Protein AF-A0A7R9H3L6-F1 (afdb_monomer_lite)

pLDDT: mean 71.83, std 23.32, range [20.62, 97.69]

Secondary structure (DSSP, 8-state):
----EE----TTS--EE-STT-SS-EEEEEEEEEE-SSTT---SS-BTTB--SEEEEEEEEETT--SHHHHHHSTT-EEEEEEEEEEEESS--TTS-TTSHHHHHHHTTGGGG-STT------GGGGHHHHHHSS-S-EEEEEE--TT-SS---EEEEEE--STTTSEEEEHHHHHHHHT-EETTEE----PPPPPP-TTPPPB----TT---PPPPP--------SSSHHHHHHHHHHHHHHHHTTSS--------------------------------------------S----EE--TT--EEEEEEEE-TTGGGS-GGGEEEEE-TTT--EEEEE-SSS----S--PPPEEEEE-TTS-EEEEEE--SS-EEEEEE-TTSPEEEEETTSEEEEE-TTS-EEEEEETT-----TT-------S--GGGTS-EEEEEEEEETTEEEEEEEETTS-EEEES-SSS--EEEPPBPTT--S--SEEEEEEETTEEEEEEEETTEEEEE-TT-SBPEEE---PPTT---EEEEEE-TTSSEEEEEETTSEEEEEETTSS-EEEEEE-S--SPPSEEEEETTTEEEEEETTEEEEEETTS-EEEEE-SS--EEEE-SSEEEEE-SSEEEEEEEPPHHHHHHHSTT---HHHHHHHHHHHHHHHHHHHTTSS----HHHHHHHHHHGGGHHHHHHHHHHHHHH--SHHHHHHHHHHHHHHHTTSTT---HHHHHHHHHHHHHHHHHSTTT-----TTHHHH------------------------------------SHHHHHHHHHHHHHHHHHHHHHHTT-HHHHHHHHHHTT--TTTTHHHHHHHHHHHHHHHSSPPSSS------TTHHHHHHHHHHHHHTT-TT--HHHHHHHHHHTT-HHHHHHHHTT---HHHHHHHHHHTT-HHHHHHHHHHTT-HHHHHHHHHHHHHHS-HHHHTTGGG--

Structure (mmCIF, N/CA/C/O backbone):
data_AF-A0A7R9H3L6-F1
#
_entry.id   AF-A0A7R9H3L6-F1
#
loop_
_atom_site.group_PDB
_atom_site.id
_atom_site.type_symbol
_atom_site.label_atom_id
_atom_site.label_alt_id
_atom_site.label_comp_id
_atom_site.label_asym_id
_atom_site.label_entity_id
_atom_site.label_seq_id
_atom_site.pdbx_PDB_ins_code
_atom_site.Cartn_x
_atom_site.Cartn_y
_atom_site.Cartn_z
_atom_site.occupancy
_atom_site.B_iso_or_equiv
_atom_site.auth_seq_id
_atom_site.auth_comp_id
_atom_site.auth_asym_id
_atom_site.auth_atom_id
_atom_site.pdbx_PDB_model_num
ATOM 1 N N . MET A 1 1 ? -0.757 47.170 -21.112 1.00 47.00 1 MET A N 1
ATOM 2 C CA . MET A 1 1 ? -1.365 46.403 -20.008 1.00 47.00 1 MET A CA 1
ATOM 3 C C . MET A 1 1 ? -0.927 47.080 -18.734 1.00 47.00 1 MET A C 1
ATOM 5 O O . MET A 1 1 ? 0.263 47.348 -18.611 1.00 47.00 1 MET A O 1
ATOM 9 N N . THR A 1 2 ? -1.862 47.419 -17.859 1.00 59.75 2 THR A N 1
ATOM 10 C CA . THR A 1 2 ? -1.550 48.130 -16.619 1.00 59.75 2 THR A CA 1
ATOM 11 C C . THR A 1 2 ? -1.169 47.093 -15.576 1.00 59.75 2 THR A C 1
ATOM 13 O O . THR A 1 2 ? -1.980 46.277 -15.143 1.00 59.75 2 THR A O 1
ATOM 16 N N . ALA A 1 3 ? 0.122 47.050 -15.279 1.00 71.69 3 ALA A N 1
ATOM 17 C CA . ALA A 1 3 ? 0.732 46.132 -14.336 1.00 71.69 3 ALA A CA 1
ATOM 18 C C . ALA A 1 3 ? 1.796 46.898 -13.552 1.00 71.69 3 ALA A C 1
ATOM 20 O O . ALA A 1 3 ? 2.368 47.866 -14.057 1.00 71.69 3 ALA A O 1
ATOM 21 N N . VAL A 1 4 ? 2.065 46.461 -12.325 1.00 86.06 4 VAL A N 1
ATOM 22 C CA . VAL A 1 4 ? 3.245 46.929 -11.599 1.00 86.06 4 VAL A CA 1
ATOM 23 C C . VAL A 1 4 ? 4.490 46.310 -12.231 1.00 86.06 4 VAL A C 1
ATOM 25 O O . VAL A 1 4 ? 4.504 45.114 -12.533 1.00 86.06 4 VAL A O 1
ATOM 28 N N . GLN A 1 5 ? 5.510 47.137 -12.456 1.00 87.31 5 GLN A N 1
ATOM 29 C CA . GLN A 1 5 ? 6.764 46.752 -13.093 1.00 87.31 5 GLN A CA 1
ATOM 30 C C . GLN A 1 5 ? 7.940 47.083 -12.172 1.00 87.31 5 GLN A C 1
ATOM 32 O O . GLN A 1 5 ? 7.984 48.160 -11.582 1.00 87.31 5 GLN A O 1
ATOM 37 N N . VAL A 1 6 ? 8.905 46.168 -12.093 1.00 87.94 6 VAL A N 1
ATOM 38 C CA . VAL A 1 6 ? 10.189 46.356 -11.406 1.00 87.94 6 VAL A CA 1
ATOM 39 C C . VAL A 1 6 ? 11.309 46.253 -12.442 1.00 87.94 6 VAL A C 1
ATOM 41 O O . VAL A 1 6 ? 11.294 45.338 -13.265 1.00 87.94 6 VAL A O 1
ATOM 44 N N . ALA A 1 7 ? 12.260 47.185 -12.419 1.00 85.81 7 ALA A N 1
ATOM 45 C CA . ALA A 1 7 ? 13.419 47.230 -13.315 1.00 85.81 7 ALA A CA 1
ATOM 46 C C . ALA A 1 7 ? 14.684 47.616 -12.527 1.00 85.81 7 ALA A C 1
ATOM 48 O O . ALA A 1 7 ? 14.579 48.200 -11.449 1.00 85.81 7 ALA A O 1
ATOM 49 N N . LEU A 1 8 ? 15.863 47.268 -13.049 1.00 80.31 8 LEU A N 1
ATOM 50 C CA . LEU A 1 8 ? 17.158 47.607 -12.445 1.00 80.31 8 LEU A CA 1
ATOM 51 C C . LEU A 1 8 ? 17.646 48.966 -12.969 1.00 80.31 8 LEU A C 1
ATOM 53 O O . LEU A 1 8 ? 17.535 49.230 -14.162 1.00 80.31 8 LEU A O 1
ATOM 57 N N . ASP A 1 9 ? 18.214 49.802 -12.096 1.00 70.19 9 ASP A N 1
ATOM 58 C CA . ASP A 1 9 ? 18.640 51.175 -12.431 1.00 70.19 9 ASP A CA 1
ATOM 59 C C . ASP A 1 9 ? 20.165 51.324 -12.630 1.00 70.19 9 ASP A C 1
ATOM 61 O O . ASP A 1 9 ? 20.745 52.350 -12.287 1.00 70.19 9 ASP A O 1
ATOM 65 N N . ASN A 1 10 ? 20.873 50.300 -13.131 1.00 61.28 10 ASN A N 1
ATOM 66 C CA . ASN A 1 10 ? 22.328 50.412 -13.310 1.00 61.28 10 ASN A CA 1
ATOM 67 C C . ASN A 1 10 ? 22.890 49.607 -14.505 1.00 61.28 10 ASN A C 1
ATOM 69 O O . ASN A 1 10 ? 22.778 48.379 -14.504 1.00 61.28 10 ASN A O 1
ATOM 73 N N . PRO A 1 11 ? 23.545 50.254 -15.494 1.00 53.78 11 PRO A N 1
ATOM 74 C CA . PRO A 1 11 ? 24.154 49.580 -16.646 1.00 53.78 11 PRO A CA 1
ATOM 75 C C . PRO A 1 11 ? 25.450 48.801 -16.339 1.00 53.78 11 PRO A C 1
ATOM 77 O O . PRO A 1 11 ? 25.894 48.033 -17.189 1.00 53.78 11 PRO A O 1
ATOM 80 N N . ASP A 1 12 ? 26.057 48.956 -15.155 1.00 54.56 12 ASP A N 1
ATOM 81 C CA . ASP A 1 12 ? 27.376 48.360 -14.865 1.00 54.56 12 ASP A CA 1
ATOM 82 C C . ASP A 1 12 ? 27.327 46.887 -14.410 1.00 54.56 12 ASP A C 1
ATOM 84 O O . ASP A 1 12 ? 28.340 46.186 -14.454 1.00 54.56 12 ASP A O 1
ATOM 88 N N . THR A 1 13 ? 26.162 46.381 -13.984 1.00 62.94 13 THR A N 1
ATOM 89 C CA . THR A 1 13 ? 25.980 44.971 -13.565 1.00 62.94 13 THR A CA 1
ATOM 90 C C . THR A 1 13 ? 24.663 44.366 -14.081 1.00 62.94 13 THR A C 1
ATOM 92 O O . THR A 1 13 ? 23.750 44.083 -13.303 1.00 62.94 13 THR A O 1
ATOM 95 N N . PRO A 1 14 ? 24.543 44.138 -15.401 1.00 70.94 14 PRO A N 1
ATOM 96 C CA . PRO A 1 14 ? 23.354 43.528 -15.988 1.00 70.94 14 PRO A CA 1
ATOM 97 C C . PRO A 1 14 ? 23.146 42.079 -15.521 1.00 70.94 14 PRO A C 1
ATOM 99 O O . PRO A 1 14 ? 24.090 41.291 -15.410 1.00 70.94 14 PRO A O 1
ATOM 102 N N . TRP A 1 15 ? 21.891 41.714 -15.247 1.00 83.94 15 TRP A N 1
ATOM 103 C CA . TRP A 1 15 ? 21.499 40.336 -14.931 1.00 83.94 15 TRP A CA 1
ATOM 104 C C . TRP A 1 15 ? 21.216 39.580 -16.230 1.00 83.94 15 TRP A C 1
ATOM 106 O O . TRP A 1 15 ? 20.565 40.116 -17.123 1.00 83.94 15 TRP A O 1
ATOM 116 N N . PHE A 1 16 ? 21.669 38.329 -16.341 1.00 84.38 16 PHE A N 1
ATOM 117 C CA . PHE A 1 16 ? 21.503 37.532 -17.561 1.00 84.38 16 PHE A CA 1
ATOM 118 C C . PHE A 1 16 ? 20.853 36.179 -17.295 1.00 84.38 16 PHE A C 1
ATOM 120 O O . PHE A 1 16 ? 21.151 35.523 -16.295 1.00 84.38 16 PHE A O 1
ATOM 127 N N . ILE A 1 17 ? 20.068 35.712 -18.267 1.00 84.69 17 ILE A N 1
ATOM 128 C CA . ILE A 1 17 ? 19.702 34.300 -18.412 1.00 84.69 17 ILE A CA 1
ATOM 129 C C . ILE A 1 17 ? 20.433 33.694 -19.611 1.00 84.69 17 ILE A C 1
ATOM 131 O O . ILE A 1 17 ? 20.645 34.356 -20.630 1.00 84.69 17 ILE A O 1
ATOM 135 N N . ARG A 1 18 ? 20.864 32.437 -19.462 1.00 81.62 18 ARG A N 1
ATOM 136 C CA . ARG A 1 18 ? 21.691 31.712 -20.438 1.00 81.62 18 ARG A CA 1
ATOM 137 C C . ARG A 1 18 ? 21.323 30.227 -20.447 1.00 81.62 18 ARG A C 1
ATOM 139 O O . ARG A 1 18 ? 20.914 29.687 -19.419 1.00 81.62 18 ARG A O 1
ATOM 146 N N . GLY A 1 19 ? 21.538 29.558 -21.579 1.00 77.56 19 GLY A N 1
ATOM 147 C CA . GLY A 1 19 ? 21.312 28.117 -21.734 1.00 77.56 19 GLY A CA 1
ATOM 148 C C . GLY A 1 19 ? 19.847 27.729 -21.974 1.00 77.56 19 GLY A C 1
ATOM 149 O O . GLY A 1 19 ? 19.002 28.563 -22.290 1.00 77.56 19 GLY A O 1
ATOM 150 N N . GLY A 1 20 ? 19.535 26.436 -21.856 1.00 74.94 20 GLY A N 1
ATOM 151 C CA . GLY A 1 20 ? 18.202 25.930 -22.188 1.00 74.94 20 GLY A CA 1
ATOM 152 C C . GLY A 1 20 ? 17.893 26.025 -23.691 1.00 74.94 20 GLY A C 1
ATOM 153 O O . GLY A 1 20 ? 18.755 25.660 -24.485 1.00 74.94 20 GLY A O 1
ATOM 154 N N . PRO A 1 21 ? 16.701 26.495 -24.110 1.00 73.62 21 PRO A N 1
ATOM 155 C CA . PRO A 1 21 ? 16.375 26.731 -25.520 1.00 73.62 21 PRO A CA 1
ATOM 156 C C . PRO A 1 21 ? 16.947 28.055 -26.060 1.00 73.62 21 PRO A C 1
ATOM 158 O O . PRO A 1 21 ? 16.698 28.395 -27.213 1.00 73.62 21 PRO A O 1
ATOM 161 N N . LEU A 1 22 ? 17.652 28.842 -25.238 1.00 79.38 22 LEU A N 1
ATOM 162 C CA . LEU A 1 22 ? 18.155 30.156 -25.628 1.00 79.38 22 LEU A CA 1
ATOM 163 C C . LEU A 1 22 ? 19.423 30.020 -26.478 1.00 79.38 22 LEU A C 1
ATOM 165 O O . LEU A 1 22 ? 20.371 29.336 -26.102 1.00 79.38 22 LEU A O 1
ATOM 169 N N . ASN A 1 23 ? 19.456 30.721 -27.609 1.00 78.25 23 ASN A N 1
ATOM 170 C CA . ASN A 1 23 ? 20.571 30.716 -28.565 1.00 78.25 23 ASN A CA 1
ATOM 171 C C . ASN A 1 23 ? 21.648 31.786 -28.299 1.00 78.25 23 ASN A C 1
ATOM 173 O O . ASN A 1 23 ? 22.572 31.945 -29.092 1.00 78.25 23 ASN A O 1
ATOM 177 N N . SER A 1 24 ? 21.493 32.560 -27.230 1.00 84.75 24 SER A N 1
ATOM 178 C CA . SER A 1 24 ? 22.356 33.672 -26.838 1.00 84.75 24 SER A CA 1
ATOM 179 C C . SER A 1 24 ? 22.155 33.940 -25.350 1.00 84.75 24 SER A C 1
ATOM 181 O O . SER A 1 24 ? 21.254 33.379 -24.723 1.00 84.75 24 SER A O 1
ATOM 183 N N . ASP A 1 25 ? 22.959 34.839 -24.803 1.00 86.62 25 ASP A N 1
ATOM 184 C CA . ASP A 1 25 ? 22.663 35.482 -23.532 1.00 86.62 25 ASP A CA 1
ATOM 185 C C . ASP A 1 25 ? 21.509 36.481 -23.722 1.00 86.62 25 ASP A C 1
ATOM 187 O O . ASP A 1 25 ? 21.399 37.126 -24.775 1.00 86.62 25 ASP A O 1
ATOM 191 N N . TYR A 1 26 ? 20.635 36.580 -22.716 1.00 86.00 26 TYR A N 1
ATOM 192 C CA . TYR A 1 26 ? 19.543 37.552 -22.671 1.00 86.00 26 TYR A CA 1
ATOM 193 C C . TYR A 1 26 ? 19.640 38.359 -21.378 1.00 86.00 26 TYR A C 1
ATOM 195 O O . TYR A 1 26 ? 19.694 37.797 -20.284 1.00 86.00 26 TYR A O 1
ATOM 203 N N . GLU A 1 27 ? 19.669 39.675 -21.524 1.00 88.69 27 GLU A N 1
ATOM 204 C CA . GLU A 1 27 ? 19.776 40.676 -20.468 1.00 88.69 27 GLU A CA 1
ATOM 205 C C . GLU A 1 27 ? 18.399 40.948 -19.853 1.00 88.69 27 GLU A C 1
ATOM 207 O O . GLU A 1 27 ? 17.433 41.162 -20.582 1.00 88.69 27 GLU A O 1
ATOM 212 N N . PHE A 1 28 ? 18.289 40.909 -18.526 1.00 87.69 28 PHE A N 1
ATOM 213 C CA . PHE A 1 28 ? 17.062 41.220 -17.794 1.00 87.69 28 PHE A CA 1
ATOM 214 C C . PHE A 1 28 ? 16.691 42.689 -17.974 1.00 87.69 28 PHE A C 1
ATOM 216 O O . PHE A 1 28 ? 17.493 43.571 -17.686 1.00 87.69 28 PHE A O 1
ATOM 223 N N . GLU A 1 29 ? 15.453 42.938 -18.389 1.00 87.62 29 GLU A N 1
ATOM 224 C CA . GLU A 1 29 ? 14.948 44.295 -18.596 1.00 87.62 29 GLU A CA 1
ATOM 225 C C . GLU A 1 29 ? 13.970 44.708 -17.508 1.00 87.62 29 GLU A C 1
ATOM 227 O O . GLU A 1 29 ? 14.045 45.802 -16.949 1.00 87.62 29 GLU A O 1
ATOM 232 N N . GLN A 1 30 ? 13.007 43.836 -17.218 1.00 88.56 30 GLN A N 1
ATOM 233 C CA . GLN A 1 30 ? 11.964 44.123 -16.246 1.00 88.56 30 GLN A CA 1
ATOM 234 C C . GLN A 1 30 ? 11.233 42.866 -15.808 1.00 88.56 30 GLN A C 1
ATOM 236 O O . GLN A 1 30 ? 11.231 41.853 -16.508 1.00 88.56 30 GLN A O 1
ATOM 241 N N . MET A 1 31 ? 10.535 42.971 -14.684 1.00 87.88 31 MET A N 1
ATOM 242 C CA . MET A 1 31 ? 9.545 41.996 -14.259 1.00 87.88 31 MET A CA 1
ATOM 243 C C . MET A 1 31 ? 8.194 42.656 -13.986 1.00 87.88 31 MET A C 1
ATOM 245 O O . MET A 1 31 ? 8.135 43.735 -13.397 1.00 87.88 31 MET A O 1
ATOM 249 N N . HIS A 1 32 ? 7.110 41.983 -14.368 1.00 90.25 32 HIS A N 1
ATOM 250 C CA . HIS A 1 32 ? 5.733 42.404 -14.102 1.00 90.25 32 HIS A CA 1
ATOM 251 C C . HIS A 1 32 ? 4.853 41.222 -13.685 1.00 90.25 32 HIS A C 1
ATOM 253 O O . HIS A 1 32 ? 5.251 40.065 -13.816 1.00 90.25 32 HIS A O 1
ATOM 259 N N . PHE A 1 33 ? 3.659 41.515 -13.166 1.00 91.06 33 PHE A N 1
ATOM 260 C CA . PHE A 1 33 ? 2.771 40.527 -12.546 1.00 91.06 33 PHE A CA 1
ATOM 261 C C . PHE A 1 33 ? 1.354 40.573 -13.126 1.00 91.06 33 PHE A C 1
ATOM 263 O O . PHE A 1 33 ? 0.834 41.648 -13.440 1.00 91.06 33 PHE A O 1
ATOM 270 N N . HIS A 1 34 ? 0.722 39.403 -13.188 1.00 90.38 34 HIS A N 1
ATOM 271 C CA . HIS A 1 34 ? -0.663 39.180 -13.590 1.00 90.38 34 HIS A CA 1
ATOM 272 C C . HIS A 1 34 ? -1.428 38.470 -12.474 1.00 90.38 34 HIS A C 1
ATOM 274 O O . HIS A 1 34 ? -0.985 37.430 -11.996 1.00 90.38 34 HIS A O 1
ATOM 280 N N . TRP A 1 35 ? -2.573 39.005 -12.064 1.00 92.06 35 TRP A N 1
ATOM 281 C CA . TRP A 1 35 ? -3.403 38.479 -10.979 1.00 92.06 35 TRP A CA 1
ATOM 282 C C . TRP A 1 35 ? -4.889 38.519 -11.339 1.00 92.06 35 TRP A C 1
ATOM 284 O O . TRP A 1 35 ? -5.314 39.217 -12.267 1.00 92.06 35 TRP A O 1
ATOM 294 N N . GLY A 1 36 ? -5.688 37.750 -10.598 1.00 87.94 36 GLY A N 1
ATOM 295 C CA . GLY A 1 36 ? -7.136 37.670 -10.762 1.00 87.94 36 GLY A CA 1
ATOM 296 C C . GLY A 1 36 ? -7.919 38.190 -9.562 1.00 87.94 36 GLY A C 1
ATOM 297 O O . GLY A 1 36 ? -7.358 38.610 -8.547 1.00 87.94 36 GLY A O 1
ATOM 298 N N . GLU A 1 37 ? -9.244 38.153 -9.713 1.00 85.56 37 GLU A N 1
ATOM 299 C CA . GLU A 1 37 ? -10.199 38.760 -8.775 1.00 85.56 37 GLU A CA 1
ATOM 300 C C . GLU A 1 37 ? -10.239 38.040 -7.420 1.00 85.56 37 GLU A C 1
ATOM 302 O O . GLU A 1 37 ? -10.610 38.644 -6.416 1.00 85.56 37 GLU A O 1
ATOM 307 N N . ASP A 1 38 ? -9.829 36.770 -7.385 1.00 84.44 38 ASP A N 1
ATOM 308 C CA . ASP A 1 38 ? -9.747 35.943 -6.186 1.00 84.44 38 ASP A CA 1
ATOM 309 C C . ASP A 1 38 ? -8.547 34.979 -6.244 1.00 84.44 38 ASP A C 1
ATOM 311 O O . ASP A 1 38 ? -7.738 35.006 -7.169 1.00 84.44 38 ASP A O 1
ATOM 315 N N . ASP A 1 39 ? -8.378 34.167 -5.202 1.00 84.88 39 ASP A N 1
ATOM 316 C CA . ASP A 1 39 ? -7.208 33.300 -5.019 1.00 84.88 39 ASP A CA 1
ATOM 317 C C . ASP A 1 39 ? -7.220 32.046 -5.923 1.00 84.88 39 ASP A C 1
ATOM 319 O O . ASP A 1 39 ? -6.237 31.302 -5.960 1.00 84.88 39 ASP A O 1
ATOM 323 N N . SER A 1 40 ? -8.312 31.786 -6.647 1.00 80.19 40 SER A N 1
ATOM 324 C CA . SER A 1 40 ? -8.475 30.620 -7.526 1.00 80.19 40 SER A CA 1
ATOM 325 C C . SER A 1 40 ? -8.117 30.893 -8.991 1.00 80.19 40 SER A C 1
ATOM 327 O O . SER A 1 40 ? -7.970 29.949 -9.769 1.00 80.19 40 SER A O 1
ATOM 329 N N . VAL A 1 41 ? -7.952 32.164 -9.375 1.00 84.38 41 VAL A N 1
ATOM 330 C CA . VAL A 1 41 ? -7.683 32.593 -10.755 1.00 84.38 41 VAL A CA 1
ATOM 331 C C . VAL A 1 41 ? -6.699 33.762 -10.795 1.00 84.38 41 VAL A C 1
ATOM 333 O O . VAL A 1 41 ? -6.670 34.580 -9.884 1.00 84.38 41 VAL A O 1
ATOM 336 N N . GLY A 1 42 ? -5.930 33.896 -11.880 1.00 85.69 42 GLY A N 1
ATOM 337 C CA . GLY A 1 42 ? -5.005 35.022 -12.040 1.00 85.69 42 GLY A CA 1
ATOM 338 C C . GLY A 1 42 ? -3.793 34.796 -12.931 1.00 85.69 42 GLY A C 1
ATOM 339 O O . GLY A 1 42 ? -3.306 35.752 -13.519 1.00 85.69 42 GLY A O 1
ATOM 340 N N . SER A 1 43 ? -3.339 33.555 -13.096 1.00 87.94 43 SER A N 1
ATOM 341 C CA . SER A 1 43 ? -2.282 33.233 -14.058 1.00 87.94 43 SER A CA 1
ATOM 342 C C . SER A 1 43 ? -2.773 33.353 -15.504 1.00 87.94 43 SER A C 1
ATOM 344 O O . SER A 1 43 ? -3.921 33.012 -15.805 1.00 87.94 43 SER A O 1
ATOM 346 N N . GLU A 1 44 ? -1.914 33.809 -16.416 1.00 84.19 44 GLU A N 1
ATOM 347 C CA . GLU A 1 44 ? -2.202 33.812 -17.855 1.00 84.19 44 GLU A CA 1
ATOM 348 C C . GLU A 1 44 ? -2.099 32.390 -18.417 1.00 84.19 44 GLU A C 1
ATOM 350 O O . GLU A 1 44 ? -2.989 31.915 -19.133 1.00 84.19 44 GLU A O 1
ATOM 355 N N . HIS A 1 45 ? -1.044 31.668 -18.034 1.00 81.62 45 HIS A N 1
ATOM 356 C CA . HIS A 1 45 ? -0.878 30.272 -18.404 1.00 81.62 45 HIS A CA 1
ATOM 357 C C . HIS A 1 45 ? -1.776 29.357 -17.565 1.00 81.62 45 HIS A C 1
ATOM 359 O O . HIS A 1 45 ? -2.062 29.599 -16.388 1.00 81.62 45 HIS A O 1
ATOM 365 N N . ARG A 1 46 ? -2.190 28.246 -18.187 1.00 78.69 46 ARG A N 1
ATOM 366 C CA . ARG A 1 46 ? -2.942 27.160 -17.547 1.00 78.69 46 ARG A CA 1
ATOM 367 C C . ARG A 1 46 ? -2.209 25.838 -17.691 1.00 78.69 46 ARG A C 1
ATOM 369 O O . ARG A 1 46 ? -1.611 25.566 -18.731 1.00 78.69 46 ARG A O 1
ATOM 376 N N . VAL A 1 47 ? -2.311 24.986 -16.676 1.00 66.81 47 VAL A N 1
ATOM 377 C CA . VAL A 1 47 ? -1.720 23.639 -16.683 1.00 66.81 47 VAL A CA 1
ATOM 378 C C . VAL A 1 47 ? -2.839 22.618 -16.554 1.00 66.81 47 VAL A C 1
ATOM 380 O O . VAL A 1 47 ? -3.545 22.603 -15.554 1.00 66.81 47 VAL A O 1
ATOM 383 N N . ASN A 1 48 ? -3.035 21.781 -17.579 1.00 64.12 48 ASN A N 1
ATOM 384 C CA . ASN A 1 48 ? -4.131 20.799 -17.639 1.00 64.12 48 ASN A CA 1
ATOM 385 C C . ASN A 1 48 ? -5.521 21.404 -17.340 1.00 64.12 48 ASN A C 1
ATOM 387 O O . ASN A 1 48 ? -6.375 20.762 -16.739 1.00 64.12 48 ASN A O 1
ATOM 391 N N . GLY A 1 49 ? -5.734 22.661 -17.740 1.00 69.06 49 GLY A N 1
ATOM 392 C CA . GLY A 1 49 ? -6.972 23.408 -17.497 1.00 69.06 49 GLY A CA 1
ATOM 393 C C . GLY A 1 49 ? -7.021 24.189 -16.177 1.00 69.06 49 GLY A C 1
ATOM 394 O O . GLY A 1 49 ? -7.855 25.089 -16.067 1.00 69.06 49 GLY A O 1
ATOM 395 N N . ALA A 1 50 ? -6.118 23.926 -15.226 1.00 72.00 50 ALA A N 1
ATOM 396 C CA . ALA A 1 50 ? -6.032 24.644 -13.953 1.00 72.00 50 ALA A CA 1
ATOM 397 C C . ALA A 1 50 ? -5.361 26.022 -14.101 1.00 72.00 50 ALA A C 1
ATOM 399 O O . ALA A 1 50 ? -4.447 26.187 -14.914 1.00 72.00 50 ALA A O 1
ATOM 400 N N . GLN A 1 51 ? -5.816 26.988 -13.301 1.00 81.44 51 GLN A N 1
ATOM 401 C CA . GLN A 1 51 ? -5.302 28.359 -13.209 1.00 81.44 51 GLN A CA 1
ATOM 402 C C . GLN A 1 51 ? -4.768 28.606 -11.787 1.00 81.44 51 GLN A C 1
ATOM 404 O O . GLN A 1 51 ? -5.211 27.945 -10.850 1.00 81.44 51 GLN A O 1
ATOM 409 N N . PHE A 1 52 ? -3.815 29.527 -11.637 1.00 84.12 52 PHE A N 1
ATOM 410 C CA . PHE A 1 52 ? -3.189 29.877 -10.356 1.00 84.12 52 PHE A CA 1
ATOM 411 C C . PHE A 1 52 ? -3.536 31.311 -9.945 1.00 84.12 52 PHE A C 1
ATOM 413 O O . PHE A 1 52 ? -4.009 32.086 -10.773 1.00 84.12 52 PHE A O 1
ATOM 420 N N . SER A 1 53 ? -3.297 31.673 -8.682 1.00 87.62 53 SER A N 1
ATOM 421 C CA . SER A 1 53 ? -3.692 32.971 -8.107 1.00 87.62 53 SER A CA 1
ATOM 422 C C . SER A 1 53 ? -3.012 34.181 -8.767 1.00 87.62 53 SER A C 1
ATOM 424 O O . SER A 1 53 ? -3.613 35.248 -8.871 1.00 87.62 53 SER A O 1
ATOM 426 N N . MET A 1 54 ? -1.749 34.040 -9.179 1.00 88.94 54 MET A N 1
ATOM 427 C CA . MET A 1 54 ? -0.961 35.102 -9.816 1.00 88.94 54 MET A CA 1
ATOM 428 C C . MET A 1 54 ? 0.180 34.489 -10.645 1.00 88.94 54 MET A C 1
ATOM 430 O O . MET A 1 54 ? 0.588 33.348 -10.417 1.00 88.94 54 MET A O 1
ATOM 434 N N . GLU A 1 55 ? 0.704 35.236 -11.610 1.00 89.06 55 GLU A N 1
ATOM 435 C CA . GLU A 1 55 ? 1.847 34.865 -12.444 1.00 89.06 55 GLU A CA 1
ATOM 436 C C . GLU A 1 55 ? 2.796 36.057 -12.625 1.00 89.06 55 GLU A C 1
ATOM 438 O O . GLU A 1 55 ? 2.344 37.166 -12.898 1.00 89.06 55 GLU A O 1
ATOM 443 N N . ALA A 1 56 ? 4.104 35.846 -12.463 1.00 88.38 56 ALA A N 1
ATOM 444 C CA . ALA A 1 56 ? 5.125 36.855 -12.753 1.00 88.38 56 ALA A CA 1
ATOM 445 C C . ALA A 1 56 ? 5.837 36.541 -14.065 1.00 88.38 56 ALA A C 1
ATOM 447 O O . ALA A 1 56 ? 6.163 35.385 -14.339 1.00 88.38 56 ALA A O 1
ATOM 448 N N . HIS A 1 57 ? 6.139 37.590 -14.820 1.00 89.62 57 HIS A N 1
ATOM 449 C CA . HIS A 1 57 ? 6.883 37.551 -16.068 1.00 89.62 57 HIS A CA 1
ATOM 450 C C . HIS A 1 57 ? 8.163 38.365 -15.930 1.00 89.62 57 HIS A C 1
ATOM 452 O O . HIS A 1 57 ? 8.109 39.593 -15.874 1.00 89.62 57 HIS A O 1
ATOM 458 N N . ALA A 1 58 ? 9.309 37.688 -15.919 1.00 88.88 58 ALA A N 1
ATOM 459 C CA . ALA A 1 58 ? 10.618 38.320 -16.038 1.00 88.88 58 ALA A CA 1
ATOM 460 C C . ALA A 1 58 ? 11.034 38.355 -17.514 1.00 88.88 58 ALA A C 1
ATOM 462 O O . ALA A 1 58 ? 11.217 37.311 -18.146 1.00 88.88 58 ALA A O 1
ATOM 463 N N . VAL A 1 59 ? 11.147 39.558 -18.068 1.00 89.25 59 VAL A N 1
ATOM 464 C CA . VAL A 1 59 ? 11.395 39.832 -19.485 1.00 89.25 59 VAL A CA 1
ATOM 465 C C . VAL A 1 59 ? 12.875 40.103 -19.708 1.00 89.25 59 VAL A C 1
ATOM 467 O O . VAL A 1 59 ? 13.467 40.937 -19.024 1.00 89.25 59 VAL A O 1
ATOM 470 N N . HIS A 1 60 ? 13.445 39.427 -20.702 1.00 89.25 60 HIS A N 1
ATOM 471 C CA . HIS A 1 60 ? 14.851 39.531 -21.057 1.00 89.25 60 HIS A CA 1
ATOM 472 C C . HIS A 1 60 ? 15.010 39.818 -22.553 1.00 89.25 60 HIS A C 1
ATOM 474 O O . HIS A 1 60 ? 14.297 39.252 -23.386 1.00 89.25 60 HIS A O 1
ATOM 480 N N . LYS A 1 61 ? 15.963 40.681 -22.894 1.00 89.56 61 LYS A N 1
ATOM 481 C CA . LYS A 1 61 ? 16.305 41.110 -24.252 1.00 89.56 61 LYS A CA 1
ATOM 482 C C . LYS A 1 61 ? 17.586 40.418 -24.706 1.00 89.56 61 LYS A C 1
ATOM 484 O O . LYS A 1 61 ? 18.566 40.390 -23.967 1.00 89.56 61 LYS A O 1
ATOM 489 N N . LYS A 1 62 ? 17.615 39.895 -25.930 1.00 86.94 62 LYS A N 1
ATOM 490 C CA . LYS A 1 62 ? 18.814 39.263 -26.498 1.00 86.94 62 LYS A CA 1
ATOM 491 C C . LYS A 1 62 ? 20.005 40.228 -26.495 1.00 86.94 62 LYS A C 1
ATOM 493 O O . LYS A 1 62 ? 19.895 41.363 -26.968 1.00 86.94 62 LYS A O 1
ATOM 498 N N . THR A 1 63 ? 21.148 39.777 -25.981 1.00 85.56 63 THR A N 1
ATOM 499 C CA . THR A 1 63 ? 22.379 40.576 -25.958 1.00 85.56 63 THR A CA 1
ATOM 500 C C . THR A 1 63 ? 22.819 40.923 -27.385 1.00 85.56 63 THR A C 1
ATOM 502 O O . THR A 1 63 ? 22.768 40.088 -28.285 1.00 85.56 63 THR A O 1
ATOM 505 N N . GLY A 1 64 ? 23.236 42.174 -27.599 1.00 81.56 64 GLY A N 1
ATOM 506 C CA . GLY A 1 64 ? 23.599 42.713 -28.917 1.00 81.56 64 GLY A CA 1
ATOM 507 C C . GLY A 1 64 ? 22.515 43.579 -29.566 1.00 81.56 64 GLY A C 1
ATOM 508 O O . GLY A 1 64 ? 22.839 44.372 -30.446 1.00 81.56 64 GLY A O 1
ATOM 509 N N . LEU A 1 65 ? 21.265 43.500 -29.095 1.00 83.19 65 LEU A N 1
ATOM 510 C CA . LEU A 1 65 ? 20.196 44.425 -29.483 1.00 83.19 65 LEU A CA 1
ATOM 511 C C . LEU A 1 65 ? 20.216 45.650 -28.565 1.00 83.19 65 LEU A C 1
ATOM 513 O O . LEU A 1 65 ? 20.318 45.518 -27.345 1.00 83.19 65 LEU A O 1
ATOM 517 N N . LYS A 1 66 ? 20.117 46.857 -29.128 1.00 79.81 66 LYS A N 1
ATOM 518 C CA . LYS A 1 66 ? 20.249 48.101 -28.349 1.00 79.81 66 LYS A CA 1
ATOM 519 C C . LYS A 1 66 ? 18.959 48.492 -27.647 1.00 79.81 66 LYS A C 1
ATOM 521 O O . LYS A 1 66 ? 19.003 49.150 -26.613 1.00 79.81 66 LYS A O 1
ATOM 526 N N . THR A 1 67 ? 17.807 48.129 -28.209 1.00 82.88 67 THR A N 1
ATOM 527 C CA . THR A 1 67 ? 16.504 48.567 -27.691 1.00 82.88 67 THR A CA 1
ATOM 528 C C . THR A 1 67 ? 15.484 47.435 -27.660 1.00 82.88 67 THR A C 1
ATOM 530 O O . THR A 1 67 ? 15.498 46.539 -28.501 1.00 82.88 67 THR A O 1
ATOM 533 N N . MET A 1 68 ? 14.513 47.523 -26.745 1.00 80.00 68 MET A N 1
ATOM 534 C CA . MET A 1 68 ? 13.353 46.619 -26.737 1.00 80.00 68 MET A CA 1
ATOM 535 C C . MET A 1 68 ? 12.485 46.732 -27.997 1.00 80.00 68 MET A C 1
ATOM 537 O O . MET A 1 68 ? 11.717 45.822 -28.291 1.00 80.00 68 MET A O 1
ATOM 541 N N . LYS A 1 69 ? 12.586 47.839 -28.744 1.00 80.19 69 LYS A N 1
ATOM 542 C CA . LYS A 1 69 ? 11.917 47.990 -30.040 1.00 80.19 69 LYS A CA 1
ATOM 543 C C . LYS A 1 69 ? 12.559 47.076 -31.085 1.00 80.19 69 LYS A C 1
ATOM 545 O O . LYS A 1 69 ? 11.861 46.295 -31.712 1.00 80.19 69 LYS A O 1
ATOM 550 N N . GLU A 1 70 ? 13.884 47.114 -31.176 1.00 80.88 70 GLU A N 1
ATOM 551 C CA . GLU A 1 70 ? 14.672 46.232 -32.043 1.00 80.88 70 GLU A CA 1
ATOM 552 C C . GLU A 1 70 ? 14.466 44.750 -31.680 1.00 80.88 70 GLU A C 1
ATOM 554 O O . GLU A 1 70 ? 14.292 43.906 -32.553 1.00 80.88 70 GLU A O 1
ATOM 559 N N . ALA A 1 71 ? 14.373 44.436 -30.384 1.00 82.44 71 ALA A N 1
ATOM 560 C CA . ALA A 1 71 ? 14.099 43.081 -29.904 1.00 82.44 71 ALA A CA 1
ATOM 561 C C . ALA A 1 71 ? 12.720 42.535 -30.290 1.00 82.44 71 ALA A C 1
ATOM 563 O O . ALA A 1 71 ? 12.583 41.332 -30.477 1.00 82.44 71 ALA A O 1
ATOM 564 N N . LYS A 1 72 ? 11.708 43.394 -30.451 1.00 76.75 72 LYS A N 1
ATOM 565 C CA . LYS A 1 72 ? 10.379 42.986 -30.940 1.00 76.75 72 LYS A CA 1
ATOM 566 C C . LYS A 1 72 ? 10.348 42.732 -32.446 1.00 76.75 72 LYS A C 1
ATOM 568 O O . LYS A 1 72 ? 9.447 42.053 -32.921 1.00 76.75 72 LYS A O 1
ATOM 573 N N . GLU A 1 73 ? 11.303 43.280 -33.188 1.00 76.62 73 GLU A N 1
ATOM 574 C CA . GLU A 1 73 ? 11.404 43.141 -34.646 1.00 76.62 73 GLU A CA 1
ATOM 575 C C . GLU A 1 73 ? 12.331 41.975 -35.053 1.00 76.62 73 GLU A C 1
ATOM 577 O O . GLU A 1 73 ? 12.370 41.587 -36.219 1.00 76.62 73 GLU A O 1
ATOM 582 N N . CYS A 1 74 ? 13.054 41.381 -34.097 1.00 72.38 74 CYS A N 1
ATOM 583 C CA . CYS A 1 74 ? 14.025 40.310 -34.314 1.00 72.38 74 CYS A CA 1
ATOM 584 C C . CYS A 1 74 ? 13.491 38.970 -33.803 1.00 72.38 74 CYS A C 1
ATOM 586 O O . CYS A 1 74 ? 13.228 38.861 -32.615 1.00 72.38 74 CYS A O 1
ATOM 588 N N . LEU A 1 75 ? 13.371 37.943 -34.654 1.00 71.75 75 LEU A N 1
ATOM 589 C CA . LEU A 1 75 ? 12.929 36.599 -34.246 1.00 71.75 75 LEU A CA 1
ATOM 590 C C . LEU A 1 75 ? 13.771 36.070 -33.068 1.00 71.75 75 LEU A C 1
ATOM 592 O O . LEU A 1 75 ? 15.000 36.126 -33.112 1.00 71.75 75 LEU A O 1
ATOM 596 N N . GLU A 1 76 ? 13.108 35.570 -32.019 1.00 72.06 76 GLU A N 1
ATOM 597 C CA . GLU A 1 76 ? 13.743 35.195 -30.742 1.00 72.06 76 GLU A CA 1
ATOM 598 C C . GLU A 1 76 ? 14.529 36.350 -30.086 1.00 72.06 76 GLU A C 1
ATOM 600 O O . GLU A 1 76 ? 15.505 36.137 -29.379 1.00 72.06 76 GLU A O 1
ATOM 605 N N . GLY A 1 77 ? 14.155 37.607 -30.319 1.00 81.06 77 GLY A N 1
ATOM 606 C CA . GLY A 1 77 ? 14.801 38.763 -29.694 1.00 81.06 77 GLY A CA 1
ATOM 607 C C . GLY A 1 77 ? 14.490 38.902 -28.200 1.00 81.06 77 GLY A C 1
ATOM 608 O O . GLY A 1 77 ? 15.175 39.656 -27.504 1.00 81.06 77 GLY A O 1
ATOM 609 N N . ILE A 1 78 ? 13.476 38.185 -27.697 1.00 84.25 78 ILE A N 1
ATOM 610 C CA . ILE A 1 78 ? 12.962 38.300 -26.327 1.00 84.25 78 ILE A CA 1
ATOM 611 C C . ILE A 1 78 ? 12.779 36.912 -25.697 1.00 84.25 78 ILE A C 1
ATOM 613 O O . ILE A 1 78 ? 12.242 35.991 -26.312 1.00 84.25 78 ILE A O 1
ATOM 617 N N . ALA A 1 79 ? 13.154 36.784 -24.426 1.00 85.88 79 ALA A N 1
ATOM 618 C CA . ALA A 1 79 ? 12.899 35.602 -23.609 1.00 85.88 79 ALA A CA 1
ATOM 619 C C . ALA A 1 79 ? 12.140 35.986 -22.333 1.00 85.88 79 ALA A C 1
ATOM 621 O O . ALA A 1 79 ? 12.497 36.952 -21.654 1.00 85.88 79 ALA A O 1
ATOM 622 N N . VAL A 1 80 ? 11.088 35.236 -21.993 1.00 87.25 80 VAL A N 1
ATOM 623 C CA . VAL A 1 80 ? 10.260 35.510 -20.808 1.00 87.25 80 VAL A CA 1
ATOM 624 C C . VAL A 1 80 ? 10.228 34.297 -19.889 1.00 87.25 80 VAL A C 1
ATOM 626 O O . VAL A 1 80 ? 9.823 33.208 -20.296 1.00 87.25 80 VAL A O 1
ATOM 629 N N . VAL A 1 81 ? 10.628 34.498 -18.631 1.00 85.94 81 VAL A N 1
ATOM 630 C CA . VAL A 1 81 ? 10.507 33.495 -17.566 1.00 85.94 81 VAL A CA 1
ATOM 631 C C . VAL A 1 81 ? 9.194 33.720 -16.821 1.00 85.94 81 VAL A C 1
ATOM 633 O O . VAL A 1 81 ? 8.976 34.797 -16.266 1.00 85.94 81 VAL A O 1
ATOM 636 N N . ALA A 1 82 ? 8.338 32.700 -16.811 1.00 85.38 82 ALA A N 1
ATOM 637 C CA . ALA A 1 82 ? 7.024 32.706 -16.179 1.00 85.38 82 ALA A CA 1
ATOM 638 C C . ALA A 1 82 ? 7.017 31.891 -14.875 1.00 85.38 82 ALA A C 1
ATOM 640 O O . ALA A 1 82 ? 7.396 30.711 -14.861 1.00 85.38 82 ALA A O 1
ATOM 641 N N . ILE A 1 83 ? 6.559 32.511 -13.782 1.00 82.75 83 ILE A N 1
ATOM 642 C CA . ILE A 1 83 ? 6.515 31.914 -12.437 1.00 82.75 83 ILE A CA 1
ATOM 643 C C . ILE A 1 83 ? 5.094 31.983 -11.879 1.00 82.75 83 ILE A C 1
ATOM 645 O O . ILE A 1 83 ? 4.523 33.065 -11.769 1.00 82.75 83 ILE A O 1
ATOM 649 N N . PHE A 1 84 ? 4.548 30.833 -11.475 1.00 82.19 84 PHE A N 1
ATOM 650 C CA . PHE A 1 84 ? 3.227 30.745 -10.853 1.00 82.19 84 PHE A CA 1
ATOM 651 C C . PHE A 1 84 ? 3.263 30.960 -9.344 1.00 82.19 84 PHE A C 1
ATOM 653 O O . PHE A 1 84 ? 4.131 30.436 -8.637 1.00 82.19 84 PHE A O 1
ATOM 660 N N . PHE A 1 85 ? 2.229 31.638 -8.856 1.00 81.69 85 PHE A N 1
ATOM 661 C CA . PHE A 1 85 ? 1.961 31.844 -7.445 1.00 81.69 85 PHE A CA 1
ATOM 662 C C . PHE A 1 85 ? 0.605 31.258 -7.076 1.00 81.69 85 PHE A C 1
ATOM 664 O O . PHE A 1 85 ? -0.395 31.509 -7.750 1.00 81.69 85 PHE A O 1
ATOM 671 N N . GLN A 1 86 ? 0.565 30.513 -5.974 1.00 82.81 86 GLN A N 1
ATOM 672 C CA . GLN A 1 86 ? -0.663 29.929 -5.449 1.00 82.81 86 GLN A CA 1
ATOM 673 C C . GLN A 1 86 ? -0.836 30.295 -3.981 1.00 82.81 86 GLN A C 1
ATOM 675 O O . GLN A 1 86 ? 0.001 29.953 -3.145 1.00 82.81 86 GLN A O 1
ATOM 680 N N . VAL A 1 87 ? -1.963 30.923 -3.655 1.00 78.06 87 VAL A N 1
ATOM 681 C CA . VAL A 1 87 ? -2.339 31.186 -2.266 1.00 78.06 87 VAL A CA 1
ATOM 682 C C . VAL A 1 87 ? -2.720 29.873 -1.574 1.00 78.06 87 VAL A C 1
ATOM 684 O O . VAL A 1 87 ? -3.508 29.089 -2.113 1.00 78.06 87 VAL A O 1
ATOM 687 N N . LYS A 1 88 ? -2.145 29.624 -0.389 1.00 66.62 88 LYS A N 1
ATOM 688 C CA . LYS A 1 88 ? -2.354 28.403 0.414 1.00 66.62 88 LYS A CA 1
ATOM 689 C C . LYS A 1 88 ? -3.077 28.653 1.736 1.00 66.62 88 LYS A C 1
ATOM 691 O O . LYS A 1 88 ? -3.762 27.759 2.223 1.00 66.62 88 LYS A O 1
ATOM 696 N N . CYS A 1 89 ? -2.989 29.861 2.292 1.00 62.16 89 CYS A N 1
ATOM 697 C CA . CYS A 1 89 ? -3.656 30.216 3.543 1.00 62.16 89 CYS A CA 1
ATOM 698 C C . CYS A 1 89 ? -4.087 31.692 3.575 1.00 62.16 89 CYS A C 1
ATOM 700 O O . CYS A 1 89 ? -3.516 32.548 2.897 1.00 62.16 89 CYS A O 1
ATOM 702 N N . LYS A 1 90 ? -5.100 31.989 4.401 1.00 57.56 90 LYS A N 1
ATOM 703 C CA . LYS A 1 90 ? -5.665 33.341 4.565 1.00 57.56 90 LYS A CA 1
ATOM 704 C C . LYS A 1 90 ? -5.071 34.135 5.735 1.00 57.56 90 LYS A C 1
ATOM 706 O O . LYS A 1 90 ? -5.394 35.308 5.889 1.00 57.56 90 LYS A O 1
ATOM 711 N N . GLN A 1 91 ? -4.241 33.511 6.574 1.00 55.47 91 GLN A N 1
ATOM 712 C CA . GLN A 1 91 ? -3.669 34.111 7.786 1.00 55.47 91 GLN A CA 1
ATOM 713 C C . GLN A 1 91 ? -2.147 33.959 7.799 1.00 55.47 91 GLN A C 1
ATOM 715 O O . GLN A 1 91 ? -1.624 32.947 7.333 1.00 55.47 91 GLN A O 1
ATOM 720 N N . LYS A 1 92 ? -1.445 34.948 8.369 1.00 50.78 92 LYS A N 1
ATOM 721 C CA . LYS A 1 92 ? 0.005 34.885 8.590 1.00 50.78 92 LYS A CA 1
ATOM 722 C C . LYS A 1 92 ? 0.276 33.752 9.590 1.00 50.78 92 LYS A C 1
ATOM 724 O O . LYS A 1 92 ? -0.078 33.865 10.759 1.00 50.78 92 LYS A O 1
ATOM 729 N N . CYS A 1 93 ? 0.812 32.631 9.119 1.00 47.16 93 CYS A N 1
ATOM 730 C CA . CYS A 1 93 ? 1.131 31.461 9.936 1.00 47.16 93 CYS A CA 1
ATOM 731 C C . CYS A 1 93 ? 2.631 31.173 9.840 1.00 47.16 93 CYS A C 1
ATOM 733 O O . CYS A 1 93 ? 3.215 31.259 8.765 1.00 47.16 93 CYS A O 1
ATOM 735 N N . ALA A 1 94 ? 3.254 30.827 10.969 1.00 45.28 94 ALA A N 1
ATOM 736 C CA . ALA A 1 94 ? 4.704 30.638 11.104 1.00 45.28 94 ALA A CA 1
ATOM 737 C C . ALA A 1 94 ? 5.263 29.387 10.379 1.00 45.28 94 ALA A C 1
ATOM 739 O O . ALA A 1 94 ? 6.372 28.954 10.671 1.00 45.28 94 ALA A O 1
ATOM 740 N N . GLN A 1 95 ? 4.486 28.769 9.482 1.00 49.16 95 GLN A N 1
ATOM 741 C CA . GLN A 1 95 ? 4.764 27.471 8.848 1.00 49.16 95 GLN A CA 1
ATOM 742 C C . GLN A 1 95 ? 4.743 27.511 7.308 1.00 49.16 95 GLN A C 1
ATOM 744 O O . GLN A 1 95 ? 4.800 26.465 6.669 1.00 49.16 95 GLN A O 1
ATOM 749 N N . ILE A 1 96 ? 4.680 28.693 6.694 1.00 47.12 96 ILE A N 1
ATOM 750 C CA . ILE A 1 96 ? 4.839 28.835 5.240 1.00 47.12 96 ILE A CA 1
ATOM 751 C C . ILE A 1 96 ? 6.333 28.893 4.948 1.00 47.12 96 ILE A C 1
ATOM 753 O O . ILE A 1 96 ? 7.050 29.626 5.622 1.00 47.12 96 ILE A O 1
ATOM 757 N N . ASP A 1 97 ? 6.782 28.095 3.976 1.00 44.75 97 ASP A N 1
ATOM 758 C CA . ASP A 1 97 ? 8.163 28.021 3.480 1.00 44.75 97 ASP A CA 1
ATOM 759 C C . ASP A 1 97 ? 8.880 29.381 3.581 1.00 44.75 97 ASP A C 1
ATOM 761 O O . ASP A 1 97 ? 8.440 30.367 2.982 1.00 44.75 97 ASP A O 1
ATOM 765 N N . CYS A 1 98 ? 10.003 29.421 4.307 1.00 39.97 98 CYS A N 1
ATOM 766 C CA . CYS A 1 98 ? 10.832 30.599 4.615 1.00 39.97 98 CYS A CA 1
ATOM 767 C C . CYS A 1 98 ? 11.434 31.306 3.379 1.00 39.97 98 CYS A C 1
ATOM 769 O O . CYS A 1 98 ? 12.303 32.169 3.484 1.00 39.97 98 CYS A O 1
ATOM 771 N N . LYS A 1 99 ? 10.963 30.955 2.180 1.00 45.81 99 LYS A N 1
ATOM 772 C CA . LYS A 1 99 ? 11.286 31.578 0.898 1.00 45.81 99 LYS A CA 1
ATOM 773 C C . LYS A 1 99 ? 10.190 32.518 0.382 1.00 45.81 99 LYS A C 1
ATOM 775 O O . LYS A 1 99 ? 10.484 33.305 -0.514 1.00 45.81 99 LYS A O 1
ATOM 780 N N . SER A 1 100 ? 8.956 32.471 0.908 1.00 51.03 100 SER A N 1
ATOM 781 C CA . SER A 1 100 ? 7.897 33.439 0.550 1.00 51.03 100 SER A CA 1
ATOM 782 C C . SER A 1 100 ? 8.037 34.779 1.289 1.00 51.03 100 SER A C 1
ATOM 784 O O . SER A 1 100 ? 7.531 35.790 0.801 1.00 51.03 100 SER A O 1
ATOM 786 N N . GLU A 1 101 ? 8.791 34.818 2.398 1.00 52.00 101 GLU A N 1
ATOM 787 C CA . GLU A 1 101 ? 9.081 36.034 3.184 1.00 52.00 101 GLU A CA 1
ATOM 788 C C . GLU A 1 101 ? 9.764 37.133 2.351 1.00 52.00 101 GLU A C 1
ATOM 790 O O . GLU A 1 101 ? 9.617 38.320 2.631 1.00 52.00 101 GLU A O 1
ATOM 795 N N . LYS A 1 102 ? 10.471 36.768 1.274 1.00 63.50 102 LYS A N 1
ATOM 796 C CA . LYS A 1 102 ? 11.179 37.732 0.419 1.00 63.50 102 LYS A CA 1
ATOM 797 C C . LYS A 1 102 ? 10.263 38.505 -0.539 1.00 63.50 102 LYS A C 1
ATOM 799 O O . LYS A 1 102 ? 10.597 39.634 -0.885 1.00 63.50 102 LYS A O 1
ATOM 804 N N . LEU A 1 103 ? 9.108 37.954 -0.943 1.00 74.12 103 LEU A N 1
ATOM 805 C CA . LEU A 1 103 ? 8.130 38.702 -1.752 1.00 74.12 103 LEU A CA 1
ATOM 806 C C . LEU A 1 103 ? 7.402 39.762 -0.909 1.00 74.12 103 LEU A C 1
ATOM 808 O O . LEU A 1 103 ? 7.002 40.784 -1.459 1.00 74.12 103 LEU A O 1
ATOM 812 N N . GLU A 1 104 ? 7.277 39.564 0.415 1.00 74.50 104 GLU A N 1
ATOM 813 C CA . GLU A 1 104 ? 6.689 40.571 1.321 1.00 74.50 104 GLU A CA 1
ATOM 814 C C . GLU A 1 104 ? 7.398 41.924 1.181 1.00 74.50 104 GLU A C 1
ATOM 816 O O . GLU A 1 104 ? 6.736 42.954 1.099 1.00 74.50 104 GLU A O 1
ATOM 821 N N . ARG A 1 105 ? 8.728 41.912 1.002 1.00 79.50 105 ARG A N 1
ATOM 822 C CA . ARG A 1 105 ? 9.515 43.133 0.788 1.00 79.50 105 ARG A CA 1
ATOM 823 C C . ARG A 1 105 ? 9.054 43.926 -0.426 1.00 79.50 105 ARG A C 1
ATOM 825 O O . ARG A 1 105 ? 9.018 45.140 -0.348 1.00 79.50 105 ARG A O 1
ATOM 832 N N . LEU A 1 106 ? 8.696 43.270 -1.533 1.00 84.75 106 LEU A N 1
ATOM 833 C CA . LEU A 1 106 ? 8.153 43.957 -2.711 1.00 84.75 106 LEU A CA 1
ATOM 834 C C . LEU A 1 106 ? 6.743 44.494 -2.433 1.00 84.75 106 LEU A C 1
ATOM 836 O O . LEU A 1 106 ? 6.407 45.611 -2.827 1.00 84.75 106 LEU A O 1
ATOM 840 N N . VAL A 1 107 ? 5.925 43.690 -1.751 1.00 86.75 107 VAL A N 1
ATOM 841 C CA . VAL A 1 107 ? 4.535 44.014 -1.414 1.00 86.75 107 VAL A CA 1
ATOM 842 C C . VAL A 1 107 ? 4.441 45.279 -0.551 1.00 86.75 107 VAL A C 1
ATOM 844 O O . VAL A 1 107 ? 3.547 46.095 -0.783 1.00 86.75 107 VAL A O 1
ATOM 847 N N . ASP A 1 108 ? 5.394 45.501 0.358 1.00 86.06 108 ASP A N 1
ATOM 848 C CA . ASP A 1 108 ? 5.455 46.684 1.231 1.00 86.06 108 ASP A CA 1
ATOM 849 C C . ASP A 1 108 ? 5.603 48.017 0.468 1.00 86.06 108 ASP A C 1
ATOM 851 O O . ASP A 1 108 ? 5.188 49.069 0.964 1.00 86.06 108 ASP A O 1
ATOM 855 N N . TYR A 1 109 ? 6.134 47.996 -0.761 1.00 89.69 109 TYR A N 1
ATOM 856 C CA . TYR A 1 109 ? 6.276 49.194 -1.599 1.00 89.69 109 TYR A CA 1
ATOM 857 C C . TYR A 1 109 ? 5.085 49.433 -2.537 1.00 89.69 109 TYR A C 1
ATOM 859 O O . TYR A 1 109 ? 4.921 50.553 -3.027 1.00 89.69 109 TYR A O 1
ATOM 867 N N . LEU A 1 110 ? 4.206 48.445 -2.755 1.00 90.31 110 LEU A N 1
ATOM 868 C CA . LEU A 1 110 ? 3.036 48.593 -3.636 1.00 90.31 110 LEU A CA 1
ATOM 869 C C . LEU A 1 110 ? 2.106 49.763 -3.261 1.00 90.31 110 LEU A C 1
ATOM 871 O O . LEU A 1 110 ? 1.640 50.448 -4.174 1.00 90.31 110 LEU A O 1
ATOM 875 N N . PRO A 1 111 ? 1.865 50.083 -1.971 1.00 89.69 111 PRO A N 1
ATOM 876 C CA . PRO A 1 111 ? 1.075 51.257 -1.598 1.00 89.69 111 PRO A CA 1
ATOM 877 C C . PRO A 1 111 ? 1.644 52.584 -2.123 1.00 89.69 111 PRO A C 1
ATOM 879 O O . PRO A 1 111 ? 0.878 53.515 -2.376 1.00 89.69 111 PRO A O 1
ATOM 882 N N . GLN A 1 112 ? 2.965 52.677 -2.316 1.00 89.69 112 GLN A N 1
ATOM 883 C CA . GLN A 1 112 ? 3.636 53.882 -2.821 1.00 89.69 112 GLN A CA 1
ATOM 884 C C . GLN A 1 112 ? 3.455 54.056 -4.334 1.00 89.69 112 GLN A C 1
ATOM 886 O O . GLN A 1 112 ? 3.550 55.174 -4.838 1.00 89.69 112 GLN A O 1
ATOM 891 N N . VAL A 1 113 ? 3.148 52.966 -5.046 1.00 90.25 113 VAL A N 1
ATOM 892 C CA . VAL A 1 113 ? 2.903 52.950 -6.495 1.00 90.25 113 VAL A CA 1
ATOM 893 C C . VAL A 1 113 ? 1.444 52.641 -6.854 1.00 90.25 113 VAL A C 1
ATOM 895 O O . VAL A 1 113 ? 1.136 52.119 -7.923 1.00 90.25 113 VAL A O 1
ATOM 898 N N . ARG A 1 114 ? 0.512 52.973 -5.950 1.00 88.25 114 ARG A N 1
ATOM 899 C CA . ARG A 1 114 ? -0.918 52.656 -6.097 1.00 88.25 114 ARG A CA 1
ATOM 900 C C . ARG A 1 114 ? -1.565 53.261 -7.346 1.00 88.25 114 ARG A C 1
ATOM 902 O O . ARG A 1 114 ? -2.478 52.656 -7.898 1.00 88.25 114 ARG A O 1
ATOM 909 N N . ARG A 1 115 ? -1.143 54.459 -7.767 1.00 85.62 115 ARG A N 1
ATOM 910 C CA . ARG A 1 115 ? -1.741 55.191 -8.900 1.00 85.62 115 ARG A CA 1
ATOM 911 C C . ARG A 1 115 ? -0.962 54.955 -10.200 1.00 85.62 115 ARG A C 1
ATOM 913 O O . ARG A 1 115 ? 0.259 54.799 -10.146 1.00 85.62 115 ARG A O 1
ATOM 920 N N . PRO A 1 116 ? -1.604 55.029 -11.379 1.00 84.00 116 PRO A N 1
ATOM 921 C CA . PRO A 1 116 ? -0.900 54.922 -12.655 1.00 84.00 116 PRO A CA 1
ATOM 922 C C . PRO A 1 116 ? 0.251 55.927 -12.767 1.00 84.00 116 PRO A C 1
ATOM 924 O O . PRO A 1 116 ? 0.131 57.061 -12.301 1.00 84.00 116 PRO A O 1
ATOM 927 N N . TYR A 1 117 ? 1.344 55.515 -13.412 1.00 82.94 117 TYR A N 1
ATOM 928 C CA . TYR A 1 117 ? 2.548 56.328 -13.660 1.00 82.94 117 TYR A CA 1
ATOM 929 C C . TYR A 1 117 ? 3.333 56.768 -12.413 1.00 82.94 117 TYR A C 1
ATOM 931 O O . TYR A 1 117 ? 4.314 57.501 -12.542 1.00 82.94 117 TYR A O 1
ATOM 939 N N . SER A 1 118 ? 2.942 56.324 -11.216 1.00 88.62 118 SER A N 1
ATOM 940 C CA . SER A 1 118 ? 3.754 56.517 -10.015 1.00 88.62 118 SER A CA 1
ATOM 941 C C . SER A 1 118 ? 4.939 55.546 -9.995 1.00 88.62 118 SER A C 1
ATOM 943 O O . SER A 1 118 ? 4.855 54.428 -10.502 1.00 88.62 118 SER A O 1
ATOM 945 N N . LYS A 1 119 ? 6.064 56.002 -9.440 1.00 88.88 119 LYS A N 1
ATOM 946 C CA . LYS A 1 119 ? 7.307 55.234 -9.319 1.00 88.88 119 LYS A CA 1
ATOM 947 C C . LYS A 1 119 ? 7.901 55.430 -7.929 1.00 88.88 119 LYS A C 1
ATOM 949 O O . LYS A 1 119 ? 7.780 56.517 -7.368 1.00 88.88 119 LYS A O 1
ATOM 954 N N . THR A 1 120 ? 8.547 54.395 -7.408 1.00 91.25 120 THR A N 1
ATOM 955 C CA . THR A 1 120 ? 9.324 54.448 -6.167 1.00 91.25 120 THR A CA 1
ATOM 956 C C . THR A 1 120 ? 10.628 53.684 -6.359 1.00 91.25 120 THR A C 1
ATOM 958 O O . THR A 1 120 ? 10.676 52.737 -7.147 1.00 91.25 120 THR A O 1
ATOM 961 N N . GLU A 1 121 ? 11.682 54.118 -5.679 1.00 88.62 121 GLU A N 1
ATOM 962 C CA . GLU A 1 121 ? 12.961 53.413 -5.663 1.00 88.62 121 GLU A CA 1
ATOM 963 C C . GLU A 1 121 ? 12.908 52.306 -4.609 1.00 88.62 121 GLU A C 1
ATOM 965 O O . GLU A 1 121 ? 12.444 52.516 -3.486 1.00 88.62 121 GLU A O 1
ATOM 970 N N . VAL A 1 122 ? 13.372 51.114 -4.981 1.00 85.50 122 VAL A N 1
ATOM 971 C CA . VAL A 1 122 ? 13.373 49.932 -4.117 1.00 85.50 122 VAL A CA 1
ATOM 972 C C . VAL A 1 122 ? 14.785 49.351 -4.026 1.00 85.50 122 VAL A C 1
ATOM 974 O O . VAL A 1 122 ? 15.514 49.376 -5.020 1.00 85.50 122 VAL A O 1
ATOM 977 N N . PRO A 1 123 ? 15.195 48.819 -2.863 1.00 83.56 123 PRO A N 1
ATOM 978 C CA . PRO A 1 123 ? 16.467 48.115 -2.731 1.00 83.56 123 PRO A CA 1
ATOM 979 C C . PRO A 1 123 ? 16.588 46.936 -3.711 1.00 83.56 123 PRO A C 1
ATOM 981 O O . PRO A 1 123 ? 15.602 46.272 -4.019 1.00 83.56 123 PRO A O 1
ATOM 984 N N . SER A 1 124 ? 17.795 46.633 -4.196 1.00 71.56 124 SER A N 1
ATOM 985 C CA . SER A 1 124 ? 18.012 45.583 -5.210 1.00 71.56 124 SER A CA 1
ATOM 986 C C . SER A 1 124 ? 17.675 44.163 -4.730 1.00 71.56 124 SER A C 1
ATOM 988 O O . SER A 1 124 ? 17.460 43.263 -5.542 1.00 71.56 124 SER A O 1
ATOM 990 N N . ASP A 1 125 ? 17.626 43.942 -3.417 1.00 74.25 125 ASP A N 1
ATOM 991 C CA . ASP A 1 125 ? 17.326 42.650 -2.799 1.00 74.25 125 ASP A CA 1
ATOM 992 C C . ASP A 1 125 ? 15.829 42.283 -2.832 1.00 74.25 125 ASP A C 1
ATOM 994 O O . ASP A 1 125 ? 15.479 41.124 -2.601 1.00 74.25 125 ASP A O 1
ATOM 998 N N . VAL A 1 126 ? 14.931 43.206 -3.217 1.00 78.56 126 VAL A N 1
ATOM 999 C CA . VAL A 1 126 ? 13.499 42.896 -3.434 1.00 78.56 126 VAL A CA 1
ATOM 1000 C C . VAL A 1 126 ? 13.269 41.877 -4.556 1.00 78.56 126 VAL A C 1
ATOM 1002 O O . VAL A 1 126 ? 12.183 41.309 -4.659 1.00 78.56 126 VAL A O 1
ATOM 1005 N N . LEU A 1 127 ? 14.283 41.630 -5.394 1.00 77.88 127 LEU A N 1
ATOM 1006 C CA . LEU A 1 127 ? 14.283 40.620 -6.453 1.00 77.88 127 LEU A CA 1
ATOM 1007 C C . LEU A 1 127 ? 15.037 39.333 -6.077 1.00 77.88 127 LEU A C 1
ATOM 1009 O O . LEU A 1 127 ? 15.106 38.413 -6.890 1.00 77.88 127 LEU A O 1
ATOM 1013 N N . GLU A 1 128 ? 15.559 39.199 -4.852 1.00 74.19 128 GLU A N 1
ATOM 1014 C CA . GLU A 1 128 ? 16.239 37.965 -4.423 1.00 74.19 128 GLU A CA 1
ATOM 1015 C C . GLU A 1 128 ? 15.345 36.727 -4.541 1.00 74.19 128 GLU A C 1
ATOM 1017 O O . GLU A 1 128 ? 15.820 35.648 -4.897 1.00 74.19 128 GLU A O 1
ATOM 1022 N N . TRP A 1 129 ? 14.041 36.876 -4.278 1.00 76.44 129 TRP A N 1
ATOM 1023 C CA . TRP A 1 129 ? 13.087 35.774 -4.405 1.00 76.44 129 TRP A CA 1
ATOM 1024 C C . TRP A 1 129 ? 13.062 35.208 -5.833 1.00 76.44 129 TRP A C 1
ATOM 1026 O O . TRP A 1 129 ? 12.880 34.004 -6.014 1.00 76.44 129 TRP A O 1
ATOM 1036 N N . PHE A 1 130 ? 13.267 36.058 -6.846 1.00 76.62 130 PHE A N 1
ATOM 1037 C CA . PHE A 1 130 ? 13.300 35.648 -8.244 1.00 76.62 130 PHE A CA 1
ATOM 1038 C C . PHE A 1 130 ? 14.560 34.833 -8.535 1.00 76.62 130 PHE A C 1
ATOM 1040 O O . PHE A 1 130 ? 14.467 33.792 -9.176 1.00 76.62 130 PHE A O 1
ATOM 1047 N N . MET A 1 131 ? 15.716 35.229 -7.995 1.00 71.38 131 MET A N 1
ATOM 1048 C CA . MET A 1 131 ? 16.988 34.520 -8.195 1.00 71.38 131 MET A CA 1
ATOM 1049 C C . MET A 1 131 ? 16.961 33.080 -7.662 1.00 71.38 131 MET A C 1
ATOM 1051 O O . MET A 1 131 ? 17.554 32.182 -8.267 1.00 71.38 131 MET A O 1
ATOM 1055 N N . ASP A 1 132 ? 16.228 32.846 -6.571 1.00 65.56 132 ASP A N 1
ATOM 1056 C CA . ASP A 1 132 ? 16.015 31.511 -6.004 1.00 65.56 132 ASP A CA 1
ATOM 1057 C C . ASP A 1 132 ? 15.054 30.657 -6.856 1.00 65.56 132 ASP A C 1
ATOM 1059 O O . ASP A 1 132 ? 15.188 29.433 -6.910 1.00 65.56 132 ASP A O 1
ATOM 1063 N N . ARG A 1 133 ? 14.087 31.286 -7.540 1.00 68.75 133 ARG A N 1
ATOM 1064 C CA . ARG A 1 133 ? 13.025 30.609 -8.314 1.00 68.75 133 ARG A CA 1
ATOM 1065 C C . ARG A 1 133 ? 13.340 30.466 -9.805 1.00 68.75 133 ARG A C 1
ATOM 1067 O O . ARG A 1 133 ? 12.838 29.546 -10.443 1.00 68.75 133 ARG A O 1
ATOM 1074 N N . ALA A 1 134 ? 14.213 31.311 -10.345 1.00 63.16 134 ALA A N 1
ATOM 1075 C CA . ALA A 1 134 ? 14.694 31.269 -11.725 1.00 63.16 134 ALA A CA 1
ATOM 1076 C C . ALA A 1 134 ? 15.651 30.088 -12.005 1.00 63.16 134 ALA A C 1
ATOM 1078 O O . ALA A 1 134 ? 16.109 29.922 -13.134 1.00 63.16 134 ALA A O 1
ATOM 1079 N N . LYS A 1 135 ? 15.913 29.229 -11.006 1.00 63.00 135 LYS A N 1
ATOM 1080 C CA . LYS A 1 135 ? 16.631 27.946 -11.129 1.00 63.00 135 LYS A CA 1
ATOM 1081 C C . LYS A 1 135 ? 15.680 26.749 -10.921 1.00 63.00 135 LYS A C 1
ATOM 1083 O O . LYS A 1 135 ? 15.864 25.997 -9.961 1.00 63.00 135 LYS A O 1
ATOM 1088 N N . PRO A 1 136 ? 14.630 26.577 -11.746 1.00 57.19 136 PRO A N 1
ATOM 1089 C CA . PRO A 1 136 ? 13.609 25.566 -11.492 1.00 57.19 136 PRO A CA 1
ATOM 1090 C C . PRO A 1 136 ? 14.139 24.142 -11.722 1.00 57.19 136 PRO A C 1
ATOM 1092 O O . PRO A 1 136 ? 15.030 23.924 -12.545 1.00 57.19 136 PRO A O 1
ATOM 1095 N N . SER A 1 137 ? 13.553 23.153 -11.033 1.00 51.97 137 SER A N 1
ATOM 1096 C CA . SER A 1 137 ? 13.912 21.728 -11.189 1.00 51.97 137 SER A CA 1
ATOM 1097 C C . SER A 1 137 ? 13.524 21.135 -12.560 1.00 51.97 137 SER A C 1
ATOM 1099 O O . SER A 1 137 ? 13.973 20.052 -12.933 1.00 51.97 137 SER A O 1
ATOM 1101 N N . GLY A 1 138 ? 12.730 21.883 -13.330 1.00 62.19 138 GLY A N 1
ATOM 1102 C CA . GLY A 1 138 ? 12.420 21.690 -14.744 1.00 62.19 138 GLY A CA 1
ATOM 1103 C C . GLY A 1 138 ? 11.581 22.864 -15.258 1.00 62.19 138 GLY A C 1
ATOM 1104 O O . GLY A 1 138 ? 11.018 23.617 -14.464 1.00 62.19 138 GLY A O 1
ATOM 1105 N N . TYR A 1 139 ? 11.463 23.038 -16.574 1.00 70.69 139 TYR A N 1
ATOM 1106 C CA . TYR A 1 139 ? 10.590 24.065 -17.151 1.00 70.69 139 TYR A CA 1
ATOM 1107 C C . TYR A 1 139 ? 9.940 23.602 -18.456 1.00 70.69 139 TYR A C 1
ATOM 1109 O O . TYR A 1 139 ? 10.330 22.591 -19.011 1.00 70.69 139 TYR A O 1
ATOM 1117 N N . TYR A 1 140 ? 8.928 24.305 -18.948 1.00 73.75 140 TYR A N 1
ATOM 1118 C CA . TYR A 1 140 ? 8.364 24.118 -20.282 1.00 73.75 140 TYR A CA 1
ATOM 1119 C C . TYR A 1 140 ? 8.771 25.303 -21.139 1.00 73.75 140 TYR A C 1
ATOM 1121 O O . TYR A 1 140 ? 8.829 26.427 -20.642 1.00 73.75 140 TYR A O 1
ATOM 1129 N N . THR A 1 141 ? 9.010 25.072 -22.420 1.00 78.44 141 THR A N 1
ATOM 1130 C CA . THR A 1 141 ? 9.319 26.136 -23.361 1.00 78.44 141 THR A CA 1
ATOM 1131 C C . THR A 1 141 ? 8.579 25.981 -24.670 1.00 78.44 141 THR A C 1
ATOM 1133 O O . THR A 1 141 ? 8.325 24.871 -25.127 1.00 78.44 141 THR A O 1
ATOM 1136 N N . TYR A 1 142 ? 8.161 27.104 -25.237 1.00 73.88 142 TYR A N 1
ATOM 1137 C CA . TYR A 1 142 ? 7.478 27.151 -26.519 1.00 73.88 142 TYR A CA 1
ATOM 1138 C C . TYR A 1 142 ? 7.651 28.544 -27.147 1.00 73.88 142 TYR A C 1
ATOM 1140 O O . TYR A 1 142 ? 7.768 29.530 -26.407 1.00 73.88 142 TYR A O 1
ATOM 1148 N N . PRO A 1 143 ? 7.657 28.646 -28.489 1.00 72.50 143 PRO A N 1
ATOM 1149 C CA . PRO A 1 143 ? 7.642 29.931 -29.176 1.00 72.50 143 PRO A CA 1
ATOM 1150 C C . PRO A 1 143 ? 6.264 30.593 -29.028 1.00 72.50 143 PRO A C 1
ATOM 1152 O O . PRO A 1 143 ? 5.217 29.977 -29.256 1.00 72.50 143 PRO A O 1
ATOM 1155 N N . GLY A 1 144 ? 6.243 31.860 -28.630 1.00 69.88 144 GLY A N 1
ATOM 1156 C CA . GLY A 1 144 ? 5.024 32.622 -28.385 1.00 69.88 144 GLY A CA 1
ATOM 1157 C C . GLY A 1 144 ? 5.148 34.096 -28.756 1.00 69.88 144 GLY A C 1
ATOM 1158 O O . GLY A 1 144 ? 6.143 34.539 -29.323 1.00 69.88 144 GLY A O 1
ATOM 1159 N N . SER A 1 145 ? 4.104 34.854 -28.432 1.00 64.00 145 SER A N 1
ATOM 1160 C CA . SER A 1 145 ? 4.009 36.298 -28.663 1.00 64.00 145 SER A CA 1
ATOM 1161 C C . SER A 1 145 ? 3.657 37.026 -27.363 1.00 64.00 145 SER A C 1
ATOM 1163 O O . SER A 1 145 ? 3.292 36.391 -26.368 1.00 64.00 145 SER A O 1
ATOM 1165 N N . PHE A 1 146 ? 3.754 38.359 -27.353 1.00 55.28 146 PHE A N 1
ATOM 1166 C CA . PHE A 1 146 ? 3.224 39.156 -26.242 1.00 55.28 146 PHE A CA 1
ATOM 1167 C C . PHE A 1 146 ? 1.688 39.026 -26.164 1.00 55.28 146 PHE A C 1
ATOM 1169 O O . PHE A 1 146 ? 1.038 38.969 -27.210 1.00 55.28 146 PHE A O 1
ATOM 1176 N N . PRO A 1 147 ? 1.069 39.094 -24.965 1.00 48.81 147 PRO A N 1
ATOM 1177 C CA . PRO A 1 147 ? -0.389 38.974 -24.790 1.00 48.81 147 PRO A CA 1
ATOM 1178 C C . PRO A 1 147 ? -1.245 39.990 -25.577 1.00 48.81 147 PRO A C 1
ATOM 1180 O O . PRO A 1 147 ? -2.460 39.813 -25.692 1.00 48.81 147 PRO A O 1
ATOM 1183 N N . LEU A 1 148 ? -0.627 41.041 -26.135 1.00 46.59 148 LEU A N 1
ATOM 1184 C CA . LEU A 1 148 ? -1.276 42.150 -26.846 1.00 46.59 148 LEU A CA 1
ATOM 1185 C C . LEU A 1 148 ? -0.881 42.292 -28.333 1.00 46.59 148 LEU A C 1
ATOM 1187 O O . LEU A 1 148 ? -1.431 43.166 -28.995 1.00 46.59 148 LEU A O 1
ATOM 1191 N N . ASP A 1 149 ? 0.012 41.453 -28.875 1.00 47.47 149 ASP A N 1
ATOM 1192 C CA . ASP A 1 149 ? 0.368 41.456 -30.307 1.00 47.47 149 ASP A CA 1
ATOM 1193 C C . ASP A 1 149 ? 0.293 40.028 -30.870 1.00 47.47 149 ASP A C 1
ATOM 1195 O O . ASP A 1 149 ? 0.935 39.099 -30.375 1.00 47.47 149 ASP A O 1
ATOM 1199 N N . THR A 1 150 ? -0.565 39.830 -31.872 1.00 45.44 150 THR A N 1
ATOM 1200 C CA . THR A 1 150 ? -0.886 38.517 -32.454 1.00 45.44 150 THR A CA 1
ATOM 1201 C C . THR A 1 150 ? -0.020 38.151 -33.657 1.00 45.44 150 THR A C 1
ATOM 1203 O O . THR A 1 150 ? -0.271 37.115 -34.267 1.00 45.44 150 THR A O 1
ATOM 1206 N N . SER A 1 151 ? 0.948 38.987 -34.041 1.00 43.47 151 SER A N 1
ATOM 1207 C CA . SER A 1 151 ? 1.657 38.840 -35.322 1.00 43.47 151 SER A CA 1
ATOM 1208 C C . SER A 1 151 ? 3.148 38.520 -35.215 1.00 43.47 151 SER A C 1
ATOM 1210 O O . SER A 1 151 ? 3.787 38.261 -36.232 1.00 43.47 151 SER A O 1
ATOM 1212 N N . SER A 1 152 ? 3.702 38.493 -34.004 1.00 45.59 152 SER A N 1
ATOM 1213 C CA . SER A 1 152 ? 5.142 38.421 -33.792 1.00 45.59 152 SER A CA 1
ATOM 1214 C C . SER A 1 152 ? 5.481 37.253 -32.840 1.00 45.59 152 SER A C 1
ATOM 1216 O O . SER A 1 152 ? 5.317 37.332 -31.622 1.00 45.59 152 SER A O 1
ATOM 1218 N N . GLU A 1 153 ? 5.906 36.109 -33.396 1.00 51.31 153 GLU A N 1
ATOM 1219 C CA . GLU A 1 153 ? 6.366 34.917 -32.647 1.00 51.31 153 GLU A CA 1
ATOM 1220 C C . GLU A 1 153 ? 7.801 35.121 -32.123 1.00 51.31 153 GLU A C 1
ATOM 1222 O O . GLU A 1 153 ? 8.734 34.401 -32.465 1.00 51.31 153 GLU A O 1
ATOM 1227 N N . VAL A 1 154 ? 7.996 36.186 -31.346 1.00 48.12 154 VAL A N 1
ATOM 1228 C CA . VAL A 1 154 ? 9.321 36.708 -30.969 1.00 48.12 154 VAL A CA 1
ATOM 1229 C C . VAL A 1 154 ? 9.786 36.249 -29.588 1.00 48.12 154 VAL A C 1
ATOM 1231 O O . VAL A 1 154 ? 10.915 36.537 -29.195 1.00 48.12 154 VAL A O 1
ATOM 1234 N N . VAL A 1 155 ? 8.904 35.590 -28.827 1.00 54.69 155 VAL A N 1
ATOM 1235 C CA . VAL A 1 155 ? 9.095 35.313 -27.401 1.00 54.69 155 VAL A CA 1
ATOM 1236 C C . VAL A 1 155 ? 9.353 33.831 -27.164 1.00 54.69 155 VAL A C 1
ATOM 1238 O O . VAL A 1 155 ? 8.484 32.998 -27.422 1.00 54.69 155 VAL A O 1
ATOM 1241 N N . THR A 1 156 ? 10.499 33.503 -26.573 1.00 56.59 156 THR A N 1
ATOM 1242 C CA . THR A 1 156 ? 10.741 32.168 -26.008 1.00 56.59 156 THR A CA 1
ATOM 1243 C C . THR A 1 156 ? 10.241 32.135 -24.567 1.00 56.59 156 THR A C 1
ATOM 1245 O O . THR A 1 156 ? 10.812 32.786 -23.689 1.00 56.59 156 THR A O 1
ATOM 1248 N N . TRP A 1 157 ? 9.168 31.384 -24.310 1.00 61.50 157 TRP A N 1
ATOM 1249 C CA . TRP A 1 157 ? 8.628 31.216 -22.958 1.00 61.50 157 TRP A CA 1
ATOM 1250 C C . TRP A 1 157 ? 9.420 30.168 -22.180 1.00 61.50 157 TRP A C 1
ATOM 1252 O O . TRP A 1 157 ? 9.721 29.107 -22.716 1.00 61.50 157 TRP A O 1
ATOM 1262 N N . LEU A 1 158 ? 9.735 30.438 -20.914 1.00 53.59 158 LEU A N 1
ATOM 1263 C CA . LEU A 1 158 ? 10.378 29.510 -19.980 1.00 53.59 158 LEU A CA 1
ATOM 1264 C C . LEU A 1 158 ? 9.510 29.408 -18.722 1.00 53.59 158 LEU A C 1
ATOM 1266 O O . LEU A 1 158 ? 9.459 30.329 -17.913 1.00 53.59 158 LEU A O 1
ATOM 1270 N N . ARG A 1 159 ? 8.795 28.297 -18.557 1.00 53.06 159 ARG A N 1
ATOM 1271 C CA . ARG A 1 159 ? 7.789 28.106 -17.499 1.00 53.06 159 ARG A CA 1
ATOM 1272 C C . ARG A 1 159 ? 8.244 27.089 -16.466 1.00 53.06 159 ARG A C 1
ATOM 1274 O O . ARG A 1 159 ? 8.382 25.933 -16.834 1.00 53.06 159 ARG A O 1
ATOM 1281 N N . SER A 1 160 ? 8.340 27.441 -15.187 1.00 53.69 160 SER A N 1
ATOM 1282 C CA . SER A 1 160 ? 8.674 26.478 -14.117 1.00 53.69 160 SER A CA 1
ATOM 1283 C C . SER A 1 160 ? 7.738 25.242 -14.072 1.00 53.69 160 SER A C 1
ATOM 1285 O O . SER A 1 160 ? 6.547 25.325 -14.409 1.00 53.69 160 SER A O 1
ATOM 1287 N N . SER A 1 161 ? 8.268 24.066 -13.707 1.00 50.91 161 SER A N 1
ATOM 1288 C CA . SER A 1 161 ? 7.523 22.796 -13.675 1.00 50.91 161 SER A CA 1
ATOM 1289 C C . SER A 1 161 ? 6.419 22.785 -12.600 1.00 50.91 161 SER A C 1
ATOM 1291 O O . SER A 1 161 ? 6.501 23.487 -11.602 1.00 50.91 161 SER A O 1
ATOM 1293 N N . ASN A 1 162 ? 5.351 21.994 -12.784 1.00 43.84 162 ASN A N 1
ATOM 1294 C CA . ASN A 1 162 ? 4.202 21.950 -11.855 1.00 43.84 162 ASN A CA 1
ATOM 1295 C C . ASN A 1 162 ? 4.403 20.968 -10.678 1.00 43.84 162 ASN A C 1
ATOM 1297 O O . ASN A 1 162 ? 3.469 20.268 -10.292 1.00 43.84 162 ASN A O 1
ATOM 1301 N N . ARG A 1 163 ? 5.622 20.840 -10.142 1.00 47.38 163 ARG A N 1
ATOM 1302 C CA . ARG A 1 163 ? 5.850 20.063 -8.911 1.00 47.38 163 ARG A CA 1
ATOM 1303 C C . ARG A 1 163 ? 5.515 20.945 -7.704 1.00 47.38 163 ARG A C 1
ATOM 1305 O O . ARG A 1 163 ? 5.803 22.137 -7.724 1.00 47.38 163 ARG A O 1
ATOM 1312 N N . SER A 1 164 ? 4.949 20.378 -6.636 1.00 40.50 164 SER A N 1
ATOM 1313 C CA . SER A 1 164 ? 4.520 21.107 -5.422 1.00 40.50 164 SER A CA 1
ATOM 1314 C C . SER A 1 164 ? 5.610 21.995 -4.787 1.00 40.50 164 SER A C 1
ATOM 1316 O O . SER A 1 164 ? 5.286 22.953 -4.087 1.00 40.50 164 SER A O 1
ATOM 1318 N N . PHE A 1 165 ? 6.886 21.700 -5.066 1.00 41.47 165 PHE A N 1
ATOM 1319 C CA . PHE A 1 165 ? 8.073 22.440 -4.619 1.00 41.47 165 PHE A CA 1
ATOM 1320 C C . PHE A 1 165 ? 8.462 23.639 -5.515 1.00 41.47 165 PHE A C 1
ATOM 1322 O O . PHE A 1 165 ? 9.155 24.545 -5.052 1.00 41.47 165 PHE A O 1
ATOM 1329 N N . ASP A 1 166 ? 8.003 23.675 -6.771 1.00 49.47 166 ASP A N 1
ATOM 1330 C CA . ASP A 1 166 ? 8.340 24.711 -7.763 1.00 49.47 166 ASP A CA 1
ATOM 1331 C C . ASP A 1 166 ? 7.309 25.862 -7.805 1.00 49.47 166 ASP A C 1
ATOM 1333 O O . ASP A 1 166 ? 7.598 26.929 -8.351 1.00 49.47 166 ASP A O 1
ATOM 1337 N N . LEU A 1 167 ? 6.122 25.679 -7.205 1.00 56.62 167 LEU A N 1
ATOM 1338 C CA . LEU A 1 167 ? 5.106 26.728 -7.045 1.00 56.62 167 LEU A CA 1
ATOM 1339 C C . LEU A 1 167 ? 5.513 27.723 -5.951 1.00 56.62 167 LEU A C 1
ATOM 1341 O O . LEU A 1 167 ? 5.903 27.322 -4.852 1.00 56.62 167 LEU A O 1
ATOM 1345 N N . CYS A 1 168 ? 5.362 29.025 -6.214 1.00 62.62 168 CYS A N 1
ATOM 1346 C CA . CYS A 1 168 ? 5.538 30.034 -5.176 1.00 62.62 168 CYS A CA 1
ATOM 1347 C C . CYS A 1 168 ? 4.282 30.065 -4.292 1.00 62.62 168 CYS A C 1
ATOM 1349 O O . CYS A 1 168 ? 3.209 30.499 -4.716 1.00 62.62 168 CYS A O 1
ATOM 1351 N N . GLN A 1 169 ? 4.393 29.521 -3.082 1.00 64.50 169 GLN A N 1
ATOM 1352 C CA . GLN A 1 169 ? 3.278 29.447 -2.143 1.00 64.50 169 GLN A CA 1
ATOM 1353 C C . GLN A 1 169 ? 3.127 30.785 -1.417 1.00 64.50 169 GLN A C 1
ATOM 1355 O O . GLN A 1 169 ? 4.083 31.274 -0.819 1.00 64.50 169 GLN A O 1
ATOM 1360 N N . LEU A 1 170 ? 1.931 31.371 -1.487 1.00 60.41 170 LEU A N 1
ATOM 1361 C CA . LEU A 1 170 ? 1.627 32.681 -0.909 1.00 60.41 170 LEU A CA 1
ATOM 1362 C C . LEU A 1 170 ? 0.589 32.604 0.216 1.00 60.41 170 LEU A C 1
ATOM 1364 O O . LEU A 1 170 ? -0.259 31.706 0.258 1.00 60.41 170 LEU A O 1
ATOM 1368 N N . VAL A 1 171 ? 0.612 33.616 1.082 1.00 61.41 171 VAL A N 1
ATOM 1369 C CA . VAL A 1 171 ? -0.527 34.012 1.927 1.00 61.41 171 VAL A CA 1
ATOM 1370 C C . VAL A 1 171 ? -1.429 34.952 1.130 1.00 61.41 171 VAL A C 1
ATOM 1372 O O . VAL A 1 171 ? -0.929 35.772 0.359 1.00 61.41 171 VAL A O 1
ATOM 1375 N N . THR A 1 172 ? -2.744 34.936 1.375 1.00 63.41 172 THR A N 1
ATOM 1376 C CA . THR A 1 172 ? -3.691 35.901 0.778 1.00 63.41 172 THR A CA 1
ATOM 1377 C C . THR A 1 172 ? -3.221 37.359 0.934 1.00 63.41 172 THR A C 1
ATOM 1379 O O . THR A 1 172 ? -3.344 38.141 -0.005 1.00 63.41 172 THR A O 1
ATOM 1382 N N . PHE A 1 173 ? -2.602 37.727 2.066 1.00 66.19 173 PHE A N 1
ATOM 1383 C CA . PHE A 1 173 ? -2.097 39.089 2.315 1.00 66.19 173 PHE A CA 1
ATOM 1384 C C . PHE A 1 173 ? -0.966 39.530 1.364 1.00 66.19 173 PHE A C 1
ATOM 1386 O O . PHE A 1 173 ? -0.715 40.720 1.238 1.00 66.19 173 PHE A O 1
ATOM 1393 N N . GLN A 1 174 ? -0.296 38.607 0.670 1.00 72.62 174 GLN A N 1
ATOM 1394 C CA . GLN A 1 174 ? 0.760 38.942 -0.293 1.00 72.62 174 GLN A CA 1
ATOM 1395 C C . GLN A 1 174 ? 0.209 39.234 -1.697 1.00 72.62 174 GLN A C 1
ATOM 1397 O O . GLN A 1 174 ? 0.850 39.942 -2.464 1.00 72.62 174 GLN A O 1
ATOM 1402 N N . VAL A 1 175 ? -0.976 38.714 -2.039 1.00 80.38 175 VAL A N 1
ATOM 1403 C CA . VAL A 1 175 ? -1.639 38.967 -3.335 1.00 80.38 175 VAL A CA 1
ATOM 1404 C C . VAL A 1 175 ? -2.609 40.141 -3.236 1.00 80.38 175 VAL A C 1
ATOM 1406 O O . VAL A 1 175 ? -2.766 40.902 -4.188 1.00 80.38 175 VAL A O 1
ATOM 1409 N N . GLU A 1 176 ? -3.236 40.329 -2.075 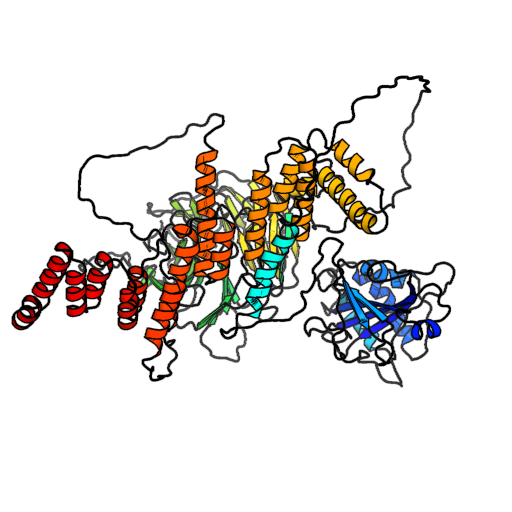1.00 83.12 176 GLU A N 1
ATOM 1410 C CA . GLU A 1 176 ? -4.255 41.360 -1.883 1.00 83.12 176 GLU A CA 1
ATOM 1411 C C . GLU A 1 176 ? -3.770 42.785 -2.217 1.00 83.12 176 GLU A C 1
ATOM 1413 O O . GLU A 1 176 ? -4.500 43.494 -2.907 1.00 83.12 176 GLU A O 1
ATOM 1418 N N . PRO A 1 177 ? -2.542 43.215 -1.862 1.00 87.00 177 PRO A N 1
ATOM 1419 C CA . PRO A 1 177 ? -2.049 44.548 -2.213 1.00 87.00 177 PRO A CA 1
ATOM 1420 C C . PRO A 1 177 ? -1.904 44.792 -3.722 1.00 87.00 177 PRO A C 1
ATOM 1422 O O . PRO A 1 177 ? -2.069 45.929 -4.160 1.00 87.00 177 PRO A O 1
ATOM 1425 N N . PHE A 1 178 ? -1.695 43.750 -4.537 1.00 89.00 178 PHE A N 1
ATOM 1426 C CA . PHE A 1 178 ? -1.739 43.879 -6.001 1.00 89.00 178 PHE A CA 1
ATOM 1427 C C . PHE A 1 178 ? -3.152 44.233 -6.490 1.00 89.00 178 PHE A C 1
ATOM 1429 O O . PHE A 1 178 ? -3.311 45.066 -7.382 1.00 89.00 178 PHE A O 1
ATOM 1436 N N . ARG A 1 179 ? -4.194 43.688 -5.844 1.00 89.94 179 ARG A N 1
ATOM 1437 C CA . ARG A 1 179 ? -5.607 44.007 -6.131 1.00 89.94 179 ARG A CA 1
ATOM 1438 C C . ARG A 1 179 ? -6.023 45.408 -5.659 1.00 89.94 179 ARG A C 1
ATOM 1440 O O . ARG A 1 179 ? -7.110 45.864 -6.012 1.00 89.94 179 ARG A O 1
ATOM 1447 N N . GLN A 1 180 ? -5.177 46.095 -4.883 1.00 88.62 180 GLN A N 1
ATOM 1448 C CA . GLN A 1 180 ? -5.403 47.467 -4.407 1.00 88.62 180 GLN A CA 1
ATOM 1449 C C . GLN A 1 180 ? -4.812 48.548 -5.335 1.00 88.62 180 GLN A C 1
ATOM 1451 O O . GLN A 1 180 ? -5.007 49.738 -5.078 1.00 88.62 180 GLN A O 1
ATOM 1456 N N . LEU A 1 181 ? -4.095 48.163 -6.397 1.00 89.00 181 LEU A N 1
ATOM 1457 C CA . LEU A 1 181 ? -3.580 49.092 -7.410 1.00 89.00 181 LEU A CA 1
ATOM 1458 C C . LEU A 1 181 ? -4.725 49.672 -8.252 1.00 89.00 181 LEU A C 1
ATOM 1460 O O . LEU A 1 181 ? -5.734 49.006 -8.472 1.00 89.00 181 LEU A O 1
ATOM 1464 N N . GLU A 1 182 ? -4.572 50.905 -8.736 1.00 86.44 182 GLU A N 1
ATOM 1465 C CA . GLU A 1 182 ? -5.618 51.637 -9.456 1.00 86.44 182 GLU A CA 1
ATOM 1466 C C . GLU A 1 182 ? -5.274 51.885 -10.929 1.00 86.44 182 GLU A C 1
ATOM 1468 O O . GLU A 1 182 ? -4.141 52.204 -11.280 1.00 86.44 182 GLU A O 1
ATOM 1473 N N . GLU A 1 183 ? -6.294 51.837 -11.785 1.00 82.44 183 GLU A N 1
ATOM 1474 C CA . GLU A 1 183 ? -6.278 52.325 -13.162 1.00 82.44 183 GLU A CA 1
ATOM 1475 C C . GLU A 1 183 ? -7.539 53.162 -13.413 1.00 82.44 183 GLU A C 1
ATOM 1477 O O . GLU A 1 183 ? -8.654 52.722 -13.139 1.00 82.44 183 GLU A O 1
ATOM 1482 N N . GLY A 1 184 ? -7.384 54.401 -13.893 1.00 75.81 184 GLY A N 1
ATOM 1483 C CA . GLY A 1 184 ? -8.528 55.268 -14.210 1.00 75.81 184 GLY A CA 1
ATOM 1484 C C . GLY A 1 184 ? -9.464 55.572 -13.027 1.00 75.81 184 GLY A C 1
ATOM 1485 O O . GLY A 1 184 ? -10.635 55.858 -13.247 1.00 75.81 184 GLY A O 1
ATOM 1486 N N . GLY A 1 185 ? -8.970 55.493 -11.782 1.00 76.19 185 GLY A N 1
ATOM 1487 C CA . GLY A 1 185 ? -9.768 55.683 -10.560 1.00 76.19 185 GLY A CA 1
ATOM 1488 C C . GLY A 1 185 ? -10.488 54.424 -10.054 1.00 76.19 185 GLY A C 1
ATOM 1489 O O . GLY A 1 185 ? -11.253 54.507 -9.094 1.00 76.19 185 GLY A O 1
ATOM 1490 N N . HIS A 1 186 ? -10.242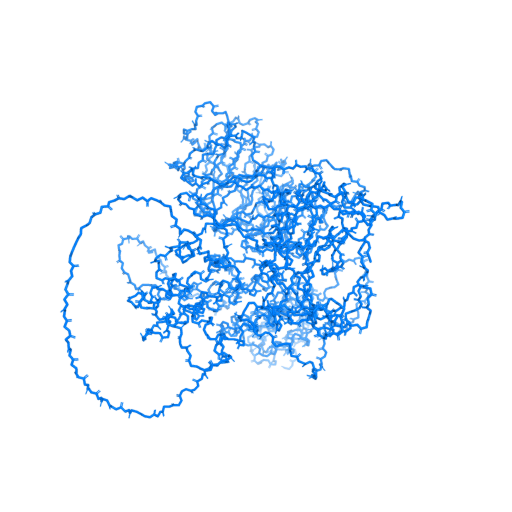 53.260 -10.664 1.00 84.00 186 HIS A N 1
ATOM 1491 C CA . HIS A 1 186 ? -10.810 51.973 -10.263 1.00 84.00 186 HIS A CA 1
ATOM 1492 C C . HIS A 1 186 ? -9.721 50.975 -9.865 1.00 84.00 186 HIS A C 1
ATOM 1494 O O . HIS A 1 186 ? -8.634 50.985 -10.433 1.00 84.00 186 HIS A O 1
ATOM 1500 N N . LEU A 1 187 ? -10.025 50.082 -8.917 1.00 87.00 187 LEU A N 1
ATOM 1501 C CA . LEU A 1 187 ? -9.113 49.008 -8.518 1.00 87.00 187 LEU A CA 1
ATOM 1502 C C . LEU A 1 187 ? -8.921 47.989 -9.650 1.00 87.00 187 LEU A C 1
ATOM 1504 O O . LEU A 1 187 ? -9.895 47.526 -10.254 1.00 87.00 187 LEU A O 1
ATOM 1508 N N . ILE A 1 188 ? -7.677 47.579 -9.882 1.00 87.00 188 ILE A N 1
ATOM 1509 C CA . ILE A 1 188 ? -7.307 46.538 -10.841 1.00 87.00 188 ILE A CA 1
ATOM 1510 C C . ILE A 1 188 ? -7.613 45.177 -10.211 1.00 87.00 188 ILE A C 1
ATOM 1512 O O . ILE A 1 188 ? -6.757 44.519 -9.620 1.00 87.00 188 ILE A O 1
ATOM 1516 N N . LYS A 1 189 ? -8.867 44.736 -10.342 1.00 82.12 189 LYS A N 1
ATOM 1517 C CA . LYS A 1 189 ? -9.298 43.425 -9.832 1.00 82.12 189 LYS A CA 1
ATOM 1518 C C . LYS A 1 189 ? -8.683 42.255 -10.603 1.00 82.12 189 LYS A C 1
ATOM 1520 O O . LYS A 1 189 ? -8.485 41.195 -10.026 1.00 82.12 189 LYS A O 1
ATOM 1525 N N . ARG A 1 190 ? -8.389 42.431 -11.895 1.00 87.44 190 ARG A N 1
ATOM 1526 C CA . ARG A 1 190 ? -7.721 41.429 -12.738 1.00 87.44 190 ARG A CA 1
ATOM 1527 C C . ARG A 1 190 ? -6.962 42.074 -13.891 1.00 87.44 190 ARG A C 1
ATOM 1529 O O . ARG A 1 190 ? -7.436 43.061 -14.450 1.00 87.44 190 ARG A O 1
ATOM 1536 N N . ASN A 1 191 ? -5.845 41.475 -14.298 1.00 87.50 191 ASN A N 1
ATOM 1537 C CA . ASN A 1 191 ? -5.031 41.950 -15.426 1.00 87.50 191 ASN A CA 1
ATOM 1538 C C . ASN A 1 191 ? -4.346 40.817 -16.227 1.00 87.50 191 ASN A C 1
ATOM 1540 O O . ASN A 1 191 ? -3.304 41.036 -16.844 1.00 87.50 191 ASN A O 1
ATOM 1544 N N . TYR A 1 192 ? -4.936 39.618 -16.248 1.00 84.06 192 TYR A N 1
ATOM 1545 C CA . TYR A 1 192 ? -4.471 38.471 -17.042 1.00 84.06 192 TYR A CA 1
ATOM 1546 C C . TYR A 1 192 ? -5.254 38.318 -18.361 1.00 84.06 192 TYR A C 1
ATOM 1548 O O . TYR A 1 192 ? -6.464 38.570 -18.422 1.00 84.06 192 TYR A O 1
ATOM 1556 N N . ALA A 1 193 ? -4.583 37.886 -19.431 1.00 77.06 193 ALA A N 1
ATOM 1557 C CA . ALA A 1 193 ? -5.187 37.607 -20.731 1.00 77.06 193 ALA A CA 1
ATOM 1558 C C . ALA A 1 193 ? -5.862 36.222 -20.802 1.00 77.06 193 ALA A C 1
ATOM 1560 O O . ALA A 1 193 ? -5.570 35.299 -20.044 1.00 77.06 193 ALA A O 1
ATOM 1561 N N . SER A 1 194 ? -6.786 36.055 -21.756 1.00 73.81 194 SER A N 1
ATOM 1562 C CA . SER A 1 194 ? -7.392 34.746 -22.048 1.00 73.81 194 SER A CA 1
ATOM 1563 C C . SER A 1 194 ? -6.443 33.847 -22.842 1.00 73.81 194 SER A C 1
ATOM 1565 O O . SER A 1 194 ? -5.752 34.322 -23.747 1.00 73.81 194 SER A O 1
ATOM 1567 N N . VAL A 1 195 ? -6.484 32.540 -22.559 1.00 76.88 195 VAL A N 1
ATOM 1568 C CA . VAL A 1 195 ? -5.688 31.522 -23.264 1.00 76.88 195 VAL A CA 1
ATOM 1569 C C . VAL A 1 195 ? -5.948 31.590 -24.769 1.00 76.88 195 VAL A C 1
ATOM 1571 O O . VAL A 1 195 ? -7.095 31.573 -25.219 1.00 76.88 195 VAL A O 1
ATOM 1574 N N . LYS A 1 196 ? -4.872 31.665 -25.553 1.00 73.50 196 LYS A N 1
ATOM 1575 C CA . LYS A 1 196 ? -4.925 31.696 -27.020 1.00 73.50 196 LYS A CA 1
ATOM 1576 C C . LYS A 1 196 ? -4.845 30.278 -27.610 1.00 73.50 196 LYS A C 1
ATOM 1578 O O . LYS A 1 196 ? -4.254 29.399 -26.981 1.00 73.50 196 LYS A O 1
ATOM 1583 N N . PRO A 1 197 ? -5.394 30.039 -28.818 1.00 68.25 197 PRO A N 1
ATOM 1584 C CA . PRO A 1 197 ? -5.282 28.752 -29.499 1.00 68.25 197 PRO A CA 1
ATOM 1585 C C . PRO A 1 197 ? -3.832 28.281 -29.670 1.00 68.25 197 PRO A C 1
ATOM 1587 O O . PRO A 1 197 ? -2.909 29.063 -29.909 1.00 68.25 197 PRO A O 1
ATOM 1590 N N . PHE A 1 198 ? -3.635 26.970 -29.556 1.00 61.12 198 PHE A N 1
ATOM 1591 C CA . PHE A 1 198 ? -2.310 26.356 -29.562 1.00 61.12 198 PHE A CA 1
ATOM 1592 C C . PHE A 1 198 ? -1.640 26.348 -30.950 1.00 61.12 198 PHE A C 1
ATOM 1594 O O . PHE A 1 198 ? -0.416 26.418 -31.034 1.00 61.12 198 PHE A O 1
ATOM 1601 N N . ASN A 1 199 ? -2.433 26.332 -32.031 1.00 63.06 199 ASN A N 1
ATOM 1602 C CA . ASN A 1 199 ? -1.996 26.436 -33.435 1.00 63.06 199 ASN A CA 1
ATOM 1603 C C . ASN A 1 199 ? -0.839 25.492 -33.832 1.00 63.06 199 ASN A C 1
ATOM 1605 O O . ASN A 1 199 ? -0.016 25.844 -34.667 1.00 63.06 199 ASN A O 1
ATOM 1609 N N . ASN A 1 200 ? -0.780 24.285 -33.251 1.00 54.53 200 ASN A N 1
ATOM 1610 C CA . ASN A 1 200 ? 0.265 23.273 -33.487 1.00 54.53 200 ASN A CA 1
ATOM 1611 C C . ASN A 1 200 ? 1.704 23.700 -33.128 1.00 54.53 200 ASN A C 1
ATOM 1613 O O . ASN A 1 200 ? 2.658 23.086 -33.607 1.00 54.53 200 ASN A O 1
ATOM 1617 N N . ARG A 1 201 ? 1.888 24.711 -32.271 1.00 62.28 201 ARG A N 1
ATOM 1618 C CA . ARG A 1 201 ? 3.220 25.094 -31.777 1.00 62.28 201 ARG A CA 1
ATOM 1619 C C . ARG A 1 201 ? 3.811 23.977 -30.906 1.00 62.28 201 ARG A C 1
ATOM 1621 O O . ARG A 1 201 ? 3.078 23.374 -30.132 1.00 62.28 201 ARG A O 1
ATOM 1628 N N . PRO A 1 202 ? 5.110 23.661 -30.986 1.00 54.78 202 PRO A N 1
ATOM 1629 C CA . PRO A 1 202 ? 5.699 22.648 -30.116 1.00 54.78 202 PRO A CA 1
ATOM 1630 C C . PRO A 1 202 ? 5.856 23.192 -28.686 1.00 54.78 202 PRO A C 1
ATOM 1632 O O . PRO A 1 202 ? 6.496 24.221 -28.484 1.00 54.78 202 PRO A O 1
ATOM 1635 N N . ILE A 1 203 ? 5.309 22.489 -27.685 1.00 63.16 203 ILE A N 1
ATOM 1636 C CA . ILE A 1 203 ? 5.737 22.655 -26.285 1.00 63.16 203 ILE A CA 1
ATOM 1637 C C . ILE A 1 203 ? 6.860 21.662 -26.043 1.00 63.16 203 ILE A C 1
ATOM 1639 O O . ILE A 1 203 ? 6.657 20.450 -26.104 1.00 63.16 203 ILE A O 1
ATOM 1643 N N . LEU A 1 204 ? 8.036 22.188 -25.749 1.00 56.50 204 LE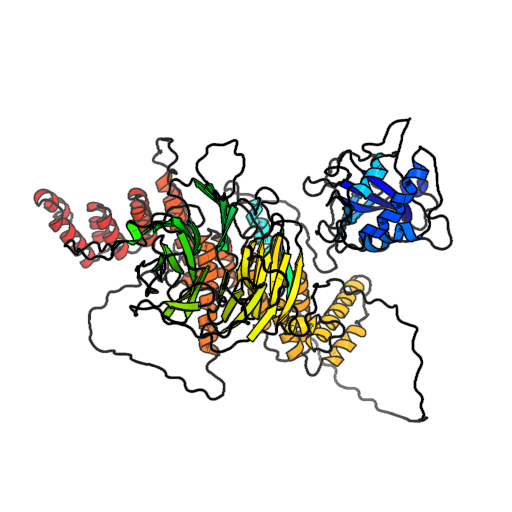U A N 1
ATOM 1644 C CA . LEU A 1 204 ? 9.207 21.419 -25.388 1.00 56.50 204 LEU A CA 1
ATOM 1645 C C . LEU A 1 204 ? 9.307 21.383 -23.864 1.00 56.50 204 LEU A C 1
ATOM 1647 O O . LEU A 1 204 ? 9.245 22.408 -23.189 1.00 56.50 204 LEU A O 1
ATOM 1651 N N . LEU A 1 205 ? 9.461 20.187 -23.313 1.00 55.09 205 LEU A N 1
ATOM 1652 C CA . LEU A 1 205 ? 9.972 20.001 -21.964 1.00 55.09 205 LEU A CA 1
ATOM 1653 C C . LEU A 1 205 ? 11.466 19.694 -22.150 1.00 55.09 205 LEU A C 1
ATOM 1655 O O . LEU A 1 205 ? 11.780 18.621 -22.665 1.00 55.09 205 LEU A O 1
ATOM 1659 N N . PRO A 1 206 ? 12.389 20.613 -21.824 1.00 48.31 206 PRO A N 1
ATOM 1660 C CA . PRO A 1 206 ? 13.803 20.302 -21.789 1.00 48.31 206 PRO A CA 1
ATOM 1661 C C . PRO A 1 206 ? 14.007 19.276 -20.680 1.00 48.31 206 PRO A C 1
ATOM 1663 O O . PRO A 1 206 ? 13.962 19.579 -19.486 1.00 48.31 206 PRO A O 1
ATOM 1666 N N . VAL A 1 207 ? 14.180 18.033 -21.103 1.00 40.78 207 VAL A N 1
ATOM 1667 C CA . VAL A 1 207 ? 14.739 16.986 -20.269 1.00 40.78 207 VAL A CA 1
ATOM 1668 C C . VAL A 1 207 ? 16.195 17.378 -20.040 1.00 40.78 207 VAL A C 1
ATOM 1670 O O . VAL A 1 207 ? 16.908 17.706 -20.990 1.00 40.78 207 VAL A O 1
ATOM 1673 N N . VAL A 1 208 ? 16.636 17.387 -18.783 1.00 35.62 208 VAL A N 1
ATOM 1674 C CA . VAL A 1 208 ? 18.072 17.393 -18.463 1.00 35.62 208 VAL A CA 1
ATOM 1675 C C . VAL A 1 208 ? 18.730 16.316 -19.344 1.00 35.62 208 VAL A C 1
ATOM 1677 O O . VAL A 1 208 ? 18.143 15.237 -19.436 1.00 35.62 208 VAL A O 1
ATOM 1680 N N . PRO A 1 209 ? 19.855 16.578 -20.043 1.00 27.00 209 PRO A N 1
ATOM 1681 C CA . PRO A 1 209 ? 20.392 15.661 -21.047 1.00 27.00 209 PRO A CA 1
ATOM 1682 C C . PRO A 1 209 ? 20.437 14.228 -20.515 1.00 27.00 209 PRO A C 1
ATOM 1684 O O . PRO A 1 209 ? 21.091 13.925 -19.517 1.00 27.00 209 PRO A O 1
ATOM 1687 N N . GLY A 1 210 ? 19.618 13.378 -21.130 1.00 28.72 210 GLY A N 1
ATOM 1688 C CA . GLY A 1 210 ? 19.277 12.073 -20.589 1.00 28.72 210 GLY A CA 1
ATOM 1689 C C . GLY A 1 210 ? 18.187 11.347 -21.365 1.00 28.72 210 GLY A C 1
ATOM 1690 O O . GLY A 1 210 ? 18.342 10.141 -21.521 1.00 28.72 210 GLY A O 1
ATOM 1691 N N . ASP A 1 211 ? 17.194 12.062 -21.914 1.00 26.56 211 ASP A N 1
ATOM 1692 C CA . ASP A 1 211 ? 16.109 11.459 -22.702 1.00 26.56 211 ASP A CA 1
ATOM 1693 C C . ASP A 1 211 ? 15.939 12.167 -24.057 1.00 26.56 211 ASP A C 1
ATOM 1695 O O . ASP A 1 211 ? 15.523 13.326 -24.139 1.00 26.56 211 ASP A O 1
ATOM 1699 N N . VAL A 1 212 ? 16.202 11.452 -25.153 1.00 22.30 212 VAL A N 1
ATOM 1700 C CA . VAL A 1 212 ? 15.723 11.838 -26.488 1.00 22.30 212 VAL A CA 1
ATOM 1701 C C . VAL A 1 212 ? 14.417 11.092 -26.742 1.00 22.30 212 VAL A C 1
ATOM 1703 O O . VAL A 1 212 ? 14.411 9.996 -27.298 1.00 22.30 212 VAL A O 1
ATOM 1706 N N . VAL A 1 213 ? 13.279 11.695 -26.392 1.00 24.06 213 VAL A N 1
ATOM 1707 C CA . VAL A 1 213 ? 11.980 11.226 -26.896 1.00 24.06 213 VAL A CA 1
ATOM 1708 C C . VAL A 1 213 ? 11.731 11.881 -28.253 1.00 24.06 213 VAL A C 1
ATOM 1710 O O . VAL A 1 213 ? 11.255 13.010 -28.348 1.00 24.06 213 VAL A O 1
ATOM 1713 N N . ARG A 1 214 ? 12.047 11.166 -29.338 1.00 23.61 214 ARG A N 1
ATOM 1714 C CA . ARG A 1 214 ? 11.493 11.494 -30.659 1.00 23.61 214 ARG A CA 1
ATOM 1715 C C . ARG A 1 214 ? 10.015 11.113 -30.663 1.00 23.61 214 ARG A C 1
ATOM 1717 O O . ARG A 1 214 ? 9.692 9.932 -30.577 1.00 23.61 214 ARG A O 1
ATOM 1724 N N . LEU A 1 215 ? 9.125 12.093 -30.814 1.00 22.84 215 LEU A N 1
ATOM 1725 C CA . LEU A 1 215 ? 7.737 11.834 -31.200 1.00 22.84 215 LEU A CA 1
ATOM 1726 C C . LEU A 1 215 ? 7.738 11.207 -32.609 1.00 22.84 215 LEU A C 1
ATOM 1728 O O . LEU A 1 215 ? 8.239 11.846 -33.540 1.00 22.84 215 LEU A O 1
ATOM 1732 N N . PRO A 1 216 ? 7.224 9.979 -32.816 1.00 25.08 216 PRO A N 1
ATOM 1733 C CA . PRO A 1 216 ? 7.135 9.418 -34.154 1.00 25.08 216 PRO A CA 1
ATOM 1734 C C . PRO A 1 216 ? 6.016 10.111 -34.931 1.00 25.08 216 PRO A C 1
ATOM 1736 O O . PRO A 1 216 ? 4.867 10.161 -34.489 1.00 25.08 216 PRO A O 1
ATOM 1739 N N . ASN A 1 217 ? 6.364 10.607 -36.117 1.00 24.17 217 ASN A N 1
ATOM 1740 C CA . ASN A 1 217 ? 5.419 11.048 -37.133 1.00 24.17 217 ASN A CA 1
ATOM 1741 C C . ASN A 1 217 ? 4.363 9.963 -37.393 1.00 24.17 217 ASN A C 1
ATOM 1743 O O . ASN A 1 217 ? 4.685 8.825 -37.737 1.00 24.17 217 ASN A O 1
ATOM 1747 N N . GLN A 1 218 ? 3.092 10.344 -37.272 1.00 31.81 218 GLN A N 1
ATOM 1748 C CA . GLN A 1 218 ? 1.966 9.541 -37.727 1.00 31.81 218 GLN A CA 1
ATOM 1749 C C . GLN A 1 218 ? 1.993 9.419 -39.253 1.00 31.81 218 GLN A C 1
ATOM 1751 O O . GLN A 1 218 ? 1.935 10.432 -39.949 1.00 31.81 218 GLN A O 1
ATOM 1756 N N . LYS A 1 219 ? 1.983 8.182 -39.759 1.00 24.66 219 LYS A N 1
ATOM 1757 C CA . LYS A 1 219 ? 1.192 7.764 -40.929 1.00 24.66 219 LYS A CA 1
ATOM 1758 C C . LYS A 1 219 ? 1.182 6.232 -41.050 1.00 24.66 219 LYS A C 1
ATOM 1760 O O . LYS A 1 219 ? 2.241 5.614 -41.036 1.00 24.66 219 LYS A O 1
ATOM 1765 N N . SER A 1 220 ? -0.022 5.685 -41.292 1.00 23.62 220 SER A N 1
ATOM 1766 C CA . SER A 1 220 ? -0.368 4.305 -41.733 1.00 23.62 220 SER A CA 1
ATOM 1767 C C . SER A 1 220 ? -0.166 3.176 -40.696 1.00 23.62 220 SER A C 1
ATOM 1769 O O . SER A 1 220 ? 0.901 3.075 -40.121 1.00 23.62 220 SER A O 1
ATOM 1771 N N . GLN A 1 221 ? -1.091 2.259 -40.376 1.00 22.81 221 GLN A N 1
ATOM 1772 C CA . GLN A 1 221 ? -2.415 1.853 -40.877 1.00 22.81 221 GLN A CA 1
ATOM 1773 C C . GLN A 1 221 ? -3.256 1.326 -39.689 1.00 22.81 221 GLN A C 1
ATOM 1775 O O . GLN A 1 221 ? -2.727 0.713 -38.765 1.00 22.81 221 GLN A O 1
ATOM 1780 N N . ALA A 1 222 ? -4.570 1.557 -39.719 1.00 23.33 222 ALA A N 1
ATOM 1781 C CA . ALA A 1 222 ? -5.536 1.131 -38.707 1.00 23.33 222 ALA A CA 1
ATOM 1782 C C . ALA A 1 222 ? -6.320 -0.108 -39.164 1.00 23.33 222 ALA A C 1
ATOM 1784 O O . ALA A 1 222 ? -6.765 -0.104 -40.304 1.00 23.33 222 ALA A O 1
ATOM 1785 N N . LEU A 1 223 ? -6.599 -1.067 -38.265 1.00 21.78 223 LEU A N 1
ATOM 1786 C CA . LEU A 1 223 ? -7.748 -1.993 -38.336 1.00 21.78 223 LEU A CA 1
ATOM 1787 C C . LEU A 1 223 ? -8.246 -2.343 -36.897 1.00 21.78 223 LEU A C 1
ATOM 1789 O O . LEU A 1 223 ? -7.531 -2.918 -36.085 1.00 21.78 223 LEU A O 1
ATOM 1793 N N . TRP A 1 224 ? -9.458 -1.847 -36.605 1.00 24.39 224 TRP A N 1
ATOM 1794 C CA . TRP A 1 224 ? -10.567 -2.180 -35.669 1.00 24.39 224 TRP A CA 1
ATOM 1795 C C . TRP A 1 224 ? -10.401 -2.831 -34.274 1.00 24.39 224 TRP A C 1
ATOM 1797 O O . TRP A 1 224 ? -9.721 -3.831 -34.106 1.00 24.39 224 TRP A O 1
ATOM 1807 N N . LEU A 1 225 ? -11.107 -2.228 -33.286 1.00 24.59 225 LEU A N 1
ATOM 1808 C CA . LEU A 1 225 ? -11.693 -2.737 -32.014 1.00 24.59 225 LEU A CA 1
ATOM 1809 C C . LEU A 1 225 ? -11.936 -1.567 -31.011 1.00 24.59 225 LEU A C 1
ATOM 1811 O O . LEU A 1 225 ? -10.990 -1.019 -30.449 1.00 24.59 225 LEU A O 1
ATOM 1815 N N . ASN A 1 226 ? -13.204 -1.180 -30.820 1.00 24.91 226 ASN A N 1
ATOM 1816 C CA . ASN A 1 226 ? -13.762 -0.096 -29.968 1.00 24.91 226 ASN A CA 1
ATOM 1817 C C . ASN A 1 226 ? -13.384 -0.198 -28.463 1.00 24.91 226 ASN A C 1
ATOM 1819 O O . ASN A 1 226 ? -12.958 -1.257 -28.019 1.00 24.91 226 ASN A O 1
ATOM 1823 N N . SER A 1 227 ? -13.645 0.746 -27.542 1.00 31.88 227 SER A N 1
ATOM 1824 C CA . SER A 1 227 ? -13.484 2.213 -27.449 1.00 31.88 227 SER A CA 1
ATOM 1825 C C . SER A 1 227 ? -13.655 2.593 -25.956 1.00 31.88 227 SER A C 1
ATOM 1827 O O . SER A 1 227 ? -14.774 2.819 -25.519 1.00 31.88 227 SER A O 1
ATOM 1829 N N . GLN A 1 228 ? -12.565 2.571 -25.169 1.00 28.88 228 GLN A N 1
ATOM 1830 C CA . GLN A 1 228 ? -12.370 3.309 -23.888 1.00 28.88 228 GLN A CA 1
ATOM 1831 C C . GLN A 1 228 ? -11.015 3.001 -23.211 1.00 28.88 228 GLN A C 1
ATOM 1833 O O . GLN A 1 228 ? -10.590 3.757 -22.350 1.00 28.88 228 GLN A O 1
ATOM 1838 N N . GLY A 1 229 ? -10.290 1.956 -23.644 1.00 30.31 229 GLY A N 1
ATOM 1839 C CA . GLY A 1 229 ? -8.949 1.600 -23.131 1.00 30.31 229 GLY A CA 1
ATOM 1840 C C . GLY A 1 229 ? -7.770 1.808 -24.100 1.00 30.31 229 GLY A C 1
ATOM 1841 O O . GLY A 1 229 ? -6.680 1.309 -23.836 1.00 30.31 229 GLY A O 1
ATOM 1842 N N . ARG A 1 230 ? -7.970 2.478 -25.249 1.00 33.62 230 ARG A N 1
ATOM 1843 C CA . ARG A 1 230 ? -6.979 2.537 -26.352 1.00 33.62 230 ARG A CA 1
ATOM 1844 C C . ARG A 1 230 ? -5.851 3.555 -26.165 1.00 33.62 230 ARG A C 1
ATOM 1846 O O . ARG A 1 230 ? -4.715 3.225 -26.477 1.00 33.62 230 ARG A O 1
ATOM 1853 N N . ALA A 1 231 ? -6.138 4.756 -25.664 1.00 31.33 231 ALA A N 1
ATOM 1854 C CA . ALA A 1 231 ? -5.084 5.734 -25.367 1.00 31.33 231 ALA A CA 1
ATOM 1855 C C . ALA A 1 231 ? -4.244 5.283 -24.158 1.00 31.33 231 ALA A C 1
ATOM 1857 O O . ALA A 1 231 ? -3.027 5.441 -24.134 1.00 31.33 231 ALA A O 1
ATOM 1858 N N . ASP A 1 232 ? -4.894 4.607 -23.205 1.00 35.31 232 ASP A N 1
ATOM 1859 C CA . ASP A 1 232 ? -4.288 4.234 -21.932 1.00 35.31 232 ASP A CA 1
ATOM 1860 C C . ASP A 1 232 ? -3.199 3.152 -22.045 1.00 35.31 232 ASP A C 1
ATOM 1862 O O . ASP A 1 232 ? -2.224 3.177 -21.292 1.00 35.31 232 ASP A O 1
ATOM 1866 N N . LEU A 1 233 ? -3.344 2.209 -22.985 1.00 34.94 233 LEU A N 1
ATOM 1867 C CA . LEU A 1 233 ? -2.383 1.120 -23.196 1.00 34.94 233 LEU A CA 1
ATOM 1868 C C . LEU A 1 233 ? -1.129 1.574 -23.952 1.00 34.94 233 LEU A C 1
ATOM 1870 O O . LEU A 1 233 ? -0.051 1.054 -23.682 1.00 34.94 233 LEU A O 1
ATOM 1874 N N . ILE A 1 234 ? -1.261 2.519 -24.889 1.00 36.41 234 ILE A N 1
ATOM 1875 C CA . ILE A 1 234 ? -0.155 2.955 -25.752 1.00 36.41 234 ILE A CA 1
ATOM 1876 C C . ILE A 1 234 ? 0.906 3.696 -24.935 1.00 36.41 234 ILE A C 1
ATOM 1878 O O . ILE A 1 234 ? 2.078 3.398 -25.112 1.00 36.41 234 ILE A O 1
ATOM 1882 N N . ASP A 1 235 ? 0.541 4.551 -23.972 1.00 37.22 235 ASP A N 1
ATOM 1883 C CA . ASP A 1 235 ? 1.560 5.203 -23.128 1.00 37.22 235 ASP A CA 1
ATOM 1884 C C . ASP A 1 235 ? 2.223 4.228 -22.143 1.00 37.22 235 ASP A C 1
ATOM 1886 O O . ASP A 1 235 ? 3.390 4.397 -21.810 1.00 37.22 235 ASP A O 1
ATOM 1890 N N . ILE A 1 236 ? 1.512 3.187 -21.686 1.00 38.72 236 ILE A N 1
ATOM 1891 C CA . ILE A 1 236 ? 2.084 2.140 -20.818 1.00 38.72 236 ILE A CA 1
ATOM 1892 C C . ILE A 1 236 ? 3.053 1.267 -21.624 1.00 38.72 236 ILE A C 1
ATOM 1894 O O . ILE A 1 236 ? 4.136 0.944 -21.142 1.00 38.72 236 ILE A O 1
ATOM 1898 N N . ILE A 1 237 ? 2.693 0.924 -22.865 1.00 39.62 237 ILE A N 1
ATOM 1899 C CA . ILE A 1 237 ? 3.557 0.211 -23.812 1.00 39.62 237 ILE A CA 1
ATOM 1900 C C . ILE A 1 237 ? 4.750 1.082 -24.193 1.00 39.62 237 ILE A C 1
ATOM 1902 O O . ILE A 1 237 ? 5.864 0.586 -24.158 1.00 39.62 237 ILE A O 1
ATOM 1906 N N . ASN A 1 238 ? 4.554 2.369 -24.475 1.00 37.59 238 ASN A N 1
ATOM 1907 C CA . ASN A 1 238 ? 5.634 3.309 -24.757 1.00 37.59 238 ASN A CA 1
ATOM 1908 C C . ASN A 1 238 ? 6.506 3.536 -23.524 1.00 37.59 238 ASN A C 1
ATOM 1910 O O . ASN A 1 238 ? 7.699 3.678 -23.683 1.00 37.59 238 ASN A O 1
ATOM 1914 N N . CYS A 1 239 ? 5.989 3.494 -22.296 1.00 36.66 239 CYS A N 1
ATOM 1915 C CA . CYS A 1 239 ? 6.816 3.504 -21.086 1.00 36.66 239 CYS A CA 1
ATOM 1916 C C . CYS A 1 239 ? 7.627 2.198 -20.960 1.00 36.66 239 CYS A C 1
ATOM 1918 O O . CYS A 1 239 ? 8.824 2.226 -20.688 1.00 36.66 239 CYS A O 1
ATOM 1920 N N . PHE A 1 240 ? 7.013 1.051 -21.263 1.00 35.94 240 PHE A N 1
ATOM 1921 C CA . PHE A 1 240 ? 7.681 -0.253 -21.286 1.00 35.94 240 PHE A CA 1
ATOM 1922 C C . PHE A 1 240 ? 8.711 -0.387 -22.435 1.00 35.94 240 PHE A C 1
ATOM 1924 O O . PHE A 1 240 ? 9.731 -1.054 -22.268 1.00 35.94 240 PHE A O 1
ATOM 1931 N N . GLN A 1 241 ? 8.477 0.266 -23.584 1.00 35.16 241 GLN A N 1
ATOM 1932 C CA . GLN A 1 241 ? 9.284 0.221 -24.817 1.00 35.16 241 GLN A CA 1
ATOM 1933 C C . GLN A 1 241 ? 10.285 1.383 -24.960 1.00 35.16 241 GLN A C 1
ATOM 1935 O O . GLN A 1 241 ? 11.357 1.187 -25.519 1.00 35.16 241 GLN A O 1
ATOM 1940 N N . SER A 1 242 ? 10.012 2.570 -24.420 1.00 36.41 242 SER A N 1
ATOM 1941 C CA . SER A 1 242 ? 10.958 3.699 -24.311 1.00 36.41 242 SER A CA 1
ATOM 1942 C C . SER A 1 242 ? 12.139 3.303 -23.432 1.00 36.41 242 SER A C 1
ATOM 1944 O O . SER A 1 242 ? 13.283 3.590 -23.759 1.00 36.41 242 SER A O 1
ATOM 1946 N N . VAL A 1 243 ? 11.875 2.524 -22.379 1.00 34.09 243 VAL A N 1
ATOM 1947 C CA . VAL A 1 243 ? 12.906 1.879 -21.553 1.00 34.09 243 VAL A CA 1
ATOM 1948 C C . VAL A 1 243 ? 13.521 0.650 -22.263 1.00 34.09 243 VAL A C 1
ATOM 1950 O O . VAL A 1 243 ? 14.496 0.074 -21.790 1.00 34.09 243 VAL A O 1
ATOM 1953 N N . ALA A 1 244 ? 13.000 0.221 -23.418 1.00 30.55 244 ALA A N 1
ATOM 1954 C CA . ALA A 1 244 ? 13.606 -0.820 -24.256 1.00 30.55 244 ALA A CA 1
ATOM 1955 C C . ALA A 1 244 ? 14.519 -0.245 -25.358 1.00 30.55 244 ALA A C 1
ATOM 1957 O O . ALA A 1 244 ? 15.534 -0.867 -25.672 1.00 30.55 244 ALA A O 1
ATOM 1958 N N . GLY A 1 245 ? 14.211 0.941 -25.900 1.00 27.89 245 GLY A N 1
ATOM 1959 C CA . GLY A 1 245 ? 14.999 1.594 -26.954 1.00 27.89 245 GLY A CA 1
ATOM 1960 C C . GLY A 1 245 ? 16.381 2.084 -26.508 1.00 27.89 245 GLY A C 1
ATOM 1961 O O . GLY A 1 245 ? 17.308 2.097 -27.311 1.00 27.89 245 GLY A O 1
ATOM 1962 N N . GLU A 1 246 ? 16.563 2.422 -25.230 1.00 32.59 246 GLU A N 1
ATOM 1963 C CA . GLU A 1 246 ? 17.868 2.883 -24.724 1.00 32.59 246 GLU A CA 1
ATOM 1964 C C . GLU A 1 246 ? 18.764 1.767 -24.171 1.00 32.59 246 GLU A C 1
ATOM 1966 O O . GLU A 1 246 ? 19.962 1.967 -24.002 1.00 32.59 246 GLU A O 1
ATOM 1971 N N . TYR A 1 247 ? 18.223 0.572 -23.919 1.00 35.88 247 TYR A N 1
ATOM 1972 C CA . TYR A 1 247 ? 18.957 -0.483 -23.209 1.00 35.88 247 TYR A CA 1
ATOM 1973 C C . TYR A 1 247 ? 19.404 -1.668 -24.074 1.00 35.88 247 TYR A C 1
ATOM 1975 O O . TYR A 1 247 ? 20.107 -2.536 -23.563 1.00 35.88 247 TYR A O 1
ATOM 1983 N N . VAL A 1 248 ? 18.974 -1.770 -25.339 1.00 27.89 248 VAL A N 1
ATOM 1984 C CA . VAL A 1 248 ? 19.298 -2.941 -26.187 1.00 27.89 248 VAL A CA 1
ATOM 1985 C C . VAL A 1 248 ? 19.764 -2.573 -27.601 1.00 27.89 248 VAL A C 1
ATOM 1987 O O . VAL A 1 248 ? 20.385 -3.398 -28.261 1.00 27.89 248 VAL A O 1
ATOM 1990 N N . THR A 1 249 ? 19.574 -1.344 -28.087 1.00 24.67 249 THR A N 1
ATOM 1991 C CA . THR A 1 249 ? 19.968 -0.991 -29.464 1.00 24.67 249 THR A CA 1
ATOM 1992 C C . THR A 1 249 ? 21.115 0.007 -29.500 1.00 24.67 249 THR A C 1
ATOM 1994 O O . THR A 1 249 ? 20.906 1.170 -29.832 1.00 24.67 249 THR A O 1
ATOM 1997 N N . ARG A 1 250 ? 22.320 -0.454 -29.145 1.00 26.86 250 ARG A N 1
ATOM 1998 C CA . ARG A 1 250 ? 23.625 0.017 -29.652 1.00 26.86 250 ARG A CA 1
ATOM 1999 C C . ARG A 1 250 ? 24.727 -0.818 -28.992 1.00 26.86 250 ARG A C 1
ATOM 2001 O O . ARG A 1 250 ? 25.377 -0.375 -28.056 1.00 26.86 250 ARG A O 1
ATOM 2008 N N . GLU A 1 251 ? 24.941 -2.030 -29.491 1.00 23.27 251 GLU A N 1
ATOM 2009 C CA . GLU A 1 251 ? 26.310 -2.545 -29.553 1.00 23.27 251 GLU A CA 1
ATOM 2010 C C . GLU A 1 251 ? 26.989 -1.811 -30.719 1.00 23.27 251 GLU A C 1
ATOM 2012 O O . GLU A 1 251 ? 26.553 -1.973 -31.864 1.00 23.27 251 GLU A O 1
ATOM 2017 N N . PRO A 1 252 ? 28.008 -0.961 -30.500 1.00 23.77 252 PRO A N 1
ATOM 2018 C CA . PRO A 1 252 ? 28.913 -0.612 -31.572 1.00 23.77 252 PRO A CA 1
ATOM 2019 C C . PRO A 1 252 ? 29.832 -1.816 -31.761 1.00 23.77 252 PRO A C 1
ATOM 2021 O O . PRO A 1 252 ? 30.667 -2.123 -30.913 1.00 23.77 252 PRO A O 1
ATOM 2024 N N . TRP A 1 253 ? 29.641 -2.496 -32.883 1.00 21.48 253 TRP A N 1
ATOM 2025 C CA . TRP A 1 253 ? 30.602 -3.410 -33.475 1.00 21.48 253 TRP A CA 1
ATOM 2026 C C . TRP A 1 253 ? 31.998 -2.773 -33.451 1.00 21.48 253 TRP A C 1
ATOM 2028 O O . TRP A 1 253 ? 32.256 -1.818 -34.183 1.00 21.48 253 TRP A O 1
ATOM 2038 N N . ILE A 1 254 ? 32.900 -3.287 -32.616 1.00 24.45 254 ILE A N 1
ATOM 2039 C CA . ILE A 1 254 ? 34.335 -3.056 -32.784 1.00 24.45 254 ILE A CA 1
ATOM 2040 C C . ILE A 1 254 ? 34.821 -4.195 -33.675 1.00 24.45 254 ILE A C 1
ATOM 2042 O O . ILE A 1 254 ? 35.010 -5.321 -33.217 1.00 24.45 254 ILE A O 1
ATOM 2046 N N . HIS A 1 255 ? 34.963 -3.909 -34.969 1.00 21.81 255 HIS A N 1
ATOM 2047 C CA . HIS A 1 255 ? 35.746 -4.766 -35.849 1.00 21.81 255 HIS A CA 1
ATOM 2048 C C . HIS A 1 255 ? 37.205 -4.797 -35.353 1.00 21.81 255 HIS A C 1
ATOM 2050 O O . HIS A 1 255 ? 37.740 -3.745 -34.991 1.00 21.81 255 HIS A O 1
ATOM 2056 N N . PRO A 1 256 ? 37.842 -5.978 -35.315 1.00 25.52 256 PRO A N 1
ATOM 2057 C CA . PRO A 1 256 ? 39.217 -6.140 -34.867 1.00 25.52 256 PRO A CA 1
ATOM 2058 C C . PRO A 1 256 ? 40.172 -5.900 -36.037 1.00 25.52 256 PRO A C 1
ATOM 2060 O O . PRO A 1 256 ? 39.991 -6.524 -37.072 1.00 25.52 256 PRO A O 1
ATOM 2063 N N . GLU A 1 257 ? 41.185 -5.049 -35.873 1.00 21.53 257 GLU A N 1
ATOM 2064 C CA . GLU A 1 257 ? 42.370 -4.954 -36.749 1.00 21.53 257 GLU A CA 1
ATOM 2065 C C . GLU A 1 257 ? 43.488 -4.167 -36.020 1.00 21.53 257 GLU A C 1
ATOM 2067 O O . GLU A 1 257 ? 43.197 -3.438 -35.069 1.00 21.53 257 GLU A O 1
ATOM 2072 N N . PRO A 1 258 ? 44.779 -4.401 -36.324 1.00 24.55 258 PRO A N 1
ATOM 2073 C CA . PRO A 1 258 ? 45.599 -5.361 -35.597 1.00 24.55 258 PRO A CA 1
ATOM 2074 C C . PRO A 1 258 ? 46.702 -4.715 -34.740 1.00 24.55 258 PRO A C 1
ATOM 2076 O O . PRO A 1 258 ? 47.097 -3.564 -34.898 1.00 24.55 258 PRO A O 1
ATOM 2079 N N . SER A 1 259 ? 47.209 -5.539 -33.827 1.00 26.20 259 SER A N 1
ATOM 2080 C CA . SER A 1 259 ? 48.453 -5.426 -33.060 1.00 26.20 259 SER A CA 1
ATOM 2081 C C . SER A 1 259 ? 49.548 -4.527 -33.654 1.00 26.20 259 SER A C 1
ATOM 2083 O O . SER A 1 259 ? 50.113 -4.848 -34.699 1.00 26.20 259 SER A O 1
ATOM 2085 N N . ILE A 1 260 ? 49.966 -3.511 -32.891 1.00 22.89 260 ILE A N 1
ATOM 2086 C CA . ILE A 1 260 ? 51.306 -2.920 -32.993 1.00 22.89 260 ILE A CA 1
ATOM 2087 C C . ILE A 1 260 ? 51.983 -3.043 -31.628 1.00 22.89 260 ILE A C 1
ATOM 2089 O O . ILE A 1 260 ? 51.471 -2.593 -30.604 1.00 22.89 260 ILE A O 1
ATOM 2093 N N . ALA A 1 261 ? 53.126 -3.720 -31.645 1.00 21.70 261 ALA A N 1
ATOM 2094 C CA . ALA A 1 261 ? 53.996 -3.982 -30.518 1.00 21.70 261 ALA A CA 1
ATOM 2095 C C . ALA A 1 261 ? 54.893 -2.775 -30.181 1.00 21.70 261 ALA A C 1
ATOM 2097 O O . ALA A 1 261 ? 55.389 -2.098 -31.073 1.00 21.70 261 ALA A O 1
ATOM 2098 N N . ILE A 1 262 ? 55.098 -2.588 -28.874 1.00 26.88 262 ILE A N 1
ATOM 2099 C CA . ILE A 1 262 ? 56.325 -2.206 -28.146 1.00 26.88 262 ILE A CA 1
ATOM 2100 C C . ILE A 1 262 ? 57.237 -1.123 -28.757 1.00 26.88 262 ILE A C 1
ATOM 2102 O O . ILE A 1 262 ? 57.895 -1.323 -29.772 1.00 26.88 262 ILE A O 1
ATOM 2106 N N . GLY A 1 263 ? 57.453 -0.062 -27.971 1.00 22.86 263 GLY A N 1
ATOM 2107 C CA . GLY A 1 263 ? 58.623 0.812 -28.064 1.00 22.86 263 GLY A CA 1
ATOM 2108 C C . GLY A 1 263 ? 58.933 1.468 -26.716 1.00 22.86 263 GLY A C 1
ATOM 2109 O O . GLY A 1 263 ? 58.345 2.486 -26.372 1.00 22.86 263 GLY A O 1
ATOM 2110 N N . ASN A 1 264 ? 59.837 0.852 -25.950 1.00 24.83 264 ASN A N 1
ATOM 2111 C CA . ASN A 1 264 ? 60.456 1.409 -24.745 1.00 24.83 264 ASN A CA 1
ATOM 2112 C C . ASN A 1 264 ? 61.260 2.674 -25.076 1.00 24.83 264 ASN A C 1
ATOM 2114 O O . ASN A 1 264 ? 62.075 2.625 -25.990 1.00 24.83 264 ASN A O 1
ATOM 2118 N N . HIS A 1 265 ? 61.170 3.716 -24.245 1.00 24.91 265 HIS A N 1
ATOM 2119 C CA . HIS A 1 265 ? 62.319 4.580 -23.959 1.00 24.91 265 HIS A CA 1
ATOM 2120 C C . HIS A 1 265 ? 62.278 5.104 -22.513 1.00 24.91 265 HIS A C 1
ATOM 2122 O O . HIS A 1 265 ? 61.374 5.830 -22.108 1.00 24.91 265 HIS A O 1
ATOM 2128 N N . LEU A 1 266 ? 63.290 4.666 -21.756 1.00 24.47 266 LEU A N 1
ATOM 2129 C CA . LEU A 1 266 ? 63.826 5.227 -20.506 1.00 24.47 266 LEU A CA 1
ATOM 2130 C C . LEU A 1 266 ? 64.277 6.687 -20.757 1.00 24.47 266 LEU A C 1
ATOM 2132 O O . LEU A 1 266 ? 64.657 6.998 -21.882 1.00 24.47 266 LEU A O 1
ATOM 2136 N N . ALA A 1 267 ? 64.274 7.625 -19.804 1.00 24.17 267 ALA A N 1
ATOM 2137 C CA . ALA A 1 267 ? 65.149 7.671 -18.623 1.00 24.17 267 ALA A CA 1
ATOM 2138 C C . ALA A 1 267 ? 64.786 8.874 -17.683 1.00 24.17 267 ALA A C 1
ATOM 2140 O O . ALA A 1 267 ? 63.954 9.694 -18.070 1.00 24.17 267 ALA A O 1
ATOM 2141 N N . PRO A 1 268 ? 65.370 8.959 -16.462 1.00 35.47 268 PRO A N 1
ATOM 2142 C CA . PRO A 1 268 ? 64.880 9.706 -15.287 1.00 35.47 268 PRO A CA 1
ATOM 2143 C C . PRO A 1 268 ? 65.729 10.959 -14.936 1.00 35.47 268 PRO A C 1
ATOM 2145 O O . PRO A 1 268 ? 66.512 11.381 -15.775 1.00 35.47 268 PRO A O 1
ATOM 2148 N N . GLU A 1 269 ? 65.570 11.483 -13.699 1.00 24.80 269 GLU A N 1
ATOM 2149 C CA . GLU A 1 269 ? 66.345 12.514 -12.934 1.00 24.80 269 GLU A CA 1
ATOM 2150 C C . GLU A 1 269 ? 65.463 13.726 -12.527 1.00 24.80 269 GLU A C 1
ATOM 2152 O O . GLU A 1 269 ? 64.625 14.154 -13.308 1.00 24.80 269 GLU A O 1
ATOM 2157 N N . HIS A 1 270 ? 65.513 14.367 -11.350 1.00 24.77 270 HIS A N 1
ATOM 2158 C CA . HIS A 1 270 ? 66.266 14.248 -10.095 1.00 24.77 270 HIS A CA 1
ATOM 2159 C C . HIS A 1 270 ? 65.510 15.063 -9.005 1.00 24.77 270 HIS A C 1
ATOM 2161 O O . HIS A 1 270 ? 64.800 16.019 -9.315 1.00 24.77 270 HIS A O 1
ATOM 2167 N N . CYS A 1 271 ? 65.677 14.686 -7.732 1.00 21.89 271 CYS A N 1
ATOM 2168 C CA . CYS A 1 271 ? 65.240 15.401 -6.521 1.00 21.89 271 CYS A CA 1
ATOM 2169 C C . CYS A 1 271 ? 65.803 16.829 -6.387 1.00 21.89 271 CYS A C 1
ATOM 2171 O O . CYS A 1 271 ? 66.950 17.034 -6.762 1.00 21.89 271 CYS A O 1
ATOM 2173 N N . THR A 1 272 ? 65.112 17.702 -5.639 1.00 24.02 272 THR A N 1
ATOM 2174 C CA . THR A 1 272 ? 65.625 18.278 -4.372 1.00 24.02 272 THR A CA 1
ATOM 2175 C C . THR A 1 272 ? 64.506 18.895 -3.527 1.00 24.02 272 THR A C 1
ATOM 2177 O O . THR A 1 272 ? 63.459 19.313 -4.013 1.00 24.02 272 THR A O 1
ATOM 2180 N N . CYS A 1 273 ? 64.747 18.849 -2.222 1.00 22.83 273 CYS A N 1
ATOM 2181 C CA . CYS A 1 273 ? 63.863 19.129 -1.104 1.00 22.83 273 CYS A CA 1
ATOM 2182 C C . CYS A 1 273 ? 63.985 20.590 -0.647 1.00 22.83 273 CYS A C 1
ATOM 2184 O O . CYS A 1 273 ? 65.073 21.138 -0.756 1.00 22.83 273 CYS A O 1
ATOM 2186 N N . ASP A 1 274 ? 62.951 21.127 0.011 1.00 22.64 274 ASP A N 1
ATOM 2187 C CA . ASP A 1 274 ? 63.140 21.999 1.178 1.00 22.64 274 ASP A CA 1
ATOM 2188 C C . ASP A 1 274 ? 62.009 21.801 2.210 1.00 22.64 274 ASP A C 1
ATOM 2190 O O . ASP A 1 274 ? 60.815 21.875 1.918 1.00 22.64 274 ASP A O 1
ATOM 2194 N N . HIS A 1 275 ? 62.447 21.450 3.420 1.00 23.80 275 HIS A N 1
ATOM 2195 C CA . HIS A 1 275 ? 61.759 21.410 4.721 1.00 23.80 275 HIS A CA 1
ATOM 2196 C C . HIS A 1 275 ? 61.673 22.857 5.280 1.00 23.80 275 HIS A C 1
ATOM 2198 O O . HIS A 1 275 ? 62.453 23.695 4.858 1.00 23.80 275 HIS A O 1
ATOM 2204 N N . ALA A 1 276 ? 60.888 23.292 6.271 1.00 23.09 276 ALA A N 1
ATOM 2205 C CA . ALA A 1 276 ? 59.873 22.750 7.169 1.00 23.09 276 ALA A CA 1
ATOM 2206 C C . ALA A 1 276 ? 59.288 23.923 8.014 1.00 23.09 276 ALA A C 1
ATOM 2208 O O . ALA A 1 276 ? 59.850 25.013 8.046 1.00 23.09 276 ALA A O 1
ATOM 2209 N N . MET A 1 277 ? 58.244 23.594 8.791 1.00 22.16 277 MET A N 1
ATOM 2210 C CA . MET A 1 277 ? 57.828 24.153 10.098 1.00 22.16 277 MET A CA 1
ATOM 2211 C C . MET A 1 277 ? 56.685 25.190 10.208 1.00 22.16 277 MET A C 1
ATOM 2213 O O . MET A 1 277 ? 56.863 26.387 10.045 1.00 22.16 277 MET A O 1
ATOM 2217 N N . LEU A 1 278 ? 55.539 24.649 10.665 1.00 24.30 278 LEU A N 1
ATOM 2218 C CA . LEU A 1 278 ? 54.735 25.035 11.845 1.00 24.30 278 LEU A CA 1
ATOM 2219 C C . LEU A 1 278 ? 54.242 26.491 11.979 1.00 24.30 278 LEU A C 1
ATOM 2221 O O . LEU A 1 278 ? 55.004 27.393 12.296 1.00 24.30 278 LEU A O 1
ATOM 2225 N N . THR A 1 279 ? 52.918 26.687 12.000 1.00 24.11 279 THR A N 1
ATOM 2226 C CA . THR A 1 279 ? 52.130 26.878 13.244 1.00 24.11 279 THR A CA 1
ATOM 2227 C C . THR A 1 279 ? 50.647 27.142 12.943 1.00 24.11 279 THR A C 1
ATOM 2229 O O . THR A 1 279 ? 50.246 27.547 11.859 1.00 24.11 279 THR A O 1
ATOM 2232 N N . THR A 1 280 ? 49.824 26.808 13.929 1.00 26.36 280 THR A N 1
ATOM 2233 C CA . THR A 1 280 ? 48.362 26.836 13.980 1.00 26.36 280 THR A CA 1
ATOM 2234 C C . THR A 1 280 ? 47.720 28.229 13.948 1.00 26.36 280 THR A C 1
ATOM 2236 O O . THR A 1 280 ? 48.224 29.174 14.545 1.00 26.36 280 THR A O 1
ATOM 2239 N N . SER A 1 281 ? 46.487 28.237 13.423 1.00 25.06 281 SER A N 1
ATOM 2240 C CA . SER A 1 281 ? 45.376 29.188 13.615 1.00 25.06 281 SER A CA 1
ATOM 2241 C C . SER A 1 281 ? 45.385 30.500 12.816 1.00 25.06 281 SER A C 1
ATOM 2243 O O . SER A 1 281 ? 46.073 31.447 13.162 1.00 25.06 281 SER A O 1
ATOM 2245 N N . LEU A 1 282 ? 44.497 30.595 11.819 1.00 23.44 282 LEU A N 1
ATOM 2246 C CA . LEU A 1 282 ? 43.319 31.465 11.912 1.00 23.44 282 LEU A CA 1
ATOM 2247 C C . LEU A 1 282 ? 42.258 31.064 10.870 1.00 23.44 282 LEU A C 1
ATOM 2249 O O . LEU A 1 282 ? 42.553 30.734 9.726 1.00 23.44 282 LEU A O 1
ATOM 2253 N N . LEU A 1 283 ? 41.017 31.055 11.341 1.00 24.91 283 LEU A N 1
ATOM 2254 C CA . LEU A 1 283 ? 39.775 30.811 10.620 1.00 24.91 283 LEU A CA 1
ATOM 2255 C C . LEU A 1 283 ? 39.456 31.927 9.608 1.00 24.91 283 LEU A C 1
ATOM 2257 O O . LEU A 1 283 ? 39.877 33.065 9.781 1.00 24.91 283 LEU A O 1
ATOM 2261 N N . ALA A 1 284 ? 38.565 31.584 8.671 1.00 25.44 284 ALA A N 1
ATOM 2262 C CA . ALA A 1 284 ? 37.700 32.476 7.892 1.00 25.44 284 ALA A CA 1
ATOM 2263 C C . ALA A 1 284 ? 38.310 33.192 6.671 1.00 25.44 284 ALA A C 1
ATOM 2265 O O . ALA A 1 284 ? 38.729 34.341 6.722 1.00 25.44 284 ALA A O 1
ATOM 2266 N N . SER A 1 285 ? 38.230 32.535 5.516 1.00 24.39 285 SER A N 1
ATOM 2267 C CA . SER A 1 285 ? 37.632 33.056 4.270 1.00 24.39 285 SER A CA 1
ATOM 2268 C C . SER A 1 285 ? 37.949 32.076 3.137 1.00 24.39 285 SER A C 1
ATOM 2270 O O . SER A 1 285 ? 38.925 31.343 3.220 1.00 24.39 285 SER A O 1
ATOM 2272 N N . LEU A 1 286 ? 37.110 32.041 2.100 1.00 23.34 286 LEU A N 1
ATOM 2273 C CA . LEU A 1 286 ? 37.053 31.038 1.019 1.00 23.34 286 LEU A CA 1
ATOM 2274 C C . LEU A 1 286 ? 36.157 29.815 1.306 1.00 23.34 286 LEU A C 1
ATOM 2276 O O . LEU A 1 286 ? 36.395 28.706 0.839 1.00 23.34 286 LEU A O 1
ATOM 2280 N N . SER A 1 287 ? 35.041 30.044 2.000 1.00 25.31 287 SER A N 1
ATOM 2281 C CA . SER A 1 287 ? 33.772 29.416 1.616 1.00 25.31 287 SER A CA 1
ATOM 2282 C C . SER A 1 287 ? 33.160 30.208 0.452 1.00 25.31 287 SER A C 1
ATOM 2284 O O . SER A 1 287 ? 33.319 31.427 0.424 1.00 25.31 287 SER A O 1
ATOM 2286 N N . HIS A 1 288 ? 32.411 29.522 -0.417 1.00 24.52 288 HIS A N 1
ATOM 2287 C CA . HIS A 1 288 ? 31.682 29.980 -1.621 1.00 24.52 288 HIS A CA 1
ATOM 2288 C C . HIS A 1 288 ? 32.300 29.538 -2.954 1.00 24.52 288 HIS A C 1
ATOM 2290 O O . HIS A 1 288 ? 32.627 30.342 -3.816 1.00 24.52 288 HIS A O 1
ATOM 2296 N N . ASN A 1 289 ? 32.359 28.222 -3.159 1.00 23.16 289 ASN A N 1
ATOM 2297 C CA . ASN A 1 289 ? 32.030 27.655 -4.464 1.00 23.16 289 ASN A CA 1
ATOM 2298 C C . ASN A 1 289 ? 31.035 26.515 -4.243 1.00 23.16 289 ASN A C 1
ATOM 2300 O O . ASN A 1 289 ? 31.380 25.397 -3.866 1.00 23.16 289 ASN A O 1
ATOM 2304 N N . THR A 1 290 ? 29.762 26.864 -4.385 1.00 23.44 290 THR A N 1
ATOM 2305 C CA . THR A 1 290 ? 28.601 26.011 -4.169 1.00 23.44 290 THR A CA 1
ATOM 2306 C C . THR A 1 290 ? 28.514 24.989 -5.304 1.00 23.44 290 THR A C 1
ATOM 2308 O O . THR A 1 290 ? 28.003 25.283 -6.382 1.00 23.44 290 THR A O 1
ATOM 2311 N N . PHE A 1 291 ? 29.003 23.770 -5.070 1.00 23.47 291 PHE A N 1
ATOM 2312 C CA . PHE A 1 291 ? 28.593 22.595 -5.841 1.00 23.47 291 PHE A CA 1
ATOM 2313 C C . PHE A 1 291 ? 27.124 22.303 -5.504 1.00 23.47 291 PHE A C 1
ATOM 2315 O O . PHE A 1 291 ? 26.806 21.650 -4.512 1.00 23.47 291 PHE A O 1
ATOM 2322 N N . ALA A 1 292 ? 26.209 22.851 -6.301 1.00 20.62 292 ALA A N 1
ATOM 2323 C CA . ALA A 1 292 ? 24.793 22.531 -6.222 1.00 20.62 292 ALA A CA 1
ATOM 2324 C C . ALA A 1 292 ? 24.559 21.138 -6.831 1.00 20.62 292 ALA A C 1
ATOM 2326 O O . ALA A 1 292 ? 24.436 20.992 -8.046 1.00 20.62 292 ALA A O 1
ATOM 2327 N N . MET A 1 293 ? 24.505 20.103 -5.987 1.00 23.58 293 MET A N 1
ATOM 2328 C CA . MET A 1 293 ? 23.897 18.829 -6.370 1.00 23.58 293 MET A CA 1
ATOM 2329 C C . MET A 1 293 ? 22.387 19.034 -6.533 1.00 23.58 293 MET A C 1
ATOM 2331 O O . MET A 1 293 ? 21.646 19.168 -5.561 1.00 23.58 293 MET A O 1
ATOM 2335 N N . VAL A 1 294 ? 21.944 19.075 -7.787 1.00 22.14 294 VAL A N 1
ATOM 2336 C CA . VAL A 1 294 ? 20.538 18.972 -8.182 1.00 22.14 294 VAL A CA 1
ATOM 2337 C C . VAL A 1 294 ? 20.094 17.522 -7.965 1.00 22.14 294 VAL A C 1
ATOM 2339 O O . VAL A 1 294 ? 20.763 16.595 -8.419 1.00 22.14 294 VAL A O 1
ATOM 2342 N N . GLY A 1 295 ? 18.991 17.340 -7.235 1.00 24.86 295 GLY A N 1
ATOM 2343 C CA . GLY A 1 295 ? 18.477 16.035 -6.799 1.00 24.86 295 GLY A CA 1
ATOM 2344 C C . GLY A 1 295 ? 18.616 15.808 -5.292 1.00 24.86 295 GLY A C 1
ATOM 2345 O O . GLY A 1 295 ? 19.112 14.771 -4.861 1.00 24.86 295 GLY A O 1
ATOM 2346 N N . CYS A 1 296 ? 18.224 16.782 -4.465 1.00 26.22 296 CYS A N 1
ATOM 2347 C CA . CYS A 1 296 ? 18.239 16.598 -3.018 1.00 26.22 296 CYS A CA 1
ATOM 2348 C C . CYS A 1 296 ? 17.062 15.700 -2.618 1.00 26.22 296 CYS A C 1
ATOM 2350 O O . CYS A 1 296 ? 15.933 16.157 -2.442 1.00 26.22 296 CYS A O 1
ATOM 2352 N N . VAL A 1 297 ? 17.333 14.403 -2.482 1.00 31.86 297 VAL A N 1
ATOM 2353 C CA . VAL A 1 297 ? 16.556 13.538 -1.601 1.00 31.86 297 VAL A CA 1
ATOM 2354 C C . VAL A 1 297 ? 16.605 14.190 -0.217 1.00 31.86 297 VAL A C 1
ATOM 2356 O O . VAL A 1 297 ? 17.671 14.265 0.392 1.00 31.86 297 VAL A O 1
ATOM 2359 N N . ALA A 1 298 ? 15.495 14.759 0.249 1.00 30.86 298 ALA A N 1
ATOM 2360 C CA . ALA A 1 298 ? 15.447 15.392 1.561 1.00 30.86 298 ALA A CA 1
ATOM 2361 C C . ALA A 1 298 ? 15.513 14.296 2.638 1.00 30.86 298 ALA A C 1
ATOM 2363 O O . ALA A 1 298 ? 14.510 13.674 2.985 1.00 30.86 298 ALA A O 1
ATOM 2364 N N . TRP A 1 299 ? 16.725 14.004 3.113 1.00 46.91 299 TRP A N 1
ATOM 2365 C CA . TRP A 1 299 ? 16.956 13.133 4.260 1.00 46.91 299 TRP A CA 1
ATOM 2366 C C . TRP A 1 299 ? 16.896 13.971 5.532 1.00 46.91 299 TRP A C 1
ATOM 2368 O O . TRP A 1 299 ? 17.681 14.906 5.692 1.00 46.91 299 TRP A O 1
ATOM 2378 N N . GLU A 1 300 ? 16.035 13.603 6.471 1.00 42.62 300 GLU A N 1
ATOM 2379 C CA . GLU A 1 300 ? 16.027 14.232 7.791 1.00 42.62 300 GLU A CA 1
ATOM 2380 C C . GLU A 1 300 ? 16.922 13.439 8.752 1.00 42.62 300 GLU A C 1
ATOM 2382 O O . GLU A 1 300 ? 16.945 12.201 8.761 1.00 42.62 300 GLU A O 1
ATOM 2387 N N . ILE A 1 301 ? 17.738 14.167 9.518 1.00 35.16 301 ILE A N 1
ATOM 2388 C CA . ILE A 1 301 ? 18.781 13.600 10.373 1.00 35.16 301 ILE A CA 1
ATOM 2389 C C . ILE A 1 301 ? 18.192 13.306 11.757 1.00 35.16 301 ILE A C 1
ATOM 2391 O O . ILE A 1 301 ? 17.998 14.215 12.556 1.00 35.16 301 ILE A O 1
ATOM 2395 N N . ALA A 1 302 ? 17.991 12.023 12.058 1.00 33.34 302 ALA A N 1
ATOM 2396 C CA . ALA A 1 302 ? 18.057 11.494 13.419 1.00 33.34 302 ALA A CA 1
ATOM 2397 C C . ALA A 1 302 ? 19.359 10.684 13.548 1.00 33.34 302 ALA A C 1
ATOM 2399 O O . ALA A 1 302 ? 19.729 9.958 12.616 1.00 33.34 302 ALA A O 1
ATOM 2400 N N . ASN A 1 303 ? 20.078 10.842 14.661 1.00 36.56 303 ASN A N 1
ATOM 2401 C CA . ASN A 1 303 ? 21.464 10.387 14.836 1.00 36.56 303 ASN A CA 1
ATOM 2402 C C . ASN A 1 303 ? 21.677 8.861 14.730 1.00 36.56 303 ASN A C 1
ATOM 2404 O O . ASN A 1 303 ? 22.826 8.439 14.603 1.00 36.56 303 ASN A O 1
ATOM 2408 N N . SER A 1 304 ? 20.626 8.033 14.668 1.00 38.12 304 SER A N 1
ATOM 2409 C CA . SER A 1 304 ? 20.755 6.580 14.465 1.00 38.12 304 SER A CA 1
ATOM 2410 C C . SER A 1 304 ? 19.866 5.975 13.363 1.00 38.12 304 SER A C 1
ATOM 2412 O O . SER A 1 304 ? 19.891 4.762 13.139 1.00 38.12 304 SER A O 1
ATOM 2414 N N . GLY A 1 305 ? 19.134 6.787 12.589 1.00 49.94 305 GLY A N 1
ATOM 2415 C CA . GLY A 1 305 ? 18.338 6.276 11.470 1.00 49.94 305 GLY A CA 1
ATOM 2416 C C . GLY A 1 305 ? 17.735 7.367 10.601 1.00 49.94 305 GLY A C 1
ATOM 2417 O O . GLY A 1 305 ? 16.661 7.878 10.911 1.00 49.94 305 GLY A O 1
ATOM 2418 N N . ARG A 1 306 ? 18.388 7.684 9.474 1.00 61.56 306 ARG A N 1
ATOM 2419 C CA . ARG A 1 306 ? 17.796 8.575 8.468 1.00 61.56 306 ARG A CA 1
ATOM 2420 C C . ARG A 1 306 ? 16.494 7.959 7.966 1.00 61.56 306 ARG A C 1
ATOM 2422 O O . ARG A 1 306 ? 16.439 6.764 7.651 1.00 61.56 306 ARG A O 1
ATOM 2429 N N . LYS A 1 307 ? 15.457 8.786 7.898 1.00 59.00 307 LYS A N 1
ATOM 2430 C CA . LYS A 1 307 ? 14.189 8.463 7.248 1.00 59.00 307 LYS A CA 1
ATOM 2431 C C . LYS A 1 307 ? 14.035 9.326 6.012 1.00 59.00 307 LYS A C 1
ATOM 2433 O O . LYS A 1 307 ? 14.552 10.440 5.956 1.00 59.00 307 LYS A O 1
ATOM 2438 N N . GLN A 1 308 ? 13.353 8.776 5.021 1.00 70.31 308 GLN A N 1
ATOM 2439 C CA . GLN A 1 308 ? 13.001 9.487 3.806 1.00 70.31 308 GLN A CA 1
ATOM 2440 C C . GLN A 1 308 ? 11.487 9.527 3.712 1.00 70.31 308 GLN A C 1
ATOM 2442 O O . GLN A 1 308 ? 10.820 8.493 3.827 1.00 70.31 308 GLN A O 1
ATOM 2447 N N . LYS A 1 309 ? 10.979 10.736 3.493 1.00 78.75 309 LYS A N 1
ATOM 2448 C CA . LYS A 1 309 ? 9.611 10.995 3.075 1.00 78.75 309 LYS A CA 1
ATOM 2449 C C . LYS A 1 309 ? 9.642 11.335 1.588 1.00 78.75 309 LYS A C 1
ATOM 2451 O O . LYS A 1 309 ? 10.405 12.206 1.175 1.00 78.75 309 LYS A O 1
ATOM 2456 N N . PHE A 1 310 ? 8.835 10.651 0.786 1.00 78.31 310 PHE A N 1
ATOM 2457 C CA . PHE A 1 310 ? 8.686 10.964 -0.634 1.00 78.31 310 PHE A CA 1
ATOM 2458 C C . PHE A 1 310 ? 7.254 10.723 -1.107 1.00 78.31 310 PHE A C 1
ATOM 2460 O O . PHE A 1 310 ? 6.546 9.859 -0.587 1.00 78.31 310 PHE A O 1
ATOM 2467 N N . GLU A 1 311 ? 6.832 11.499 -2.101 1.00 83.75 311 GLU A N 1
ATOM 2468 C CA . GLU A 1 311 ? 5.535 11.337 -2.750 1.00 83.75 311 GLU A CA 1
ATOM 2469 C C . GLU A 1 311 ? 5.581 10.148 -3.719 1.00 83.75 311 GLU A C 1
ATOM 2471 O O . GLU A 1 311 ? 6.461 10.052 -4.573 1.00 83.75 311 GLU A O 1
ATOM 2476 N N . ILE A 1 312 ? 4.627 9.232 -3.569 1.00 86.00 312 ILE A N 1
ATOM 2477 C CA . ILE A 1 312 ? 4.383 8.106 -4.472 1.00 86.00 312 ILE A CA 1
ATOM 2478 C C . ILE A 1 312 ? 3.455 8.556 -5.605 1.00 86.00 312 ILE A C 1
ATOM 2480 O O . ILE A 1 312 ? 3.741 8.319 -6.778 1.00 86.00 312 ILE A O 1
ATOM 2484 N N . TYR A 1 313 ? 2.332 9.185 -5.245 1.00 84.56 313 TYR A N 1
ATOM 2485 C CA . TYR A 1 313 ? 1.324 9.675 -6.181 1.00 84.56 313 TYR A CA 1
ATOM 2486 C C . TYR A 1 313 ? 0.746 11.007 -5.729 1.00 84.56 313 TYR A C 1
ATOM 2488 O O . TYR A 1 313 ? 0.446 11.193 -4.549 1.00 84.56 313 TYR A O 1
ATOM 2496 N N . SER A 1 314 ? 0.429 11.846 -6.709 1.00 84.00 314 SER A N 1
ATOM 2497 C CA . SER A 1 314 ? -0.582 12.883 -6.544 1.00 84.00 314 SER A CA 1
ATOM 2498 C C . SER A 1 314 ? -1.959 12.225 -6.671 1.00 84.00 314 SER A C 1
ATOM 2500 O O . SER A 1 314 ? -2.243 11.545 -7.662 1.00 84.00 314 SER A O 1
ATOM 2502 N N . MET A 1 315 ? -2.804 12.378 -5.655 1.00 84.19 315 MET A N 1
ATOM 2503 C CA . MET A 1 315 ? -4.066 11.648 -5.542 1.00 84.19 315 MET A CA 1
ATOM 2504 C C . MET A 1 315 ? -5.081 12.103 -6.583 1.00 84.19 315 MET A C 1
ATOM 2506 O O . MET A 1 315 ? -5.420 13.280 -6.669 1.00 84.19 315 MET A O 1
ATOM 2510 N N . ALA A 1 316 ? -5.618 11.155 -7.353 1.00 83.12 316 ALA A N 1
ATOM 2511 C CA . ALA A 1 316 ? -6.565 11.465 -8.422 1.00 83.12 316 ALA A CA 1
ATOM 2512 C C . ALA A 1 316 ? -7.906 12.016 -7.905 1.00 83.12 316 ALA A C 1
ATOM 2514 O O . ALA A 1 316 ? -8.527 12.811 -8.603 1.00 83.12 316 ALA A O 1
ATOM 2515 N N . TRP A 1 317 ? -8.328 11.640 -6.692 1.00 82.56 317 TRP A N 1
ATOM 2516 C CA . TRP A 1 317 ? -9.558 12.150 -6.078 1.00 82.56 317 TRP A CA 1
ATOM 2517 C C . TRP A 1 317 ? -9.432 13.579 -5.531 1.00 82.56 317 TRP A C 1
ATOM 2519 O O . TRP A 1 317 ? -10.449 14.206 -5.257 1.00 82.56 317 TRP A O 1
ATOM 2529 N N . GLN A 1 318 ? -8.214 14.112 -5.362 1.00 79.56 318 GLN A N 1
ATOM 2530 C CA . GLN A 1 318 ? -7.976 15.467 -4.843 1.00 79.56 318 GLN A CA 1
ATOM 2531 C C . GLN A 1 318 ? -8.875 15.792 -3.615 1.00 79.56 318 GLN A C 1
ATOM 2533 O O . GLN A 1 318 ? -8.904 15.062 -2.630 1.00 79.56 318 GLN A O 1
ATOM 2538 N N . ASN A 1 319 ? -9.692 16.846 -3.672 1.00 78.56 319 ASN A N 1
ATOM 2539 C CA . ASN A 1 319 ? -10.581 17.244 -2.571 1.00 78.56 319 ASN A CA 1
ATOM 2540 C C . ASN A 1 319 ? -11.962 16.566 -2.555 1.00 78.56 319 ASN A C 1
ATOM 2542 O O . ASN A 1 319 ? -12.818 16.957 -1.761 1.00 78.56 319 ASN A O 1
ATOM 2546 N N . GLU A 1 320 ? -12.219 15.571 -3.407 1.00 81.38 320 GLU A N 1
ATOM 2547 C CA . GLU A 1 320 ? -13.516 14.878 -3.433 1.00 81.38 320 GLU A CA 1
ATOM 2548 C C . GLU A 1 320 ? -13.762 14.061 -2.158 1.00 81.38 320 GLU A C 1
ATOM 2550 O O . GLU A 1 320 ? -14.908 13.888 -1.733 1.00 81.38 320 GLU A O 1
ATOM 2555 N N . ILE A 1 321 ? -12.690 13.583 -1.519 1.00 83.00 321 ILE A N 1
ATOM 2556 C CA . ILE A 1 321 ? -12.757 12.790 -0.293 1.00 83.00 321 ILE A CA 1
ATOM 2557 C C . ILE A 1 321 ? -12.206 13.602 0.873 1.00 83.00 321 ILE A C 1
ATOM 2559 O O . ILE A 1 321 ? -11.011 13.871 0.963 1.00 83.00 321 ILE A O 1
ATOM 2563 N N . ASN A 1 322 ? -13.078 13.920 1.829 1.00 85.38 322 ASN A N 1
ATOM 2564 C CA . ASN A 1 322 ? -12.649 14.454 3.113 1.00 85.38 322 ASN A CA 1
ATOM 2565 C C . ASN A 1 322 ? -12.328 13.302 4.077 1.00 85.38 322 ASN A C 1
ATOM 2567 O O . ASN A 1 322 ? -13.242 12.646 4.585 1.00 85.38 322 ASN A O 1
ATOM 2571 N N . LEU A 1 323 ? -11.035 13.094 4.341 1.00 86.56 323 LEU A N 1
ATOM 2572 C CA . LEU A 1 323 ? -10.523 12.016 5.190 1.00 86.56 323 LEU A CA 1
ATOM 2573 C C . LEU A 1 323 ? -10.990 12.089 6.651 1.00 86.56 323 LEU A C 1
ATOM 2575 O O . LEU A 1 323 ? -11.020 11.061 7.320 1.00 86.56 323 LEU A O 1
ATOM 2579 N N . ASP A 1 324 ? -11.432 13.251 7.138 1.00 84.44 324 ASP A N 1
ATOM 2580 C CA . ASP A 1 324 ? -12.047 13.333 8.463 1.00 84.44 324 ASP A CA 1
ATOM 2581 C C . ASP A 1 324 ? -13.399 12.620 8.513 1.00 84.44 324 ASP A C 1
ATOM 2583 O O . ASP A 1 324 ? -13.793 12.110 9.549 1.00 84.44 324 ASP A O 1
ATOM 2587 N N . ASN A 1 325 ? -14.149 12.559 7.420 1.00 86.88 325 ASN A N 1
ATOM 2588 C CA . ASN A 1 325 ? -15.554 12.147 7.464 1.00 86.88 325 ASN A CA 1
ATOM 2589 C C . ASN A 1 325 ? -15.787 10.720 6.966 1.00 86.88 325 ASN A C 1
ATOM 2591 O O . ASN A 1 325 ? -16.927 10.334 6.684 1.00 86.88 325 ASN A O 1
ATOM 2595 N N . VAL A 1 326 ? -14.717 9.944 6.817 1.00 89.75 326 VAL A N 1
ATOM 2596 C CA . VAL A 1 326 ? -14.749 8.622 6.200 1.00 89.75 326 VAL A CA 1
ATOM 2597 C C . VAL A 1 326 ? -13.995 7.599 7.036 1.00 89.75 326 VAL A C 1
ATOM 2599 O O . VAL A 1 326 ? -13.006 7.900 7.696 1.00 89.75 326 VAL A O 1
ATOM 2602 N N . VAL A 1 327 ? -14.459 6.359 6.961 1.00 91.19 327 VAL A N 1
ATOM 2603 C CA . VAL A 1 327 ? -13.691 5.180 7.341 1.00 91.19 327 VAL A CA 1
ATOM 2604 C C . VAL A 1 327 ? -12.959 4.708 6.090 1.00 91.19 327 VAL A C 1
ATOM 2606 O O . VAL A 1 327 ? -13.586 4.438 5.061 1.00 91.19 327 VAL A O 1
ATOM 2609 N N . LEU A 1 328 ? -11.635 4.630 6.185 1.00 94.12 328 LEU A N 1
ATOM 2610 C CA . LEU A 1 328 ? -10.749 4.203 5.108 1.00 94.12 328 LEU A CA 1
ATOM 2611 C C . LEU A 1 328 ? -10.066 2.894 5.499 1.00 94.12 328 LEU A C 1
ATOM 2613 O O . LEU A 1 328 ? -9.603 2.743 6.627 1.00 94.12 328 LEU A O 1
ATOM 2617 N N . ALA A 1 329 ? -9.985 1.964 4.553 1.00 95.38 329 ALA A N 1
ATOM 2618 C CA . ALA A 1 329 ? -9.192 0.752 4.684 1.00 95.38 329 ALA A CA 1
ATOM 2619 C C . ALA A 1 329 ? -8.472 0.463 3.369 1.00 95.38 329 ALA A C 1
ATOM 2621 O O . ALA A 1 329 ? -9.095 0.472 2.308 1.00 95.38 329 ALA A O 1
ATOM 2622 N N . ALA A 1 330 ? -7.178 0.158 3.416 1.00 94.19 330 ALA A N 1
ATOM 2623 C CA . ALA A 1 330 ? -6.411 -0.205 2.228 1.00 94.19 330 ALA A CA 1
ATOM 2624 C C . ALA A 1 330 ? -5.786 -1.588 2.378 1.00 94.19 330 ALA A C 1
ATOM 2626 O O . ALA A 1 330 ? -5.387 -1.969 3.479 1.00 94.19 330 ALA A O 1
ATOM 2627 N N . ALA A 1 331 ? -5.685 -2.329 1.276 1.00 90.62 331 ALA A N 1
ATOM 2628 C CA . ALA A 1 331 ? -4.941 -3.581 1.292 1.00 90.62 331 ALA A CA 1
ATOM 2629 C C . ALA A 1 331 ? -3.430 -3.303 1.323 1.00 90.62 331 ALA A C 1
ATOM 2631 O O . ALA A 1 331 ? -2.944 -2.304 0.772 1.00 90.62 331 ALA A O 1
ATOM 2632 N N . SER A 1 332 ? -2.693 -4.200 1.977 1.00 84.94 332 SER A N 1
ATOM 2633 C CA . SER A 1 332 ? -1.233 -4.146 2.084 1.00 84.94 332 SER A CA 1
ATOM 2634 C C . SER A 1 332 ? -0.552 -4.192 0.713 1.00 84.94 332 SER A C 1
ATOM 2636 O O . SER A 1 332 ? -1.166 -4.548 -0.301 1.00 84.94 332 SER A O 1
ATOM 2638 N N . TYR A 1 333 ? 0.737 -3.848 0.678 1.00 85.88 333 TYR A N 1
ATOM 2639 C CA . TYR A 1 333 ? 1.578 -3.925 -0.519 1.00 85.88 333 TYR A CA 1
ATOM 2640 C C . TYR A 1 333 ? 1.027 -3.099 -1.692 1.00 85.88 333 TYR A C 1
ATOM 2642 O O . TYR A 1 333 ? 0.973 -3.568 -2.835 1.00 85.88 333 TYR A O 1
ATOM 2650 N N . GLY A 1 334 ? 0.524 -1.893 -1.415 1.00 84.31 334 GLY A N 1
ATOM 2651 C CA . GLY A 1 334 ? -0.024 -1.018 -2.458 1.00 84.31 334 GLY A CA 1
ATOM 2652 C C . GLY A 1 334 ? -1.385 -1.465 -3.012 1.00 84.31 334 GLY A C 1
ATOM 2653 O O . GLY A 1 334 ? -1.674 -1.268 -4.192 1.00 84.31 334 GLY A O 1
ATOM 2654 N N . GLY A 1 335 ? -2.193 -2.124 -2.179 1.00 88.06 335 GLY A N 1
ATOM 2655 C CA . GLY A 1 335 ? -3.526 -2.623 -2.508 1.00 88.06 335 GLY A CA 1
ATOM 2656 C C . GLY A 1 335 ? -4.587 -1.563 -2.810 1.00 88.06 335 GLY A C 1
ATOM 2657 O O . GLY A 1 335 ? -4.312 -0.366 -2.694 1.00 88.06 335 GLY A O 1
ATOM 2658 N N . PRO A 1 336 ? -5.803 -1.986 -3.214 1.00 93.12 336 PRO A N 1
ATOM 2659 C CA . PRO A 1 336 ? -6.928 -1.071 -3.376 1.00 93.12 336 PRO A CA 1
ATOM 2660 C C . PRO A 1 336 ? -7.311 -0.418 -2.040 1.00 93.12 336 PRO A C 1
ATOM 2662 O O . PRO A 1 336 ? -7.028 -0.945 -0.962 1.00 93.12 336 PRO A O 1
ATOM 2665 N N . ILE A 1 337 ? -7.972 0.733 -2.131 1.00 96.62 337 ILE A N 1
ATOM 2666 C CA . ILE A 1 337 ? -8.435 1.539 -1.002 1.00 96.62 337 ILE A CA 1
ATOM 2667 C C . ILE A 1 337 ? -9.964 1.548 -1.011 1.00 96.62 337 ILE A C 1
ATOM 2669 O O . ILE A 1 337 ? -10.572 1.982 -1.984 1.00 96.62 337 ILE A O 1
ATOM 2673 N N . ALA A 1 338 ? -10.590 1.091 0.068 1.00 97.25 338 ALA A N 1
ATOM 2674 C CA . ALA A 1 338 ? -12.021 1.208 0.308 1.00 97.25 338 ALA A CA 1
ATOM 2675 C C . ALA A 1 338 ? -12.294 2.413 1.208 1.00 97.25 338 ALA A C 1
ATOM 2677 O O . ALA A 1 338 ? -11.644 2.591 2.240 1.00 97.25 338 ALA A O 1
ATOM 2678 N N . VAL A 1 339 ? -13.279 3.218 0.823 1.00 95.62 339 VAL A N 1
ATOM 2679 C CA . VAL A 1 339 ? -13.714 4.408 1.551 1.00 95.62 339 VAL A CA 1
ATOM 2680 C C . VAL A 1 339 ? -15.224 4.342 1.730 1.00 95.62 339 VAL A C 1
ATOM 2682 O O . VAL A 1 339 ? -15.966 4.160 0.765 1.00 95.62 339 VAL A O 1
ATOM 2685 N N . VAL A 1 340 ? -15.691 4.517 2.961 1.00 93.50 340 VAL A N 1
ATOM 2686 C CA . VAL A 1 340 ? -17.115 4.664 3.280 1.00 93.50 340 VAL A CA 1
ATOM 2687 C C . VAL A 1 340 ? -17.300 5.849 4.208 1.00 93.50 340 VAL A C 1
ATOM 2689 O O . VAL A 1 340 ? -16.445 6.149 5.034 1.00 93.50 340 VAL A O 1
ATOM 2692 N N . ARG A 1 341 ? -18.432 6.536 4.102 1.00 87.94 341 ARG A N 1
ATOM 2693 C CA . ARG A 1 341 ? -18.767 7.624 5.018 1.00 87.94 341 ARG A CA 1
ATOM 2694 C C . ARG A 1 341 ? -18.832 7.135 6.468 1.00 87.94 341 ARG A C 1
ATOM 2696 O O . ARG A 1 341 ? -19.554 6.181 6.762 1.00 87.94 341 ARG A O 1
ATOM 2703 N N . ASP A 1 342 ? -18.175 7.857 7.371 1.00 83.00 342 ASP A N 1
ATOM 2704 C CA . ASP A 1 342 ? -18.305 7.632 8.805 1.00 83.00 342 ASP A CA 1
ATOM 2705 C C . ASP A 1 342 ? -19.648 8.187 9.301 1.00 83.00 342 ASP A C 1
ATOM 2707 O O . ASP A 1 342 ? -19.938 9.381 9.200 1.00 83.00 342 ASP A O 1
ATOM 2711 N N . ARG A 1 343 ? -20.498 7.298 9.820 1.00 75.44 343 ARG A N 1
ATOM 2712 C CA . ARG A 1 343 ? -21.808 7.654 10.384 1.00 75.44 343 ARG A CA 1
ATOM 2713 C C . ARG A 1 343 ? -21.736 8.073 11.850 1.00 75.44 343 ARG A C 1
ATOM 2715 O O . ARG A 1 343 ? -22.712 8.626 12.346 1.00 75.44 343 ARG A O 1
ATOM 2722 N N . LYS A 1 344 ? -20.616 7.825 12.539 1.00 73.75 344 LYS A N 1
ATOM 2723 C CA . LYS A 1 344 ? -20.408 8.277 13.923 1.00 73.75 344 LYS A CA 1
ATOM 2724 C C . LYS A 1 344 ? -20.174 9.790 13.987 1.00 73.75 344 LYS A C 1
ATOM 2726 O O . LYS A 1 344 ? -20.413 10.398 15.025 1.00 73.75 344 LYS A O 1
ATOM 2731 N N . ARG A 1 345 ? -19.744 10.409 12.881 1.00 72.75 345 ARG A N 1
ATOM 2732 C CA . ARG A 1 345 ? -19.546 11.859 12.777 1.00 72.75 345 ARG A CA 1
ATOM 2733 C C . ARG A 1 345 ? -20.826 12.557 12.307 1.00 72.75 345 ARG A C 1
ATOM 2735 O O . ARG A 1 345 ? -21.334 12.303 11.214 1.00 72.75 345 ARG A O 1
ATOM 2742 N N . PHE A 1 346 ? -21.341 13.464 13.138 1.00 57.16 346 PHE A N 1
ATOM 2743 C CA . PHE A 1 346 ? -22.505 14.287 12.813 1.00 57.16 346 PHE A CA 1
ATOM 2744 C C . PHE A 1 346 ? -22.153 15.308 11.731 1.00 57.16 346 PHE A C 1
ATOM 2746 O O . PHE A 1 346 ? -21.357 16.217 11.943 1.00 57.16 346 PHE A O 1
ATOM 2753 N N . ILE A 1 347 ? -22.783 15.182 10.568 1.00 60.34 347 ILE A N 1
ATOM 2754 C CA . ILE A 1 347 ? -22.650 16.127 9.458 1.00 60.34 347 ILE A CA 1
ATOM 2755 C C . ILE A 1 347 ? -24.066 16.400 8.951 1.00 60.34 347 ILE A C 1
ATOM 2757 O O . ILE A 1 347 ? -24.827 15.455 8.739 1.00 60.34 347 ILE A O 1
ATOM 2761 N N . LYS A 1 348 ? -24.434 17.667 8.727 1.00 49.16 348 LYS A N 1
ATOM 2762 C CA . LYS A 1 348 ? -25.710 18.017 8.078 1.00 49.16 348 LYS A CA 1
ATOM 2763 C C . LYS A 1 348 ? -25.716 17.444 6.655 1.00 49.16 348 LYS A C 1
ATOM 2765 O O . LYS A 1 348 ? -24.918 17.867 5.825 1.00 49.16 348 LYS A O 1
ATOM 2770 N N . VAL A 1 349 ? -26.581 16.470 6.369 1.00 53.66 349 VAL A N 1
ATOM 2771 C CA . VAL A 1 349 ? -26.698 15.849 5.035 1.00 53.66 349 VAL A CA 1
ATOM 2772 C C . VAL A 1 349 ? -28.005 16.277 4.388 1.00 53.66 349 VAL A C 1
ATOM 2774 O O . VAL A 1 349 ? -29.051 16.182 5.019 1.00 53.66 349 VAL A O 1
ATOM 2777 N N . GLN A 1 350 ? -27.948 16.707 3.126 1.00 45.44 350 GLN A N 1
ATOM 2778 C CA . GLN A 1 350 ? -29.130 16.979 2.293 1.00 45.44 350 GLN A CA 1
ATOM 2779 C C . GLN A 1 350 ? -29.696 15.716 1.609 1.00 45.44 350 GLN A C 1
ATOM 2781 O O . GLN A 1 350 ? -30.763 15.770 1.011 1.00 45.44 350 GLN A O 1
ATOM 2786 N N . THR A 1 351 ? -29.015 14.569 1.692 1.00 48.72 351 THR A N 1
ATOM 2787 C CA . THR A 1 351 ? -29.370 13.326 0.989 1.00 48.72 351 THR A CA 1
ATOM 2788 C C . THR A 1 351 ? -29.554 12.143 1.949 1.00 48.72 351 THR A C 1
ATOM 2790 O O . THR A 1 351 ? -28.641 11.725 2.656 1.00 48.72 351 THR A O 1
ATOM 2793 N N . THR A 1 352 ? -30.756 11.564 1.939 1.00 55.31 352 THR A N 1
ATOM 2794 C CA . THR A 1 352 ? -31.220 10.410 2.739 1.00 55.31 352 THR A CA 1
ATOM 2795 C C . THR A 1 352 ? -30.818 9.045 2.143 1.00 55.31 352 THR A C 1
ATOM 2797 O O . THR A 1 352 ? -31.496 8.038 2.338 1.00 55.31 352 THR A O 1
ATOM 2800 N N . GLY A 1 353 ? -29.723 8.993 1.376 1.00 67.19 353 GLY A N 1
ATOM 2801 C CA . GLY A 1 353 ? -29.329 7.816 0.592 1.00 67.19 353 GLY A CA 1
ATOM 2802 C C . GLY A 1 353 ? -28.741 6.653 1.407 1.00 67.19 353 GLY A C 1
ATOM 2803 O O . GLY A 1 353 ? -28.169 6.838 2.485 1.00 67.19 353 GLY A O 1
ATOM 2804 N N . LYS A 1 354 ? -28.835 5.433 0.853 1.00 80.38 354 LYS A N 1
ATOM 2805 C CA . LYS A 1 354 ? -28.109 4.249 1.355 1.00 80.38 354 LYS A CA 1
ATOM 2806 C C . LYS A 1 354 ? -26.590 4.516 1.347 1.00 80.38 354 LYS A C 1
ATOM 2808 O O . LYS A 1 354 ? -26.119 5.236 0.466 1.00 80.38 354 LYS A O 1
ATOM 2813 N N . PRO A 1 355 ? -25.818 3.979 2.312 1.00 86.25 355 PRO A N 1
ATOM 2814 C CA . PRO A 1 355 ? -24.377 4.202 2.349 1.00 86.25 355 PRO A CA 1
ATOM 2815 C C . PRO A 1 355 ? -23.708 3.581 1.119 1.00 86.25 355 PRO A C 1
ATOM 2817 O O . PRO A 1 355 ? -24.161 2.560 0.610 1.00 86.25 355 PRO A O 1
ATOM 2820 N N . VAL A 1 356 ? -22.633 4.204 0.642 1.00 91.88 356 VAL A N 1
ATOM 2821 C CA . VAL A 1 356 ? -21.870 3.730 -0.516 1.00 91.88 356 VAL A CA 1
ATOM 2822 C C . VAL A 1 356 ? -20.431 3.504 -0.081 1.00 91.88 356 VAL A C 1
ATOM 2824 O O . VAL A 1 356 ? -19.820 4.399 0.503 1.00 91.88 356 VAL A O 1
ATOM 2827 N N . ILE A 1 357 ? -19.915 2.307 -0.348 1.00 95.62 357 ILE A N 1
ATOM 2828 C CA . ILE A 1 357 ? -18.493 1.990 -0.218 1.00 95.62 357 ILE A CA 1
ATOM 2829 C C . ILE A 1 357 ? -17.872 2.219 -1.594 1.00 95.62 357 ILE A C 1
ATOM 2831 O O . ILE A 1 357 ? -18.230 1.533 -2.549 1.00 95.62 357 ILE A O 1
ATOM 2835 N N . SER A 1 358 ? -16.959 3.174 -1.708 1.00 95.44 358 SER A N 1
ATOM 2836 C CA . SER A 1 358 ? -16.214 3.433 -2.941 1.00 95.44 358 SER A CA 1
ATOM 2837 C C . SER A 1 358 ? -14.842 2.775 -2.862 1.00 95.44 358 SER A C 1
ATOM 2839 O O . SER A 1 358 ? -14.155 2.899 -1.849 1.00 95.44 358 SER A O 1
ATOM 2841 N N . ILE A 1 359 ? -14.441 2.081 -3.926 1.00 95.88 359 ILE A N 1
ATOM 2842 C CA . ILE A 1 359 ? -13.150 1.392 -4.015 1.00 95.88 359 ILE A CA 1
ATOM 2843 C C . ILE A 1 359 ? -12.282 2.106 -5.050 1.00 95.88 359 ILE A C 1
ATOM 2845 O O . ILE A 1 359 ? -12.728 2.370 -6.168 1.00 95.88 359 ILE A O 1
ATOM 2849 N N . TYR A 1 360 ? -11.034 2.384 -4.689 1.00 94.81 360 TYR A N 1
ATOM 2850 C CA . TYR A 1 360 ? -10.057 3.129 -5.474 1.00 94.81 360 TYR A CA 1
ATOM 2851 C C . TYR A 1 360 ? -8.744 2.353 -5.619 1.00 94.81 360 TYR A C 1
ATOM 2853 O O . TYR A 1 360 ? -8.410 1.497 -4.799 1.00 94.81 360 TYR A O 1
ATOM 2861 N N . THR A 1 361 ? -7.961 2.685 -6.643 1.00 92.69 361 THR A N 1
ATOM 2862 C CA . THR A 1 361 ? -6.547 2.298 -6.734 1.00 92.69 361 THR A CA 1
ATOM 2863 C C . THR A 1 361 ? -5.719 3.032 -5.674 1.00 92.69 361 THR A C 1
ATOM 2865 O O . THR A 1 361 ? -6.171 4.017 -5.089 1.00 92.69 361 THR A O 1
ATOM 2868 N N . ALA A 1 362 ? -4.460 2.628 -5.476 1.00 92.69 362 ALA A N 1
ATOM 2869 C CA . ALA A 1 362 ? -3.555 3.359 -4.589 1.00 92.69 362 ALA A CA 1
ATOM 2870 C C . ALA A 1 362 ? -3.280 4.799 -5.070 1.00 92.69 362 ALA A C 1
ATOM 2872 O O . ALA A 1 362 ? -2.988 5.662 -4.254 1.00 92.69 362 ALA A O 1
ATOM 2873 N N . SER A 1 363 ? -3.400 5.079 -6.371 1.00 91.25 363 SER A N 1
ATOM 2874 C CA . SER A 1 363 ? -3.284 6.429 -6.948 1.00 91.25 363 SER A CA 1
ATOM 2875 C C . SER 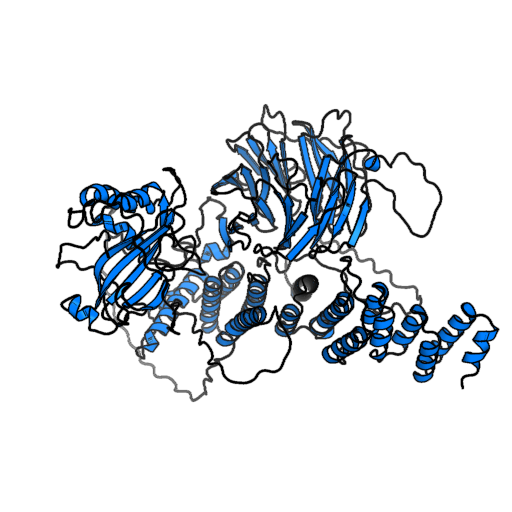A 1 363 ? -4.552 7.286 -6.795 1.00 91.25 363 SER A C 1
ATOM 2877 O O . SER A 1 363 ? -4.589 8.422 -7.261 1.00 91.25 363 SER A O 1
ATOM 2879 N N . GLY A 1 364 ? -5.608 6.756 -6.169 1.00 91.12 364 GLY A N 1
ATOM 2880 C CA . GLY A 1 364 ? -6.866 7.465 -5.936 1.00 91.12 364 GLY A CA 1
ATOM 2881 C C . GLY A 1 364 ? -7.856 7.429 -7.104 1.00 91.12 364 GLY A C 1
ATOM 2882 O O . GLY A 1 364 ? -8.842 8.159 -7.081 1.00 91.12 364 GLY A O 1
ATOM 2883 N N . ARG A 1 365 ? -7.635 6.598 -8.134 1.00 89.94 365 ARG A N 1
ATOM 2884 C CA . ARG A 1 365 ? -8.585 6.429 -9.249 1.00 89.94 365 ARG A CA 1
ATOM 2885 C C . ARG A 1 365 ? -9.698 5.475 -8.832 1.00 89.94 365 ARG A C 1
ATOM 2887 O O . ARG A 1 365 ? -9.418 4.356 -8.410 1.00 89.94 365 ARG A O 1
ATOM 2894 N N . GLN A 1 366 ? -10.954 5.882 -8.984 1.00 90.12 366 GLN A N 1
ATOM 2895 C CA . GLN A 1 366 ? -12.082 5.030 -8.610 1.00 90.12 366 GLN A CA 1
ATOM 2896 C C . GLN A 1 366 ? -12.168 3.790 -9.513 1.00 90.12 366 GLN A C 1
ATOM 2898 O O . GLN A 1 366 ? -12.137 3.894 -10.740 1.00 90.12 366 GLN A O 1
ATOM 2903 N N . MET A 1 367 ? -12.274 2.614 -8.892 1.00 88.62 367 MET A N 1
ATOM 2904 C CA . MET A 1 367 ? -12.406 1.312 -9.551 1.00 88.62 367 MET A CA 1
ATOM 2905 C C . MET A 1 367 ? -13.859 0.835 -9.578 1.00 88.62 367 MET A C 1
ATOM 2907 O O . MET A 1 367 ? -14.335 0.346 -10.602 1.00 88.62 367 MET A O 1
ATOM 2911 N N . SER A 1 368 ? -14.554 0.940 -8.445 1.00 92.62 368 SER A N 1
ATOM 2912 C CA . SER A 1 368 ? -15.921 0.442 -8.280 1.00 92.62 368 SER A CA 1
ATOM 2913 C C . SER A 1 368 ? -16.625 1.116 -7.098 1.00 92.62 368 SER A C 1
ATOM 2915 O O . SER A 1 368 ? -16.037 1.922 -6.369 1.00 92.62 368 SER A O 1
ATOM 2917 N N . SER A 1 369 ? -17.911 0.818 -6.924 1.00 93.00 369 SER A N 1
ATOM 2918 C CA . SER A 1 369 ? -18.681 1.218 -5.751 1.00 93.00 369 SER A CA 1
ATOM 2919 C C . SER A 1 369 ? -19.720 0.158 -5.391 1.00 93.00 369 SER A C 1
ATOM 2921 O O . SER A 1 369 ? -20.257 -0.532 -6.258 1.00 93.00 369 SER A O 1
ATOM 2923 N N . ILE A 1 370 ? -20.005 0.036 -4.097 1.00 93.88 370 ILE A N 1
ATOM 2924 C CA . ILE A 1 370 ? -20.989 -0.884 -3.528 1.00 93.88 370 ILE A CA 1
ATOM 2925 C C . ILE A 1 370 ? -22.050 -0.041 -2.830 1.00 93.88 370 ILE A C 1
ATOM 2927 O O . ILE A 1 370 ? -21.757 0.659 -1.858 1.00 93.88 370 ILE A O 1
ATOM 2931 N N . VAL A 1 371 ? -23.295 -0.117 -3.301 1.00 92.12 371 VAL A N 1
ATOM 2932 C CA . VAL A 1 371 ? -24.439 0.436 -2.565 1.00 92.12 371 VAL A CA 1
ATOM 2933 C C . VAL A 1 371 ? -24.748 -0.514 -1.417 1.00 92.12 371 VAL A C 1
ATOM 2935 O O . VAL A 1 371 ? -25.241 -1.621 -1.621 1.00 92.12 371 VAL A O 1
ATOM 2938 N N . TRP A 1 372 ? -24.437 -0.090 -0.202 1.00 90.88 372 TRP A N 1
ATOM 2939 C CA . TRP A 1 372 ? -24.513 -0.942 0.967 1.00 90.88 372 TRP A CA 1
ATOM 2940 C C . TRP A 1 372 ? -25.954 -1.090 1.457 1.00 90.88 372 TRP A C 1
ATOM 2942 O O . TRP A 1 372 ? -26.620 -0.121 1.827 1.00 90.88 372 TRP A O 1
ATOM 2952 N N . THR A 1 373 ? -26.430 -2.332 1.473 1.00 85.88 373 THR A N 1
ATOM 2953 C CA . THR A 1 373 ? -27.765 -2.712 1.962 1.00 85.88 373 THR A CA 1
ATOM 2954 C C . THR A 1 373 ? -27.722 -3.514 3.260 1.00 85.88 373 THR A C 1
ATOM 2956 O O . THR A 1 373 ? -28.775 -3.913 3.745 1.00 85.88 373 THR A O 1
ATOM 2959 N N . GLY A 1 374 ? -26.527 -3.782 3.790 1.00 82.25 374 GLY A N 1
ATOM 2960 C CA . GLY A 1 374 ? -26.332 -4.562 5.008 1.00 82.25 374 GLY A CA 1
ATOM 2961 C C . GLY A 1 374 ? -26.550 -3.770 6.303 1.00 82.25 374 GLY A C 1
ATOM 2962 O O . GLY A 1 374 ? -26.927 -2.595 6.274 1.00 82.25 374 GLY A O 1
ATOM 2963 N N . GLY A 1 375 ? -26.260 -4.417 7.436 1.00 84.38 375 GLY A N 1
ATOM 2964 C CA . GLY A 1 375 ? -26.280 -3.823 8.777 1.00 84.38 375 GLY A CA 1
ATOM 2965 C C . GLY A 1 375 ? -25.239 -2.715 8.980 1.00 84.38 375 GLY A C 1
ATOM 2966 O O . GLY A 1 375 ? -24.556 -2.283 8.045 1.00 84.38 375 GLY A O 1
ATOM 2967 N N . GLN A 1 376 ? -25.103 -2.222 10.211 1.00 87.88 376 GLN A N 1
ATOM 2968 C CA . GLN A 1 376 ? -24.126 -1.178 10.517 1.00 87.88 376 GLN A CA 1
ATOM 2969 C C . GLN A 1 376 ? -22.705 -1.734 10.373 1.00 87.88 376 GLN A C 1
ATOM 2971 O O . GLN A 1 376 ? -22.362 -2.735 10.992 1.00 87.88 376 GLN A O 1
ATOM 2976 N N . ILE A 1 377 ? -21.871 -1.067 9.573 1.00 91.44 377 ILE A N 1
ATOM 2977 C CA . ILE A 1 377 ? -20.463 -1.442 9.404 1.00 91.44 377 ILE A CA 1
ATOM 2978 C C . ILE A 1 377 ? -19.693 -1.031 10.663 1.00 91.44 377 ILE A C 1
ATOM 2980 O O . ILE A 1 377 ? -19.655 0.152 11.006 1.00 91.44 377 ILE A O 1
ATOM 2984 N N . ILE A 1 378 ? -19.071 -2.006 11.324 1.00 91.75 378 ILE A N 1
ATOM 2985 C CA . ILE A 1 378 ? -18.174 -1.795 12.466 1.00 91.75 378 ILE A CA 1
ATOM 2986 C C . ILE A 1 378 ? -16.736 -1.608 11.996 1.00 91.75 378 ILE A C 1
ATOM 2988 O O . ILE A 1 378 ? -16.043 -0.721 12.490 1.00 91.75 378 ILE A O 1
ATOM 2992 N N . HIS A 1 379 ? -16.291 -2.418 11.033 1.00 94.56 379 HIS A N 1
ATOM 2993 C CA . HIS A 1 379 ? -14.923 -2.373 10.528 1.00 94.56 379 HIS A CA 1
ATOM 2994 C C . HIS A 1 379 ? -14.860 -2.772 9.049 1.00 94.56 379 HIS A C 1
ATOM 2996 O O . HIS A 1 379 ? -15.568 -3.679 8.604 1.00 94.56 379 HIS A O 1
ATOM 3002 N N . LEU A 1 380 ? -13.975 -2.109 8.303 1.00 95.62 380 LEU A N 1
ATOM 3003 C CA . LEU A 1 380 ? -13.589 -2.470 6.941 1.00 95.62 380 LEU A CA 1
ATOM 3004 C C . LEU A 1 380 ? -12.124 -2.892 6.928 1.00 95.62 380 LEU A C 1
ATOM 3006 O O . LEU A 1 380 ? -11.287 -2.262 7.565 1.00 95.62 380 LEU A O 1
ATOM 3010 N N . GLY A 1 381 ? -11.792 -3.918 6.162 1.00 95.81 381 GLY A N 1
ATOM 3011 C CA . GLY A 1 381 ? -10.402 -4.236 5.866 1.00 95.81 381 GLY A CA 1
ATOM 3012 C C . GLY A 1 381 ? -10.296 -5.180 4.692 1.00 95.81 381 GLY A C 1
ATOM 3013 O O . GLY A 1 381 ? -11.301 -5.607 4.134 1.00 95.81 381 GLY A O 1
ATOM 3014 N N . TRP A 1 382 ? -9.071 -5.480 4.300 1.00 94.38 382 TRP A N 1
ATOM 3015 C CA . TRP A 1 382 ? -8.803 -6.295 3.127 1.00 94.38 382 TRP A CA 1
ATOM 3016 C C . TRP A 1 382 ? -8.121 -7.593 3.529 1.00 94.38 382 TRP A C 1
ATOM 3018 O O . TRP A 1 382 ? -7.319 -7.621 4.465 1.00 94.38 382 TRP A O 1
ATOM 3028 N N . SER A 1 383 ? -8.429 -8.665 2.808 1.00 90.50 383 SER A N 1
ATOM 3029 C CA . SER A 1 383 ? -7.684 -9.911 2.896 1.00 90.50 383 SER A CA 1
ATOM 3030 C C . SER A 1 383 ? -6.322 -9.797 2.203 1.00 90.50 383 SER A C 1
ATOM 3032 O O . SER A 1 383 ? -6.069 -8.885 1.410 1.00 90.50 383 SER A O 1
ATOM 3034 N N . SER A 1 384 ? -5.439 -10.764 2.457 1.00 80.75 384 SER A N 1
ATOM 3035 C CA . SER A 1 384 ? -4.164 -10.908 1.746 1.00 80.75 384 SER A CA 1
ATOM 3036 C C . SER A 1 384 ? -4.347 -11.200 0.253 1.00 80.75 384 SER A C 1
ATOM 3038 O O . SER A 1 384 ? -3.415 -10.994 -0.520 1.00 80.75 384 SER A O 1
ATOM 3040 N N . THR A 1 385 ? -5.543 -11.636 -0.156 1.00 79.38 385 THR A N 1
ATOM 3041 C CA . THR A 1 385 ? -5.951 -11.848 -1.551 1.00 79.38 385 THR A CA 1
ATOM 3042 C C . THR A 1 385 ? -6.696 -10.657 -2.161 1.00 79.38 385 THR A C 1
ATOM 3044 O O . THR A 1 385 ? -7.205 -10.773 -3.269 1.00 79.38 385 THR A O 1
ATOM 3047 N N . GLU A 1 386 ? -6.710 -9.502 -1.486 1.00 87.81 386 GLU A N 1
ATOM 3048 C CA . GLU A 1 386 ? -7.402 -8.278 -1.921 1.00 87.81 386 GLU A CA 1
ATOM 3049 C C . GLU A 1 386 ? -8.930 -8.419 -2.025 1.00 87.81 386 GLU A C 1
ATOM 3051 O O . GLU A 1 386 ? -9.570 -7.746 -2.835 1.00 87.81 386 GLU A O 1
ATOM 3056 N N . ASP A 1 387 ? -9.520 -9.243 -1.157 1.00 91.69 387 ASP A N 1
ATOM 3057 C CA . ASP A 1 387 ? -10.967 -9.295 -0.945 1.00 91.69 387 ASP A CA 1
ATOM 3058 C C . ASP A 1 387 ? -11.357 -8.324 0.174 1.00 91.69 387 ASP A C 1
ATOM 3060 O O . ASP A 1 387 ? -10.739 -8.297 1.242 1.00 91.69 387 ASP A O 1
ATOM 3064 N N . LEU A 1 388 ? -12.385 -7.514 -0.058 1.00 96.56 388 LEU A N 1
ATOM 3065 C CA . LEU A 1 388 ? -12.906 -6.559 0.908 1.00 96.56 388 LEU A CA 1
ATOM 3066 C C . LEU A 1 388 ? -13.781 -7.279 1.939 1.00 96.56 388 LEU A C 1
ATOM 3068 O O . LEU A 1 388 ? -14.804 -7.873 1.602 1.00 96.56 388 LEU A O 1
ATOM 3072 N N . LEU A 1 389 ? -13.394 -7.174 3.207 1.00 97.19 389 LEU A N 1
ATOM 3073 C CA . LEU A 1 389 ? -14.099 -7.698 4.370 1.00 97.19 389 LEU A CA 1
ATOM 3074 C C . LEU A 1 389 ? -14.876 -6.565 5.047 1.00 97.19 389 LEU A C 1
ATOM 3076 O O . LEU A 1 389 ? -14.297 -5.568 5.490 1.00 97.19 389 LEU A O 1
ATOM 3080 N N . CYS A 1 390 ? -16.190 -6.736 5.163 1.00 96.19 390 CYS A N 1
ATOM 3081 C CA . CYS A 1 390 ? -17.081 -5.801 5.839 1.00 96.19 390 CYS A CA 1
ATOM 3082 C C . CYS A 1 390 ? -17.690 -6.467 7.078 1.00 96.19 390 CYS A C 1
ATOM 3084 O O . CYS A 1 390 ? -18.581 -7.307 6.947 1.00 96.19 390 CYS A O 1
ATOM 3086 N N . VAL A 1 391 ? -17.216 -6.086 8.268 1.00 94.44 391 VAL A N 1
ATOM 3087 C CA . VAL A 1 391 ? -17.700 -6.615 9.555 1.00 94.44 391 VAL A CA 1
ATOM 3088 C C . VAL A 1 391 ? -18.884 -5.781 10.037 1.00 94.44 391 VAL A C 1
ATOM 3090 O O . VAL A 1 391 ? -18.768 -4.558 10.169 1.00 94.44 391 VAL A O 1
ATOM 3093 N N . GLN A 1 392 ? -20.013 -6.434 10.300 1.00 91.50 392 GLN A N 1
ATOM 3094 C CA . GLN A 1 392 ? -21.250 -5.817 10.773 1.00 91.50 392 GLN A CA 1
ATOM 3095 C C . GLN A 1 392 ? -21.410 -5.902 12.296 1.00 91.50 392 GLN A C 1
ATOM 3097 O O . GLN A 1 392 ? -20.727 -6.666 12.979 1.00 91.50 392 GLN A O 1
ATOM 3102 N N . ASN A 1 393 ? -22.329 -5.094 12.829 1.00 88.44 393 ASN A N 1
ATOM 3103 C CA . ASN A 1 393 ? -22.649 -5.041 14.255 1.00 88.44 393 ASN A CA 1
ATOM 3104 C C . ASN A 1 393 ? -23.329 -6.313 14.781 1.00 88.44 393 ASN A C 1
ATOM 3106 O O . ASN A 1 393 ? -23.250 -6.575 15.972 1.00 88.44 393 ASN A O 1
ATOM 3110 N N . ASP A 1 394 ? -23.958 -7.105 13.916 1.00 84.19 394 ASP A N 1
ATOM 3111 C CA . ASP A 1 394 ? -24.596 -8.390 14.239 1.00 84.19 394 ASP A CA 1
ATOM 3112 C C . ASP A 1 394 ? -23.631 -9.593 14.140 1.00 84.19 394 ASP A C 1
ATOM 3114 O O . ASP A 1 394 ? -24.047 -10.747 14.228 1.00 84.19 394 ASP A O 1
ATOM 3118 N N . GLY A 1 395 ? -22.338 -9.338 13.903 1.00 85.19 395 GLY A N 1
ATOM 3119 C CA . GLY A 1 395 ? -21.317 -10.376 13.770 1.00 85.19 395 GLY A CA 1
ATOM 3120 C C . GLY A 1 395 ? -21.221 -11.009 12.380 1.00 85.19 395 GLY A C 1
ATOM 3121 O O . GLY A 1 395 ? -20.385 -11.896 12.186 1.00 85.19 395 GLY A O 1
ATOM 3122 N N . CYS A 1 396 ? -22.016 -10.572 11.398 1.00 89.56 396 CYS A N 1
ATOM 3123 C CA . CYS A 1 396 ? -21.856 -11.003 10.012 1.00 89.56 396 CYS A CA 1
ATOM 3124 C C . CYS A 1 396 ? -20.627 -10.347 9.364 1.00 89.56 396 CYS A C 1
ATOM 3126 O O . CYS A 1 396 ? -20.397 -9.141 9.475 1.00 89.56 396 CYS A O 1
ATOM 3128 N N . VAL A 1 397 ? -19.845 -11.139 8.630 1.00 93.38 397 VAL A N 1
ATOM 3129 C CA . VAL A 1 397 ? -18.737 -10.664 7.795 1.00 93.38 397 VAL A CA 1
ATOM 3130 C C . VAL A 1 397 ? -19.101 -10.926 6.343 1.00 93.38 397 VAL A C 1
ATOM 3132 O O . VAL A 1 397 ? -19.272 -12.075 5.929 1.00 93.38 397 VAL A O 1
ATOM 3135 N N . LEU A 1 398 ? -19.267 -9.859 5.564 1.00 94.06 398 LEU A N 1
ATOM 3136 C CA . LEU A 1 398 ? -19.541 -9.948 4.131 1.00 94.06 398 LEU A CA 1
ATOM 3137 C C . LEU A 1 398 ? -18.238 -9.741 3.366 1.00 94.06 398 LEU A C 1
ATOM 3139 O O . LEU A 1 398 ? -17.489 -8.810 3.666 1.00 94.06 398 LEU A O 1
ATOM 3143 N N . VAL A 1 399 ? -17.992 -10.597 2.378 1.00 93.25 399 VAL A N 1
ATOM 3144 C CA . VAL A 1 399 ? -16.765 -10.594 1.581 1.00 93.25 399 VAL A CA 1
ATOM 3145 C C . VAL A 1 399 ? -17.096 -10.215 0.141 1.00 93.25 399 VAL A C 1
ATOM 3147 O O . VAL A 1 399 ? -17.965 -10.831 -0.481 1.00 93.25 399 VAL A O 1
ATOM 3150 N N . TYR A 1 400 ? -16.399 -9.213 -0.389 1.00 92.38 400 TYR A N 1
ATOM 3151 C CA . TYR A 1 400 ? -16.538 -8.721 -1.761 1.00 92.38 400 TYR A CA 1
ATOM 3152 C C . TYR A 1 400 ? -15.189 -8.747 -2.479 1.00 92.38 400 TYR A C 1
ATOM 3154 O O . TYR A 1 400 ? -14.149 -8.606 -1.845 1.00 92.38 400 TYR A O 1
ATOM 3162 N N . ASP A 1 401 ? -15.190 -8.864 -3.805 1.00 88.50 401 ASP A N 1
ATOM 3163 C CA . ASP A 1 401 ? -13.987 -8.587 -4.593 1.00 88.50 401 ASP A CA 1
ATOM 3164 C C . ASP A 1 401 ? -13.720 -7.067 -4.694 1.00 88.50 401 ASP A C 1
ATOM 3166 O O . ASP A 1 401 ? -14.563 -6.225 -4.365 1.00 88.50 401 ASP A O 1
ATOM 3170 N N . MET A 1 402 ? -12.547 -6.684 -5.207 1.00 86.44 402 MET A N 1
ATOM 3171 C CA . MET A 1 402 ? -12.171 -5.274 -5.426 1.00 86.44 402 MET A CA 1
ATOM 3172 C C . MET A 1 402 ? -13.057 -4.511 -6.436 1.00 86.44 402 MET A C 1
ATOM 3174 O O . MET A 1 402 ? -12.944 -3.291 -6.583 1.00 86.44 402 MET A O 1
ATOM 3178 N N . PHE A 1 403 ? -13.930 -5.205 -7.167 1.00 88.56 403 PHE A N 1
ATOM 3179 C CA . PHE A 1 403 ? -14.870 -4.615 -8.121 1.00 88.56 403 PHE A CA 1
ATOM 3180 C C . PHE A 1 403 ? -16.291 -4.504 -7.559 1.00 88.56 403 PHE A C 1
ATOM 3182 O O . PHE A 1 403 ? -17.192 -4.086 -8.288 1.00 88.56 403 PHE A O 1
ATOM 3189 N N . GLY A 1 404 ? -16.483 -4.843 -6.282 1.00 86.81 404 GLY A N 1
ATOM 3190 C CA . GLY A 1 404 ? -17.766 -4.771 -5.597 1.00 86.81 404 GLY A CA 1
ATOM 3191 C C . GLY A 1 404 ? -18.684 -5.967 -5.844 1.00 86.81 404 GLY A C 1
ATOM 3192 O O . GLY A 1 404 ? -19.869 -5.897 -5.522 1.00 86.81 404 GLY A O 1
ATOM 3193 N N . THR A 1 405 ? -18.168 -7.065 -6.400 1.00 85.25 405 THR A N 1
ATOM 3194 C CA . THR A 1 405 ? -18.917 -8.317 -6.553 1.00 85.25 405 THR A CA 1
ATOM 3195 C C . THR A 1 405 ? -18.961 -9.045 -5.217 1.00 85.25 405 THR A C 1
ATOM 3197 O O . THR A 1 405 ? -17.921 -9.298 -4.614 1.00 85.25 405 THR A O 1
ATOM 3200 N N . TYR A 1 406 ? -20.155 -9.408 -4.756 1.00 87.38 406 TYR A N 1
ATOM 3201 C CA . TYR A 1 406 ? -20.318 -10.239 -3.565 1.00 87.38 406 TYR A CA 1
ATOM 3202 C C . TYR A 1 406 ? -19.723 -11.637 -3.790 1.00 87.38 406 TYR A C 1
ATOM 3204 O O . TYR A 1 406 ? -20.007 -12.267 -4.810 1.00 87.38 406 TYR A O 1
ATOM 3212 N N . LEU A 1 407 ? -18.920 -12.119 -2.837 1.00 84.31 407 LEU A N 1
ATOM 3213 C CA . LEU A 1 407 ? -18.304 -13.446 -2.882 1.00 84.31 407 LEU A CA 1
ATOM 3214 C C . LEU A 1 407 ? -19.031 -14.429 -1.961 1.00 84.31 407 LEU A C 1
ATOM 3216 O O . LEU A 1 407 ? -19.559 -15.434 -2.427 1.00 84.31 407 LEU A O 1
ATOM 3220 N N . HIS A 1 408 ? -19.040 -14.156 -0.657 1.00 86.44 408 HIS A N 1
ATOM 3221 C CA . HIS A 1 408 ? -19.700 -14.984 0.354 1.00 86.44 408 HIS A CA 1
ATOM 3222 C C . HIS A 1 408 ? -19.851 -14.210 1.672 1.00 86.44 408 HIS A C 1
ATOM 3224 O O . HIS A 1 408 ? -19.401 -13.070 1.810 1.00 86.44 408 HIS A O 1
ATOM 3230 N N . THR A 1 409 ? -20.490 -14.832 2.661 1.00 89.88 409 THR A N 1
ATOM 3231 C CA . THR A 1 409 ? -20.589 -14.309 4.025 1.00 89.88 409 THR A CA 1
ATOM 3232 C C . THR A 1 409 ? -20.394 -15.427 5.039 1.00 89.88 409 THR A C 1
ATOM 3234 O O . THR A 1 409 ? -20.725 -16.580 4.767 1.00 89.88 409 THR A O 1
ATOM 3237 N N . PHE A 1 410 ? -19.856 -15.087 6.205 1.00 89.12 410 PHE A N 1
ATOM 3238 C CA . PHE A 1 410 ? -19.797 -15.972 7.362 1.00 89.12 410 PHE A CA 1
ATOM 3239 C C . PHE A 1 410 ? -20.120 -15.181 8.630 1.00 89.12 410 PHE A C 1
ATOM 3241 O O . PHE A 1 410 ? -19.995 -13.957 8.659 1.00 89.12 410 PHE A O 1
ATOM 3248 N N . SER A 1 411 ? -20.555 -15.876 9.678 1.00 86.50 411 SER A N 1
ATOM 3249 C CA . SER A 1 411 ? -20.889 -15.261 10.963 1.00 86.50 411 SER A CA 1
ATOM 3250 C C . SER A 1 411 ? -19.803 -15.552 11.992 1.00 86.50 411 SER A C 1
ATOM 3252 O O . SER A 1 411 ? -19.301 -16.673 12.068 1.00 86.50 411 SER A O 1
ATOM 3254 N N . MET A 1 412 ? -19.492 -14.560 12.825 1.00 83.81 412 MET A N 1
ATOM 3255 C CA . MET A 1 412 ? -18.649 -14.722 14.010 1.00 83.81 412 MET A CA 1
ATOM 3256 C C . MET A 1 412 ? -19.374 -15.449 15.164 1.00 83.81 412 MET A C 1
ATOM 3258 O O . MET A 1 412 ? -18.771 -15.617 16.219 1.00 83.81 412 MET A O 1
ATOM 3262 N N . GLY A 1 413 ? -20.631 -15.894 14.980 1.00 64.75 413 GLY A N 1
ATOM 3263 C CA . GLY A 1 413 ? -21.471 -16.508 16.020 1.00 64.75 413 GLY A CA 1
ATOM 3264 C C . GLY A 1 413 ? -22.258 -17.767 15.635 1.00 64.75 413 GLY A C 1
ATOM 3265 O O . GLY A 1 413 ? -23.267 -18.057 16.272 1.00 64.75 413 GLY A O 1
ATOM 3266 N N . GLN A 1 414 ? -21.827 -18.544 14.631 1.00 54.62 414 GLN A N 1
ATOM 3267 C CA . GLN A 1 414 ? -22.425 -19.860 14.343 1.00 54.62 414 GLN A CA 1
ATOM 3268 C C . GLN A 1 414 ? -21.396 -20.983 14.134 1.00 54.62 414 GLN A C 1
ATOM 3270 O O . GLN A 1 414 ? -20.372 -20.812 13.473 1.00 54.62 414 GLN A O 1
ATOM 3275 N N . VAL A 1 415 ? -21.730 -22.152 14.696 1.00 39.34 415 VAL A N 1
ATOM 3276 C CA . VAL A 1 415 ? -21.070 -23.455 14.519 1.00 39.34 415 VAL A CA 1
ATOM 3277 C C . VAL A 1 415 ? -21.234 -23.915 13.064 1.00 39.34 415 VAL A C 1
ATOM 3279 O O . VAL A 1 415 ? -22.291 -23.733 12.464 1.00 39.34 415 VAL A O 1
ATOM 3282 N N . GLY A 1 416 ? -20.164 -24.472 12.494 1.00 34.88 416 GLY A N 1
ATOM 3283 C CA . GLY A 1 416 ? -19.991 -24.712 11.062 1.00 34.88 416 GLY A CA 1
ATOM 3284 C C . GLY A 1 416 ? -21.159 -25.392 10.341 1.00 34.88 416 GLY A C 1
ATOM 3285 O O . GLY A 1 416 ? -21.661 -26.436 10.752 1.00 34.88 416 GLY A O 1
ATOM 3286 N N . TYR A 1 417 ? -21.519 -24.831 9.189 1.00 32.28 417 TYR A N 1
ATOM 3287 C CA . TYR A 1 417 ? -22.368 -25.486 8.204 1.00 32.28 417 TYR A CA 1
ATOM 3288 C C . TYR A 1 417 ? -21.515 -26.512 7.437 1.00 32.28 417 TYR A C 1
ATOM 3290 O O . TYR A 1 417 ? -20.752 -26.159 6.540 1.00 32.28 417 TYR A O 1
ATOM 3298 N N . SER A 1 418 ? -21.599 -27.789 7.815 1.00 29.89 418 SER A N 1
ATOM 3299 C CA . SER A 1 418 ? -21.168 -28.901 6.959 1.00 29.89 418 SER A CA 1
ATOM 3300 C C . SER A 1 418 ? -22.383 -29.371 6.151 1.00 29.89 418 SER A C 1
ATOM 3302 O O . SER A 1 418 ? -23.404 -29.677 6.768 1.00 29.89 418 SER A O 1
ATOM 3304 N N . PRO A 1 419 ? -22.329 -29.491 4.810 1.00 32.78 419 PRO A N 1
ATOM 3305 C CA . PRO A 1 419 ? -23.500 -29.843 3.997 1.00 32.78 419 PRO A CA 1
ATOM 3306 C C . PRO A 1 419 ? -24.018 -31.282 4.182 1.00 32.78 419 PRO A C 1
ATOM 3308 O O . PRO A 1 419 ? -24.825 -31.731 3.372 1.00 32.78 419 PRO A O 1
ATOM 3311 N N . ARG A 1 420 ? -23.518 -32.058 5.158 1.00 34.81 420 ARG A N 1
ATOM 3312 C CA . ARG A 1 420 ? -23.733 -33.515 5.198 1.00 34.81 420 ARG A CA 1
ATOM 3313 C C . ARG A 1 420 ? -24.184 -34.150 6.508 1.00 34.81 420 ARG A C 1
ATOM 3315 O O . ARG A 1 420 ? -24.408 -35.353 6.490 1.00 34.81 420 ARG A O 1
ATOM 3322 N N . VAL A 1 421 ? -24.389 -33.424 7.606 1.00 30.86 421 VAL A N 1
ATOM 3323 C CA . VAL A 1 421 ? -24.996 -34.037 8.804 1.00 30.86 421 VAL A CA 1
ATOM 3324 C C . VAL A 1 421 ? -25.869 -33.023 9.532 1.00 30.86 421 VAL A C 1
ATOM 3326 O O . VAL A 1 421 ? -25.377 -32.092 10.161 1.00 30.86 421 VAL A O 1
ATOM 3329 N N . SER A 1 422 ? -27.180 -33.220 9.445 1.00 30.06 422 SER A N 1
ATOM 3330 C CA . SER A 1 422 ? -28.170 -32.566 10.293 1.00 30.06 422 SER A CA 1
ATOM 3331 C C . SER A 1 422 ? -28.436 -33.486 11.476 1.00 30.06 422 SER A C 1
ATOM 3333 O O . SER A 1 422 ? -29.096 -34.489 11.271 1.00 30.06 422 SER A O 1
ATOM 3335 N N . TYR A 1 423 ? -27.922 -33.194 12.672 1.00 29.86 423 TYR A N 1
ATOM 3336 C CA . TYR A 1 423 ? -28.602 -33.509 13.937 1.00 29.86 423 TYR A CA 1
ATOM 3337 C C . TYR A 1 423 ? -27.895 -32.810 15.115 1.00 29.86 423 TYR A C 1
ATOM 3339 O O . TYR A 1 423 ? -26.710 -33.007 15.350 1.00 29.86 423 TYR A O 1
ATOM 3347 N N . LEU A 1 424 ? -28.673 -31.962 15.795 1.00 35.22 424 LEU A N 1
ATOM 3348 C CA . LEU A 1 424 ? -28.615 -31.536 17.201 1.00 35.22 424 LEU A CA 1
ATOM 3349 C C . LEU A 1 424 ? -27.243 -31.464 17.900 1.00 35.22 424 LEU A C 1
ATOM 3351 O O . LEU A 1 424 ? -26.740 -32.462 18.405 1.00 35.22 424 LEU A O 1
ATOM 3355 N N . ILE A 1 425 ? -26.754 -30.236 18.105 1.00 32.47 425 ILE A N 1
ATOM 3356 C CA . ILE A 1 425 ? -26.016 -29.867 19.322 1.00 32.47 425 ILE A CA 1
ATOM 3357 C C . ILE A 1 425 ? -26.603 -28.542 19.828 1.00 32.47 425 ILE A C 1
ATOM 3359 O O . ILE A 1 425 ? -26.386 -27.487 19.237 1.00 32.47 425 ILE A O 1
ATOM 3363 N N . THR A 1 426 ? -27.389 -28.617 20.901 1.00 35.44 426 THR A N 1
ATOM 3364 C CA . THR A 1 426 ? -27.678 -27.498 21.805 1.00 35.44 426 THR A CA 1
ATOM 3365 C C . THR A 1 426 ? -26.497 -27.391 22.766 1.00 35.44 426 THR A C 1
ATOM 3367 O O . THR A 1 426 ? -26.338 -28.254 23.625 1.00 35.44 426 THR A O 1
ATOM 3370 N N . ASP A 1 427 ? -25.639 -26.395 22.585 1.00 36.16 427 ASP A N 1
ATOM 3371 C CA . ASP A 1 427 ? -24.525 -26.101 23.491 1.00 36.16 427 ASP A CA 1
ATOM 3372 C C . ASP A 1 427 ? -24.426 -24.575 23.592 1.00 36.16 427 ASP A C 1
ATOM 3374 O O . ASP A 1 427 ? -24.625 -23.887 22.584 1.00 36.16 427 ASP A O 1
ATOM 3378 N N . ASP A 1 428 ? -24.158 -24.058 24.791 1.00 38.84 428 ASP A N 1
ATOM 3379 C CA . ASP A 1 428 ? -24.212 -22.645 25.223 1.00 38.84 428 ASP A CA 1
ATOM 3380 C C . ASP A 1 428 ? -23.147 -21.734 24.552 1.00 38.84 428 ASP A C 1
ATOM 3382 O O . ASP A 1 428 ? -22.576 -20.829 25.152 1.00 38.84 428 ASP A O 1
ATOM 3386 N N . ARG A 1 429 ? -22.833 -21.974 23.273 1.00 45.03 429 ARG A N 1
ATOM 3387 C CA . ARG A 1 429 ? -21.731 -21.380 22.493 1.00 45.03 429 ARG A CA 1
ATOM 3388 C C . ARG A 1 429 ? -22.198 -20.434 21.374 1.00 45.03 429 ARG A C 1
ATOM 3390 O O . ARG A 1 429 ? -21.430 -20.136 20.461 1.00 45.03 429 ARG A O 1
ATOM 3397 N N . LEU A 1 430 ? -23.454 -19.979 21.417 1.00 47.09 430 LEU A N 1
ATOM 3398 C CA . LEU A 1 430 ? -24.118 -19.177 20.369 1.00 47.09 430 LEU A CA 1
ATOM 3399 C C . LEU A 1 430 ? -24.155 -17.654 20.629 1.00 47.09 430 LEU A C 1
ATOM 3401 O O . LEU A 1 430 ? -24.676 -16.906 19.804 1.00 47.09 430 LEU A O 1
ATOM 3405 N N . GLU A 1 431 ? -23.563 -17.166 21.722 1.00 50.09 431 GLU A N 1
ATOM 3406 C CA . GLU A 1 431 ? -23.751 -15.780 22.192 1.00 50.09 431 GLU A CA 1
ATOM 3407 C C . GLU A 1 431 ? -23.272 -14.664 21.247 1.00 50.09 431 GLU A C 1
ATOM 3409 O O . GLU A 1 431 ? -23.771 -13.540 21.324 1.00 50.09 431 GLU A O 1
ATOM 3414 N N . ALA A 1 432 ? -22.319 -14.923 20.345 1.00 51.69 432 ALA A N 1
ATOM 3415 C CA . ALA A 1 432 ? -21.860 -13.896 19.401 1.00 51.69 432 ALA A CA 1
ATOM 3416 C C . ALA A 1 432 ? -22.948 -13.468 18.399 1.00 51.69 432 ALA A C 1
ATOM 3418 O O . ALA A 1 432 ? -22.790 -12.448 17.737 1.00 51.69 432 ALA A O 1
ATOM 3419 N N . LYS A 1 433 ? -24.049 -14.225 18.288 1.00 52.47 433 LYS A N 1
ATOM 3420 C CA . LYS A 1 433 ? -25.224 -13.834 17.502 1.00 52.47 433 LYS A CA 1
ATOM 3421 C C . LYS A 1 433 ? -26.208 -12.960 18.294 1.00 52.47 433 LYS A C 1
ATOM 3423 O O . LYS A 1 433 ? -26.917 -12.158 17.694 1.00 52.47 433 LYS A O 1
ATOM 3428 N N . ASP A 1 434 ? -26.218 -13.090 19.620 1.00 60.06 434 ASP A N 1
ATOM 3429 C CA . ASP A 1 434 ? -27.145 -12.390 20.522 1.00 60.06 434 ASP A CA 1
ATOM 3430 C C . ASP A 1 434 ? -26.529 -11.121 21.146 1.00 60.06 434 ASP A C 1
ATOM 3432 O O . ASP A 1 434 ? -27.217 -10.337 21.801 1.00 60.06 434 ASP A O 1
ATOM 3436 N N . THR A 1 435 ? -25.231 -10.885 20.923 1.00 73.69 435 THR A N 1
ATOM 3437 C CA . THR A 1 435 ? -24.493 -9.708 21.401 1.00 73.69 435 THR A CA 1
ATOM 3438 C C . THR A 1 435 ? -23.952 -8.885 20.234 1.00 73.69 435 THR A C 1
ATOM 3440 O O . THR A 1 435 ? -23.439 -9.421 19.256 1.00 73.69 435 THR A O 1
ATOM 3443 N N . ASN A 1 436 ? -24.056 -7.556 20.327 1.00 87.88 436 ASN A N 1
ATOM 3444 C CA . ASN A 1 436 ? -23.563 -6.676 19.267 1.00 87.88 436 ASN A CA 1
ATOM 3445 C C . ASN A 1 436 ? -22.028 -6.632 19.271 1.00 87.88 436 ASN A C 1
ATOM 3447 O O . ASN A 1 436 ? -21.400 -6.591 20.329 1.00 87.88 436 ASN A O 1
ATOM 3451 N N . ILE A 1 437 ? -21.418 -6.550 18.092 1.00 90.94 437 ILE A N 1
ATOM 3452 C CA . ILE A 1 437 ? -19.987 -6.283 17.939 1.00 90.94 437 ILE A CA 1
ATOM 3453 C C . ILE A 1 437 ? -19.717 -4.797 18.182 1.00 90.94 437 ILE A C 1
ATOM 3455 O O . ILE A 1 437 ? -20.311 -3.935 17.532 1.00 90.94 437 ILE A O 1
ATOM 3459 N N . ILE A 1 438 ? -18.790 -4.499 19.095 1.00 92.25 438 ILE A N 1
ATOM 3460 C CA . ILE A 1 438 ? -18.385 -3.125 19.428 1.00 92.25 438 ILE A CA 1
ATOM 3461 C C . ILE A 1 438 ? -17.088 -2.709 18.727 1.00 92.25 438 ILE A C 1
ATOM 3463 O O . ILE A 1 438 ? -16.937 -1.544 18.356 1.00 92.25 438 ILE A O 1
ATOM 3467 N N . GLU A 1 439 ? -16.173 -3.653 18.495 1.00 94.25 439 GLU A N 1
ATOM 3468 C CA . GLU A 1 439 ? -14.902 -3.418 17.807 1.00 94.25 439 GLU A CA 1
ATOM 3469 C C . GLU A 1 439 ? -14.459 -4.679 17.057 1.00 94.25 439 GLU A C 1
ATOM 3471 O O . GLU A 1 439 ? -14.758 -5.800 17.467 1.00 94.25 439 GLU A O 1
ATOM 3476 N N . ALA A 1 440 ? -13.728 -4.509 15.957 1.00 95.75 440 ALA A N 1
ATOM 3477 C CA . ALA A 1 440 ? -13.132 -5.606 15.210 1.00 95.75 440 ALA A CA 1
ATOM 3478 C C . ALA A 1 440 ? -11.746 -5.214 14.693 1.00 95.75 440 ALA A C 1
ATOM 3480 O O . ALA A 1 440 ? -11.508 -4.046 14.392 1.00 95.75 440 ALA A O 1
ATOM 3481 N N . LYS A 1 441 ? -10.847 -6.195 14.561 1.00 95.88 441 LYS A N 1
ATOM 3482 C CA . LYS A 1 441 ? -9.522 -6.036 13.949 1.00 95.88 441 LYS A CA 1
ATOM 3483 C C . LYS A 1 441 ? -9.277 -7.151 12.941 1.00 95.88 441 LYS A C 1
ATOM 3485 O O . LYS A 1 441 ? -9.513 -8.326 13.221 1.00 95.88 441 LYS A O 1
ATOM 3490 N N . ILE A 1 442 ? -8.788 -6.766 11.768 1.00 94.88 442 ILE A N 1
ATOM 3491 C CA . ILE A 1 442 ? -8.388 -7.678 10.693 1.00 94.88 442 ILE A CA 1
ATOM 3492 C C . ILE A 1 442 ? -6.865 -7.725 10.675 1.00 94.88 442 ILE A C 1
ATOM 3494 O O . ILE A 1 442 ? -6.217 -6.682 10.748 1.00 94.88 442 ILE A O 1
ATOM 3498 N N . PHE A 1 443 ? -6.294 -8.924 10.621 1.00 91.38 443 PHE A N 1
ATOM 3499 C CA . PHE A 1 443 ? -4.854 -9.122 10.771 1.00 91.38 443 PHE A CA 1
ATOM 3500 C C . PHE A 1 443 ? -4.335 -10.222 9.838 1.00 91.38 443 PHE A C 1
ATOM 3502 O O . PHE A 1 443 ? -5.081 -11.094 9.384 1.00 91.38 443 PHE A O 1
ATOM 3509 N N . ALA A 1 444 ? -3.036 -10.182 9.547 1.00 85.31 444 ALA A N 1
ATOM 3510 C CA . ALA A 1 444 ? -2.362 -11.232 8.795 1.00 85.31 444 ALA A CA 1
ATOM 3511 C C . ALA A 1 444 ? -2.010 -12.409 9.717 1.00 85.31 444 ALA A C 1
ATOM 3513 O O . ALA A 1 444 ? -1.421 -12.225 10.782 1.00 85.31 444 ALA A O 1
ATOM 3514 N N . SER A 1 445 ? -2.347 -13.621 9.287 1.00 79.62 445 SER A N 1
ATOM 3515 C CA . SER A 1 445 ? -2.001 -14.886 9.935 1.00 79.62 445 SER A CA 1
ATOM 3516 C C . SER A 1 445 ? -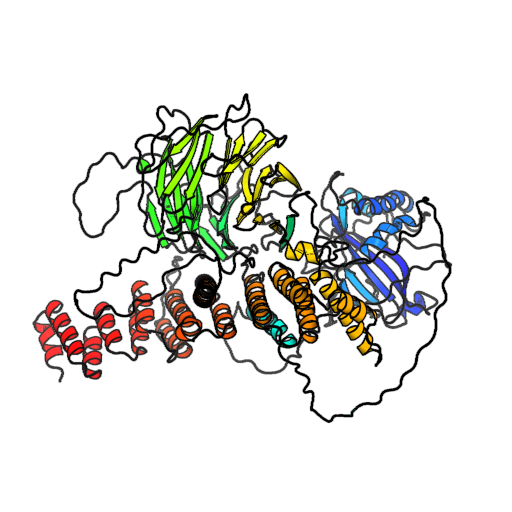1.132 -15.724 8.995 1.00 79.62 445 SER A C 1
ATOM 3518 O O . SER A 1 445 ? -1.171 -15.558 7.777 1.00 79.62 445 SER A O 1
ATOM 3520 N N . VAL A 1 446 ? -0.395 -16.695 9.535 1.00 73.62 446 VAL A N 1
ATOM 3521 C CA . VAL A 1 446 ? 0.374 -17.656 8.721 1.00 73.62 446 VAL A CA 1
ATOM 3522 C C . VAL A 1 446 ? -0.529 -18.453 7.768 1.00 73.62 446 VAL A C 1
ATOM 3524 O O . VAL A 1 446 ? -0.086 -18.860 6.698 1.00 73.62 446 VAL A O 1
ATOM 3527 N N . ASN A 1 447 ? -1.809 -18.621 8.115 1.00 72.62 447 ASN A N 1
ATOM 3528 C CA . ASN A 1 447 ? -2.786 -19.345 7.298 1.00 72.62 447 ASN A CA 1
ATOM 3529 C C . ASN A 1 447 ? -3.623 -18.438 6.371 1.00 72.62 447 ASN A C 1
ATOM 3531 O O . ASN A 1 447 ? -4.548 -18.935 5.732 1.00 72.62 447 ASN A O 1
ATOM 3535 N N . GLY A 1 448 ? -3.349 -17.128 6.307 1.00 80.75 448 GLY A N 1
ATOM 3536 C CA . GLY A 1 448 ? -4.097 -16.177 5.477 1.00 80.75 448 GLY A CA 1
ATOM 3537 C C . GLY A 1 448 ? -4.497 -14.913 6.235 1.00 80.75 448 GLY A C 1
ATOM 3538 O O . GLY A 1 448 ? -3.677 -14.285 6.898 1.00 80.75 448 GLY A O 1
ATOM 3539 N N . THR A 1 449 ? -5.761 -14.513 6.133 1.00 90.19 449 THR A N 1
ATOM 3540 C CA . THR A 1 449 ? -6.294 -13.344 6.850 1.00 90.19 449 THR A CA 1
ATOM 3541 C C . THR A 1 449 ? -7.195 -13.791 7.980 1.00 90.19 449 THR A C 1
ATOM 3543 O O . THR A 1 449 ? -8.097 -14.596 7.757 1.00 90.19 449 THR A O 1
ATOM 3546 N N . GLY A 1 450 ? -6.976 -13.242 9.171 1.00 92.81 450 GLY A N 1
ATOM 3547 C CA . GLY A 1 450 ? -7.825 -13.461 10.328 1.00 92.81 450 GLY A CA 1
ATOM 3548 C C . GLY A 1 450 ? -8.649 -12.232 10.708 1.00 92.81 450 GLY A C 1
ATOM 3549 O O . GLY A 1 450 ? -8.342 -11.102 10.326 1.00 92.81 450 GLY A O 1
ATOM 3550 N N . VAL A 1 451 ? -9.701 -12.472 11.486 1.00 95.62 451 VAL A N 1
ATOM 3551 C CA . VAL A 1 451 ? -10.600 -11.459 12.045 1.00 95.62 451 VAL A CA 1
ATOM 3552 C C . VAL A 1 451 ? -10.789 -11.756 13.528 1.00 95.62 451 VAL A C 1
ATOM 3554 O O . VAL A 1 451 ? -11.130 -12.880 13.896 1.00 95.62 451 VAL A O 1
ATOM 3557 N N . VAL A 1 452 ? -10.578 -10.752 14.377 1.00 95.75 452 VAL A N 1
ATOM 3558 C CA . VAL A 1 452 ? -10.966 -10.776 15.793 1.00 95.75 452 VAL A CA 1
ATOM 3559 C C . VAL A 1 452 ? -12.067 -9.752 16.014 1.00 95.75 452 VAL A C 1
ATOM 3561 O O . VAL A 1 452 ? -11.948 -8.620 15.548 1.00 95.75 452 VAL A O 1
ATOM 3564 N N . VAL A 1 453 ? -13.113 -10.132 16.742 1.00 95.25 453 VAL A N 1
ATOM 3565 C CA . VAL A 1 453 ? -14.195 -9.232 17.157 1.00 95.25 453 VAL A CA 1
ATOM 3566 C C . VAL A 1 453 ? -14.323 -9.198 18.675 1.00 95.25 453 VAL A C 1
ATOM 3568 O O . VAL A 1 453 ? -14.114 -10.213 19.340 1.00 95.25 453 VAL A O 1
ATOM 3571 N N . LEU A 1 454 ? -14.682 -8.029 19.199 1.00 94.12 454 LEU A N 1
ATOM 3572 C CA . LEU A 1 454 ? -15.050 -7.783 20.588 1.00 94.12 454 LEU A CA 1
ATOM 3573 C C . LEU A 1 454 ? -16.557 -7.512 20.656 1.00 94.12 454 LEU A C 1
ATOM 3575 O O . LEU A 1 454 ? -17.076 -6.646 19.948 1.00 94.12 454 LEU A O 1
ATOM 3579 N N . THR A 1 455 ? -17.252 -8.253 21.511 1.00 92.25 455 THR A N 1
ATOM 3580 C CA . THR A 1 455 ? -18.708 -8.154 21.710 1.00 92.25 455 THR A CA 1
ATOM 3581 C C . THR A 1 455 ? -19.071 -7.145 22.803 1.00 92.25 455 THR A C 1
ATOM 3583 O O . THR A 1 455 ? -18.229 -6.740 23.607 1.00 92.25 455 THR A O 1
ATOM 3586 N N . SER A 1 456 ? -20.346 -6.761 22.881 1.00 90.19 456 SER A N 1
ATOM 3587 C CA . SER A 1 456 ? -20.890 -5.902 23.940 1.00 90.19 456 SER A CA 1
ATOM 3588 C C . SER A 1 456 ? -20.881 -6.553 25.329 1.00 90.19 456 SER A C 1
ATOM 3590 O O . SER A 1 456 ? -21.028 -5.846 26.319 1.00 90.19 456 SER A O 1
ATOM 3592 N N . SER A 1 457 ? -20.687 -7.874 25.413 1.00 87.62 457 SER A N 1
ATOM 3593 C CA . SER A 1 457 ? -20.408 -8.613 26.655 1.00 87.62 457 SER A CA 1
ATOM 3594 C C . SER A 1 457 ? -18.906 -8.722 26.965 1.00 87.62 457 SER A C 1
ATOM 3596 O O . SER A 1 457 ? -18.505 -9.468 27.853 1.00 87.62 457 SER A O 1
ATOM 3598 N N . TYR A 1 458 ? -18.064 -7.980 26.237 1.00 91.19 458 TYR A N 1
ATOM 3599 C CA . TYR A 1 458 ? -16.606 -7.919 26.389 1.00 91.19 458 TYR A CA 1
ATOM 3600 C C . TYR A 1 458 ? -15.878 -9.251 26.156 1.00 91.19 458 TYR A C 1
ATOM 3602 O O . TYR A 1 458 ? -14.775 -9.467 26.661 1.00 91.19 458 TYR A O 1
ATOM 3610 N N . ARG A 1 459 ? -16.471 -10.132 25.342 1.00 89.06 459 ARG A N 1
ATOM 3611 C CA . ARG A 1 459 ? -15.880 -11.406 24.908 1.00 89.06 459 ARG A CA 1
ATOM 3612 C C . ARG A 1 459 ? -15.249 -11.280 23.528 1.00 89.06 459 ARG A C 1
ATOM 3614 O O . ARG A 1 459 ? -15.797 -10.592 22.661 1.00 89.06 459 ARG A O 1
ATOM 3621 N N . PHE A 1 460 ? -14.136 -11.983 23.319 1.00 92.56 460 PHE A N 1
ATOM 3622 C CA . PHE A 1 460 ? -13.424 -12.019 22.043 1.00 92.56 460 PHE A CA 1
ATOM 3623 C C . PHE A 1 460 ? -13.694 -13.300 21.254 1.00 92.56 460 PHE A C 1
ATOM 3625 O O . PHE A 1 460 ? -13.546 -14.407 21.778 1.00 92.56 460 PHE A O 1
ATOM 3632 N N . PHE A 1 461 ? -13.972 -13.136 19.961 1.00 91.88 461 PHE A N 1
ATOM 3633 C CA . PHE A 1 461 ? -14.080 -14.230 18.997 1.00 91.88 461 PHE A CA 1
ATOM 3634 C C . PHE A 1 461 ? -13.071 -14.042 17.868 1.00 91.88 461 PHE A C 1
ATOM 3636 O O . PHE A 1 461 ? -12.877 -12.938 17.365 1.00 91.88 461 PHE A O 1
ATOM 3643 N N . LEU A 1 462 ? -12.433 -15.136 17.469 1.00 92.31 462 LEU A N 1
ATOM 3644 C CA . LEU A 1 462 ? -11.317 -15.180 16.537 1.00 92.31 462 LEU A CA 1
ATOM 3645 C C . LEU A 1 462 ? -11.614 -16.139 15.380 1.00 92.31 462 LEU A C 1
ATOM 3647 O O . LEU A 1 462 ? -11.983 -17.292 15.586 1.00 92.31 462 LEU A O 1
ATOM 3651 N N . VAL A 1 463 ? -11.335 -15.683 14.165 1.00 91.69 463 VAL A N 1
ATOM 3652 C CA . VAL A 1 463 ? -11.175 -16.498 12.959 1.00 91.69 463 VAL A CA 1
ATOM 3653 C C . VAL A 1 463 ? -9.748 -16.296 12.457 1.00 91.69 463 VAL A C 1
ATOM 3655 O O . VAL A 1 463 ? -9.343 -15.168 12.210 1.00 91.69 463 VAL A O 1
ATOM 3658 N N . ASN A 1 464 ? -8.974 -17.371 12.288 1.00 89.38 464 ASN A N 1
ATOM 3659 C CA . ASN A 1 464 ? -7.584 -17.280 11.799 1.00 89.38 464 ASN A CA 1
ATOM 3660 C C . ASN A 1 464 ? -7.462 -17.251 10.269 1.00 89.38 464 ASN A C 1
ATOM 3662 O O . ASN A 1 464 ? -6.426 -16.849 9.747 1.00 89.38 464 ASN A O 1
ATOM 3666 N N . ASN A 1 465 ? -8.488 -17.722 9.558 1.00 88.31 465 ASN A N 1
ATOM 3667 C CA . ASN A 1 465 ? -8.532 -17.738 8.102 1.00 88.31 465 ASN A CA 1
ATOM 3668 C C . ASN A 1 465 ? -9.966 -17.480 7.629 1.00 88.31 465 ASN A C 1
ATOM 3670 O O . ASN A 1 465 ? -10.848 -18.298 7.872 1.00 88.31 465 ASN A O 1
ATOM 3674 N N . VAL A 1 466 ? -10.194 -16.360 6.946 1.00 88.50 466 VAL A N 1
ATOM 3675 C CA . VAL A 1 466 ? -11.509 -15.986 6.401 1.00 88.50 466 VAL A CA 1
ATOM 3676 C C . VAL A 1 466 ? -11.985 -16.883 5.258 1.00 88.50 466 VAL A C 1
ATOM 3678 O O . VAL A 1 466 ? -13.186 -16.964 5.040 1.00 88.50 466 VAL A O 1
ATOM 3681 N N . LYS A 1 467 ? -11.083 -17.574 4.542 1.00 85.12 467 LYS A N 1
ATOM 3682 C CA . LYS A 1 467 ? -11.471 -18.523 3.479 1.00 85.12 467 LYS A CA 1
ATOM 3683 C C . LYS A 1 467 ? -12.088 -19.803 4.046 1.00 85.12 467 LYS A C 1
ATOM 3685 O O . LYS A 1 467 ? -12.998 -20.368 3.453 1.00 85.12 467 LYS A O 1
ATOM 3690 N N . GLU A 1 468 ? -11.593 -20.239 5.202 1.00 85.50 468 GLU A N 1
ATOM 3691 C CA . GLU A 1 468 ? -12.107 -21.385 5.956 1.00 85.50 468 GLU A CA 1
ATOM 3692 C C . GLU A 1 468 ? -12.465 -20.937 7.378 1.00 85.50 468 GLU A C 1
ATOM 3694 O O . GLU A 1 468 ? -11.730 -21.227 8.335 1.00 85.50 468 GLU A O 1
ATOM 3699 N N . PRO A 1 469 ? -13.564 -20.181 7.535 1.00 86.19 469 PRO A N 1
ATOM 3700 C CA . PRO A 1 469 ? -13.874 -19.517 8.787 1.00 86.19 469 PRO A CA 1
ATOM 3701 C C . PRO A 1 469 ? -14.170 -20.546 9.881 1.00 86.19 469 PRO A C 1
ATOM 3703 O O . PRO A 1 469 ? -15.183 -21.242 9.869 1.00 86.19 469 PRO A O 1
ATOM 3706 N N . LYS A 1 470 ? -13.258 -20.631 10.853 1.00 87.38 470 LYS A N 1
ATOM 3707 C CA . LYS A 1 470 ? -13.408 -21.419 12.082 1.00 87.38 470 LYS A CA 1
ATOM 3708 C C . LYS A 1 470 ? -13.389 -20.470 13.267 1.00 87.38 470 LYS A C 1
ATOM 3710 O O . LYS A 1 470 ? -12.318 -20.025 13.681 1.00 87.38 470 LYS A O 1
ATOM 3715 N N . VAL A 1 471 ? -14.580 -20.159 13.769 1.00 86.94 471 VAL A N 1
ATOM 3716 C CA . VAL A 1 471 ? -14.777 -19.259 14.906 1.00 86.94 471 VAL A CA 1
ATOM 3717 C C . VAL A 1 471 ? -14.298 -19.928 16.190 1.00 86.94 471 VAL A C 1
ATOM 3719 O O . VAL A 1 471 ? -14.582 -21.098 16.449 1.00 86.94 471 VAL A O 1
ATOM 3722 N N . ARG A 1 472 ? -13.550 -19.174 16.989 1.00 87.69 472 ARG A N 1
ATOM 3723 C CA . ARG A 1 472 ? -12.951 -19.599 18.251 1.00 87.69 472 ARG A CA 1
ATOM 3724 C C . ARG A 1 472 ? -13.140 -18.510 19.295 1.00 87.69 472 ARG A C 1
ATOM 3726 O O . ARG A 1 472 ? -12.726 -17.381 19.063 1.00 87.69 472 ARG A O 1
ATOM 3733 N N . GLN A 1 473 ? -13.710 -18.845 20.444 1.00 88.12 473 GLN A N 1
ATOM 3734 C CA . GLN A 1 473 ? -13.717 -17.944 21.595 1.00 88.12 473 GLN A CA 1
ATOM 3735 C C . GLN A 1 473 ? -12.331 -17.941 22.259 1.00 88.12 473 GLN A C 1
ATOM 3737 O O . GLN A 1 473 ? -11.654 -18.976 22.295 1.00 88.12 473 GLN A O 1
ATOM 3742 N N . LEU A 1 474 ? -11.888 -16.774 22.729 1.00 90.69 474 LEU A N 1
ATOM 3743 C CA . LEU A 1 474 ? -10.656 -16.622 23.510 1.00 90.69 474 LEU A CA 1
ATOM 3744 C C . LEU A 1 474 ? -10.954 -16.598 25.014 1.00 90.69 474 LEU A C 1
ATOM 3746 O O . LEU A 1 474 ? -12.083 -16.326 25.416 1.00 90.69 474 LEU A O 1
ATOM 3750 N N . ALA A 1 475 ? -9.923 -16.856 25.822 1.00 90.00 475 ALA A N 1
ATOM 3751 C CA . ALA A 1 475 ? -9.990 -16.829 27.279 1.00 90.00 475 ALA A CA 1
ATOM 3752 C C . ALA A 1 475 ? -10.621 -15.539 27.836 1.00 90.00 475 ALA A C 1
ATOM 3754 O O . ALA A 1 475 ? -10.364 -14.443 27.331 1.00 90.00 475 ALA A O 1
ATOM 3755 N N . GLU A 1 476 ? -11.397 -15.666 28.913 1.00 86.81 476 GLU A N 1
ATOM 3756 C CA . GLU A 1 476 ? -12.072 -14.535 29.557 1.00 86.81 476 GLU A CA 1
ATOM 3757 C C . GLU A 1 476 ? -11.233 -13.948 30.700 1.00 86.81 476 GLU A C 1
ATOM 3759 O O . GLU A 1 476 ? -10.521 -14.660 31.417 1.00 86.81 476 GLU A O 1
ATOM 3764 N N . VAL A 1 477 ? -11.340 -12.630 30.889 1.00 87.38 477 VAL A N 1
ATOM 3765 C CA . VAL A 1 477 ? -10.824 -11.937 32.076 1.00 87.38 477 VAL A CA 1
ATOM 3766 C C . VAL A 1 477 ? -11.977 -11.794 33.069 1.00 87.38 477 VAL A C 1
ATOM 3768 O O . VAL A 1 477 ? -13.007 -11.198 32.755 1.00 87.38 477 VAL A O 1
ATOM 3771 N N . ALA A 1 478 ? -11.812 -12.328 34.278 1.00 84.38 478 ALA A N 1
ATOM 3772 C CA . ALA A 1 478 ? -12.861 -12.302 35.292 1.00 84.38 478 ALA A CA 1
ATOM 3773 C C . ALA A 1 478 ? -13.212 -10.867 35.743 1.00 84.38 478 ALA A C 1
ATOM 3775 O O . ALA A 1 478 ? -12.339 -10.025 35.978 1.00 84.38 478 ALA A O 1
ATOM 3776 N N . GLY A 1 479 ? -14.512 -10.595 35.908 1.00 81.81 479 GLY A N 1
ATOM 3777 C CA . GLY A 1 479 ? -15.009 -9.347 36.497 1.00 81.81 479 GLY A CA 1
ATOM 3778 C C . GLY A 1 479 ? -14.857 -8.098 35.618 1.00 81.81 479 GLY A C 1
ATOM 3779 O O . GLY A 1 479 ? -14.669 -7.004 36.155 1.00 81.81 479 GLY A O 1
ATOM 3780 N N . LEU A 1 480 ? -14.898 -8.243 34.288 1.00 85.69 480 LEU A N 1
ATOM 3781 C CA . LEU A 1 480 ? -15.014 -7.120 33.349 1.00 85.69 480 LEU A CA 1
ATOM 3782 C C . LEU A 1 480 ? -16.442 -6.551 33.364 1.00 85.69 480 LEU A C 1
ATOM 3784 O O . LEU A 1 480 ? -17.384 -7.213 32.943 1.00 85.69 480 LEU A O 1
ATOM 3788 N N . THR A 1 481 ? -16.598 -5.310 33.827 1.00 86.00 481 THR A N 1
ATOM 3789 C CA . THR A 1 481 ? -17.878 -4.568 33.814 1.00 86.00 481 THR A CA 1
ATOM 3790 C C . THR A 1 481 ? -17.896 -3.414 32.811 1.00 86.00 481 THR A C 1
ATOM 3792 O O . THR A 1 481 ? -18.958 -2.900 32.462 1.00 86.00 481 THR A O 1
ATOM 3795 N N . VAL A 1 482 ? -16.723 -3.026 32.316 1.00 90.06 482 VAL A N 1
ATOM 3796 C CA . VAL A 1 482 ? -16.493 -1.959 31.336 1.00 90.06 482 VAL A CA 1
ATOM 3797 C C . VAL A 1 482 ? -15.671 -2.518 30.175 1.00 90.06 482 VAL A C 1
ATOM 3799 O O . VAL A 1 482 ? -14.945 -3.499 30.382 1.00 90.06 482 VAL A O 1
ATOM 3802 N N . PRO A 1 483 ? -15.756 -1.924 28.968 1.00 91.44 483 PRO A N 1
ATOM 3803 C CA . PRO A 1 483 ? -14.957 -2.394 27.854 1.00 91.44 483 PRO A CA 1
ATOM 3804 C C . PRO A 1 483 ? -13.460 -2.245 28.150 1.00 91.44 483 PRO A C 1
ATOM 3806 O O . PRO A 1 483 ? -13.059 -1.402 28.960 1.00 91.44 483 PRO A O 1
ATOM 3809 N N . PRO A 1 484 ? -12.621 -3.039 27.475 1.00 94.81 484 PRO A N 1
ATOM 3810 C CA . PRO A 1 484 ? -11.175 -2.977 27.632 1.00 94.81 484 PRO A CA 1
ATOM 3811 C C . PRO A 1 484 ? -10.681 -1.608 27.163 1.00 94.81 484 PRO A C 1
ATOM 3813 O O . PRO A 1 484 ? -11.199 -1.067 26.184 1.00 94.81 484 PRO A O 1
ATOM 3816 N N . SER A 1 485 ? -9.680 -1.040 27.835 1.00 94.44 485 SER A N 1
ATOM 3817 C CA . SER A 1 485 ? -9.198 0.307 27.503 1.00 94.44 485 SER A CA 1
ATOM 3818 C C . SER A 1 485 ? -8.465 0.345 26.160 1.00 94.44 485 SER A C 1
ATOM 3820 O O . SER A 1 485 ? -8.558 1.329 25.427 1.00 94.44 485 SER A O 1
ATOM 3822 N N . SER A 1 486 ? -7.765 -0.739 25.820 1.00 96.06 486 SER A N 1
ATOM 3823 C CA . SER A 1 486 ? -7.164 -0.974 24.508 1.00 96.06 486 SER A CA 1
ATOM 3824 C C . SER A 1 486 ? -6.838 -2.458 24.330 1.00 96.06 486 SER A C 1
ATOM 3826 O O . SER A 1 486 ? -6.723 -3.196 25.309 1.00 96.06 486 SER A O 1
ATOM 3828 N N . TRP A 1 487 ? -6.683 -2.914 23.090 1.00 97.31 487 TRP A N 1
ATOM 3829 C CA . TRP A 1 487 ? -6.236 -4.271 22.785 1.00 97.31 487 TRP A CA 1
ATOM 3830 C C . TRP A 1 487 ? -5.607 -4.358 21.392 1.00 97.31 487 TRP A C 1
ATOM 3832 O O . TRP A 1 487 ? -5.863 -3.535 20.509 1.00 97.31 487 TRP A O 1
ATOM 3842 N N . CYS A 1 488 ? -4.789 -5.381 21.163 1.00 96.75 488 CYS A N 1
ATOM 3843 C CA . CYS A 1 488 ? -4.210 -5.688 19.860 1.00 96.75 488 CYS A CA 1
ATOM 3844 C C . CYS A 1 488 ? -4.080 -7.200 19.635 1.00 96.75 488 CYS A C 1
ATOM 3846 O O . CYS A 1 488 ? -4.101 -7.998 20.575 1.00 96.75 488 CYS A O 1
ATOM 3848 N N . VAL A 1 489 ? -3.970 -7.598 18.366 1.00 96.06 489 VAL A N 1
ATOM 3849 C CA . VAL A 1 489 ? -3.800 -9.000 17.967 1.00 96.06 489 VAL A CA 1
ATOM 3850 C C . VAL A 1 489 ? -2.325 -9.259 17.700 1.00 96.06 489 VAL A C 1
ATOM 3852 O O . VAL A 1 489 ? -1.708 -8.541 16.919 1.00 96.06 489 VAL A O 1
ATOM 3855 N N . ILE A 1 490 ? -1.781 -10.300 18.322 1.00 94.06 490 ILE A N 1
ATOM 3856 C CA . ILE A 1 490 ? -0.419 -10.779 18.090 1.00 94.06 490 ILE A CA 1
ATOM 3857 C C . ILE A 1 490 ? -0.538 -12.164 17.458 1.00 94.06 490 ILE A C 1
ATOM 3859 O O . ILE A 1 490 ? -1.056 -13.095 18.078 1.00 94.06 490 ILE A O 1
ATOM 3863 N N . SER A 1 491 ? -0.085 -12.305 16.213 1.00 89.06 491 SER A N 1
ATOM 3864 C CA . SER A 1 491 ? -0.091 -13.583 15.500 1.00 89.06 491 SER A CA 1
ATOM 3865 C C . SER A 1 491 ? 1.340 -14.037 15.222 1.00 89.06 491 SER A C 1
ATOM 3867 O O . SER A 1 491 ? 1.917 -13.694 14.194 1.00 89.06 491 SER A O 1
ATOM 3869 N N . GLU A 1 492 ? 1.906 -14.822 16.138 1.00 79.81 492 GLU A N 1
ATOM 3870 C CA . GLU A 1 492 ? 3.241 -15.413 16.001 1.00 79.81 492 GLU A CA 1
ATOM 3871 C C . GLU A 1 492 ? 3.108 -16.897 15.624 1.00 79.81 492 GLU A C 1
ATOM 3873 O O . GLU A 1 492 ? 2.415 -17.672 16.288 1.00 79.81 492 GLU A O 1
ATOM 3878 N N . ASP A 1 493 ? 3.763 -17.302 14.536 1.00 70.88 493 ASP A N 1
ATOM 3879 C CA . ASP A 1 493 ? 3.724 -18.667 14.004 1.00 70.88 493 ASP A CA 1
ATOM 3880 C C . ASP A 1 493 ? 2.283 -19.189 13.802 1.00 70.88 493 ASP A C 1
ATOM 3882 O O . ASP A 1 493 ? 1.509 -18.649 13.013 1.00 70.88 493 ASP A O 1
ATOM 3886 N N . ARG A 1 494 ? 1.892 -20.256 14.510 1.00 71.12 494 ARG A N 1
ATOM 3887 C CA . ARG A 1 494 ? 0.544 -20.855 14.453 1.00 71.12 494 ARG A CA 1
ATOM 3888 C C . ARG A 1 494 ? -0.366 -20.408 15.600 1.00 71.12 494 ARG A C 1
ATOM 3890 O O . ARG A 1 494 ? -1.483 -20.917 15.724 1.00 71.12 494 ARG A O 1
ATOM 3897 N N . HIS A 1 495 ? 0.100 -19.486 16.441 1.00 83.00 495 HIS A N 1
ATOM 3898 C CA . HIS A 1 495 ? -0.602 -19.046 17.636 1.00 83.00 495 HIS A CA 1
ATOM 3899 C C . HIS A 1 495 ? -1.015 -17.584 17.507 1.00 83.00 495 HIS A C 1
ATOM 3901 O O . HIS A 1 495 ? -0.199 -16.665 17.520 1.00 83.00 495 HIS A O 1
ATOM 3907 N N . THR A 1 496 ? -2.322 -17.372 17.439 1.00 90.94 496 THR A N 1
ATOM 3908 C CA . THR A 1 496 ? -2.913 -16.040 17.508 1.00 90.94 496 THR A CA 1
ATOM 3909 C C . THR A 1 496 ? -3.442 -15.809 18.914 1.00 90.94 496 THR A C 1
ATOM 3911 O O . THR A 1 496 ? -4.192 -16.630 19.450 1.00 90.94 496 THR A O 1
ATOM 3914 N N . ARG A 1 497 ? -3.020 -14.696 19.509 1.00 92.94 497 ARG A N 1
ATOM 3915 C CA . ARG A 1 497 ? -3.374 -14.262 20.861 1.00 92.94 497 ARG A CA 1
ATOM 3916 C C . ARG A 1 497 ? -3.802 -12.800 20.843 1.00 92.94 497 ARG A C 1
ATOM 3918 O O . ARG A 1 497 ? -3.383 -12.038 19.971 1.00 92.94 497 ARG A O 1
ATOM 3925 N N . VAL A 1 498 ? -4.624 -12.412 21.807 1.00 96.12 498 VAL A N 1
ATOM 3926 C CA . VAL A 1 498 ? -5.024 -11.015 22.003 1.00 96.12 498 VAL A CA 1
ATOM 3927 C C . VAL A 1 498 ? -4.336 -10.490 23.250 1.00 96.12 498 VAL A C 1
ATOM 3929 O O . VAL A 1 498 ? -4.442 -11.092 24.314 1.00 96.12 498 VAL A O 1
ATOM 3932 N N . LEU A 1 499 ? -3.616 -9.382 23.107 1.00 96.12 499 LEU A N 1
ATOM 3933 C CA . LEU A 1 499 ? -3.141 -8.597 24.236 1.00 96.12 499 LEU A CA 1
ATOM 3934 C C . LEU A 1 499 ? -4.183 -7.523 24.529 1.00 96.12 499 LEU A C 1
ATOM 3936 O O . LEU A 1 499 ? -4.570 -6.776 23.632 1.00 96.12 499 LEU A O 1
ATOM 3940 N N . MET A 1 500 ? -4.615 -7.440 25.776 1.00 95.75 500 MET A N 1
ATOM 3941 C CA . MET A 1 500 ? -5.711 -6.592 26.222 1.00 95.75 500 MET A CA 1
ATOM 3942 C C . MET A 1 500 ? -5.284 -5.807 27.458 1.00 95.75 500 MET A C 1
ATOM 3944 O O . MET A 1 500 ? -4.649 -6.367 28.347 1.00 95.75 500 MET A O 1
ATOM 3948 N N . ALA A 1 501 ? -5.665 -4.535 27.532 1.00 95.44 501 ALA A N 1
ATOM 3949 C CA . ALA A 1 501 ? -5.531 -3.717 28.727 1.00 95.44 501 ALA A CA 1
ATOM 3950 C C . ALA A 1 501 ? -6.876 -3.530 29.434 1.00 95.44 501 ALA A C 1
ATOM 3952 O O . ALA A 1 501 ? -7.899 -3.225 28.811 1.00 95.44 501 ALA A O 1
ATOM 3953 N N . ARG A 1 502 ? -6.836 -3.646 30.760 1.00 92.50 502 ARG A N 1
ATOM 3954 C CA . ARG A 1 502 ? -7.874 -3.195 31.686 1.00 92.50 502 ARG A CA 1
ATOM 3955 C C . ARG A 1 502 ? -7.255 -2.100 32.555 1.00 92.50 502 ARG A C 1
ATOM 3957 O O . ARG A 1 502 ? -6.702 -2.380 33.612 1.00 92.50 502 ARG A O 1
ATOM 3964 N N . GLY A 1 503 ? -7.312 -0.853 32.089 1.00 90.62 503 GLY A N 1
ATOM 3965 C CA . GLY A 1 503 ? -6.558 0.222 32.734 1.00 90.62 503 GLY A CA 1
ATOM 3966 C C . GLY A 1 503 ? -5.058 -0.000 32.529 1.00 90.62 503 GLY A C 1
ATOM 3967 O O . GLY A 1 503 ? -4.608 -0.084 31.383 1.00 90.62 503 GLY A O 1
ATOM 3968 N N . SER A 1 504 ? -4.281 -0.051 33.610 1.00 90.62 504 SER A N 1
ATOM 3969 C CA . SER A 1 504 ? -2.836 -0.323 33.576 1.00 90.62 504 SER A CA 1
ATOM 3970 C C . SER A 1 504 ? -2.497 -1.811 33.464 1.00 90.62 504 SER A C 1
ATOM 3972 O O . SER A 1 504 ? -1.388 -2.146 33.055 1.00 90.62 504 SER A O 1
ATOM 3974 N N . ASP A 1 505 ? -3.436 -2.697 33.805 1.00 91.81 505 ASP A N 1
ATOM 3975 C CA . ASP A 1 505 ? -3.195 -4.137 33.850 1.00 91.81 505 ASP A CA 1
ATOM 3976 C C . ASP A 1 505 ? -3.316 -4.757 32.459 1.00 91.81 505 ASP A C 1
ATOM 3978 O O . ASP A 1 505 ? -4.288 -4.522 31.732 1.00 91.81 505 ASP A O 1
ATOM 3982 N N . LEU A 1 506 ? -2.337 -5.585 32.097 1.00 94.50 506 LEU A N 1
ATOM 3983 C CA . LEU A 1 506 ? -2.281 -6.272 30.813 1.00 94.50 506 LEU A CA 1
ATOM 3984 C C . LEU A 1 506 ? -2.633 -7.751 30.962 1.00 94.50 506 LEU A C 1
ATOM 3986 O O . LEU A 1 506 ? -2.166 -8.429 31.876 1.00 94.50 506 LEU A O 1
ATOM 3990 N N . TYR A 1 507 ? -3.407 -8.265 30.010 1.00 94.62 507 TYR A N 1
ATOM 3991 C CA . TYR A 1 507 ? -3.817 -9.660 29.935 1.00 94.62 507 TYR A CA 1
ATOM 3992 C C . TYR A 1 507 ? -3.559 -10.230 28.543 1.00 94.62 507 TYR A C 1
ATOM 3994 O O . TYR A 1 507 ? -3.792 -9.574 27.526 1.00 94.62 507 TYR A O 1
ATOM 4002 N N . LEU A 1 508 ? -3.107 -11.480 28.499 1.00 94.00 508 LEU A N 1
ATOM 4003 C CA . LEU A 1 508 ? -2.897 -12.246 27.281 1.00 94.00 508 LEU A CA 1
ATOM 4004 C C . LEU A 1 508 ? -3.969 -13.329 27.160 1.00 94.00 508 LEU A C 1
ATOM 4006 O O . LEU A 1 508 ? -4.053 -14.236 27.988 1.00 94.00 508 LEU A O 1
ATOM 4010 N N . LEU A 1 509 ? -4.776 -13.234 26.109 1.00 94.44 509 LEU A N 1
ATOM 4011 C CA . LEU A 1 509 ? -5.910 -14.110 25.853 1.00 94.44 509 LEU A CA 1
ATOM 4012 C C . LEU A 1 509 ? -5.541 -15.107 24.754 1.00 94.44 509 LEU A C 1
ATOM 4014 O O . LEU A 1 509 ? -5.138 -14.716 23.651 1.00 94.44 509 LEU A O 1
ATOM 4018 N N . LYS A 1 510 ? -5.714 -16.401 25.033 1.00 90.56 510 LYS A N 1
ATOM 4019 C CA . LYS A 1 510 ? -5.480 -17.492 24.076 1.00 90.56 510 LYS A CA 1
ATOM 4020 C C . LYS A 1 510 ? -6.715 -18.379 23.948 1.00 90.56 510 LYS A C 1
ATOM 4022 O O . LYS A 1 510 ? -7.566 -18.404 24.825 1.00 90.56 510 LYS A O 1
ATOM 4027 N N . HIS A 1 511 ? -6.812 -19.110 22.840 1.00 82.81 511 HIS A N 1
ATOM 4028 C CA . HIS A 1 511 ? -7.959 -19.982 22.559 1.00 82.81 511 HIS A CA 1
ATOM 4029 C C . HIS A 1 511 ? -7.988 -21.269 23.404 1.00 82.81 511 HIS A C 1
ATOM 4031 O O . HIS A 1 511 ? -9.058 -21.770 23.722 1.00 82.81 511 HIS A O 1
ATOM 4037 N N . SER A 1 512 ? -6.829 -21.832 23.751 1.00 76.62 512 SER A N 1
ATOM 4038 C CA . SER A 1 512 ? -6.732 -23.117 24.463 1.00 76.62 512 SER A CA 1
ATOM 4039 C C . SER A 1 512 ? -6.914 -23.007 25.980 1.00 76.62 512 SER A C 1
ATOM 4041 O O . SER A 1 512 ? -6.743 -23.997 26.684 1.00 76.62 512 SER A O 1
ATOM 4043 N N . GLU A 1 513 ? -7.192 -21.813 26.494 1.00 82.19 513 GLU A N 1
ATOM 4044 C CA . GLU A 1 513 ? -7.163 -21.496 27.920 1.00 82.19 513 GLU A CA 1
ATOM 4045 C C . GLU A 1 513 ? -8.515 -20.925 28.348 1.00 82.19 513 GLU A C 1
ATOM 4047 O O . GLU A 1 513 ? -9.139 -20.171 27.605 1.00 82.19 513 GLU A O 1
ATOM 4052 N N . GLN A 1 514 ? -8.980 -21.295 29.544 1.00 75.56 514 GLN A N 1
ATOM 4053 C CA . GLN A 1 514 ? -10.246 -20.786 30.086 1.00 75.56 514 GLN A CA 1
ATOM 4054 C C . GLN A 1 514 ? -10.100 -19.372 30.666 1.00 75.56 514 GLN A C 1
ATOM 4056 O O . GLN A 1 514 ? -11.024 -18.567 30.571 1.00 75.56 514 GLN A O 1
ATOM 4061 N N . HIS A 1 515 ? -8.931 -19.054 31.230 1.00 84.19 515 HIS A N 1
ATOM 4062 C CA . HIS A 1 515 ? -8.653 -17.776 31.883 1.00 84.19 515 HIS A CA 1
ATOM 4063 C C . HIS A 1 515 ? -7.488 -17.054 31.214 1.00 84.19 515 HIS A C 1
ATOM 4065 O O . HIS A 1 515 ? -6.501 -17.678 30.827 1.00 84.19 515 HIS A O 1
ATOM 4071 N N . ALA A 1 516 ? -7.617 -15.735 31.075 1.00 88.38 516 ALA A N 1
ATOM 4072 C CA . ALA A 1 516 ? -6.559 -14.896 30.532 1.00 88.38 516 ALA A CA 1
ATOM 4073 C C . ALA A 1 516 ? -5.355 -14.822 31.485 1.00 88.38 516 ALA A C 1
ATOM 4075 O O . ALA A 1 516 ? -5.519 -14.772 32.707 1.00 88.38 516 ALA A O 1
ATOM 4076 N N . PHE A 1 517 ? -4.142 -14.755 30.933 1.00 89.12 517 PHE A N 1
ATOM 4077 C CA . PHE A 1 517 ? -2.929 -14.634 31.741 1.00 89.12 517 PHE A CA 1
ATOM 4078 C C . PHE A 1 517 ? -2.567 -13.176 32.007 1.00 89.12 517 PHE A C 1
ATOM 4080 O O . PHE A 1 517 ? -2.434 -12.423 31.041 1.00 89.12 517 PHE A O 1
ATOM 4087 N N . PRO A 1 518 ? -2.341 -12.770 33.268 1.00 90.62 518 PRO A N 1
ATOM 4088 C CA . PRO A 1 518 ? -1.805 -11.450 33.556 1.00 90.62 518 PRO A CA 1
ATOM 4089 C C . PRO A 1 518 ? -0.371 -11.338 33.027 1.00 90.62 518 PRO A C 1
ATOM 4091 O O . PRO A 1 518 ? 0.427 -12.274 33.122 1.00 90.62 518 PRO A O 1
ATOM 4094 N N . VAL A 1 519 ? -0.044 -10.179 32.470 1.00 90.88 519 VAL A N 1
ATOM 4095 C CA . VAL A 1 519 ? 1.280 -9.856 31.944 1.00 90.88 519 VAL A CA 1
ATOM 4096 C C . VAL A 1 519 ? 1.912 -8.823 32.866 1.00 90.88 519 VAL A C 1
ATOM 4098 O O . VAL A 1 519 ? 1.457 -7.685 32.932 1.00 90.88 519 VAL A O 1
ATOM 4101 N N . GLY A 1 520 ? 2.962 -9.229 33.584 1.00 83.94 520 GLY A N 1
ATOM 4102 C CA . GLY A 1 520 ? 3.743 -8.319 34.417 1.00 83.94 520 GLY A CA 1
ATOM 4103 C C . GLY A 1 520 ? 4.573 -7.387 33.541 1.00 83.94 520 GLY A C 1
ATOM 4104 O O . GLY A 1 520 ? 5.525 -7.835 32.903 1.00 83.94 520 GLY A O 1
ATOM 4105 N N . LEU A 1 521 ? 4.195 -6.111 33.493 1.00 85.75 521 LEU A N 1
ATOM 4106 C CA . LEU A 1 521 ? 4.933 -5.071 32.790 1.00 85.75 521 LEU A CA 1
ATOM 4107 C C . LEU A 1 521 ? 5.036 -3.825 33.670 1.00 85.75 521 LEU A C 1
ATOM 4109 O O . LEU A 1 521 ? 4.021 -3.225 34.017 1.00 85.75 521 LEU A O 1
ATOM 4113 N N . ASP A 1 522 ? 6.265 -3.409 33.964 1.00 82.50 522 ASP A N 1
ATOM 4114 C CA . ASP A 1 522 ? 6.526 -2.189 34.725 1.00 82.50 522 ASP A CA 1
ATOM 4115 C C . ASP A 1 522 ? 6.344 -0.961 33.819 1.00 82.50 522 ASP A C 1
ATOM 4117 O O . ASP A 1 522 ? 7.242 -0.560 33.066 1.00 82.50 522 ASP A O 1
ATOM 4121 N N . LEU A 1 523 ? 5.141 -0.387 33.861 1.00 85.56 523 LEU A N 1
ATOM 4122 C CA . LEU A 1 523 ? 4.837 0.926 33.291 1.00 85.56 523 LEU A CA 1
ATOM 4123 C C . LEU A 1 523 ? 5.271 2.036 34.259 1.00 85.56 523 LEU A C 1
ATOM 4125 O O . LEU A 1 523 ? 5.429 1.811 35.458 1.00 85.56 523 LEU A O 1
ATOM 4129 N N . ARG A 1 524 ? 5.455 3.259 33.745 1.00 83.12 524 ARG A N 1
ATOM 4130 C CA . ARG A 1 524 ? 5.838 4.417 34.563 1.00 83.12 524 ARG A CA 1
ATOM 4131 C C . ARG A 1 524 ? 4.864 4.644 35.726 1.00 83.12 524 ARG A C 1
ATOM 4133 O O . ARG A 1 524 ? 3.648 4.517 35.556 1.00 83.12 524 ARG A O 1
ATOM 4140 N N . GLU A 1 525 ? 5.400 5.044 36.880 1.00 80.12 525 GLU A N 1
ATOM 4141 C CA . GLU A 1 525 ? 4.613 5.388 38.070 1.00 80.12 525 GLU A CA 1
ATOM 4142 C C . GLU A 1 525 ? 3.486 6.380 37.731 1.00 80.12 525 GLU A C 1
ATOM 4144 O O . GLU A 1 525 ? 3.687 7.336 36.978 1.00 80.12 525 GLU A O 1
ATOM 4149 N N . ASN A 1 526 ? 2.303 6.157 38.312 1.00 85.94 526 ASN A N 1
ATOM 4150 C CA . ASN A 1 526 ? 1.052 6.898 38.079 1.00 85.94 526 ASN A CA 1
ATOM 4151 C C . ASN A 1 526 ? 0.333 6.641 36.744 1.00 85.94 526 ASN A C 1
ATOM 4153 O O . ASN A 1 526 ? -0.675 7.301 36.482 1.00 85.94 526 ASN A O 1
ATOM 4157 N N . THR A 1 527 ? 0.794 5.702 35.913 1.00 90.06 527 THR A N 1
ATOM 4158 C CA . THR A 1 527 ? 0.033 5.282 34.724 1.00 90.06 527 THR A CA 1
ATOM 4159 C C . THR A 1 527 ? -1.300 4.674 35.154 1.00 90.06 527 THR A C 1
ATOM 4161 O O . THR A 1 527 ? -1.314 3.690 35.891 1.00 90.06 527 THR A O 1
ATOM 4164 N N . LYS A 1 528 ? -2.422 5.239 34.691 1.00 91.44 528 LYS A N 1
ATOM 4165 C CA . LYS A 1 528 ? -3.761 4.730 35.035 1.00 91.44 528 LYS A CA 1
ATOM 4166 C C . LYS A 1 528 ? -4.310 3.815 33.956 1.00 91.44 528 LYS A C 1
ATOM 4168 O O . LYS A 1 528 ? -5.089 2.913 34.259 1.00 91.44 528 LYS A O 1
ATOM 4173 N N . SER A 1 529 ? -3.954 4.066 32.695 1.00 93.88 529 SER A N 1
ATOM 4174 C CA . SER A 1 529 ? -4.487 3.299 31.578 1.00 93.88 529 SER A CA 1
ATOM 4175 C C . SER A 1 529 ? -3.551 3.236 30.381 1.00 93.88 529 SER A C 1
ATOM 4177 O O . SER A 1 529 ? -3.005 4.245 29.943 1.00 93.88 529 SER A O 1
ATOM 4179 N N . VAL A 1 530 ? -3.473 2.062 29.755 1.00 96.38 530 VAL A N 1
ATOM 4180 C CA . VAL A 1 530 ? -3.037 1.948 28.358 1.00 96.38 530 VAL A CA 1
ATOM 4181 C C . VAL A 1 530 ? -4.234 2.266 27.466 1.00 96.38 530 VAL A C 1
ATOM 4183 O O . VAL A 1 530 ? -5.289 1.639 27.603 1.00 96.38 530 VAL A O 1
ATOM 4186 N N . VAL A 1 531 ? -4.096 3.270 26.598 1.00 95.75 531 VAL A N 1
ATOM 4187 C CA . VAL A 1 531 ? -5.200 3.821 25.791 1.00 95.75 531 VAL A CA 1
ATOM 4188 C C . VAL A 1 531 ? -5.113 3.442 24.314 1.00 95.75 531 VAL A C 1
ATOM 4190 O O . VAL A 1 531 ? -6.138 3.427 23.639 1.00 95.75 531 VAL A O 1
ATOM 4193 N N . GLU A 1 532 ? -3.924 3.110 23.804 1.00 96.88 532 GLU A N 1
ATOM 4194 C CA . GLU A 1 532 ? -3.752 2.623 22.432 1.00 96.88 532 GLU A CA 1
ATOM 4195 C C . GLU A 1 532 ? -2.616 1.599 22.331 1.00 96.88 532 GLU A C 1
ATOM 4197 O O . GLU A 1 532 ? -1.626 1.687 23.061 1.00 96.88 532 GLU A O 1
ATOM 4202 N N . MET A 1 533 ? -2.752 0.631 21.420 1.00 97.19 533 MET A N 1
ATOM 4203 C CA . MET A 1 533 ? -1.754 -0.414 21.192 1.00 97.19 533 MET A CA 1
ATOM 4204 C C . MET A 1 533 ? -1.560 -0.689 19.703 1.00 97.19 533 MET A C 1
ATOM 4206 O O . MET A 1 533 ? -2.527 -0.794 18.948 1.00 97.19 533 MET A O 1
ATOM 4210 N N . ALA A 1 534 ? -0.313 -0.908 19.293 1.00 97.00 534 ALA A N 1
ATOM 4211 C CA . ALA A 1 534 ? 0.030 -1.255 17.918 1.00 97.00 534 ALA A CA 1
ATOM 4212 C C . ALA A 1 534 ? 1.045 -2.399 17.863 1.00 97.00 534 ALA A C 1
ATOM 4214 O O . ALA A 1 534 ? 2.010 -2.420 18.625 1.00 97.00 534 ALA A O 1
ATOM 4215 N N . VAL A 1 535 ? 0.872 -3.318 16.913 1.00 94.88 535 VAL A N 1
ATOM 4216 C CA . VAL A 1 535 ? 1.767 -4.467 16.690 1.00 94.88 535 VAL A CA 1
ATOM 4217 C C . VAL A 1 535 ? 2.515 -4.283 15.372 1.00 94.88 535 VAL A C 1
ATOM 4219 O O . VAL A 1 535 ? 1.949 -3.779 14.399 1.00 94.88 535 VAL A O 1
ATOM 4222 N N . SER A 1 536 ? 3.798 -4.645 15.347 1.00 91.62 536 SER A N 1
ATOM 4223 C CA . SER A 1 536 ? 4.634 -4.538 14.150 1.00 91.62 536 SER A CA 1
ATOM 4224 C C . SER A 1 536 ? 4.187 -5.502 13.057 1.00 91.62 536 SER A C 1
ATOM 4226 O O . SER A 1 536 ? 3.623 -6.558 13.332 1.00 91.62 536 SER A O 1
ATOM 4228 N N . HIS A 1 537 ? 4.507 -5.188 11.798 1.00 84.75 537 HIS A N 1
ATOM 4229 C CA . HIS A 1 537 ? 4.090 -6.005 10.650 1.00 84.75 537 HIS A CA 1
ATOM 4230 C C . HIS A 1 537 ? 4.557 -7.474 10.741 1.00 84.75 537 HIS A C 1
ATOM 4232 O O . HIS A 1 537 ? 3.872 -8.382 10.282 1.00 84.75 537 HIS A O 1
ATOM 4238 N N . ASN A 1 538 ? 5.711 -7.726 11.370 1.00 85.25 538 ASN A N 1
ATOM 4239 C CA . ASN A 1 538 ? 6.246 -9.072 11.603 1.00 85.25 538 ASN A CA 1
ATOM 4240 C C . ASN A 1 538 ? 5.712 -9.755 12.881 1.00 85.25 538 ASN A C 1
ATOM 4242 O O . ASN A 1 538 ? 6.207 -10.823 13.227 1.00 85.25 538 ASN A O 1
ATOM 4246 N N . ASN A 1 539 ? 4.759 -9.144 13.594 1.00 89.69 539 ASN A N 1
ATOM 4247 C CA . ASN A 1 539 ? 4.167 -9.602 14.858 1.00 89.69 539 ASN A CA 1
ATOM 4248 C C . ASN A 1 539 ? 5.129 -9.753 16.055 1.00 89.69 539 ASN A C 1
ATOM 4250 O O . ASN A 1 539 ? 4.710 -10.252 17.092 1.00 89.69 539 ASN A O 1
ATOM 4254 N N . ARG A 1 540 ? 6.389 -9.305 15.954 1.00 90.81 540 ARG A N 1
ATOM 4255 C CA . ARG A 1 540 ? 7.422 -9.509 16.996 1.00 90.81 540 ARG A CA 1
ATOM 4256 C C . ARG A 1 540 ? 7.598 -8.344 17.966 1.00 90.81 540 ARG A C 1
ATOM 4258 O O . ARG A 1 540 ? 8.320 -8.473 18.959 1.00 90.81 540 ARG A O 1
ATOM 4265 N N . HIS A 1 541 ? 6.993 -7.198 17.681 1.00 94.06 541 HIS A N 1
ATOM 4266 C CA . HIS A 1 541 ? 7.140 -5.983 18.473 1.00 94.06 541 HIS A CA 1
ATOM 4267 C C . HIS A 1 541 ? 5.779 -5.347 18.737 1.00 94.06 541 HIS A C 1
ATOM 4269 O O . HIS A 1 541 ? 4.859 -5.450 17.924 1.00 94.06 541 HIS A O 1
ATOM 4275 N N . VAL A 1 542 ? 5.663 -4.675 19.876 1.00 96.56 542 VAL A N 1
ATOM 4276 C CA . VAL A 1 542 ? 4.434 -4.020 20.316 1.00 96.56 542 VAL A CA 1
ATOM 4277 C C . VAL A 1 542 ? 4.748 -2.648 20.896 1.00 96.56 542 VAL A C 1
ATOM 4279 O O . VAL A 1 542 ? 5.806 -2.424 21.489 1.00 96.56 542 VAL A O 1
ATOM 4282 N N . ALA A 1 543 ? 3.839 -1.715 20.653 1.00 97.62 543 ALA A N 1
ATOM 4283 C CA . ALA A 1 543 ? 3.891 -0.355 21.143 1.00 97.62 543 ALA A CA 1
ATOM 4284 C C . ALA A 1 543 ? 2.628 -0.083 21.954 1.00 97.62 543 ALA A C 1
ATOM 4286 O O . ALA A 1 543 ? 1.530 -0.402 21.496 1.00 97.62 543 ALA A O 1
ATOM 4287 N N . LEU A 1 544 ? 2.794 0.488 23.142 1.00 97.38 544 LEU A N 1
ATOM 4288 C CA . LEU A 1 544 ? 1.720 0.814 24.071 1.00 97.38 544 LEU A CA 1
ATOM 4289 C C . LEU A 1 544 ? 1.764 2.315 24.334 1.00 97.38 544 LEU A C 1
ATOM 4291 O O . LEU A 1 544 ? 2.816 2.852 24.674 1.00 97.38 544 LEU A O 1
ATOM 4295 N N . PHE A 1 545 ? 0.632 2.988 24.184 1.00 97.69 545 PHE A N 1
ATOM 4296 C CA . PHE A 1 545 ? 0.499 4.403 24.494 1.00 97.69 545 PHE A CA 1
ATOM 4297 C C . PHE A 1 545 ? -0.384 4.582 25.729 1.00 97.69 545 PHE A C 1
ATOM 4299 O O . PHE A 1 545 ? -1.467 3.994 25.814 1.00 97.69 545 PHE A O 1
ATOM 4306 N N . THR A 1 546 ? 0.090 5.361 26.699 1.00 96.69 546 THR A N 1
ATOM 4307 C CA . THR A 1 546 ? -0.556 5.525 28.009 1.00 96.69 546 THR A CA 1
ATOM 4308 C C . THR A 1 546 ? -1.327 6.837 28.125 1.00 96.69 546 THR A C 1
ATOM 4310 O O . THR A 1 546 ? -1.107 7.779 27.366 1.00 96.69 546 THR A O 1
ATOM 4313 N N . ASP A 1 547 ? -2.215 6.917 29.115 1.00 94.31 547 ASP A N 1
ATOM 4314 C CA . ASP A 1 547 ? -2.987 8.118 29.457 1.00 94.31 547 ASP A CA 1
ATOM 4315 C C . ASP A 1 547 ? -2.120 9.319 29.876 1.00 94.31 547 ASP A C 1
ATOM 4317 O O . ASP A 1 547 ? -2.552 10.466 29.790 1.00 94.31 547 ASP A O 1
ATOM 4321 N N . LEU A 1 548 ? -0.875 9.063 30.285 1.00 94.06 548 LEU A N 1
ATOM 4322 C CA . LEU A 1 548 ? 0.112 10.092 30.606 1.00 94.06 548 LEU A CA 1
ATOM 4323 C C . LEU A 1 548 ? 0.853 10.642 29.374 1.00 94.06 548 LEU A C 1
ATOM 4325 O O . LEU A 1 548 ? 1.687 11.530 29.526 1.00 94.06 548 LEU A O 1
ATOM 4329 N N . GLY A 1 549 ? 0.599 10.117 28.171 1.00 94.00 549 GLY A N 1
ATOM 4330 C CA . GLY A 1 549 ? 1.303 10.520 26.950 1.00 94.00 549 GLY A CA 1
ATOM 4331 C C . GLY A 1 549 ? 2.632 9.804 26.710 1.00 94.00 549 GLY A C 1
ATOM 4332 O O . GLY A 1 549 ? 3.439 10.272 25.901 1.00 94.00 549 GLY A O 1
ATOM 4333 N N . HIS A 1 550 ? 2.883 8.680 27.388 1.00 95.00 550 HIS A N 1
ATOM 4334 C CA . HIS A 1 550 ? 4.094 7.886 27.178 1.00 95.00 550 HIS A CA 1
ATOM 4335 C C . HIS A 1 550 ? 3.870 6.799 26.136 1.00 95.00 550 HIS A C 1
ATOM 4337 O O . HIS A 1 550 ? 2.880 6.071 26.179 1.00 95.00 550 HIS A O 1
ATOM 4343 N N . LEU A 1 551 ? 4.834 6.667 25.232 1.00 96.69 551 LEU A N 1
ATOM 4344 C CA . LEU A 1 551 ? 4.930 5.596 24.259 1.00 96.69 551 LEU A CA 1
ATOM 4345 C C . LEU A 1 551 ? 5.971 4.579 24.729 1.00 96.69 551 LEU A C 1
ATOM 4347 O O . LEU A 1 551 ? 7.174 4.821 24.646 1.00 96.69 551 LEU A O 1
ATOM 4351 N N . TRP A 1 552 ? 5.509 3.430 25.201 1.00 96.56 552 TRP A N 1
ATOM 4352 C CA . TRP A 1 552 ? 6.345 2.276 25.506 1.00 96.56 552 TRP A CA 1
ATOM 4353 C C . TRP A 1 552 ? 6.508 1.415 24.250 1.00 96.56 552 TRP A C 1
ATOM 4355 O O . TRP A 1 552 ? 5.524 1.111 23.576 1.00 96.56 552 TRP A O 1
ATOM 4365 N N . ILE A 1 553 ? 7.737 1.007 23.926 1.00 96.88 553 ILE A N 1
ATOM 4366 C CA . ILE A 1 553 ? 8.041 0.147 22.774 1.00 96.88 553 ILE A CA 1
ATOM 4367 C C . ILE A 1 553 ? 8.860 -1.053 23.252 1.00 96.88 553 ILE A C 1
ATOM 4369 O O . ILE A 1 553 ? 9.891 -0.884 23.907 1.00 96.88 553 ILE A O 1
ATOM 4373 N N . GLY A 1 554 ? 8.455 -2.266 22.873 1.00 95.81 554 GLY A N 1
ATOM 4374 C CA . GLY A 1 554 ? 9.157 -3.490 23.258 1.00 95.81 554 GLY A CA 1
ATOM 4375 C C . GLY A 1 554 ? 8.808 -4.711 22.410 1.00 95.81 554 GLY A C 1
ATOM 4376 O O . GLY A 1 554 ? 8.167 -4.613 21.360 1.00 95.81 554 GLY A O 1
ATOM 4377 N N . SER A 1 555 ? 9.290 -5.879 22.834 1.00 94.69 555 SER A N 1
ATOM 4378 C CA . SER A 1 555 ? 8.999 -7.160 22.188 1.00 94.69 555 SER A CA 1
ATOM 4379 C C . SER A 1 555 ? 7.561 -7.605 22.455 1.00 94.69 555 SER A C 1
ATOM 4381 O O . SER A 1 555 ? 6.993 -7.317 23.505 1.00 94.69 555 SER A O 1
ATOM 4383 N N . ALA A 1 556 ? 6.967 -8.339 21.513 1.00 92.00 556 ALA A N 1
ATOM 4384 C CA . ALA A 1 556 ? 5.578 -8.799 21.602 1.00 92.00 556 ALA A CA 1
ATOM 4385 C C . ALA A 1 556 ? 5.333 -9.845 22.708 1.00 92.00 556 ALA A C 1
ATOM 4387 O O . ALA A 1 556 ? 4.185 -10.128 23.053 1.00 92.00 556 ALA A O 1
ATOM 4388 N N . ASP A 1 557 ? 6.399 -10.425 23.261 1.00 89.19 557 ASP A N 1
ATOM 4389 C CA . ASP A 1 557 ? 6.373 -11.288 24.445 1.00 89.19 557 ASP A CA 1
ATOM 4390 C C . ASP A 1 557 ? 6.550 -10.510 25.766 1.00 89.19 557 ASP A C 1
ATOM 4392 O O . ASP A 1 557 ? 6.591 -11.123 26.831 1.00 89.19 557 ASP A O 1
ATOM 4396 N N . MET A 1 558 ? 6.666 -9.177 25.695 1.00 89.62 558 MET A N 1
ATOM 4397 C CA . MET A 1 558 ? 6.865 -8.241 26.809 1.00 89.62 558 MET A CA 1
ATOM 4398 C C . MET A 1 558 ? 8.147 -8.443 27.620 1.00 89.62 558 MET A C 1
ATOM 4400 O O . MET A 1 558 ? 8.332 -7.804 28.651 1.00 89.62 558 MET A O 1
ATOM 4404 N N . ARG A 1 559 ? 9.079 -9.280 27.151 1.00 90.00 559 ARG A N 1
ATOM 4405 C CA . ARG A 1 559 ? 10.326 -9.564 27.880 1.00 90.00 559 ARG A CA 1
ATOM 4406 C C . ARG A 1 559 ? 11.382 -8.481 27.717 1.00 90.00 559 ARG 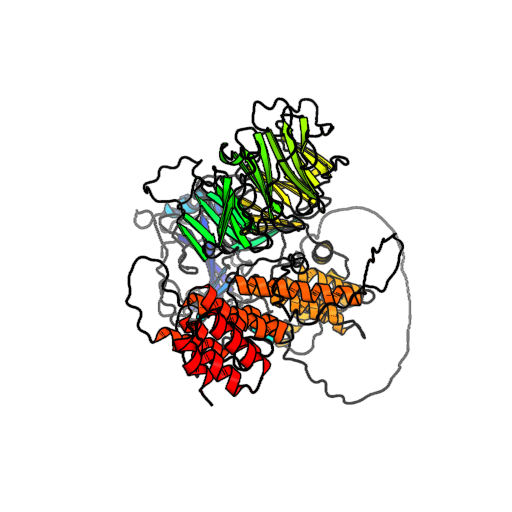A C 1
ATOM 4408 O O . ARG A 1 559 ? 12.269 -8.359 28.557 1.00 90.00 559 ARG A O 1
ATOM 4415 N N . LYS A 1 560 ? 11.339 -7.728 26.617 1.00 92.88 560 LYS A N 1
ATOM 4416 C CA . LYS A 1 560 ? 12.360 -6.740 26.275 1.00 92.88 560 LYS A CA 1
ATOM 4417 C C . LYS A 1 560 ? 11.721 -5.395 25.968 1.00 92.88 560 LYS A C 1
ATOM 4419 O O . LYS A 1 560 ? 11.109 -5.216 24.920 1.00 92.88 560 LYS A O 1
ATOM 4424 N N . LYS A 1 561 ? 11.949 -4.429 26.854 1.00 94.56 561 LYS A N 1
ATOM 4425 C CA . LYS A 1 561 ? 11.696 -3.006 26.608 1.00 94.56 561 LYS A CA 1
ATOM 4426 C C . LYS A 1 561 ? 12.805 -2.442 25.715 1.00 94.56 561 LYS A C 1
ATOM 4428 O O . LYS A 1 561 ? 13.983 -2.671 25.983 1.00 94.56 561 LYS A O 1
ATOM 4433 N N . TYR A 1 562 ? 12.437 -1.738 24.649 1.00 94.56 562 TYR A N 1
ATOM 4434 C CA . TYR A 1 562 ? 13.383 -1.032 23.778 1.00 94.56 562 TYR A CA 1
ATOM 4435 C C . TYR A 1 562 ? 13.533 0.422 24.209 1.00 94.56 562 TYR A C 1
ATOM 4437 O O . TYR A 1 562 ? 14.646 0.873 24.459 1.00 94.56 562 TYR A O 1
ATOM 4445 N N . CYS A 1 563 ? 12.411 1.128 24.355 1.00 93.19 563 CYS A N 1
ATOM 4446 C CA . CYS A 1 563 ? 12.385 2.498 24.844 1.00 93.19 563 CYS A CA 1
ATOM 4447 C C . CYS A 1 563 ? 11.035 2.827 25.495 1.00 93.19 563 CYS A C 1
ATOM 4449 O O . CYS A 1 563 ? 10.038 2.124 25.316 1.00 93.19 563 CYS A O 1
ATOM 4451 N N . GLU A 1 564 ? 11.020 3.907 26.266 1.00 94.38 564 GLU A N 1
ATOM 4452 C CA . GLU A 1 564 ? 9.803 4.576 26.716 1.00 94.38 564 GLU A CA 1
ATOM 4453 C C . GLU A 1 564 ? 9.987 6.069 26.474 1.00 94.38 564 GLU A C 1
ATOM 4455 O O . GLU A 1 564 ? 10.943 6.670 26.965 1.00 94.38 564 GLU A O 1
ATOM 4460 N N . PHE A 1 565 ? 9.117 6.637 25.648 1.00 94.00 565 PHE A N 1
ATOM 4461 C CA . PHE A 1 565 ? 9.259 7.978 25.102 1.00 94.00 565 PHE A CA 1
ATOM 4462 C C . PHE A 1 565 ? 8.095 8.860 25.549 1.00 94.00 565 PHE A C 1
ATOM 4464 O O . PHE A 1 565 ? 6.935 8.487 25.399 1.00 94.00 565 PHE A O 1
ATOM 4471 N N . ASP A 1 566 ? 8.389 10.040 26.087 1.00 93.94 566 ASP A N 1
ATOM 4472 C CA . ASP A 1 566 ? 7.374 11.028 26.459 1.00 93.94 566 ASP A CA 1
ATOM 4473 C C . ASP A 1 566 ? 7.014 11.887 25.241 1.00 93.94 566 ASP A C 1
ATOM 4475 O O . ASP A 1 566 ? 7.815 12.703 24.782 1.00 93.94 566 ASP A O 1
ATOM 4479 N N . THR A 1 567 ? 5.797 11.707 24.724 1.00 91.38 567 THR A N 1
ATOM 4480 C CA . THR A 1 567 ? 5.320 12.422 23.530 1.00 91.38 567 THR A CA 1
ATOM 4481 C C . THR A 1 567 ? 4.968 13.884 23.789 1.00 91.38 567 THR A C 1
ATOM 4483 O O . THR A 1 567 ? 4.709 14.616 22.835 1.00 91.38 567 THR A O 1
ATOM 4486 N N . LYS A 1 568 ? 4.922 14.321 25.058 1.00 88.44 568 LYS A N 1
ATOM 4487 C CA . LYS A 1 568 ? 4.410 15.636 25.489 1.00 88.44 568 LYS A CA 1
ATOM 4488 C C . LYS A 1 568 ? 2.943 15.895 25.132 1.00 88.44 568 LYS A C 1
ATOM 4490 O O . LYS A 1 568 ? 2.449 16.998 25.353 1.00 88.44 568 LYS A O 1
ATOM 4495 N N . CYS A 1 569 ? 2.233 14.888 24.626 1.00 88.62 569 CYS A N 1
ATOM 4496 C CA . CYS A 1 569 ? 0.836 14.974 24.236 1.00 88.62 569 CYS A CA 1
ATOM 4497 C C . CYS A 1 569 ? 0.057 13.824 24.892 1.00 88.62 569 CYS A C 1
ATOM 4499 O O . CYS A 1 569 ? 0.058 12.721 24.360 1.00 88.62 569 CYS A O 1
ATOM 4501 N N . PRO A 1 570 ? -0.628 14.037 26.030 1.00 89.44 570 PRO A N 1
ATOM 4502 C CA . PRO A 1 570 ? -1.377 12.974 26.710 1.00 89.44 570 PRO A CA 1
ATOM 4503 C C . PRO A 1 570 ? -2.678 12.578 25.992 1.00 89.44 570 PRO A C 1
ATOM 4505 O O . PRO A 1 570 ? -3.348 11.628 26.390 1.00 89.44 570 PRO A O 1
ATOM 4508 N N . SER A 1 571 ? -3.070 13.301 24.938 1.00 92.25 571 SER A N 1
ATOM 4509 C CA . SER A 1 571 ? -4.275 12.972 24.174 1.00 92.25 571 SER A CA 1
ATOM 4510 C C . SER A 1 571 ? -4.110 11.656 23.404 1.00 92.25 571 SER A C 1
ATOM 4512 O O . SER A 1 571 ? -3.027 11.341 22.909 1.00 92.25 571 SER A O 1
ATOM 4514 N N . ARG A 1 572 ? -5.192 10.876 23.283 1.00 94.12 572 ARG A N 1
ATOM 4515 C CA . ARG A 1 572 ? -5.171 9.605 22.543 1.00 94.12 572 ARG A CA 1
ATOM 4516 C C . ARG A 1 572 ? -4.844 9.862 21.059 1.00 94.12 572 ARG A C 1
ATOM 4518 O O . ARG A 1 572 ? -5.542 10.669 20.442 1.00 94.12 572 ARG A O 1
ATOM 4525 N N . PRO A 1 573 ? -3.846 9.177 20.468 1.00 95.00 573 PRO A N 1
ATOM 4526 C CA . PRO A 1 573 ? -3.574 9.280 19.038 1.00 95.00 573 PRO A CA 1
ATOM 4527 C C . PRO A 1 573 ? -4.774 8.793 18.223 1.00 95.00 573 PRO A C 1
ATOM 4529 O O . PRO A 1 573 ? -5.422 7.810 18.582 1.00 95.00 573 PRO A O 1
ATOM 4532 N N . ARG A 1 574 ? -5.044 9.446 17.088 1.00 92.44 574 ARG A N 1
ATOM 4533 C CA . ARG A 1 574 ? -6.053 8.996 16.116 1.00 92.44 574 ARG A CA 1
ATOM 4534 C C . ARG A 1 574 ? -5.660 7.666 15.477 1.00 92.44 574 ARG A C 1
ATOM 4536 O O . ARG A 1 574 ? -6.519 6.821 15.244 1.00 92.44 574 ARG A O 1
ATOM 4543 N N . GLN A 1 575 ? -4.369 7.491 15.195 1.00 95.19 575 GLN A N 1
ATOM 4544 C CA . GLN A 1 575 ? -3.780 6.228 14.760 1.00 95.19 575 GLN A CA 1
ATOM 4545 C C . GLN A 1 575 ? -2.413 6.045 15.420 1.00 95.19 575 GLN A C 1
ATOM 4547 O O . GLN A 1 575 ? -1.620 6.983 15.503 1.00 95.19 575 GLN A O 1
ATOM 4552 N N . LEU A 1 576 ? -2.130 4.817 15.846 1.00 97.19 576 LEU A N 1
ATOM 4553 C CA . LEU A 1 576 ? -0.808 4.373 16.270 1.00 97.19 576 LEU A CA 1
ATOM 4554 C C . LEU A 1 576 ? -0.437 3.171 15.404 1.00 97.19 576 LEU A C 1
ATOM 4556 O O . LEU A 1 576 ? -1.118 2.148 15.438 1.00 97.19 576 LEU A O 1
ATOM 4560 N N . VAL A 1 577 ? 0.604 3.299 14.586 1.00 96.88 577 VAL A N 1
ATOM 4561 C CA . VAL A 1 577 ? 0.994 2.256 13.627 1.00 96.88 577 VAL A CA 1
ATOM 4562 C C . VAL A 1 577 ? 2.500 2.067 13.599 1.00 96.88 577 VAL A C 1
ATOM 4564 O O . VAL A 1 577 ? 3.263 2.962 13.949 1.00 96.88 577 VAL A O 1
ATOM 4567 N N . TRP A 1 578 ? 2.951 0.905 13.148 1.00 94.62 578 TRP A N 1
ATOM 4568 C CA . TRP A 1 578 ? 4.372 0.662 12.926 1.00 94.62 578 TRP A CA 1
ATOM 4569 C C . TRP A 1 578 ? 4.809 1.128 11.533 1.00 94.62 578 TRP A C 1
ATOM 4571 O O . TRP A 1 578 ? 4.103 0.935 10.546 1.00 94.62 578 TRP A O 1
ATOM 4581 N N . CYS A 1 579 ? 5.997 1.727 11.462 1.00 91.12 579 CYS A N 1
ATOM 4582 C CA . CYS A 1 579 ? 6.726 2.026 10.232 1.00 91.12 579 CYS A CA 1
ATOM 4583 C C . CYS A 1 579 ? 7.805 0.943 10.075 1.00 91.12 579 CYS A C 1
ATOM 4585 O O . CYS A 1 579 ? 8.882 1.017 10.681 1.00 91.12 579 CYS A O 1
ATOM 4587 N N . GLY A 1 580 ? 7.464 -0.114 9.332 1.00 86.25 580 GLY A N 1
ATOM 4588 C CA . GLY A 1 580 ? 8.236 -1.354 9.288 1.00 86.25 580 GLY A CA 1
ATOM 4589 C C . GLY A 1 580 ? 8.371 -2.018 10.666 1.00 86.25 580 GLY A C 1
ATOM 4590 O O . GLY A 1 580 ? 7.384 -2.229 11.370 1.00 86.25 580 GLY A O 1
ATOM 4591 N N . THR A 1 581 ? 9.598 -2.362 11.065 1.00 86.81 581 THR A N 1
ATOM 4592 C CA . THR A 1 581 ? 9.906 -3.017 12.359 1.00 86.81 581 THR A CA 1
ATOM 4593 C C . THR A 1 581 ? 10.739 -2.154 13.306 1.00 86.81 581 THR A C 1
ATOM 4595 O O . THR A 1 581 ? 11.073 -2.576 14.413 1.00 86.81 581 THR A O 1
ATOM 4598 N N . GLU A 1 582 ? 11.114 -0.955 12.864 1.00 86.06 582 GLU A N 1
ATOM 4599 C CA . GLU A 1 582 ? 12.151 -0.141 13.507 1.00 86.06 582 GLU A CA 1
ATOM 4600 C C . GLU A 1 582 ? 11.591 1.074 14.246 1.00 86.06 582 GLU A C 1
ATOM 4602 O O . GLU A 1 582 ? 12.299 1.687 15.046 1.00 86.06 582 GLU A O 1
ATOM 4607 N N . ALA A 1 583 ? 10.344 1.451 13.963 1.00 91.88 583 ALA A N 1
ATOM 4608 C CA . ALA A 1 583 ? 9.742 2.652 14.509 1.00 91.88 583 ALA A CA 1
ATOM 4609 C C . ALA A 1 583 ? 8.220 2.580 14.562 1.00 91.88 583 ALA A C 1
ATOM 4611 O O . ALA A 1 583 ? 7.581 1.841 13.813 1.00 91.88 583 ALA A O 1
ATOM 4612 N N . VAL A 1 584 ? 7.664 3.435 15.407 1.00 95.62 584 VAL A N 1
ATOM 4613 C CA . VAL A 1 584 ? 6.237 3.624 15.629 1.00 95.62 584 VAL A CA 1
ATOM 4614 C C . VAL A 1 584 ? 5.875 5.046 15.220 1.00 95.62 584 VAL A C 1
ATOM 4616 O O . VAL A 1 584 ? 6.651 5.977 15.422 1.00 95.62 584 VAL A O 1
ATOM 4619 N N . VAL A 1 585 ? 4.709 5.206 14.610 1.00 95.94 585 VAL A N 1
ATOM 4620 C CA . VAL A 1 585 ? 4.156 6.486 14.181 1.00 95.94 585 VAL A CA 1
ATOM 4621 C C . VAL A 1 585 ? 2.846 6.706 14.911 1.00 95.94 585 VAL A C 1
ATOM 4623 O O . VAL A 1 585 ? 1.912 5.916 14.767 1.00 95.94 585 VAL A O 1
ATOM 4626 N N . GLY A 1 586 ? 2.797 7.771 15.701 1.00 95.38 586 GLY A N 1
ATOM 4627 C CA . GLY A 1 586 ? 1.564 8.289 16.272 1.00 95.38 586 GLY A CA 1
ATOM 4628 C C . GLY A 1 586 ? 1.054 9.463 15.442 1.00 95.38 586 GLY A C 1
ATOM 4629 O O . GLY A 1 586 ? 1.836 10.301 14.990 1.00 95.38 586 GLY A O 1
ATOM 4630 N N . HIS A 1 587 ? -0.257 9.513 15.238 1.00 93.44 587 HIS A N 1
ATOM 4631 C CA . HIS A 1 587 ? -0.945 10.569 14.502 1.00 93.44 587 HIS A CA 1
ATOM 4632 C C . HIS A 1 587 ? -1.932 11.304 15.402 1.00 93.44 587 HIS A C 1
ATOM 4634 O O . HIS A 1 587 ? -2.822 10.684 15.985 1.00 93.44 587 HIS A O 1
ATOM 4640 N N . TRP A 1 588 ? -1.810 12.629 15.456 1.00 90.62 588 TRP A N 1
ATOM 4641 C CA . TRP A 1 588 ? -2.735 13.536 16.130 1.00 90.62 588 TRP A CA 1
ATOM 4642 C C . TRP A 1 588 ? -3.123 14.648 15.162 1.00 90.62 588 TRP A C 1
ATOM 4644 O O . TRP A 1 588 ? -2.287 15.474 14.817 1.00 90.62 588 TRP A O 1
ATOM 4654 N N . ASP A 1 589 ? -4.380 14.663 14.720 1.00 83.25 589 ASP A N 1
ATOM 4655 C CA . ASP A 1 589 ? -4.939 15.661 13.796 1.00 83.25 589 ASP A CA 1
ATOM 4656 C C . ASP A 1 589 ? -4.106 15.880 12.516 1.00 83.25 589 ASP A C 1
ATOM 4658 O O . ASP A 1 589 ? -4.297 15.169 11.529 1.00 83.25 589 ASP A O 1
ATOM 4662 N N . THR A 1 590 ? -3.191 16.846 12.521 1.00 78.62 590 THR A N 1
ATOM 4663 C CA . THR A 1 590 ? -2.301 17.208 11.406 1.00 78.62 590 THR A CA 1
ATOM 4664 C C . THR A 1 590 ? -0.826 16.899 11.671 1.00 78.62 590 THR A C 1
ATOM 4666 O O . THR A 1 590 ? 0.026 17.160 10.825 1.00 78.62 590 THR A O 1
ATOM 4669 N N . VAL A 1 591 ? -0.499 16.333 12.833 1.00 86.69 591 VAL A N 1
ATOM 4670 C CA . VAL A 1 591 ? 0.869 16.046 13.270 1.00 86.69 591 VAL A CA 1
ATOM 4671 C C . VAL A 1 591 ? 1.108 14.540 13.302 1.00 86.69 591 VAL A C 1
ATOM 4673 O O . VAL A 1 591 ? 0.337 13.778 13.890 1.00 86.69 591 VAL A O 1
ATOM 4676 N N . LEU A 1 592 ? 2.210 14.108 12.692 1.00 91.00 592 LEU A N 1
ATOM 4677 C CA . LEU A 1 592 ? 2.756 12.762 12.828 1.00 91.00 592 LEU A CA 1
ATOM 4678 C C . LEU A 1 592 ? 4.048 12.821 13.633 1.00 91.00 592 LEU A C 1
ATOM 4680 O O . LEU A 1 592 ? 4.983 13.511 13.239 1.00 91.00 592 LEU A O 1
ATOM 4684 N N . LEU A 1 593 ? 4.123 12.044 14.706 1.00 89.81 593 LEU A N 1
ATOM 4685 C CA . LEU A 1 593 ? 5.342 11.829 15.478 1.00 89.81 593 LEU A CA 1
ATOM 4686 C C . LEU A 1 593 ? 5.839 10.416 15.195 1.00 89.81 593 LEU A C 1
ATOM 4688 O O . LEU A 1 593 ? 5.135 9.430 15.413 1.00 89.81 593 LEU A O 1
ATOM 4692 N N . VAL A 1 594 ? 7.072 10.324 14.723 1.00 92.44 594 VAL A N 1
ATOM 4693 C CA . VAL A 1 594 ? 7.735 9.074 14.379 1.00 92.44 594 VAL A CA 1
ATOM 4694 C C . VAL A 1 594 ? 8.826 8.811 15.405 1.00 92.44 594 VAL A C 1
ATOM 4696 O O . VAL A 1 594 ? 9.801 9.547 15.428 1.00 92.44 594 VAL A O 1
ATOM 4699 N N . VAL A 1 595 ? 8.701 7.751 16.204 1.00 91.06 595 VAL A N 1
ATOM 4700 C CA . VAL A 1 595 ? 9.657 7.379 17.263 1.00 91.06 595 VAL A CA 1
ATOM 4701 C C . VAL A 1 595 ? 10.299 6.036 16.929 1.00 91.06 595 VAL A C 1
ATOM 4703 O O . VAL A 1 595 ? 9.599 5.066 16.634 1.00 91.06 595 VAL A O 1
ATOM 4706 N N . ASN A 1 596 ? 11.629 5.950 16.938 1.00 90.31 596 ASN A N 1
ATOM 4707 C CA . ASN A 1 596 ? 12.336 4.685 16.725 1.00 90.31 596 ASN A CA 1
ATOM 4708 C C . ASN A 1 596 ? 12.489 3.878 18.029 1.00 90.31 596 ASN A C 1
ATOM 4710 O O . ASN A 1 596 ? 12.216 4.354 19.130 1.00 90.31 596 ASN A O 1
ATOM 4714 N N . ARG A 1 597 ? 12.965 2.633 17.911 1.00 88.06 597 ARG A N 1
ATOM 4715 C CA . ARG A 1 597 ? 13.211 1.752 19.070 1.00 88.06 597 ARG A CA 1
ATOM 4716 C C . ARG A 1 597 ? 14.276 2.277 20.045 1.00 88.06 597 ARG A C 1
ATOM 4718 O O . ARG A 1 597 ? 14.344 1.780 21.161 1.00 88.06 597 ARG A O 1
ATOM 4725 N N . GLN A 1 598 ? 15.101 3.240 19.635 1.00 86.75 598 GLN A N 1
ATOM 4726 C CA . GLN A 1 598 ? 16.117 3.895 20.463 1.00 86.75 598 GLN A CA 1
ATOM 4727 C C . GLN A 1 598 ? 15.577 5.137 21.197 1.00 86.75 598 GLN A C 1
ATOM 4729 O O . GLN A 1 598 ? 16.282 5.698 22.029 1.00 86.75 598 GLN A O 1
ATOM 4734 N N . GLY A 1 599 ? 14.337 5.559 20.921 1.00 83.38 599 GLY A N 1
ATOM 4735 C CA . GLY A 1 599 ? 13.732 6.761 21.502 1.00 83.38 599 GLY A CA 1
ATOM 4736 C C . GLY A 1 599 ? 14.077 8.065 20.773 1.00 83.38 599 GLY A C 1
ATOM 4737 O O . GLY A 1 599 ? 13.720 9.137 21.252 1.00 83.38 599 GLY A O 1
ATOM 4738 N N . GLU A 1 600 ? 14.739 8.005 19.616 1.00 84.38 600 GLU A N 1
ATOM 4739 C CA . GLU A 1 600 ? 14.878 9.168 18.737 1.00 84.38 600 GLU A CA 1
ATOM 4740 C C . GLU A 1 600 ? 13.579 9.400 17.968 1.00 84.38 600 GLU A C 1
ATOM 4742 O O . GLU A 1 600 ? 12.865 8.446 17.634 1.00 84.38 600 GLU A O 1
ATOM 4747 N N . PHE A 1 601 ? 13.292 10.660 17.640 1.00 82.94 601 PHE A N 1
ATOM 4748 C CA . PHE A 1 601 ? 12.031 11.022 17.014 1.00 82.94 601 PHE A CA 1
ATOM 4749 C C . PHE A 1 601 ? 12.159 12.085 15.924 1.00 82.94 601 PHE A C 1
ATOM 4751 O O . PHE A 1 601 ? 13.113 12.860 15.895 1.00 82.94 601 PHE A O 1
ATOM 4758 N N . ILE A 1 602 ? 11.167 12.109 15.032 1.00 82.06 602 ILE A N 1
ATOM 4759 C CA . ILE A 1 602 ? 10.983 13.110 13.976 1.00 82.06 602 ILE A CA 1
ATOM 4760 C C . ILE A 1 602 ? 9.492 13.462 13.907 1.00 82.06 602 ILE A C 1
ATOM 4762 O O . ILE A 1 602 ? 8.645 12.577 14.049 1.00 82.06 602 ILE A O 1
ATOM 4766 N N . ASN A 1 603 ? 9.179 14.737 13.673 1.00 81.62 603 ASN A N 1
ATOM 4767 C CA . ASN A 1 603 ? 7.812 15.228 13.519 1.00 81.62 603 ASN A CA 1
ATOM 4768 C C . ASN A 1 603 ? 7.540 15.655 12.077 1.00 81.62 603 ASN A C 1
ATOM 4770 O O . ASN A 1 603 ? 8.341 16.372 11.486 1.00 81.62 603 ASN A O 1
ATOM 4774 N N . TYR A 1 604 ? 6.372 15.287 11.560 1.00 81.81 604 TYR A N 1
ATOM 4775 C CA . TYR A 1 604 ? 5.831 15.797 10.305 1.00 81.81 604 TYR A CA 1
ATOM 4776 C C . TYR A 1 604 ? 4.532 16.547 10.574 1.00 81.81 604 TYR A C 1
ATOM 4778 O O . TYR A 1 604 ? 3.685 16.077 11.332 1.00 81.81 604 TYR A O 1
ATOM 4786 N N . SER A 1 605 ? 4.353 17.681 9.909 1.00 80.69 605 SER A N 1
ATOM 4787 C CA . SER A 1 605 ? 3.101 18.437 9.915 1.00 80.69 605 SER A CA 1
ATOM 4788 C C . SER A 1 605 ? 2.459 18.382 8.532 1.00 80.69 605 SER A C 1
ATOM 4790 O O . SER A 1 605 ? 3.159 18.371 7.519 1.00 80.69 605 SER A O 1
ATOM 4792 N N . TYR A 1 606 ? 1.132 18.312 8.501 1.00 78.38 606 TYR A N 1
ATOM 4793 C CA . TYR A 1 606 ? 0.321 18.251 7.289 1.00 78.38 606 TYR A CA 1
ATOM 4794 C C . TYR A 1 606 ? -0.752 19.335 7.313 1.00 78.38 606 TYR A C 1
ATOM 4796 O O . TYR A 1 606 ? -1.359 19.593 8.343 1.00 78.38 606 TYR A O 1
ATOM 4804 N N . ASP A 1 607 ? -1.067 19.910 6.158 1.00 74.25 607 ASP A N 1
ATOM 4805 C CA . ASP A 1 607 ? -2.111 20.943 6.061 1.00 74.25 607 ASP A CA 1
ATOM 4806 C C . ASP A 1 607 ? -3.535 20.361 6.032 1.00 74.25 607 ASP A C 1
ATOM 4808 O O . ASP A 1 607 ? -4.525 21.091 6.059 1.00 74.25 607 ASP A O 1
ATOM 4812 N N . SER A 1 608 ? -3.658 19.036 5.938 1.00 77.38 608 SER A N 1
ATOM 4813 C CA . SER A 1 608 ? -4.934 18.326 5.861 1.00 77.38 608 SER A CA 1
ATOM 4814 C C . SER A 1 608 ? -4.892 17.033 6.679 1.00 77.38 608 SER A C 1
ATOM 4816 O O . SER A 1 608 ? -3.800 16.522 6.950 1.00 77.38 608 SER A O 1
ATOM 4818 N N . PRO A 1 609 ? -6.057 16.489 7.081 1.00 84.75 609 PRO A N 1
ATOM 4819 C CA . PRO A 1 609 ? -6.122 15.202 7.759 1.00 84.75 609 PRO A CA 1
ATOM 4820 C C . PRO A 1 609 ? -5.454 14.117 6.919 1.00 84.75 609 PRO A C 1
ATOM 4822 O O . PRO A 1 609 ? -5.665 14.042 5.707 1.00 84.75 609 PRO A O 1
ATOM 4825 N N . VAL A 1 610 ? -4.685 13.260 7.582 1.00 91.56 610 VAL A N 1
ATOM 4826 C CA . VAL A 1 610 ? -4.016 12.125 6.948 1.00 91.56 610 VAL A CA 1
ATOM 4827 C C . VAL A 1 610 ? -4.510 10.801 7.505 1.00 91.56 610 VAL A C 1
ATOM 4829 O O . VAL A 1 610 ? -5.036 10.736 8.615 1.00 91.56 610 VAL A O 1
ATOM 4832 N N . HIS A 1 611 ? -4.324 9.740 6.728 1.00 94.44 611 HIS A N 1
ATOM 4833 C CA . HIS A 1 611 ? -4.564 8.368 7.145 1.00 94.44 611 HIS A CA 1
ATOM 4834 C C . HIS A 1 611 ? -3.302 7.529 6.944 1.00 94.44 611 HIS A C 1
ATOM 4836 O O . HIS A 1 611 ? -2.700 7.539 5.867 1.00 94.44 611 HIS A O 1
ATOM 4842 N N . LEU A 1 612 ? -2.907 6.796 7.982 1.00 95.69 612 LEU A N 1
ATOM 4843 C CA . LEU A 1 612 ? -1.707 5.968 7.989 1.00 95.69 612 LEU A CA 1
ATOM 4844 C C . LEU A 1 612 ? -2.017 4.522 7.606 1.00 95.69 612 LEU A C 1
ATOM 4846 O O . LEU A 1 612 ? -2.937 3.906 8.142 1.00 95.69 612 LEU A O 1
ATOM 4850 N N . LEU A 1 613 ? -1.190 3.965 6.725 1.00 94.56 613 LEU A N 1
ATOM 4851 C CA . LEU A 1 613 ? -1.262 2.582 6.269 1.00 94.56 613 LEU A CA 1
ATOM 4852 C C . LEU A 1 613 ? 0.087 1.890 6.526 1.00 94.56 613 LEU A C 1
ATOM 4854 O O . LEU A 1 613 ? 1.053 2.157 5.802 1.00 94.56 613 LEU A O 1
ATOM 4858 N N . PRO A 1 614 ? 0.197 1.035 7.557 1.00 92.56 614 PRO A N 1
ATOM 4859 C CA . PRO A 1 614 ? 1.452 0.363 7.877 1.00 92.56 614 PRO A CA 1
ATOM 4860 C C . PRO A 1 614 ? 1.832 -0.655 6.798 1.00 92.56 614 PRO A C 1
ATOM 4862 O O . PRO A 1 614 ? 1.009 -1.461 6.365 1.00 92.56 614 PRO A O 1
ATOM 4865 N N . GLU A 1 615 ? 3.106 -0.654 6.413 1.00 87.94 615 GLU A N 1
ATOM 4866 C CA . GLU A 1 615 ? 3.707 -1.620 5.492 1.00 87.94 615 GLU A CA 1
ATOM 4867 C C . GLU A 1 615 ? 4.935 -2.275 6.148 1.00 87.94 615 GLU A C 1
ATOM 4869 O O . GLU A 1 615 ? 5.422 -1.847 7.198 1.00 87.94 615 GLU A O 1
ATOM 4874 N N . MET A 1 616 ? 5.453 -3.341 5.538 1.00 84.50 616 MET A N 1
ATOM 4875 C CA . MET A 1 616 ? 6.571 -4.112 6.101 1.00 84.50 616 MET A CA 1
ATOM 4876 C C . MET A 1 616 ? 7.889 -3.330 6.221 1.00 84.50 616 MET A C 1
ATOM 4878 O O . MET A 1 616 ? 8.722 -3.646 7.069 1.00 84.50 616 MET A O 1
ATOM 4882 N N . ASP A 1 617 ? 8.079 -2.317 5.383 1.00 84.06 617 ASP A N 1
ATOM 4883 C CA . ASP A 1 617 ? 9.306 -1.532 5.242 1.00 84.06 617 ASP A CA 1
ATOM 4884 C C . ASP A 1 617 ? 9.092 -0.021 5.430 1.00 84.06 617 ASP A C 1
ATOM 4886 O O . ASP A 1 617 ? 10.038 0.761 5.349 1.00 84.06 617 ASP A O 1
ATOM 4890 N N . GLY A 1 618 ? 7.870 0.397 5.760 1.00 90.00 618 GLY A N 1
ATOM 4891 C CA . GLY A 1 618 ? 7.537 1.801 5.946 1.00 90.00 618 GLY A CA 1
ATOM 4892 C C . GLY A 1 618 ? 6.098 2.015 6.394 1.00 90.00 618 GLY A C 1
ATOM 4893 O O . GLY A 1 618 ? 5.436 1.112 6.902 1.00 90.00 618 GLY A O 1
ATOM 4894 N N . VAL A 1 619 ? 5.617 3.239 6.221 1.00 93.50 619 VAL A N 1
ATOM 4895 C CA . VAL A 1 619 ? 4.208 3.598 6.378 1.00 93.50 619 VAL A CA 1
ATOM 4896 C C . VAL A 1 619 ? 3.804 4.477 5.204 1.00 93.50 619 VAL A C 1
ATOM 4898 O O . VAL A 1 619 ? 4.502 5.438 4.872 1.00 93.50 619 VAL A O 1
ATOM 4901 N N . ARG A 1 620 ? 2.680 4.147 4.567 1.00 94.50 620 ARG A N 1
ATOM 4902 C CA . ARG A 1 620 ? 2.075 5.014 3.557 1.00 94.50 620 ARG A CA 1
ATOM 4903 C C . ARG A 1 620 ? 1.188 6.037 4.253 1.00 94.50 620 ARG A C 1
ATOM 4905 O O . ARG A 1 620 ? 0.429 5.688 5.157 1.00 94.50 620 ARG A O 1
ATOM 4912 N N . VAL A 1 621 ? 1.294 7.291 3.839 1.00 94.31 621 VAL A N 1
ATOM 4913 C CA . VAL A 1 621 ? 0.509 8.407 4.366 1.00 94.31 621 VAL A CA 1
ATOM 4914 C C . VAL A 1 621 ? -0.395 8.902 3.250 1.00 94.31 621 VAL A C 1
ATOM 4916 O O . VAL A 1 621 ? 0.082 9.353 2.211 1.00 94.31 621 VAL A O 1
ATOM 4919 N N . LEU A 1 622 ? -1.704 8.776 3.449 1.00 93.94 622 LEU A N 1
ATOM 4920 C CA . LEU A 1 622 ? -2.711 9.271 2.518 1.00 93.94 622 LEU A CA 1
ATOM 4921 C C . LEU A 1 622 ? -3.249 10.606 3.008 1.00 93.94 622 LEU A C 1
ATOM 4923 O O . LEU A 1 622 ? -3.713 10.691 4.141 1.00 93.94 622 LEU A O 1
ATOM 4927 N N . SER A 1 623 ? -3.240 11.612 2.143 1.00 89.75 623 SER A N 1
ATOM 4928 C CA . SER A 1 623 ? -3.953 12.873 2.330 1.00 89.75 623 SER A CA 1
ATOM 4929 C C . SER A 1 623 ? -5.029 13.039 1.248 1.00 89.75 623 SER A C 1
ATOM 4931 O O . SER A 1 623 ? -5.236 12.159 0.405 1.00 89.75 623 SER A O 1
ATOM 4933 N N . ALA A 1 624 ? -5.729 14.176 1.248 1.00 85.62 624 ALA A N 1
ATOM 4934 C CA . ALA A 1 624 ? -6.606 14.532 0.132 1.00 85.62 624 ALA A CA 1
ATOM 4935 C C . ALA A 1 624 ? -5.817 14.651 -1.192 1.00 85.62 624 ALA A C 1
ATOM 4937 O O . ALA A 1 624 ? -6.302 14.270 -2.253 1.00 85.62 624 ALA A O 1
ATOM 4938 N N . PHE A 1 625 ? -4.563 15.104 -1.135 1.00 82.44 625 PHE A N 1
ATOM 4939 C CA . PHE A 1 625 ? -3.797 15.492 -2.325 1.00 82.44 625 PHE A CA 1
ATOM 4940 C C . PHE A 1 625 ? -2.659 14.541 -2.680 1.00 82.44 625 PHE A C 1
ATOM 4942 O O . PHE A 1 625 ? -2.284 14.445 -3.846 1.00 82.44 625 PHE A O 1
ATOM 4949 N N . THR A 1 626 ? -2.091 13.853 -1.696 1.00 86.62 626 THR A N 1
ATOM 4950 C CA . THR A 1 626 ? -0.841 13.104 -1.838 1.00 86.62 626 THR A CA 1
ATOM 4951 C C . THR A 1 626 ? -0.943 11.718 -1.219 1.00 86.62 626 THR A C 1
ATOM 4953 O O . THR A 1 626 ? -1.629 11.488 -0.222 1.00 86.62 626 THR A O 1
ATOM 4956 N N . HIS A 1 627 ? -0.237 10.783 -1.840 1.00 89.81 627 HIS A N 1
ATOM 4957 C CA . HIS A 1 627 ? 0.093 9.482 -1.290 1.00 89.81 627 HIS A CA 1
ATOM 4958 C C . HIS A 1 627 ? 1.593 9.445 -1.108 1.00 89.81 627 HIS A C 1
ATOM 4960 O O . HIS A 1 627 ? 2.337 9.441 -2.085 1.00 89.81 627 HIS A O 1
ATOM 4966 N N . GLU A 1 628 ? 2.043 9.416 0.132 1.00 90.25 628 GLU A N 1
ATOM 4967 C CA . GLU A 1 628 ? 3.455 9.494 0.477 1.00 90.25 628 GLU A CA 1
ATOM 4968 C C . GLU A 1 628 ? 3.915 8.197 1.139 1.00 90.25 628 GLU A C 1
ATOM 4970 O O . GLU A 1 628 ? 3.107 7.440 1.680 1.00 90.25 628 GLU A O 1
ATOM 4975 N N . MET A 1 629 ? 5.219 7.938 1.107 1.00 89.00 629 MET A N 1
ATOM 4976 C CA . MET A 1 629 ? 5.864 6.879 1.876 1.00 89.00 629 MET A CA 1
ATOM 4977 C C . MET A 1 629 ? 6.828 7.507 2.874 1.00 89.00 629 MET A C 1
ATOM 4979 O O . MET A 1 629 ? 7.662 8.330 2.496 1.00 89.00 629 MET A O 1
ATOM 4983 N N . ILE A 1 630 ? 6.756 7.065 4.128 1.00 89.81 630 ILE A N 1
ATOM 4984 C CA . ILE A 1 630 ? 7.798 7.287 5.129 1.00 89.81 630 ILE A CA 1
ATOM 4985 C C . ILE A 1 630 ? 8.469 5.940 5.385 1.00 89.81 630 ILE A C 1
ATOM 4987 O O . ILE A 1 630 ? 7.849 5.017 5.921 1.00 89.81 630 ILE A O 1
ATOM 4991 N N . GLN A 1 631 ? 9.746 5.829 5.026 1.00 85.31 631 GLN A N 1
ATOM 4992 C CA . GLN A 1 631 ? 10.525 4.600 5.192 1.00 85.31 631 GLN A CA 1
ATOM 4993 C C . GLN A 1 631 ? 11.912 4.876 5.774 1.00 85.31 631 GLN A C 1
ATOM 4995 O O . GLN A 1 631 ? 12.433 5.995 5.715 1.00 85.31 631 GLN A O 1
ATOM 5000 N N . LYS A 1 632 ? 12.526 3.834 6.346 1.00 82.12 632 LYS A N 1
ATOM 5001 C CA . LYS A 1 632 ? 13.940 3.883 6.727 1.00 82.12 632 LYS A CA 1
ATOM 5002 C C . LYS A 1 632 ? 14.785 3.939 5.460 1.00 82.12 632 LYS A C 1
ATOM 5004 O O . LYS A 1 632 ? 14.553 3.178 4.527 1.00 82.12 632 LYS A O 1
ATOM 5009 N N . VAL A 1 633 ? 15.786 4.808 5.461 1.00 80.81 633 VAL A N 1
ATOM 5010 C CA . VAL A 1 633 ? 16.728 4.910 4.349 1.00 80.81 633 VAL A CA 1
ATOM 5011 C C . VAL A 1 633 ? 17.616 3.669 4.328 1.00 80.81 633 VAL A C 1
ATOM 5013 O O . VAL A 1 633 ? 18.271 3.385 5.337 1.00 80.81 633 VAL A O 1
ATOM 5016 N N . PRO A 1 634 ? 17.676 2.929 3.211 1.00 83.00 634 PRO A N 1
ATOM 5017 C CA . PRO A 1 634 ? 18.609 1.821 3.068 1.00 83.00 634 PRO A CA 1
ATOM 5018 C C . PRO A 1 634 ? 20.055 2.311 3.177 1.00 83.00 634 PRO A C 1
ATOM 5020 O O . PRO A 1 634 ? 20.415 3.345 2.609 1.00 83.00 634 PRO A O 1
ATOM 5023 N N . LEU A 1 635 ? 20.897 1.554 3.887 1.00 84.38 635 LEU A N 1
ATOM 5024 C CA . LEU A 1 635 ? 22.277 1.956 4.177 1.00 84.38 635 LEU A CA 1
ATOM 5025 C C . LEU A 1 635 ? 23.078 2.241 2.899 1.00 84.38 635 LEU A C 1
ATOM 5027 O O . LEU A 1 635 ? 23.796 3.231 2.844 1.00 84.38 635 LEU A O 1
ATOM 5031 N N . VAL A 1 636 ? 22.897 1.430 1.854 1.00 85.94 636 VAL A N 1
ATOM 5032 C CA . VAL A 1 636 ? 23.594 1.601 0.571 1.00 85.94 636 VAL A CA 1
ATOM 5033 C C . VAL A 1 636 ? 23.250 2.927 -0.117 1.00 85.94 636 VAL A C 1
ATOM 5035 O O . VAL A 1 636 ? 24.125 3.611 -0.641 1.00 85.94 636 VAL A O 1
ATOM 5038 N N . VAL A 1 637 ? 21.986 3.353 -0.052 1.00 86.00 637 VAL A N 1
ATOM 5039 C CA . VAL A 1 637 ? 21.540 4.630 -0.625 1.00 86.00 637 VAL A CA 1
ATOM 5040 C C . VAL A 1 637 ? 22.099 5.791 0.198 1.00 86.00 637 VAL A C 1
ATOM 5042 O O . VAL A 1 637 ? 22.620 6.762 -0.352 1.00 86.00 637 VAL A O 1
ATOM 5045 N N . GLN A 1 638 ? 22.074 5.656 1.529 1.00 82.31 638 GLN A N 1
ATOM 5046 C CA . GLN A 1 638 ? 22.692 6.618 2.438 1.00 82.31 638 GLN A CA 1
ATOM 5047 C C . GLN A 1 638 ? 24.191 6.771 2.164 1.00 82.31 638 GLN A C 1
ATOM 5049 O O . GLN A 1 638 ? 24.697 7.889 2.180 1.00 82.31 638 GLN A O 1
ATOM 5054 N N . GLN A 1 639 ? 24.895 5.665 1.935 1.00 83.19 639 GLN A N 1
ATOM 5055 C CA . GLN A 1 639 ? 26.317 5.643 1.621 1.00 83.19 639 GLN A CA 1
ATOM 5056 C C . GLN A 1 639 ? 26.611 6.374 0.311 1.00 83.19 639 GLN A C 1
ATOM 5058 O O . GLN A 1 639 ? 27.528 7.183 0.282 1.00 83.19 639 GLN A O 1
ATOM 5063 N N . ILE A 1 640 ? 25.820 6.183 -0.745 1.00 85.50 640 ILE A N 1
ATOM 5064 C CA . ILE A 1 640 ? 26.080 6.826 -2.044 1.00 85.50 640 ILE A CA 1
ATOM 5065 C C . ILE A 1 640 ? 25.737 8.323 -2.038 1.00 85.50 640 ILE A C 1
ATOM 5067 O O . ILE A 1 640 ? 26.540 9.133 -2.488 1.00 85.50 640 ILE A O 1
ATOM 5071 N N . PHE A 1 641 ? 24.569 8.715 -1.521 1.00 79.19 641 PHE A N 1
ATOM 5072 C CA . PHE A 1 641 ? 24.075 10.097 -1.645 1.00 79.19 641 PHE A CA 1
ATOM 5073 C C . PHE A 1 641 ? 24.437 11.013 -0.470 1.00 79.19 641 PHE A C 1
ATOM 5075 O O . PHE A 1 641 ? 24.044 12.182 -0.442 1.00 79.19 641 PHE A O 1
ATOM 5082 N N . ARG A 1 642 ? 25.165 10.516 0.536 1.00 77.62 642 ARG A N 1
ATOM 5083 C CA . ARG A 1 642 ? 25.616 11.354 1.652 1.00 77.62 642 ARG A CA 1
ATOM 5084 C C . ARG A 1 642 ? 26.597 12.423 1.156 1.00 77.62 642 ARG A C 1
ATOM 5086 O O . ARG A 1 642 ? 27.539 12.134 0.428 1.00 77.62 642 ARG A O 1
ATOM 5093 N N . ILE A 1 643 ? 26.410 13.655 1.633 1.00 72.94 643 ILE A N 1
ATOM 5094 C CA . ILE A 1 643 ? 27.341 14.767 1.396 1.00 72.94 643 ILE A CA 1
ATOM 5095 C C . ILE A 1 643 ? 28.739 14.374 1.881 1.00 72.94 643 ILE A C 1
ATOM 5097 O O . ILE A 1 643 ? 28.885 13.883 3.004 1.00 72.94 643 ILE A O 1
ATOM 5101 N N . ASN A 1 644 ? 29.746 14.610 1.038 1.00 76.88 644 ASN A N 1
ATOM 5102 C CA . ASN A 1 644 ? 31.142 14.228 1.271 1.00 76.88 644 ASN A CA 1
ATOM 5103 C C . ASN A 1 644 ? 31.316 12.727 1.545 1.00 76.88 644 ASN A C 1
ATOM 5105 O O . ASN A 1 644 ? 32.172 12.331 2.334 1.00 76.88 644 ASN A O 1
ATOM 5109 N N . SER A 1 645 ? 30.476 11.885 0.936 1.00 81.00 645 SER A N 1
ATOM 5110 C CA . SER A 1 645 ? 30.646 10.444 1.035 1.00 81.00 645 SER A CA 1
ATOM 5111 C C . SER A 1 645 ? 31.944 9.999 0.373 1.00 81.00 645 SER A C 1
ATOM 5113 O O . SER A 1 645 ? 32.208 10.323 -0.785 1.00 81.00 645 SER A O 1
ATOM 5115 N N . THR A 1 646 ? 32.710 9.206 1.115 1.00 88.25 646 THR A N 1
ATOM 5116 C CA . THR A 1 646 ? 33.934 8.542 0.660 1.00 88.25 646 THR A CA 1
ATOM 5117 C C . THR A 1 646 ? 33.688 7.075 0.294 1.00 88.25 646 THR A C 1
ATOM 5119 O O . THR A 1 646 ? 34.615 6.270 0.282 1.00 88.25 646 THR A O 1
ATOM 5122 N N . GLU A 1 647 ? 32.430 6.696 0.071 1.00 91.38 647 GLU A N 1
ATOM 5123 C CA . GLU A 1 647 ? 32.048 5.325 -0.266 1.00 91.38 647 GLU A CA 1
ATOM 5124 C C . GLU A 1 647 ? 32.338 5.011 -1.744 1.00 91.38 647 GLU A C 1
ATOM 5126 O O . GLU A 1 647 ? 32.121 5.876 -2.601 1.00 91.38 647 GLU A O 1
ATOM 5131 N N . PRO A 1 648 ? 32.751 3.774 -2.087 1.00 92.81 648 PRO A N 1
ATOM 5132 C CA . PRO A 1 648 ? 33.080 3.387 -3.462 1.00 92.81 648 PRO A CA 1
ATOM 5133 C C . PRO A 1 648 ? 31.979 3.729 -4.479 1.00 92.81 648 PRO A C 1
ATOM 5135 O O . PRO A 1 648 ? 32.252 4.296 -5.538 1.00 92.81 648 PRO A O 1
ATOM 5138 N N . GLY A 1 649 ? 30.716 3.443 -4.151 1.00 90.75 649 GLY A N 1
ATOM 5139 C CA . GLY A 1 649 ? 29.568 3.742 -5.010 1.00 90.75 649 GLY A CA 1
ATOM 5140 C C . GLY A 1 649 ? 29.339 5.239 -5.246 1.00 90.75 649 GLY A C 1
ATOM 5141 O O . GLY A 1 649 ? 28.903 5.613 -6.331 1.00 90.75 649 GLY A O 1
ATOM 5142 N N . SER A 1 650 ? 29.683 6.102 -4.281 1.00 90.88 650 SER A N 1
ATOM 5143 C CA . SER A 1 650 ? 29.611 7.565 -4.433 1.00 90.88 650 SER A CA 1
ATOM 5144 C C . SER A 1 650 ? 30.611 8.054 -5.484 1.00 90.88 650 SER A C 1
ATOM 5146 O O . SER A 1 650 ? 30.239 8.761 -6.423 1.00 90.88 650 SER A O 1
ATOM 5148 N N . TYR A 1 651 ? 31.868 7.604 -5.392 1.00 92.69 651 TYR A N 1
ATOM 5149 C CA . TYR A 1 651 ? 32.901 7.957 -6.368 1.00 92.69 651 TYR A CA 1
ATOM 5150 C C . TYR A 1 651 ? 32.582 7.442 -7.770 1.00 92.69 651 TYR A C 1
ATOM 5152 O O . TYR A 1 651 ? 32.774 8.169 -8.742 1.00 92.69 651 TYR A O 1
ATOM 5160 N N . LEU A 1 652 ? 32.053 6.220 -7.889 1.00 93.44 652 LEU A N 1
ATOM 5161 C CA . LEU A 1 652 ? 31.638 5.677 -9.182 1.00 93.44 652 LEU A CA 1
ATOM 5162 C C . LEU A 1 652 ? 30.469 6.464 -9.791 1.00 93.44 652 LEU A C 1
ATOM 5164 O O . LEU A 1 652 ? 30.463 6.727 -10.996 1.00 93.44 652 LEU A O 1
ATOM 5168 N N . LEU A 1 653 ? 29.493 6.858 -8.968 1.00 89.25 653 LEU A N 1
ATOM 5169 C CA . LEU A 1 653 ? 28.378 7.691 -9.405 1.00 89.25 653 LEU A CA 1
ATOM 5170 C C . LEU A 1 653 ? 28.871 9.042 -9.934 1.00 89.25 653 LEU A C 1
ATOM 5172 O O . LEU A 1 653 ? 28.452 9.466 -11.011 1.00 89.25 653 LEU A O 1
ATOM 5176 N N . GLU A 1 654 ? 29.782 9.698 -9.214 1.00 87.75 654 GLU A N 1
ATOM 5177 C CA . GLU A 1 654 ? 30.342 10.981 -9.641 1.00 87.75 654 GLU A CA 1
ATOM 5178 C C . GLU A 1 654 ? 31.208 10.837 -10.897 1.00 87.75 654 GLU A C 1
ATOM 5180 O O . GLU A 1 654 ? 31.062 11.622 -11.835 1.00 87.75 654 GLU A O 1
ATOM 5185 N N . ALA A 1 655 ? 32.018 9.778 -10.989 1.00 88.62 655 ALA A N 1
ATOM 5186 C CA . ALA A 1 655 ? 32.768 9.460 -12.200 1.00 88.62 655 ALA A CA 1
ATOM 5187 C C . ALA A 1 655 ? 31.841 9.336 -13.418 1.00 88.62 655 ALA A C 1
ATOM 5189 O O . ALA A 1 655 ? 32.063 9.977 -14.445 1.00 88.62 655 ALA A O 1
ATOM 5190 N N . SER A 1 656 ? 30.749 8.577 -13.278 1.00 88.75 656 SER A N 1
ATOM 5191 C CA . SER A 1 656 ? 29.760 8.398 -14.341 1.00 88.75 656 SER A CA 1
ATOM 5192 C C . SER A 1 656 ? 29.069 9.705 -14.734 1.00 88.75 656 SER A C 1
ATOM 5194 O O . SER A 1 656 ? 28.805 9.909 -15.918 1.00 88.75 656 SER A O 1
ATOM 5196 N N . LYS A 1 657 ? 28.771 10.595 -13.778 1.00 83.69 657 LYS A N 1
ATOM 5197 C CA . LYS A 1 657 ? 28.188 11.916 -14.066 1.00 83.69 657 LYS A CA 1
ATOM 5198 C C . LYS A 1 657 ? 29.156 12.791 -14.856 1.00 83.69 657 LYS A C 1
ATOM 5200 O O . LYS A 1 657 ? 28.769 13.353 -15.876 1.00 83.69 657 LYS A O 1
ATOM 5205 N N . GLN A 1 658 ? 30.415 12.876 -14.425 1.00 81.88 658 GLN A N 1
ATOM 5206 C CA . GLN A 1 658 ? 31.443 13.665 -15.115 1.00 81.88 658 GLN A CA 1
ATOM 5207 C C . GLN A 1 658 ? 31.731 13.119 -16.520 1.00 81.88 658 GLN A C 1
ATOM 5209 O O . GLN A 1 658 ? 31.951 13.893 -17.458 1.00 81.88 658 GLN A O 1
ATOM 5214 N N . PHE A 1 659 ? 31.681 11.794 -16.682 1.00 81.19 659 PHE A N 1
ATOM 5215 C CA . PHE A 1 659 ? 31.749 11.146 -17.986 1.00 81.19 659 PHE A CA 1
ATOM 5216 C C . PHE A 1 659 ? 30.574 11.561 -18.878 1.00 81.19 659 PHE A C 1
ATOM 5218 O O . PHE A 1 659 ? 30.807 12.037 -19.988 1.00 81.19 659 PHE A O 1
ATOM 5225 N N . GLN A 1 660 ? 29.335 11.468 -18.382 1.00 72.12 660 GLN A N 1
ATOM 5226 C CA . GLN A 1 660 ? 28.135 11.828 -19.143 1.00 72.12 660 GLN A CA 1
ATOM 5227 C C . GLN A 1 660 ? 28.139 13.300 -19.569 1.00 72.12 660 GLN A C 1
ATOM 5229 O O . GLN A 1 660 ? 27.961 13.586 -20.747 1.00 72.12 660 GLN A O 1
ATOM 5234 N N . VAL A 1 661 ? 28.454 14.218 -18.648 1.00 69.06 661 VAL A N 1
ATOM 5235 C CA . VAL A 1 661 ? 28.600 15.654 -18.953 1.00 69.06 661 VAL A CA 1
ATOM 5236 C C . VAL A 1 661 ? 29.596 15.874 -20.090 1.00 69.06 661 VAL A C 1
ATOM 5238 O O . VAL A 1 661 ? 29.388 16.714 -20.961 1.00 69.06 661 VAL A O 1
ATOM 5241 N N . SER A 1 662 ? 30.678 15.099 -20.118 1.00 63.34 662 SER A N 1
ATOM 5242 C CA . SER A 1 662 ? 31.700 15.231 -21.157 1.00 63.34 662 SER A CA 1
ATOM 5243 C C . SER A 1 662 ? 31.251 14.639 -22.490 1.00 63.34 662 SER A C 1
ATOM 5245 O O . SER A 1 662 ? 31.562 15.211 -23.528 1.00 63.34 662 SER A O 1
ATOM 5247 N N . VAL A 1 663 ? 30.480 13.547 -22.482 1.00 62.06 663 VAL A N 1
ATOM 5248 C CA . VAL A 1 663 ? 29.831 12.995 -23.683 1.00 62.06 663 VAL A CA 1
ATOM 5249 C C . VAL A 1 663 ? 28.822 13.988 -24.269 1.00 62.06 663 VAL A C 1
ATOM 5251 O O . VAL A 1 663 ? 28.828 14.207 -25.479 1.00 62.06 663 VAL A O 1
ATOM 5254 N N . ASP A 1 664 ? 28.019 14.640 -23.429 1.00 58.03 664 ASP A N 1
ATOM 5255 C CA . ASP A 1 664 ? 27.014 15.614 -23.871 1.00 58.03 664 ASP A CA 1
ATOM 5256 C C . ASP A 1 664 ? 27.670 16.874 -24.466 1.00 58.03 664 ASP A C 1
ATOM 5258 O O . ASP A 1 664 ? 27.196 17.415 -25.465 1.00 58.03 664 ASP A O 1
ATOM 5262 N N . LEU A 1 665 ? 28.817 17.298 -23.920 1.00 58.94 665 LEU A N 1
ATOM 5263 C CA . LEU A 1 665 ? 29.629 18.389 -24.473 1.00 58.94 665 LEU A CA 1
ATOM 5264 C C . LEU A 1 665 ? 30.363 17.990 -25.773 1.00 58.94 665 LEU A C 1
ATOM 5266 O O . LEU A 1 665 ? 30.526 18.826 -26.666 1.00 58.94 665 LEU A O 1
ATOM 5270 N N . LEU A 1 666 ? 30.772 16.724 -25.926 1.00 50.59 666 LEU A N 1
ATOM 5271 C CA . LEU A 1 666 ? 31.492 16.194 -27.101 1.00 50.59 666 LEU A CA 1
ATOM 5272 C C . LEU A 1 666 ? 30.652 16.159 -28.389 1.00 50.59 666 LEU A C 1
ATOM 5274 O O . LEU A 1 666 ? 31.223 16.121 -29.478 1.00 50.59 666 LEU A O 1
ATOM 5278 N N . ILE A 1 667 ? 29.320 16.253 -28.304 1.00 52.44 667 ILE A N 1
ATOM 5279 C CA . ILE A 1 667 ? 28.446 16.420 -29.483 1.00 52.44 667 ILE A CA 1
ATOM 5280 C C . ILE A 1 667 ? 28.705 17.777 -30.189 1.00 52.44 667 ILE A C 1
ATOM 5282 O O . ILE A 1 667 ? 28.299 17.962 -31.334 1.00 52.44 667 ILE A O 1
ATOM 5286 N N . SER A 1 668 ? 29.459 18.698 -29.567 1.00 48.19 668 SER A N 1
ATOM 5287 C CA . SER A 1 668 ? 29.839 20.001 -30.143 1.00 48.19 668 SER A CA 1
ATOM 5288 C C . SER A 1 668 ? 31.297 20.133 -30.620 1.00 48.19 668 SER A C 1
ATOM 5290 O O . SER A 1 668 ? 31.606 21.073 -31.348 1.00 48.19 668 SER A O 1
ATOM 5292 N N . SER A 1 669 ? 32.207 19.218 -30.265 1.00 43.53 669 SER A N 1
ATOM 5293 C CA . SER A 1 669 ? 33.570 19.162 -30.827 1.00 43.53 669 SER A CA 1
ATOM 5294 C C . SER A 1 669 ? 34.276 17.871 -30.407 1.00 43.53 669 SER A C 1
ATOM 5296 O O . SER A 1 669 ? 34.253 17.489 -29.240 1.00 43.53 669 SER A O 1
ATOM 5298 N N . ALA A 1 670 ? 34.905 17.179 -31.357 1.00 44.62 670 ALA A N 1
ATOM 5299 C CA . ALA A 1 670 ? 35.636 15.949 -31.082 1.00 44.62 670 ALA A CA 1
ATOM 5300 C C . ALA A 1 670 ? 36.888 16.216 -30.218 1.00 44.62 670 ALA A C 1
ATOM 5302 O O . ALA A 1 670 ? 37.591 17.204 -30.419 1.00 44.62 670 ALA A O 1
ATOM 5303 N N . GLN A 1 671 ? 37.209 15.263 -29.332 1.00 44.91 671 GLN A N 1
ATOM 5304 C CA . GLN A 1 671 ? 38.532 15.062 -28.713 1.00 44.91 671 GLN A CA 1
ATOM 5305 C C . GLN A 1 671 ? 38.869 15.750 -27.364 1.00 44.91 671 GLN A C 1
ATOM 5307 O O . GLN A 1 671 ? 39.992 16.208 -27.172 1.00 44.91 671 GLN A O 1
ATOM 5312 N N . LYS A 1 672 ? 37.992 15.720 -26.348 1.00 47.25 672 LYS A N 1
ATOM 5313 C CA . LYS A 1 672 ? 38.433 15.818 -24.932 1.00 47.25 672 LYS A CA 1
ATOM 5314 C C . LYS A 1 672 ? 37.759 14.766 -24.046 1.00 47.25 672 LYS A C 1
ATOM 5316 O O . LYS A 1 672 ? 36.564 14.838 -23.785 1.00 47.25 672 LYS A O 1
ATOM 5321 N N . ARG A 1 673 ? 38.534 13.783 -23.568 1.00 54.09 673 ARG A N 1
ATOM 5322 C CA . ARG A 1 673 ? 38.126 12.902 -22.457 1.00 54.09 673 ARG A CA 1
ATOM 5323 C C . ARG A 1 673 ? 38.072 13.725 -21.166 1.00 54.09 673 ARG A C 1
ATOM 5325 O O . ARG A 1 673 ? 38.907 14.604 -20.962 1.00 54.09 673 ARG A O 1
ATOM 5332 N N . SER A 1 674 ? 37.106 13.442 -20.296 1.00 61.56 674 SER A N 1
ATOM 5333 C CA . SER A 1 674 ? 37.004 14.107 -18.995 1.00 61.56 674 SER A CA 1
ATOM 5334 C C . SER A 1 674 ? 38.145 13.678 -18.079 1.00 61.56 674 SER A C 1
ATOM 5336 O O . SER A 1 674 ? 38.087 12.597 -17.497 1.00 61.56 674 SER A O 1
ATOM 5338 N N . HIS A 1 675 ? 39.162 14.521 -17.895 1.00 71.00 675 HIS A N 1
ATOM 5339 C CA . HIS A 1 675 ? 40.223 14.247 -16.915 1.00 71.00 675 HIS A CA 1
ATOM 5340 C C . HIS A 1 675 ? 39.657 14.012 -15.501 1.00 71.00 675 HIS A C 1
ATOM 5342 O O . HIS A 1 675 ? 40.169 13.175 -14.765 1.00 71.00 675 HIS A O 1
ATOM 5348 N N . ARG A 1 676 ? 38.535 14.666 -15.163 1.00 74.81 676 ARG A N 1
ATOM 5349 C CA . ARG A 1 676 ? 37.844 14.508 -13.873 1.00 74.81 676 ARG A CA 1
ATOM 5350 C C . ARG A 1 676 ? 37.215 13.127 -13.682 1.00 74.81 676 ARG A C 1
ATOM 5352 O O . ARG A 1 676 ? 37.284 12.576 -12.592 1.00 74.81 676 ARG A O 1
ATOM 5359 N N . SER A 1 677 ? 36.614 12.546 -14.723 1.00 82.31 677 SER A N 1
ATOM 5360 C CA . SER A 1 677 ? 36.064 11.182 -14.633 1.00 82.31 677 SER A CA 1
ATOM 5361 C C . SER A 1 677 ? 37.161 10.159 -14.328 1.00 82.31 677 SER A C 1
ATOM 5363 O O . SER A 1 677 ? 36.951 9.249 -13.525 1.00 82.31 677 SER A O 1
ATOM 5365 N N . ASP A 1 678 ? 38.328 10.312 -14.957 1.00 82.06 678 ASP A N 1
ATOM 5366 C CA . ASP A 1 678 ? 39.466 9.413 -14.753 1.00 82.06 678 ASP A CA 1
ATOM 5367 C C . ASP A 1 678 ? 40.044 9.540 -13.334 1.00 82.06 678 ASP A C 1
ATOM 5369 O O . ASP A 1 678 ? 40.456 8.537 -12.752 1.00 82.06 678 ASP A O 1
ATOM 5373 N N . GLU A 1 679 ? 40.041 10.742 -12.745 1.00 85.56 679 GLU A N 1
ATOM 5374 C CA . GLU A 1 679 ? 40.430 10.960 -11.344 1.00 85.56 679 GLU A CA 1
ATOM 5375 C C . GLU A 1 679 ? 39.536 10.169 -10.382 1.00 85.56 679 GLU A C 1
ATOM 5377 O O . GLU A 1 679 ? 40.047 9.408 -9.560 1.00 85.56 679 GLU A O 1
ATOM 5382 N N . TYR A 1 680 ? 38.211 10.268 -10.523 1.00 87.56 680 TYR A N 1
ATOM 5383 C CA . TYR A 1 680 ? 37.282 9.527 -9.666 1.00 87.56 680 TYR A CA 1
ATOM 5384 C C . TYR A 1 680 ? 37.379 8.010 -9.853 1.00 87.56 680 TYR A C 1
ATOM 5386 O O . TYR A 1 680 ? 37.340 7.276 -8.867 1.00 87.56 680 TYR A O 1
ATOM 5394 N N . ILE A 1 681 ? 37.568 7.523 -11.086 1.00 89.75 681 ILE A N 1
ATOM 5395 C CA . ILE A 1 681 ? 37.784 6.088 -11.329 1.00 89.75 681 ILE A CA 1
ATOM 5396 C C . ILE A 1 681 ? 39.067 5.589 -10.662 1.00 89.75 681 ILE A C 1
ATOM 5398 O O . ILE A 1 681 ? 39.069 4.497 -10.093 1.00 89.75 681 ILE A O 1
ATOM 5402 N N . ARG A 1 682 ? 40.150 6.377 -10.665 1.00 87.88 682 ARG A N 1
ATOM 5403 C CA . ARG A 1 682 ? 41.394 6.004 -9.970 1.00 87.88 682 ARG A CA 1
ATOM 5404 C C . ARG A 1 682 ? 41.193 5.855 -8.464 1.00 87.88 682 ARG A C 1
ATOM 5406 O O . ARG A 1 682 ? 41.770 4.937 -7.893 1.00 87.88 682 ARG A O 1
ATOM 5413 N N . LEU A 1 683 ? 40.355 6.692 -7.846 1.00 88.44 683 LEU A N 1
ATOM 5414 C CA . LEU A 1 683 ? 40.048 6.610 -6.410 1.00 88.44 683 LEU A CA 1
ATOM 5415 C C . LEU A 1 683 ? 39.317 5.316 -6.020 1.00 88.44 683 LEU A C 1
ATOM 5417 O O . LEU A 1 683 ? 39.427 4.877 -4.880 1.00 88.44 683 LEU A O 1
ATOM 5421 N N . VAL A 1 684 ? 38.581 4.700 -6.952 1.00 90.75 684 VAL A N 1
ATOM 5422 C CA . VAL A 1 684 ? 37.755 3.508 -6.692 1.00 90.75 684 VAL A CA 1
ATOM 5423 C C . VAL A 1 684 ? 38.269 2.238 -7.381 1.00 90.75 684 VAL A C 1
ATOM 5425 O O . VAL A 1 684 ? 37.662 1.179 -7.246 1.00 90.75 684 VAL A O 1
ATOM 5428 N N . LYS A 1 685 ? 39.394 2.307 -8.103 1.00 86.06 685 LYS A N 1
ATOM 5429 C CA . LYS A 1 685 ? 39.898 1.230 -8.974 1.00 86.06 685 LYS A CA 1
ATOM 5430 C C . LYS A 1 685 ? 39.965 -0.137 -8.280 1.00 86.06 685 LYS A C 1
ATOM 5432 O O . LYS A 1 685 ? 39.494 -1.122 -8.843 1.00 86.06 685 LYS A O 1
ATOM 5437 N N . ASP A 1 686 ? 40.471 -0.179 -7.050 1.00 87.50 686 ASP A N 1
ATOM 5438 C CA . ASP A 1 686 ? 40.663 -1.427 -6.294 1.00 87.50 686 ASP A CA 1
ATOM 5439 C C . ASP A 1 686 ? 39.363 -1.979 -5.680 1.00 87.50 686 ASP A C 1
ATOM 5441 O O . ASP A 1 686 ? 39.309 -3.129 -5.250 1.00 87.50 686 ASP A O 1
ATOM 5445 N N . GLN A 1 687 ? 38.295 -1.175 -5.645 1.00 92.12 687 GLN A N 1
ATOM 5446 C CA . GLN A 1 687 ? 36.993 -1.520 -5.055 1.00 92.12 687 GLN A CA 1
ATOM 5447 C C . GLN A 1 687 ? 35.842 -1.367 -6.056 1.00 92.12 687 GLN A C 1
ATOM 5449 O O . GLN A 1 687 ? 34.672 -1.240 -5.680 1.00 92.12 687 GLN A O 1
ATOM 5454 N N . LEU A 1 688 ? 36.150 -1.381 -7.353 1.00 91.25 688 LEU A N 1
ATOM 5455 C CA . LEU A 1 688 ? 35.176 -1.082 -8.394 1.00 91.25 688 LEU A CA 1
ATOM 5456 C C . LEU A 1 688 ? 34.044 -2.121 -8.450 1.00 91.25 688 LEU A C 1
ATOM 5458 O O . LEU A 1 688 ? 32.886 -1.779 -8.677 1.00 91.25 688 LEU A O 1
ATOM 5462 N N . ASN A 1 689 ? 34.346 -3.380 -8.132 1.00 90.75 689 ASN A N 1
ATOM 5463 C CA . ASN A 1 689 ? 33.357 -4.447 -7.961 1.00 90.75 689 ASN A CA 1
ATOM 5464 C C . ASN A 1 689 ? 32.362 -4.180 -6.808 1.00 90.75 689 ASN A C 1
ATOM 5466 O O . ASN A 1 689 ? 31.195 -4.572 -6.890 1.00 90.75 689 ASN A O 1
ATOM 5470 N N . VAL A 1 690 ? 32.800 -3.544 -5.718 1.00 92.44 690 VAL A N 1
ATOM 5471 C CA . VAL A 1 690 ? 31.937 -3.128 -4.601 1.00 92.44 690 VAL A CA 1
ATOM 5472 C C . VAL A 1 690 ? 31.100 -1.928 -5.026 1.00 92.44 690 VAL A C 1
ATOM 5474 O O . VAL A 1 690 ? 29.884 -1.955 -4.855 1.00 92.44 690 VAL A O 1
ATOM 5477 N N . ALA A 1 691 ? 31.718 -0.933 -5.664 1.00 93.88 691 ALA A N 1
ATOM 5478 C CA . ALA A 1 691 ? 31.037 0.266 -6.146 1.00 93.88 691 ALA A CA 1
ATOM 5479 C C . ALA A 1 691 ? 29.906 -0.049 -7.139 1.00 93.88 691 ALA A C 1
ATOM 5481 O O . ALA A 1 691 ? 28.798 0.475 -7.007 1.00 93.88 691 ALA A O 1
ATOM 5482 N N . VAL A 1 692 ? 30.156 -0.952 -8.097 1.00 92.75 692 VAL A N 1
ATOM 5483 C CA . VAL A 1 692 ? 29.145 -1.416 -9.060 1.00 92.75 692 VAL A CA 1
ATOM 5484 C C . VAL A 1 692 ? 27.977 -2.083 -8.335 1.00 92.75 692 VAL A C 1
ATOM 5486 O O . VAL A 1 692 ? 26.824 -1.750 -8.606 1.00 92.75 692 VAL A O 1
ATOM 5489 N N . ARG A 1 693 ? 28.247 -2.986 -7.381 1.00 92.31 693 ARG A N 1
ATOM 5490 C CA . ARG A 1 693 ? 27.194 -3.652 -6.596 1.00 92.31 693 ARG A CA 1
ATOM 5491 C C . ARG A 1 693 ? 26.386 -2.664 -5.755 1.00 92.31 693 ARG A C 1
ATOM 5493 O O . ARG A 1 693 ? 25.162 -2.748 -5.775 1.00 92.31 693 ARG A O 1
ATOM 5500 N N . GLN A 1 694 ? 27.043 -1.706 -5.095 1.00 92.75 694 GLN A N 1
ATOM 5501 C CA . GLN A 1 694 ? 26.374 -0.649 -4.332 1.00 92.75 694 GLN A CA 1
ATOM 5502 C C . GLN A 1 694 ? 25.430 0.174 -5.225 1.00 92.75 694 GLN A C 1
ATOM 5504 O O . GLN A 1 694 ? 24.285 0.403 -4.847 1.00 92.75 694 GLN A O 1
ATOM 5509 N N . CYS A 1 695 ? 25.865 0.565 -6.430 1.00 92.94 695 CYS A N 1
ATOM 5510 C CA . CYS A 1 695 ? 25.018 1.307 -7.372 1.00 92.94 695 CYS A CA 1
ATOM 5511 C C . CYS A 1 695 ? 23.811 0.481 -7.850 1.00 92.94 695 CYS A C 1
ATOM 5513 O O . CYS A 1 695 ? 22.695 0.996 -7.888 1.00 92.94 695 CYS A O 1
ATOM 5515 N N . ILE A 1 696 ? 24.010 -0.805 -8.176 1.00 90.12 696 ILE A N 1
ATOM 5516 C CA . ILE A 1 696 ? 22.920 -1.716 -8.574 1.00 90.12 696 ILE A CA 1
ATOM 5517 C C . ILE A 1 696 ? 21.894 -1.850 -7.445 1.00 90.12 696 ILE A C 1
ATOM 5519 O O . ILE A 1 696 ? 20.694 -1.752 -7.690 1.00 90.12 696 ILE A O 1
ATOM 5523 N N . GLU A 1 697 ? 22.355 -2.078 -6.216 1.00 92.31 697 GLU A N 1
ATOM 5524 C CA . GLU A 1 697 ? 21.478 -2.257 -5.062 1.00 92.31 697 GLU A CA 1
ATOM 5525 C C . GLU A 1 697 ? 20.720 -0.966 -4.720 1.00 92.31 697 GLU A C 1
ATOM 5527 O O . GLU A 1 697 ? 19.499 -0.996 -4.565 1.00 92.31 697 GLU A O 1
ATOM 5532 N N . ALA A 1 698 ? 21.413 0.178 -4.682 1.00 87.88 698 ALA A N 1
ATOM 5533 C CA . ALA A 1 698 ? 20.799 1.479 -4.434 1.00 87.88 698 ALA A CA 1
ATOM 5534 C C . ALA A 1 698 ? 19.716 1.814 -5.466 1.00 87.88 698 ALA A C 1
ATOM 5536 O O . ALA A 1 698 ? 18.657 2.311 -5.086 1.00 87.88 698 ALA A O 1
ATOM 5537 N N . ALA A 1 699 ? 19.928 1.472 -6.744 1.00 87.69 699 ALA A N 1
ATOM 5538 C CA . ALA A 1 699 ? 18.933 1.696 -7.790 1.00 87.69 699 ALA A CA 1
ATOM 5539 C C . ALA A 1 699 ? 17.601 0.994 -7.486 1.00 87.69 699 ALA A C 1
ATOM 5541 O O . ALA A 1 699 ? 16.545 1.538 -7.786 1.00 87.69 699 ALA A O 1
ATOM 5542 N N . GLY A 1 700 ? 17.629 -0.187 -6.858 1.00 86.38 700 GLY A N 1
ATOM 5543 C CA . GLY A 1 700 ? 16.421 -0.927 -6.485 1.00 86.38 700 GLY A CA 1
ATOM 5544 C C . GLY A 1 700 ? 15.526 -0.188 -5.486 1.00 86.38 700 GLY A C 1
ATOM 5545 O O . GLY A 1 700 ? 14.301 -0.293 -5.554 1.00 86.38 700 GLY A O 1
ATOM 5546 N N . TYR A 1 701 ? 16.127 0.562 -4.564 1.00 86.94 701 TYR A N 1
ATOM 5547 C CA . TYR A 1 701 ? 15.410 1.248 -3.490 1.00 86.94 701 TYR A CA 1
ATOM 5548 C C . TYR A 1 701 ? 14.813 2.598 -3.901 1.00 86.94 701 TYR A C 1
ATOM 5550 O O . TYR A 1 701 ? 13.898 3.087 -3.236 1.00 86.94 701 TYR A O 1
ATOM 5558 N N . GLU A 1 702 ? 15.286 3.179 -5.002 1.00 82.62 702 GLU A N 1
ATOM 5559 C CA . GLU A 1 702 ? 14.770 4.438 -5.526 1.00 82.62 702 GLU A CA 1
ATOM 5560 C C . GLU A 1 702 ? 13.387 4.253 -6.175 1.00 82.62 702 GLU A C 1
ATOM 5562 O O . GLU A 1 702 ? 13.106 3.266 -6.866 1.00 82.62 702 GLU A O 1
ATOM 5567 N N . PHE A 1 703 ? 12.499 5.227 -5.968 1.00 81.81 703 PHE A N 1
ATOM 5568 C CA . PHE A 1 703 ? 11.196 5.294 -6.642 1.00 81.81 703 PHE A CA 1
ATOM 5569 C C . PHE A 1 703 ? 11.218 6.196 -7.878 1.00 81.81 703 PHE A C 1
ATOM 5571 O O . PHE A 1 703 ? 10.439 5.965 -8.801 1.00 81.81 703 PHE A O 1
ATOM 5578 N N . ASP A 1 704 ? 12.111 7.187 -7.906 1.00 76.56 704 ASP A N 1
ATOM 5579 C CA . ASP A 1 704 ? 12.261 8.107 -9.027 1.00 76.56 704 ASP A CA 1
ATOM 5580 C C . ASP A 1 704 ? 13.038 7.444 -10.184 1.00 76.56 704 ASP A C 1
ATOM 5582 O O . ASP A 1 704 ? 14.183 7.018 -9.989 1.00 76.56 704 ASP A O 1
ATOM 5586 N N . PRO A 1 705 ? 12.458 7.349 -11.397 1.00 75.69 705 PRO A N 1
ATOM 5587 C CA . PRO A 1 705 ? 13.119 6.706 -12.531 1.00 75.69 705 PRO A CA 1
ATOM 5588 C C . PRO A 1 705 ? 14.442 7.362 -12.944 1.00 75.69 705 PRO A C 1
ATOM 5590 O O . PRO A 1 705 ? 15.328 6.664 -13.437 1.00 75.69 705 PRO A O 1
ATOM 5593 N N . SER A 1 706 ? 14.609 8.672 -12.729 1.00 72.88 706 SER A N 1
ATOM 5594 C CA . SER A 1 706 ? 15.854 9.375 -13.059 1.00 72.88 706 SER A CA 1
ATOM 5595 C C . SER A 1 706 ? 16.985 8.956 -12.112 1.00 72.88 706 SER A C 1
ATOM 5597 O O . SER A 1 706 ? 18.069 8.596 -12.575 1.00 72.88 706 SER A O 1
ATOM 5599 N N . ASN A 1 707 ? 16.728 8.886 -10.802 1.00 76.31 707 ASN A N 1
ATOM 5600 C CA . ASN A 1 707 ? 17.699 8.361 -9.833 1.00 76.31 707 ASN A CA 1
ATOM 5601 C C . ASN A 1 707 ? 18.064 6.894 -10.113 1.00 76.31 707 ASN A C 1
ATOM 5603 O O . ASN A 1 707 ? 19.244 6.533 -10.100 1.00 76.31 707 ASN A O 1
ATOM 5607 N N . GLN A 1 708 ? 17.069 6.052 -10.418 1.00 83.50 708 GLN A N 1
ATOM 5608 C CA . GLN A 1 708 ? 17.297 4.658 -10.812 1.00 83.50 708 GLN A CA 1
ATOM 5609 C C . GLN A 1 708 ? 18.209 4.566 -12.043 1.00 83.50 708 GLN A C 1
ATOM 5611 O O . GLN A 1 708 ? 19.191 3.824 -12.038 1.00 83.50 708 GLN A O 1
ATOM 5616 N N . MET A 1 709 ? 17.905 5.340 -13.091 1.00 79.44 709 MET A N 1
ATOM 5617 C CA . MET A 1 709 ? 18.683 5.389 -14.329 1.00 79.44 709 MET A CA 1
ATOM 5618 C C . MET A 1 709 ? 20.121 5.834 -14.064 1.00 79.44 709 MET A C 1
ATOM 5620 O O . MET A 1 709 ? 21.057 5.199 -14.543 1.00 79.44 709 MET A O 1
ATOM 5624 N N . MET A 1 710 ? 20.309 6.889 -13.271 1.00 81.75 710 MET A N 1
ATOM 5625 C CA . MET A 1 710 ? 21.625 7.425 -12.926 1.00 81.75 710 MET A CA 1
ATOM 5626 C C . MET A 1 710 ? 22.516 6.369 -12.255 1.00 81.75 710 MET A C 1
ATOM 5628 O O . MET A 1 710 ? 23.664 6.177 -12.656 1.00 81.75 710 MET A O 1
ATOM 5632 N N . LEU A 1 711 ? 21.974 5.634 -11.281 1.00 85.62 711 LEU A N 1
ATOM 5633 C CA . LEU A 1 711 ? 22.688 4.572 -10.566 1.00 85.62 711 LEU A CA 1
ATOM 5634 C C . LEU A 1 711 ? 22.983 3.361 -11.466 1.00 85.62 711 LEU A C 1
ATOM 5636 O O . LEU A 1 711 ? 24.078 2.798 -11.418 1.00 85.62 711 LEU A O 1
ATOM 5640 N N . ILE A 1 712 ? 22.042 2.977 -12.333 1.00 87.75 712 ILE A N 1
ATOM 5641 C CA . ILE A 1 712 ? 22.243 1.884 -13.296 1.00 87.75 712 ILE A CA 1
ATOM 5642 C C . ILE A 1 712 ? 23.279 2.259 -14.367 1.00 87.75 712 ILE A C 1
ATOM 5644 O O . ILE A 1 712 ? 24.110 1.420 -14.719 1.00 87.75 712 ILE A O 1
ATOM 5648 N N . ARG A 1 713 ? 23.291 3.508 -14.851 1.00 85.94 713 ARG A N 1
ATOM 5649 C CA . ARG A 1 713 ? 24.325 4.016 -15.771 1.00 85.94 713 ARG A CA 1
ATOM 5650 C C . ARG A 1 713 ? 25.702 4.010 -15.100 1.00 85.94 713 ARG A C 1
ATOM 5652 O O . ARG A 1 713 ? 26.652 3.521 -15.704 1.00 85.94 713 ARG A O 1
ATOM 5659 N N . ALA A 1 714 ? 25.796 4.420 -13.833 1.00 87.69 714 ALA A N 1
ATOM 5660 C CA . ALA A 1 714 ? 27.043 4.346 -13.070 1.00 87.69 714 ALA A CA 1
ATOM 5661 C C . ALA A 1 714 ? 27.552 2.906 -12.898 1.00 87.69 714 ALA A C 1
ATOM 5663 O O . ALA A 1 714 ? 28.735 2.630 -13.105 1.00 87.69 714 ALA A O 1
ATOM 5664 N N . ALA A 1 715 ? 26.655 1.961 -12.604 1.00 90.50 715 ALA A N 1
ATOM 5665 C CA . ALA A 1 715 ? 27.001 0.545 -12.551 1.00 90.50 715 ALA A CA 1
ATOM 5666 C C . ALA A 1 715 ? 27.500 0.023 -13.909 1.00 90.50 715 ALA A C 1
ATOM 5668 O O . ALA A 1 715 ? 28.512 -0.672 -13.963 1.00 90.50 715 ALA A O 1
ATOM 5669 N N . GLN A 1 716 ? 26.830 0.375 -15.012 1.00 88.62 716 GLN A N 1
ATOM 5670 C CA . GLN A 1 716 ? 27.254 -0.001 -16.364 1.00 88.62 716 GLN A CA 1
ATOM 5671 C C . GLN A 1 716 ? 28.627 0.580 -16.712 1.00 88.62 716 GLN A C 1
ATOM 5673 O O . GLN A 1 716 ? 29.474 -0.134 -17.248 1.00 88.62 716 GLN A O 1
ATOM 5678 N N . PHE A 1 717 ? 28.855 1.849 -16.368 1.00 88.62 717 PHE A N 1
ATOM 5679 C CA . PHE A 1 717 ? 30.134 2.521 -16.550 1.00 88.62 717 PHE A CA 1
ATOM 5680 C C . PHE A 1 717 ? 31.249 1.783 -15.799 1.00 88.62 717 PHE A C 1
ATOM 5682 O O . PHE A 1 717 ? 32.241 1.399 -16.414 1.00 88.62 717 PHE A O 1
ATOM 5689 N N . GLY A 1 718 ? 31.049 1.466 -14.514 1.00 88.94 718 GLY A N 1
ATOM 5690 C CA . GLY A 1 718 ? 32.022 0.726 -13.701 1.00 88.94 718 GLY A CA 1
ATOM 5691 C C . GLY A 1 718 ? 32.324 -0.680 -14.220 1.00 88.94 718 GLY A C 1
ATOM 5692 O O . GLY A 1 718 ? 33.480 -1.098 -14.222 1.00 88.94 718 GLY A O 1
ATOM 5693 N N . LYS A 1 719 ? 31.313 -1.390 -14.740 1.00 87.81 719 LYS A N 1
ATOM 5694 C CA . LYS A 1 719 ? 31.503 -2.714 -15.354 1.00 87.81 719 LYS A CA 1
ATOM 5695 C C . LYS A 1 719 ? 32.480 -2.686 -16.531 1.00 87.81 719 LYS A C 1
ATOM 5697 O O . LYS A 1 719 ? 33.157 -3.680 -16.749 1.00 87.81 719 LYS A O 1
ATOM 5702 N N . SER A 1 720 ? 32.578 -1.573 -17.267 1.00 85.88 720 SER A N 1
ATOM 5703 C CA . SER A 1 720 ? 33.466 -1.481 -18.437 1.00 85.88 720 SER A CA 1
ATOM 5704 C C . SER A 1 720 ? 34.963 -1.538 -18.093 1.00 85.88 720 SER A C 1
ATOM 5706 O O . SER A 1 720 ? 35.774 -1.849 -18.961 1.00 85.88 720 SER A O 1
ATOM 5708 N N . PHE A 1 721 ? 35.332 -1.298 -16.830 1.00 86.44 721 PHE A N 1
ATOM 5709 C CA . PHE A 1 721 ? 36.724 -1.284 -16.372 1.00 86.44 721 PHE A CA 1
ATOM 5710 C C . PHE A 1 721 ? 37.125 -2.532 -15.570 1.00 86.44 721 PHE A C 1
ATOM 5712 O O . PHE A 1 721 ? 38.289 -2.652 -15.187 1.00 86.44 721 PHE A O 1
ATOM 5719 N N . VAL A 1 722 ? 36.187 -3.447 -15.295 1.00 82.31 722 VAL A N 1
ATOM 5720 C CA . VAL A 1 722 ? 36.451 -4.690 -14.558 1.00 82.31 722 VAL A CA 1
ATOM 5721 C C . VAL A 1 722 ? 36.327 -5.874 -15.519 1.00 82.31 722 VAL A C 1
ATOM 5723 O O . VAL A 1 722 ? 35.203 -6.216 -15.897 1.00 82.31 722 VAL A O 1
ATOM 5726 N N . PRO A 1 723 ? 37.440 -6.517 -15.917 1.00 73.19 723 PRO A N 1
ATOM 5727 C CA . PRO A 1 723 ? 37.361 -7.793 -16.617 1.00 73.19 723 PRO A CA 1
ATOM 5728 C C . PRO A 1 723 ? 36.704 -8.833 -15.692 1.00 73.19 723 PRO A C 1
ATOM 5730 O O . PRO A 1 723 ? 36.961 -8.847 -14.490 1.00 73.19 723 PRO A O 1
ATOM 5733 N N . ASP A 1 724 ? 35.819 -9.663 -16.244 1.00 79.56 724 ASP A N 1
ATOM 5734 C CA . ASP A 1 724 ? 35.163 -10.792 -15.559 1.00 79.56 724 ASP A CA 1
ATOM 5735 C C . ASP A 1 724 ? 34.145 -10.454 -14.447 1.00 79.56 724 ASP A C 1
ATOM 5737 O O . ASP A 1 724 ? 33.861 -11.277 -13.574 1.00 79.56 724 ASP A O 1
ATOM 5741 N N . ILE A 1 725 ? 33.523 -9.267 -14.471 1.00 82.12 725 ILE A N 1
ATOM 5742 C CA . ILE A 1 725 ? 32.429 -8.959 -13.536 1.00 82.12 725 ILE A CA 1
ATOM 5743 C C . ILE A 1 725 ? 31.137 -9.718 -13.878 1.00 82.12 725 ILE A C 1
ATOM 5745 O O . ILE A 1 725 ? 30.616 -9.639 -14.997 1.00 82.12 725 ILE A O 1
ATOM 5749 N N . ASP A 1 726 ? 30.563 -10.392 -12.878 1.00 80.94 726 ASP A N 1
ATOM 5750 C CA . ASP A 1 726 ? 29.255 -11.031 -13.007 1.00 80.94 726 ASP A CA 1
ATOM 5751 C C . ASP A 1 726 ? 28.178 -9.996 -13.387 1.00 80.94 726 ASP A C 1
ATOM 5753 O O . ASP A 1 726 ? 27.914 -9.010 -12.689 1.00 80.94 726 ASP A O 1
ATOM 5757 N N . SER A 1 727 ? 27.562 -10.217 -14.546 1.00 86.06 727 SER A N 1
ATOM 5758 C CA . SER A 1 727 ? 26.538 -9.344 -15.110 1.00 86.06 727 SER A CA 1
ATOM 5759 C C . SER A 1 727 ? 25.124 -9.711 -14.667 1.00 86.06 727 SER A C 1
ATOM 5761 O O . SER A 1 727 ? 24.205 -8.921 -14.904 1.00 86.06 727 SER A O 1
ATOM 5763 N N . GLU A 1 728 ? 24.931 -10.862 -14.022 1.00 86.88 728 GLU A N 1
ATOM 5764 C CA . GLU A 1 728 ? 23.615 -11.345 -13.615 1.00 86.88 728 GLU A CA 1
ATOM 5765 C C . GLU A 1 728 ? 22.894 -10.377 -12.654 1.00 86.88 728 GLU A C 1
ATOM 5767 O O . GLU A 1 728 ? 21.754 -10.008 -12.964 1.00 86.88 728 GLU A O 1
ATOM 5772 N N . PRO A 1 729 ? 23.512 -9.848 -11.573 1.00 83.56 729 PRO A N 1
ATOM 5773 C CA . PRO A 1 729 ? 22.847 -8.911 -10.664 1.00 83.56 729 PRO A CA 1
ATOM 5774 C C . PRO A 1 729 ? 22.388 -7.626 -11.362 1.00 83.56 729 PRO A C 1
ATOM 5776 O O . PRO A 1 729 ? 21.293 -7.126 -11.101 1.00 83.56 729 PRO A O 1
ATOM 5779 N N . TYR A 1 730 ? 23.195 -7.122 -12.299 1.00 84.75 730 TYR A N 1
ATOM 5780 C CA . TYR A 1 730 ? 22.875 -5.941 -13.100 1.00 84.75 730 TYR A CA 1
ATOM 5781 C C . TYR A 1 730 ? 21.657 -6.189 -13.999 1.00 84.75 730 TYR A C 1
ATOM 5783 O O . TYR A 1 730 ? 20.693 -5.419 -13.983 1.00 84.75 730 TYR A O 1
ATOM 5791 N N . VAL A 1 731 ? 21.671 -7.290 -14.761 1.00 82.31 731 VAL A N 1
ATOM 5792 C CA . VAL A 1 731 ? 20.574 -7.651 -15.674 1.00 82.31 731 VAL A CA 1
ATOM 5793 C C . VAL A 1 731 ? 19.293 -7.931 -14.889 1.00 82.31 731 VAL A C 1
ATOM 5795 O O . VAL A 1 731 ? 18.216 -7.473 -15.280 1.00 82.31 731 VAL A O 1
ATOM 5798 N N . LYS A 1 732 ? 19.401 -8.640 -13.760 1.00 81.88 732 LYS A N 1
ATOM 5799 C CA . LYS A 1 732 ? 18.279 -8.925 -12.862 1.00 81.88 732 LYS A CA 1
ATOM 5800 C C . LYS A 1 732 ? 17.669 -7.639 -12.312 1.00 81.88 732 LYS A C 1
ATOM 5802 O O . LYS A 1 732 ? 16.453 -7.489 -12.382 1.00 81.88 732 LYS A O 1
ATOM 5807 N N . MET A 1 733 ? 18.479 -6.691 -11.837 1.00 84.00 733 MET A N 1
ATOM 5808 C CA . MET A 1 733 ? 17.970 -5.412 -11.337 1.00 84.00 733 MET A CA 1
ATOM 5809 C C . MET A 1 733 ? 17.278 -4.600 -12.436 1.00 84.00 733 MET A C 1
ATOM 5811 O O . MET A 1 733 ? 16.163 -4.130 -12.228 1.00 84.00 733 MET A O 1
ATOM 5815 N N . CYS A 1 734 ? 17.861 -4.516 -13.638 1.00 81.31 734 CYS A N 1
ATOM 5816 C CA . CYS A 1 734 ? 17.220 -3.845 -14.774 1.00 81.31 734 CYS A CA 1
ATOM 5817 C C . CYS A 1 734 ? 15.848 -4.459 -15.102 1.00 81.31 734 CYS A C 1
ATOM 5819 O O . CYS A 1 734 ? 14.882 -3.739 -15.355 1.00 81.31 734 CYS A O 1
ATOM 5821 N N . ARG A 1 735 ? 15.730 -5.796 -15.073 1.00 81.19 735 ARG A N 1
ATOM 5822 C CA . ARG A 1 735 ? 14.443 -6.489 -15.259 1.00 81.19 735 ARG A CA 1
ATOM 5823 C C . ARG A 1 735 ? 13.449 -6.150 -14.152 1.00 81.19 735 ARG A C 1
ATOM 5825 O O . ARG A 1 735 ? 12.312 -5.808 -14.467 1.00 81.19 735 ARG A O 1
ATOM 5832 N N . THR A 1 736 ? 13.880 -6.200 -12.895 1.00 82.44 736 THR A N 1
ATOM 5833 C CA . THR A 1 736 ? 13.035 -5.894 -11.735 1.00 82.44 736 THR A CA 1
ATOM 5834 C C . THR A 1 736 ? 12.533 -4.452 -11.758 1.00 82.44 736 THR A C 1
ATOM 5836 O O . THR A 1 736 ? 11.336 -4.233 -11.607 1.00 82.44 736 THR A O 1
ATOM 5839 N N . LEU A 1 737 ? 13.404 -3.474 -12.025 1.00 82.06 737 LEU A N 1
ATOM 5840 C CA . LEU A 1 737 ? 13.032 -2.059 -12.101 1.00 82.06 737 LEU A CA 1
ATOM 5841 C C . LEU A 1 737 ? 12.010 -1.784 -13.206 1.00 82.06 737 LEU A C 1
ATOM 5843 O O . LEU A 1 737 ? 11.057 -1.044 -12.981 1.00 82.06 737 LEU A O 1
ATOM 5847 N N . ARG A 1 738 ? 12.136 -2.431 -14.373 1.00 82.44 738 ARG A N 1
ATOM 5848 C CA . ARG A 1 738 ? 11.131 -2.303 -15.443 1.00 82.44 738 ARG A CA 1
ATOM 5849 C C . ARG A 1 738 ? 9.761 -2.810 -15.014 1.00 82.44 738 ARG A C 1
ATOM 5851 O O . ARG A 1 738 ? 8.762 -2.140 -15.264 1.00 82.44 738 ARG A O 1
ATOM 5858 N N . VAL A 1 739 ? 9.710 -3.970 -14.361 1.00 84.75 739 VAL A N 1
ATOM 5859 C CA . VAL A 1 739 ? 8.453 -4.528 -13.845 1.00 84.75 739 VAL A CA 1
ATOM 5860 C C . VAL A 1 739 ? 7.874 -3.623 -12.757 1.00 84.75 739 VAL A C 1
ATOM 5862 O O . VAL A 1 739 ? 6.698 -3.270 -12.829 1.00 84.75 739 VAL A O 1
ATOM 5865 N N . LEU A 1 740 ? 8.697 -3.191 -11.795 1.00 85.38 740 LEU A N 1
ATOM 5866 C CA . LEU A 1 740 ? 8.287 -2.295 -10.714 1.00 85.38 740 LEU A CA 1
ATOM 5867 C C . LEU A 1 740 ? 7.741 -0.972 -11.249 1.00 85.38 740 LEU A C 1
ATOM 5869 O O . LEU A 1 740 ? 6.645 -0.577 -10.871 1.00 85.38 740 LEU A O 1
ATOM 5873 N N . ASN A 1 741 ? 8.439 -0.310 -12.169 1.00 85.75 741 ASN A N 1
ATOM 5874 C CA . ASN A 1 741 ? 7.979 0.957 -12.739 1.00 85.75 741 ASN A CA 1
ATOM 5875 C C . ASN A 1 741 ? 6.686 0.791 -13.551 1.00 85.75 741 ASN A C 1
ATOM 5877 O O . ASN A 1 741 ? 5.813 1.658 -13.496 1.00 85.75 741 ASN A O 1
ATOM 5881 N N . ALA A 1 742 ? 6.512 -0.341 -14.244 1.00 83.38 742 ALA A N 1
ATOM 5882 C CA . ALA A 1 742 ? 5.279 -0.630 -14.970 1.00 83.38 742 ALA A CA 1
ATOM 5883 C C . ALA A 1 742 ? 4.066 -0.767 -14.032 1.00 83.38 742 ALA A C 1
ATOM 5885 O O . ALA A 1 742 ? 3.005 -0.215 -14.322 1.00 83.38 742 ALA A O 1
ATOM 5886 N N . VAL A 1 743 ? 4.211 -1.457 -12.893 1.00 86.69 743 VAL A N 1
ATOM 5887 C CA . VAL A 1 743 ? 3.110 -1.627 -11.922 1.00 86.69 743 VAL A CA 1
ATOM 5888 C C . VAL A 1 743 ? 2.909 -0.402 -11.023 1.00 86.69 743 VAL A C 1
ATOM 5890 O O . VAL A 1 743 ? 1.779 -0.106 -10.632 1.00 86.69 743 VAL A O 1
ATOM 5893 N N . ARG A 1 744 ? 3.979 0.362 -10.763 1.00 86.12 744 ARG A N 1
ATOM 5894 C CA . ARG A 1 744 ? 3.935 1.656 -10.067 1.00 86.12 744 ARG A CA 1
ATOM 5895 C C . ARG A 1 744 ? 3.278 2.745 -10.903 1.00 86.12 744 ARG A C 1
ATOM 5897 O O . ARG A 1 744 ? 2.881 3.749 -10.328 1.00 86.12 744 ARG A O 1
ATOM 5904 N N . ASN A 1 745 ? 3.140 2.587 -12.218 1.00 82.94 745 ASN A N 1
ATOM 5905 C CA . ASN A 1 745 ? 2.490 3.586 -13.063 1.00 82.94 745 ASN A CA 1
ATOM 5906 C C . ASN A 1 745 ? 1.111 3.979 -12.501 1.00 82.94 745 ASN A C 1
ATOM 5908 O O . ASN A 1 745 ? 0.328 3.109 -12.125 1.00 82.94 745 ASN A O 1
ATOM 5912 N N . LEU A 1 746 ? 0.790 5.278 -12.490 1.00 80.69 746 LEU A N 1
ATOM 5913 C CA . LEU A 1 746 ? -0.442 5.820 -11.896 1.00 80.69 746 LEU A CA 1
ATOM 5914 C C . LEU A 1 746 ? -1.736 5.161 -12.404 1.00 80.69 746 LEU A C 1
ATOM 5916 O O . LEU A 1 746 ? -2.727 5.125 -11.674 1.00 80.69 746 LEU A O 1
ATOM 5920 N N . ARG A 1 747 ? -1.740 4.638 -13.640 1.00 77.62 747 ARG A N 1
ATOM 5921 C CA . ARG A 1 747 ? -2.906 3.966 -14.236 1.00 77.62 747 ARG A CA 1
ATOM 5922 C C . ARG A 1 747 ? -3.137 2.570 -13.661 1.00 77.62 747 ARG A C 1
ATOM 5924 O O . ARG A 1 747 ? -4.282 2.130 -13.630 1.00 77.62 747 ARG A O 1
ATOM 5931 N N . ILE A 1 748 ? -2.069 1.898 -13.231 1.00 84.75 748 ILE A N 1
ATOM 5932 C CA . ILE A 1 748 ? -2.117 0.596 -12.552 1.00 84.75 748 ILE A CA 1
ATOM 5933 C C . ILE A 1 748 ? -2.263 0.810 -11.040 1.00 84.75 748 ILE A C 1
ATOM 5935 O O . ILE A 1 748 ? -3.104 0.184 -10.397 1.00 84.75 748 ILE A O 1
ATOM 5939 N N . GLY A 1 749 ? -1.485 1.745 -10.486 1.00 85.44 749 GLY A N 1
ATOM 5940 C CA . GLY A 1 749 ? -1.599 2.209 -9.109 1.00 85.44 749 GLY A CA 1
ATOM 5941 C C . GLY A 1 749 ? -1.234 1.138 -8.086 1.00 85.44 749 GLY A C 1
ATOM 5942 O O . GLY A 1 749 ? -1.997 0.932 -7.143 1.00 85.44 749 GLY A O 1
ATOM 5943 N N . VAL A 1 750 ? -0.111 0.437 -8.287 1.00 89.81 750 VAL A N 1
ATOM 5944 C CA . VAL A 1 750 ? 0.420 -0.576 -7.361 1.00 89.81 750 VAL A CA 1
ATOM 5945 C C . VAL A 1 750 ? 1.841 -0.172 -6.926 1.00 89.81 750 VAL A C 1
ATOM 5947 O O . VAL A 1 750 ? 2.825 -0.554 -7.566 1.00 89.81 750 VAL A O 1
ATOM 5950 N N . PRO A 1 751 ? 1.979 0.629 -5.851 1.00 90.50 751 PRO A N 1
ATOM 5951 C CA . PRO A 1 751 ? 3.254 1.210 -5.432 1.00 90.50 751 PRO A CA 1
ATOM 5952 C C . PRO A 1 751 ? 4.115 0.236 -4.617 1.00 90.50 751 PRO A C 1
ATOM 5954 O O . PRO A 1 751 ? 4.391 0.458 -3.441 1.00 90.50 751 PRO A O 1
ATOM 5957 N N . LEU A 1 752 ? 4.531 -0.866 -5.242 1.00 89.62 752 LEU A N 1
ATOM 5958 C CA . LEU A 1 752 ? 5.375 -1.880 -4.603 1.00 89.62 752 LEU A CA 1
ATOM 5959 C C . LEU A 1 752 ? 6.809 -1.384 -4.408 1.00 89.62 752 LEU A C 1
ATOM 5961 O O . LEU A 1 752 ? 7.419 -0.838 -5.332 1.00 89.62 752 LEU A O 1
ATOM 5965 N N . THR A 1 753 ? 7.384 -1.633 -3.236 1.00 88.06 753 THR A N 1
ATOM 5966 C CA . THR A 1 753 ? 8.818 -1.434 -2.978 1.00 88.06 753 THR A CA 1
ATOM 5967 C C . THR A 1 753 ? 9.633 -2.646 -3.450 1.00 88.06 753 THR A C 1
ATOM 5969 O O . THR A 1 753 ? 9.095 -3.733 -3.680 1.00 88.06 753 THR A O 1
ATOM 5972 N N . ILE A 1 754 ? 10.955 -2.487 -3.576 1.00 86.50 754 ILE A N 1
ATOM 5973 C CA . ILE A 1 754 ? 11.856 -3.606 -3.897 1.00 86.50 754 ILE A CA 1
ATOM 5974 C C . ILE A 1 754 ? 11.889 -4.672 -2.796 1.00 86.50 754 ILE A C 1
ATOM 5976 O O . ILE A 1 754 ? 12.115 -5.837 -3.097 1.00 86.50 754 ILE A O 1
ATOM 5980 N N . THR A 1 755 ? 11.619 -4.299 -1.542 1.00 84.31 755 THR A N 1
ATOM 5981 C CA . THR A 1 755 ? 11.553 -5.223 -0.399 1.00 84.31 755 THR A CA 1
ATOM 5982 C C . THR A 1 755 ? 10.269 -6.050 -0.418 1.00 84.31 755 THR A C 1
ATOM 5984 O O . THR A 1 755 ? 10.273 -7.223 -0.056 1.00 84.31 755 THR A O 1
ATOM 5987 N N . GLN A 1 756 ? 9.164 -5.446 -0.861 1.00 83.31 756 GLN A N 1
ATOM 5988 C CA . GLN A 1 756 ? 7.863 -6.106 -0.980 1.00 83.31 756 GLN A CA 1
ATOM 5989 C C . GLN A 1 756 ? 7.796 -7.034 -2.198 1.00 83.31 756 GLN A C 1
ATOM 5991 O O . GLN A 1 756 ? 7.079 -8.032 -2.180 1.00 83.31 756 GLN A O 1
ATOM 5996 N N . TYR A 1 757 ? 8.563 -6.726 -3.245 1.00 77.75 757 TYR A N 1
ATOM 5997 C CA . TYR A 1 757 ? 8.581 -7.462 -4.507 1.00 77.75 757 TYR A CA 1
ATOM 5998 C C . TYR A 1 757 ? 8.799 -8.989 -4.378 1.00 77.75 757 TYR A C 1
ATOM 6000 O O . TYR A 1 757 ? 8.060 -9.735 -5.021 1.00 77.75 757 TYR A O 1
ATOM 6008 N N . PRO A 1 758 ? 9.751 -9.499 -3.563 1.00 61.94 758 PRO A N 1
ATOM 6009 C CA . PRO A 1 758 ? 10.048 -10.929 -3.463 1.00 61.94 758 PRO A CA 1
ATOM 6010 C C . PRO A 1 758 ? 9.199 -11.648 -2.405 1.00 61.94 758 PRO A C 1
ATOM 6012 O O . PRO A 1 758 ? 9.021 -12.858 -2.482 1.00 61.94 758 PRO A O 1
ATOM 6015 N N . LEU A 1 759 ? 8.717 -10.913 -1.398 1.00 54.22 759 LEU A N 1
ATOM 6016 C CA . LEU A 1 759 ? 8.038 -11.433 -0.202 1.00 54.22 759 LEU A CA 1
ATOM 6017 C C . LEU A 1 759 ? 6.512 -11.391 -0.320 1.00 54.22 759 LEU A C 1
ATOM 6019 O O . LEU A 1 759 ? 5.794 -11.649 0.646 1.00 54.22 759 LEU A O 1
ATOM 6023 N N . TYR A 1 760 ? 6.027 -11.059 -1.513 1.00 46.66 760 TYR A N 1
ATOM 6024 C CA . TYR A 1 760 ? 4.619 -10.935 -1.818 1.00 46.66 760 TYR A CA 1
ATOM 6025 C C . TYR A 1 760 ? 3.900 -12.270 -1.514 1.00 46.66 760 TYR A C 1
ATOM 6027 O O . TYR A 1 760 ? 4.337 -13.318 -2.000 1.00 46.66 760 TYR A O 1
ATOM 6035 N N . PRO A 1 761 ? 2.867 -12.269 -0.643 1.00 41.19 761 PRO A N 1
ATOM 6036 C CA . PRO A 1 761 ? 2.393 -13.473 0.028 1.00 41.19 761 PRO A CA 1
ATOM 6037 C C . PRO A 1 761 ? 1.932 -14.533 -0.966 1.00 41.19 761 PRO A C 1
ATOM 6039 O O . PRO A 1 761 ? 1.153 -14.261 -1.875 1.00 41.19 761 PRO A O 1
ATOM 6042 N N . HIS A 1 762 ? 2.408 -15.760 -0.756 1.00 35.66 762 HIS A N 1
ATOM 6043 C CA . HIS A 1 762 ? 2.059 -16.928 -1.551 1.00 35.66 762 HIS A CA 1
ATOM 6044 C C . HIS A 1 762 ? 0.540 -17.075 -1.710 1.00 35.66 762 HIS A C 1
ATOM 6046 O O . HIS A 1 762 ? -0.156 -17.498 -0.787 1.00 35.66 762 HIS A O 1
ATOM 6052 N N . ILE A 1 763 ? 0.037 -16.840 -2.921 1.00 33.56 763 ILE A N 1
ATOM 6053 C CA . ILE A 1 763 ? -1.193 -17.479 -3.378 1.00 33.56 763 ILE A CA 1
ATOM 6054 C C . ILE A 1 763 ? -0.783 -18.902 -3.762 1.00 33.56 763 ILE A C 1
ATOM 6056 O O . ILE A 1 763 ? -0.342 -19.163 -4.879 1.00 33.56 763 ILE A O 1
ATOM 6060 N N . ARG A 1 764 ? -0.875 -19.847 -2.820 1.00 31.33 764 ARG A N 1
ATOM 6061 C CA . ARG A 1 764 ? -1.157 -21.216 -3.257 1.00 31.33 764 ARG A CA 1
ATOM 6062 C C . ARG A 1 764 ? -2.564 -21.189 -3.849 1.00 31.33 764 ARG A C 1
ATOM 6064 O O . ARG A 1 764 ? -3.447 -20.578 -3.255 1.00 31.33 764 ARG A O 1
ATOM 6071 N N . GLU A 1 765 ? -2.712 -21.868 -4.984 1.00 30.92 765 GLU A N 1
ATOM 6072 C CA . GLU A 1 765 ? -3.962 -22.174 -5.702 1.00 30.92 765 GLU A CA 1
ATOM 6073 C C . GLU A 1 765 ? -4.274 -21.309 -6.930 1.00 30.92 765 GLU A C 1
ATOM 6075 O O . GLU A 1 765 ? -5.250 -20.572 -6.993 1.00 30.92 765 GLU A O 1
ATOM 6080 N N . PHE A 1 766 ? -3.479 -21.536 -7.974 1.00 27.69 766 PHE A N 1
ATOM 6081 C CA . PHE A 1 766 ? -4.005 -22.067 -9.237 1.00 27.69 766 PHE A CA 1
ATOM 6082 C C . PHE A 1 766 ? -3.060 -23.168 -9.736 1.00 27.69 766 PHE A C 1
ATOM 6084 O O . PHE A 1 766 ? -2.488 -23.100 -10.817 1.00 27.69 766 PHE A O 1
ATOM 6091 N N . THR A 1 767 ? -2.869 -24.202 -8.921 1.00 24.31 767 THR A N 1
ATOM 6092 C CA . THR A 1 767 ? -2.680 -25.538 -9.483 1.00 24.31 767 THR A CA 1
ATOM 6093 C C . THR A 1 767 ? -4.085 -26.083 -9.649 1.00 24.31 767 THR A C 1
ATOM 6095 O O . THR A 1 767 ? -4.713 -26.537 -8.693 1.00 24.31 767 THR A O 1
ATOM 6098 N N . THR A 1 768 ? -4.627 -25.966 -10.858 1.00 26.81 768 THR A N 1
ATOM 6099 C CA . THR A 1 768 ? -5.706 -26.851 -11.278 1.00 26.81 768 THR A CA 1
ATOM 6100 C C . THR A 1 768 ? -5.263 -28.282 -11.001 1.00 26.81 768 THR A C 1
ATOM 6102 O O . THR A 1 768 ? -4.096 -28.640 -11.166 1.00 26.81 768 THR A O 1
ATOM 6105 N N . CYS A 1 769 ? -6.190 -29.068 -10.462 1.00 23.86 769 CYS A N 1
ATOM 6106 C CA . CYS A 1 769 ? -6.005 -30.474 -10.157 1.00 23.86 769 CYS A CA 1
ATOM 6107 C C . CYS A 1 769 ? -5.456 -31.211 -11.386 1.00 23.86 769 CYS A C 1
ATOM 6109 O O . CYS A 1 769 ? -6.218 -31.607 -12.266 1.00 23.86 769 CYS A O 1
ATOM 6111 N N . ALA A 1 770 ? -4.145 -31.437 -11.427 1.00 24.45 770 ALA A N 1
ATOM 6112 C CA . ALA A 1 770 ? -3.573 -32.495 -12.233 1.00 24.45 770 ALA A CA 1
ATOM 6113 C C . ALA A 1 770 ? -3.973 -33.818 -11.565 1.00 24.45 770 ALA A C 1
ATOM 6115 O O . ALA A 1 770 ? -3.437 -34.192 -10.526 1.00 24.45 770 ALA A O 1
ATOM 6116 N N . SER A 1 771 ? -5.000 -34.453 -12.132 1.00 26.17 771 SER A N 1
ATOM 6117 C CA . SER A 1 771 ? -5.200 -35.906 -12.159 1.00 26.17 771 SER A CA 1
ATOM 6118 C C . SER A 1 771 ? -4.851 -36.676 -10.874 1.00 26.17 771 SER A C 1
ATOM 6120 O O . SER A 1 771 ? -3.779 -37.270 -10.760 1.00 26.17 771 SER A O 1
ATOM 6122 N N . GLN A 1 772 ? -5.814 -36.800 -9.957 1.00 25.83 772 GLN A N 1
ATOM 6123 C CA . GLN A 1 772 ? -5.905 -38.017 -9.148 1.00 25.83 772 GLN A CA 1
ATOM 6124 C C . GLN A 1 772 ? -6.519 -39.124 -10.010 1.00 25.83 772 GLN A C 1
ATOM 6126 O O . GLN A 1 772 ? -7.729 -39.307 -10.024 1.00 25.83 772 GLN A O 1
ATOM 6131 N N . HIS A 1 773 ? -5.670 -39.853 -10.731 1.00 27.97 773 HIS A N 1
ATOM 6132 C CA . HIS A 1 773 ? -5.960 -41.209 -11.189 1.00 27.97 773 HIS A CA 1
ATOM 6133 C C . HIS A 1 773 ? -4.661 -42.012 -11.195 1.00 27.97 773 HIS A C 1
ATOM 6135 O O . HIS A 1 773 ? -4.055 -42.199 -12.236 1.00 27.97 773 HIS A O 1
ATOM 6141 N N . HIS A 1 774 ? -4.249 -42.492 -10.023 1.00 27.66 774 HIS A N 1
ATOM 6142 C CA . HIS A 1 774 ? -3.620 -43.805 -9.884 1.00 27.66 774 HIS A CA 1
ATOM 6143 C C . HIS A 1 774 ? -4.031 -44.380 -8.523 1.00 27.66 774 HIS A C 1
ATOM 6145 O O . HIS A 1 774 ? -4.033 -43.672 -7.517 1.00 27.66 774 HIS A O 1
ATOM 6151 N N . GLY A 1 775 ? -4.498 -45.631 -8.541 1.00 25.48 775 GLY A N 1
ATOM 6152 C CA . GLY A 1 775 ? -5.056 -46.347 -7.393 1.00 25.48 775 GLY A CA 1
ATOM 6153 C C . GLY A 1 775 ? -4.057 -46.577 -6.249 1.00 25.48 775 GLY A C 1
ATOM 6154 O O . GLY A 1 775 ? -2.873 -46.262 -6.371 1.00 25.48 775 GLY A O 1
ATOM 6155 N N . PRO A 1 776 ? -4.526 -47.115 -5.112 1.00 25.92 776 PRO A N 1
ATOM 6156 C CA . PRO A 1 776 ? -3.741 -47.183 -3.892 1.00 25.92 776 PRO A CA 1
ATOM 6157 C C . PRO A 1 776 ? -2.666 -48.268 -4.007 1.00 25.92 776 PRO A C 1
ATOM 6159 O O . PRO A 1 776 ? -2.961 -49.430 -4.264 1.00 25.92 776 PRO A O 1
ATOM 6162 N N . SER A 1 777 ? -1.411 -47.893 -3.776 1.00 22.36 777 SER A N 1
ATOM 6163 C CA . SER A 1 777 ? -0.332 -48.816 -3.412 1.00 22.36 777 SER A CA 1
ATOM 6164 C C . SER A 1 777 ? 0.335 -48.273 -2.140 1.00 22.36 777 SER A C 1
ATOM 6166 O O . SER A 1 777 ? 0.693 -47.092 -2.117 1.00 22.36 777 SER A O 1
ATOM 6168 N N . PRO A 1 778 ? 0.454 -49.060 -1.056 1.00 28.80 778 PRO A N 1
ATOM 6169 C CA . PRO A 1 778 ? 0.843 -48.551 0.251 1.00 28.80 778 PRO A CA 1
ATOM 6170 C C . PRO A 1 778 ? 2.350 -48.708 0.473 1.00 28.80 778 PRO A C 1
ATOM 6172 O O . PRO A 1 778 ? 2.790 -49.768 0.892 1.00 28.80 778 PRO A O 1
ATOM 6175 N N . SER A 1 779 ? 3.139 -47.658 0.239 1.00 25.92 779 SER A N 1
ATOM 6176 C CA . SER A 1 779 ? 4.460 -47.487 0.874 1.00 25.92 779 SER A CA 1
ATOM 6177 C C . SER A 1 779 ? 5.128 -46.193 0.411 1.00 25.92 779 SER A C 1
ATOM 6179 O O . SER A 1 779 ? 5.851 -46.189 -0.579 1.00 25.92 779 SER A O 1
ATOM 6181 N N . CYS A 1 780 ? 4.912 -45.095 1.132 1.00 21.62 780 CYS A N 1
ATOM 6182 C CA . CYS A 1 780 ? 5.948 -44.074 1.306 1.00 21.62 780 CYS A CA 1
ATOM 6183 C C . CYS A 1 780 ? 5.538 -43.135 2.445 1.00 21.62 780 CYS A C 1
ATOM 6185 O O . CYS A 1 780 ? 4.886 -42.113 2.242 1.00 21.62 780 CYS A O 1
ATOM 6187 N N . GLN A 1 781 ? 5.898 -43.509 3.673 1.00 25.27 781 GLN A N 1
ATOM 6188 C CA . GLN A 1 781 ? 6.067 -42.526 4.735 1.00 25.27 781 GLN A CA 1
ATOM 6189 C C . GLN A 1 781 ? 7.312 -41.711 4.381 1.00 25.27 781 GLN A C 1
ATOM 6191 O O . GLN A 1 781 ? 8.405 -42.264 4.331 1.00 25.27 781 GLN A O 1
ATOM 6196 N N . VAL A 1 782 ? 7.157 -40.413 4.128 1.00 22.81 782 VAL A N 1
ATOM 6197 C CA . VAL A 1 782 ? 8.283 -39.475 4.190 1.00 22.81 782 VAL A CA 1
ATOM 6198 C C . VAL A 1 782 ? 8.006 -38.523 5.342 1.00 22.81 782 VAL A C 1
ATOM 6200 O O . VAL A 1 782 ? 7.421 -37.453 5.195 1.00 22.81 782 VAL A O 1
ATOM 6203 N N . THR A 1 783 ? 8.375 -38.990 6.530 1.00 24.23 783 THR A N 1
ATOM 6204 C CA . THR A 1 783 ? 8.696 -38.165 7.689 1.00 24.23 783 THR A CA 1
ATOM 6205 C C . THR A 1 783 ? 10.131 -37.682 7.528 1.00 24.23 783 THR A C 1
ATOM 6207 O O . THR A 1 783 ? 11.049 -38.457 7.762 1.00 24.23 783 THR A O 1
ATOM 6210 N N . GLU A 1 784 ? 10.343 -36.415 7.182 1.00 23.17 784 GLU A N 1
ATOM 6211 C CA . GLU A 1 784 ? 11.623 -35.754 7.457 1.00 23.17 784 GLU A CA 1
ATOM 6212 C C . GLU A 1 784 ? 11.374 -34.381 8.080 1.00 23.17 784 GLU A C 1
ATOM 6214 O O . GLU A 1 784 ? 11.186 -33.354 7.431 1.00 23.17 784 GLU A O 1
ATOM 6219 N N . THR A 1 785 ? 11.349 -34.398 9.408 1.00 23.56 785 THR A N 1
ATOM 6220 C CA . THR A 1 785 ? 11.732 -33.281 10.264 1.00 23.56 785 THR A CA 1
ATOM 6221 C C . THR A 1 785 ? 13.222 -33.006 10.073 1.00 23.56 785 THR A C 1
ATOM 6223 O O . THR A 1 785 ? 14.043 -33.798 10.528 1.00 23.56 785 THR A O 1
ATOM 6226 N N . VAL A 1 786 ? 13.588 -31.882 9.455 1.00 22.81 786 VAL A N 1
ATOM 6227 C CA . VAL A 1 786 ? 14.969 -31.377 9.513 1.00 22.81 786 VAL A CA 1
ATOM 6228 C C . VAL A 1 786 ? 15.056 -30.348 10.636 1.00 22.81 786 VAL A C 1
ATOM 6230 O O . VAL A 1 786 ? 14.639 -29.198 10.503 1.00 22.81 786 VAL A O 1
ATOM 6233 N N . SER A 1 787 ? 15.573 -30.800 11.774 1.00 22.50 787 SER A N 1
ATOM 6234 C CA . SER A 1 787 ? 16.090 -29.967 12.856 1.00 22.50 787 SER A CA 1
ATOM 6235 C C . SER A 1 787 ? 17.377 -29.274 12.398 1.00 22.50 787 SER A C 1
ATOM 6237 O O . SER A 1 787 ? 18.333 -29.952 12.030 1.00 22.50 787 SER A O 1
ATOM 6239 N N . LEU A 1 788 ? 17.424 -27.941 12.445 1.00 24.81 788 LEU A N 1
ATOM 6240 C CA . LEU A 1 788 ? 18.640 -27.168 12.180 1.00 24.81 788 LEU A CA 1
ATOM 6241 C C . LEU A 1 788 ? 19.241 -26.658 13.495 1.00 24.81 788 LEU A C 1
ATOM 6243 O O . LEU A 1 788 ? 18.658 -25.810 14.169 1.00 24.81 788 LEU A O 1
ATOM 6247 N N . SER A 1 789 ? 20.429 -27.160 13.826 1.00 21.00 789 SER A N 1
ATOM 6248 C CA . SER A 1 789 ? 21.402 -26.498 14.701 1.00 21.00 789 SER A CA 1
ATOM 6249 C C . SER A 1 789 ? 22.278 -25.535 13.878 1.00 21.00 789 SER A C 1
ATOM 6251 O O . SER A 1 789 ? 22.535 -25.821 12.706 1.00 21.00 789 SER A O 1
ATOM 6253 N N . PRO A 1 790 ? 22.768 -24.413 14.440 1.00 27.89 790 PRO A N 1
ATOM 6254 C CA . PRO A 1 790 ? 23.440 -23.381 13.660 1.00 27.89 790 PRO A CA 1
ATOM 6255 C C . PRO A 1 790 ? 24.966 -23.503 13.748 1.00 27.89 790 PRO A C 1
ATOM 6257 O O . PRO A 1 790 ? 25.516 -23.258 14.812 1.00 27.89 790 PRO A O 1
ATOM 6260 N N . THR A 1 791 ? 25.660 -23.758 12.636 1.00 21.97 791 THR A N 1
ATOM 6261 C CA . THR A 1 791 ? 27.053 -23.299 12.444 1.00 21.97 791 THR A CA 1
ATOM 6262 C C . THR A 1 791 ? 27.427 -23.243 10.959 1.00 21.97 791 THR A C 1
ATOM 6264 O O . THR A 1 791 ? 27.351 -24.251 10.273 1.00 21.97 791 THR A O 1
ATOM 6267 N N . TYR A 1 792 ? 27.821 -22.040 10.520 1.00 24.09 792 TYR A N 1
ATOM 6268 C CA . TYR A 1 792 ? 28.673 -21.651 9.382 1.00 24.09 792 TYR A CA 1
ATOM 6269 C C . TYR A 1 792 ? 28.693 -22.461 8.066 1.00 24.09 792 TYR A C 1
ATOM 6271 O O . TYR A 1 792 ? 29.144 -23.596 8.026 1.00 24.09 792 TYR A O 1
ATOM 6279 N N . GLY A 1 793 ? 28.455 -21.730 6.964 1.00 24.00 793 GLY A N 1
ATOM 6280 C CA . GLY A 1 793 ? 29.277 -21.832 5.748 1.00 24.00 793 GLY A CA 1
ATOM 6281 C C . GLY A 1 793 ? 28.627 -22.466 4.516 1.00 24.00 793 GLY A C 1
ATOM 6282 O O . GLY A 1 793 ? 28.594 -23.680 4.419 1.00 24.00 793 GLY A O 1
ATOM 6283 N N . SER A 1 794 ? 28.195 -21.599 3.586 1.00 31.41 794 SER A N 1
ATOM 6284 C CA . SER A 1 794 ? 28.190 -21.731 2.108 1.00 31.41 794 SER A CA 1
ATOM 6285 C C . SER A 1 794 ? 27.673 -23.014 1.422 1.00 31.41 794 SER A C 1
ATOM 6287 O O . SER A 1 794 ? 28.084 -24.123 1.717 1.00 31.41 794 SER A O 1
ATOM 6289 N N . ASP A 1 795 ? 26.852 -22.790 0.386 1.00 25.77 795 ASP A N 1
ATOM 6290 C CA . ASP A 1 795 ? 26.456 -23.731 -0.685 1.00 25.77 795 ASP A CA 1
ATOM 6291 C C . ASP A 1 795 ? 25.130 -24.506 -0.548 1.00 25.77 795 ASP A C 1
ATOM 6293 O O . ASP A 1 795 ? 24.984 -25.643 -0.982 1.00 25.77 795 ASP A O 1
ATOM 6297 N N . CYS A 1 796 ? 24.083 -23.821 -0.070 1.00 24.83 796 CYS A N 1
ATOM 6298 C CA . CYS A 1 796 ? 22.672 -24.195 -0.318 1.00 24.83 796 CYS A CA 1
ATOM 6299 C C . CYS A 1 796 ? 21.831 -23.070 -0.965 1.00 24.83 796 CYS A C 1
ATOM 6301 O O . CYS A 1 796 ? 20.609 -23.178 -1.083 1.00 24.83 796 CYS A O 1
ATOM 6303 N N . SER A 1 797 ? 22.460 -21.973 -1.401 1.00 26.31 797 SER A N 1
ATOM 6304 C CA . SER A 1 797 ? 21.765 -20.766 -1.867 1.00 26.31 797 SER A CA 1
ATOM 6305 C C . SER A 1 797 ? 21.163 -20.900 -3.271 1.00 26.31 797 SER A C 1
ATOM 6307 O O . SER A 1 797 ? 20.054 -20.423 -3.485 1.00 26.31 797 SER A O 1
ATOM 6309 N N . LEU A 1 798 ? 21.814 -21.577 -4.223 1.00 27.16 798 LEU A N 1
ATOM 6310 C CA . LEU A 1 798 ? 21.425 -21.489 -5.640 1.00 27.16 798 LEU A CA 1
ATOM 6311 C C . LEU A 1 798 ? 20.065 -22.147 -5.964 1.00 27.16 798 LEU A C 1
ATOM 6313 O O . LEU A 1 798 ? 19.256 -21.565 -6.680 1.00 27.16 798 LEU A O 1
ATOM 6317 N N . ALA A 1 799 ? 19.750 -23.314 -5.387 1.00 25.73 799 ALA A N 1
ATOM 6318 C CA . ALA A 1 799 ? 18.493 -24.025 -5.670 1.00 25.73 799 ALA A CA 1
ATOM 6319 C C . ALA A 1 799 ? 17.266 -23.426 -4.947 1.00 25.73 799 ALA A C 1
ATOM 6321 O O . ALA A 1 799 ? 16.143 -23.492 -5.456 1.00 25.73 799 ALA A O 1
ATOM 6322 N N . PHE A 1 800 ? 17.472 -22.806 -3.779 1.00 26.31 800 PHE A N 1
ATOM 6323 C CA . PHE A 1 800 ? 16.425 -22.104 -3.027 1.00 26.31 800 PHE A CA 1
ATOM 6324 C C . PHE A 1 800 ? 16.116 -20.725 -3.629 1.00 26.31 800 PHE A C 1
ATOM 6326 O O . PHE A 1 800 ? 14.954 -20.313 -3.675 1.00 26.31 800 PHE A O 1
ATOM 6333 N N . HIS A 1 801 ? 17.138 -20.026 -4.139 1.00 25.17 801 HIS A N 1
ATOM 6334 C CA . HIS A 1 801 ? 17.000 -18.676 -4.688 1.00 25.17 801 HIS A CA 1
ATOM 6335 C C . HIS A 1 801 ? 16.210 -18.654 -6.005 1.00 25.17 801 HIS A C 1
ATOM 6337 O O . HIS A 1 801 ? 15.397 -17.752 -6.208 1.00 25.17 801 HIS A O 1
ATOM 6343 N N . THR A 1 802 ? 16.375 -19.661 -6.869 1.00 27.61 802 THR A N 1
ATOM 6344 C CA . THR A 1 802 ? 15.601 -19.783 -8.118 1.00 27.61 802 THR A CA 1
ATOM 6345 C C . THR A 1 802 ? 14.130 -20.083 -7.823 1.00 27.61 802 THR A C 1
ATOM 6347 O O . THR A 1 802 ? 13.237 -19.447 -8.381 1.00 27.61 802 THR A O 1
ATOM 6350 N N . ARG A 1 803 ? 13.852 -20.979 -6.864 1.00 24.94 803 ARG A N 1
ATOM 6351 C CA . ARG A 1 803 ? 12.483 -21.383 -6.501 1.00 24.94 803 ARG A CA 1
ATOM 6352 C C . ARG A 1 803 ? 11.686 -20.234 -5.862 1.00 24.94 803 ARG A C 1
ATOM 6354 O O . ARG A 1 803 ? 10.531 -20.032 -6.224 1.00 24.94 803 ARG A O 1
ATOM 6361 N N . LEU A 1 804 ? 12.312 -19.437 -4.988 1.00 26.56 804 LEU A N 1
ATOM 6362 C CA . LEU A 1 804 ? 11.700 -18.245 -4.376 1.00 26.56 804 LEU A CA 1
ATOM 6363 C C . LEU A 1 804 ? 11.433 -17.114 -5.388 1.00 26.56 804 LEU A C 1
ATOM 6365 O O . LEU A 1 804 ? 10.425 -16.425 -5.268 1.00 26.56 804 LEU A O 1
ATOM 6369 N N . GLN A 1 805 ? 12.282 -16.951 -6.409 1.00 33.47 805 GLN A N 1
ATOM 6370 C CA . GLN A 1 805 ? 12.072 -15.947 -7.462 1.00 33.47 805 GLN A CA 1
ATOM 6371 C C . GLN A 1 805 ? 10.885 -16.284 -8.372 1.00 33.47 805 GLN A C 1
ATOM 6373 O O . GLN A 1 805 ? 10.060 -15.416 -8.640 1.00 33.47 805 GLN A O 1
ATOM 6378 N N . HIS A 1 806 ? 10.749 -17.538 -8.818 1.00 36.38 806 HIS A N 1
ATOM 6379 C CA . HIS A 1 806 ? 9.589 -17.953 -9.623 1.00 36.38 806 HIS A CA 1
ATOM 6380 C C . HIS A 1 806 ? 8.270 -17.796 -8.855 1.00 36.38 806 HIS A C 1
ATOM 6382 O O . HIS A 1 806 ? 7.269 -17.355 -9.420 1.00 36.38 806 HIS A O 1
ATOM 6388 N N . LEU A 1 807 ? 8.293 -18.072 -7.547 1.00 41.31 807 LEU A N 1
ATOM 6389 C CA . LEU A 1 807 ? 7.148 -17.861 -6.668 1.00 41.31 807 LEU A CA 1
ATOM 6390 C C . LEU A 1 807 ? 6.784 -16.371 -6.530 1.00 41.31 807 LEU A C 1
ATOM 6392 O O . LEU A 1 807 ? 5.600 -16.074 -6.453 1.00 41.31 807 LEU A O 1
ATOM 6396 N N . SER A 1 808 ? 7.735 -15.428 -6.566 1.00 61.00 808 SER A N 1
ATOM 6397 C CA . SER A 1 808 ? 7.422 -13.996 -6.416 1.00 61.00 808 SER A CA 1
ATOM 6398 C C . SER A 1 808 ? 6.821 -13.361 -7.677 1.00 61.00 808 SER A C 1
ATOM 6400 O O . SER A 1 808 ? 5.870 -12.581 -7.586 1.00 61.00 808 SER A O 1
ATOM 6402 N N . PHE A 1 809 ? 7.322 -13.714 -8.870 1.00 71.06 809 PHE A N 1
ATOM 6403 C CA . PHE A 1 809 ? 6.760 -13.210 -10.133 1.00 71.06 809 PHE A CA 1
ATOM 6404 C C . PHE A 1 809 ? 5.341 -13.727 -10.369 1.00 71.06 809 PHE A C 1
ATOM 6406 O O . PHE A 1 809 ? 4.484 -12.972 -10.829 1.00 71.06 809 PHE A O 1
ATOM 6413 N N . GLN A 1 810 ? 5.076 -14.988 -10.014 1.00 74.12 810 GLN A N 1
ATOM 6414 C CA . GLN A 1 810 ? 3.755 -15.574 -10.197 1.00 74.12 810 GLN A CA 1
ATOM 6415 C C . GLN A 1 810 ? 2.690 -14.845 -9.379 1.00 74.12 810 GLN A C 1
ATOM 6417 O O . GLN A 1 810 ? 1.629 -14.535 -9.907 1.00 74.12 810 GLN A O 1
ATOM 6422 N N . VAL A 1 811 ? 2.979 -14.499 -8.122 1.00 75.50 811 VAL A N 1
ATOM 6423 C CA . VAL A 1 811 ? 2.001 -13.809 -7.268 1.00 75.50 811 VAL A CA 1
ATOM 6424 C C . VAL A 1 811 ? 1.716 -12.395 -7.797 1.00 75.50 811 VAL A C 1
ATOM 6426 O O . VAL A 1 811 ? 0.567 -11.952 -7.784 1.00 75.50 811 VAL A O 1
ATOM 6429 N N . LEU A 1 812 ? 2.721 -11.695 -8.344 1.00 81.75 812 LEU A N 1
ATOM 6430 C CA . LEU A 1 812 ? 2.489 -10.414 -9.018 1.00 81.75 812 LEU A CA 1
ATOM 6431 C C . LEU A 1 812 ? 1.585 -10.571 -10.250 1.00 81.75 812 LEU A C 1
ATOM 6433 O O . LEU A 1 812 ? 0.651 -9.786 -10.426 1.00 81.75 812 LEU A O 1
ATOM 6437 N N . LEU A 1 813 ? 1.852 -11.570 -11.098 1.00 85.19 813 LEU A N 1
ATOM 6438 C CA . LEU A 1 813 ? 1.023 -11.854 -12.271 1.00 85.19 813 LEU A CA 1
ATOM 6439 C C . LEU A 1 813 ? -0.409 -12.203 -11.864 1.00 85.19 813 LEU A C 1
ATOM 6441 O O . LEU A 1 813 ? -1.347 -11.663 -12.444 1.00 85.19 813 LEU A O 1
ATOM 6445 N N . ASP A 1 814 ? -0.579 -13.020 -10.830 1.00 80.88 814 ASP A N 1
ATOM 6446 C CA . ASP A 1 814 ? -1.883 -13.422 -10.309 1.00 80.88 814 ASP A CA 1
ATOM 6447 C C . ASP A 1 814 ? -2.666 -12.208 -9.800 1.00 80.88 814 ASP A C 1
ATOM 6449 O O . ASP A 1 814 ? -3.838 -12.038 -10.135 1.00 80.88 814 ASP A O 1
ATOM 6453 N N . ARG A 1 815 ? -2.006 -11.280 -9.097 1.00 81.50 815 ARG A N 1
ATOM 6454 C CA . ARG A 1 815 ? -2.618 -10.011 -8.679 1.00 81.50 815 ARG A CA 1
ATOM 6455 C C . ARG A 1 815 ? -3.027 -9.146 -9.872 1.00 81.50 815 ARG A C 1
ATOM 6457 O O . ARG A 1 815 ? -4.122 -8.585 -9.879 1.00 81.50 815 ARG A O 1
ATOM 6464 N N . LEU A 1 816 ? -2.179 -9.033 -10.898 1.00 85.50 816 LEU A N 1
ATOM 6465 C CA . LEU A 1 816 ? -2.514 -8.297 -12.124 1.00 85.50 816 LEU A CA 1
ATOM 6466 C C . LEU A 1 816 ? -3.694 -8.942 -12.863 1.00 85.50 816 LEU A C 1
ATOM 6468 O O . LEU A 1 816 ? -4.550 -8.226 -13.381 1.00 85.50 816 LEU A O 1
ATOM 6472 N N . VAL A 1 817 ? -3.766 -10.274 -12.878 1.00 84.44 817 VAL A N 1
ATOM 6473 C CA . VAL A 1 817 ? -4.882 -11.049 -13.434 1.00 84.44 817 VAL A CA 1
ATOM 6474 C C . VAL A 1 817 ? -6.171 -10.776 -12.663 1.00 84.44 817 VAL A C 1
ATOM 6476 O O . VAL A 1 817 ? -7.176 -10.433 -13.287 1.00 84.44 817 VAL A O 1
ATOM 6479 N N . VAL A 1 818 ? -6.142 -10.839 -11.326 1.00 80.00 818 VAL A N 1
ATOM 6480 C CA . VAL A 1 818 ? -7.295 -10.510 -10.469 1.00 80.00 818 VAL A CA 1
ATOM 6481 C C . VAL A 1 818 ? -7.745 -9.067 -10.707 1.00 80.00 818 VAL A C 1
ATOM 6483 O O . VAL A 1 818 ? -8.935 -8.815 -10.867 1.00 80.00 818 VAL A O 1
ATOM 6486 N N . ARG A 1 819 ? -6.801 -8.131 -10.868 1.00 81.06 819 ARG A N 1
ATOM 6487 C CA . ARG A 1 819 ? -7.053 -6.720 -11.221 1.00 81.06 819 ARG A CA 1
ATOM 6488 C C . ARG A 1 819 ? -7.460 -6.486 -12.675 1.00 81.06 819 ARG A C 1
ATOM 6490 O O . ARG A 1 819 ? -7.700 -5.345 -13.061 1.00 81.06 819 ARG A O 1
ATOM 6497 N N . ARG A 1 820 ? -7.576 -7.546 -13.481 1.00 83.12 820 ARG A N 1
ATOM 6498 C CA . ARG A 1 820 ? -7.986 -7.514 -14.896 1.00 83.12 820 ARG A CA 1
ATOM 6499 C C . ARG A 1 820 ? -6.980 -6.818 -15.825 1.00 83.12 820 ARG A C 1
ATOM 6501 O O . ARG A 1 820 ? -7.312 -6.467 -16.957 1.00 83.12 820 ARG A O 1
ATOM 6508 N N . HIS A 1 821 ? -5.720 -6.690 -15.409 1.00 82.75 821 HIS A N 1
ATOM 6509 C CA . HIS A 1 821 ? -4.601 -6.205 -16.224 1.00 82.75 821 HIS A CA 1
ATOM 6510 C C . HIS A 1 821 ? -3.940 -7.337 -17.032 1.00 82.75 821 HIS A C 1
ATOM 6512 O O . HIS A 1 821 ? -2.716 -7.473 -17.060 1.00 82.75 821 HIS A O 1
ATOM 6518 N N . PHE A 1 822 ? -4.749 -8.142 -17.731 1.00 82.44 822 PHE A N 1
ATOM 6519 C CA . PHE A 1 822 ? -4.292 -9.338 -18.455 1.00 82.44 822 PHE A CA 1
ATOM 6520 C C . PHE A 1 822 ? -3.197 -9.039 -19.484 1.00 82.44 822 PHE A C 1
ATOM 6522 O O . PHE A 1 822 ? -2.227 -9.781 -19.592 1.00 82.44 822 PHE A O 1
ATOM 6529 N N . TYR A 1 823 ? -3.328 -7.940 -20.233 1.00 82.44 823 TYR A N 1
ATOM 6530 C CA . TYR A 1 823 ? -2.337 -7.577 -21.247 1.00 82.44 823 TYR A CA 1
ATOM 6531 C C . TYR A 1 823 ? -0.971 -7.275 -20.626 1.00 82.44 823 TYR A C 1
ATOM 6533 O O . TYR A 1 823 ? 0.028 -7.835 -21.065 1.00 82.44 823 TYR A O 1
ATOM 6541 N N . LEU A 1 824 ? -0.932 -6.436 -19.585 1.00 82.94 824 LEU A N 1
ATOM 6542 C CA . LEU A 1 824 ? 0.309 -6.107 -18.884 1.00 82.94 824 LEU A CA 1
ATOM 6543 C C . LEU A 1 824 ? 0.938 -7.364 -18.270 1.00 82.94 824 LEU A C 1
ATOM 6545 O O . LEU A 1 824 ? 2.138 -7.568 -18.412 1.00 82.94 824 LEU A O 1
ATOM 6549 N N . ALA A 1 825 ? 0.124 -8.233 -17.665 1.00 84.06 825 ALA A N 1
ATOM 6550 C CA . ALA A 1 825 ? 0.585 -9.509 -17.128 1.00 84.06 825 ALA A CA 1
ATOM 6551 C C . ALA A 1 825 ? 1.231 -10.391 -18.216 1.00 84.06 825 ALA A C 1
ATOM 6553 O O . ALA A 1 825 ? 2.322 -10.911 -18.006 1.00 84.06 825 ALA A O 1
ATOM 6554 N N . ILE A 1 826 ? 0.628 -10.498 -19.409 1.00 82.81 826 ILE A N 1
ATOM 6555 C CA . ILE A 1 826 ? 1.213 -11.243 -20.540 1.00 82.81 826 ILE A CA 1
ATOM 6556 C C . ILE A 1 826 ? 2.531 -10.605 -20.998 1.00 82.81 826 ILE A C 1
ATOM 6558 O O . ILE A 1 826 ? 3.496 -11.322 -21.250 1.00 82.81 826 ILE A O 1
ATOM 6562 N N . GLN A 1 827 ? 2.598 -9.272 -21.103 1.00 84.44 827 GLN A N 1
ATOM 6563 C CA . GLN A 1 827 ? 3.837 -8.587 -21.494 1.00 84.44 827 GLN A CA 1
ATOM 6564 C C . GLN A 1 827 ? 4.956 -8.820 -20.475 1.00 84.44 827 GLN A C 1
ATOM 6566 O O . GLN A 1 827 ? 6.087 -9.095 -20.868 1.00 84.44 827 GLN A O 1
ATOM 6571 N N . ILE A 1 828 ? 4.640 -8.780 -19.178 1.00 82.81 828 ILE A N 1
ATOM 6572 C CA . ILE A 1 828 ? 5.594 -9.085 -18.107 1.00 82.81 828 ILE A CA 1
ATOM 6573 C C . ILE A 1 828 ? 6.033 -10.552 -18.182 1.00 82.81 828 ILE A C 1
ATOM 6575 O O . ILE A 1 828 ? 7.232 -10.814 -18.159 1.00 82.81 828 ILE A O 1
ATOM 6579 N N . ALA A 1 829 ? 5.110 -11.504 -18.343 1.00 85.38 829 ALA A N 1
ATOM 6580 C CA . ALA A 1 829 ? 5.440 -12.928 -18.450 1.00 85.38 829 ALA A CA 1
ATOM 6581 C C . ALA A 1 829 ? 6.373 -13.222 -19.640 1.00 85.38 829 ALA A C 1
ATOM 6583 O O . ALA A 1 829 ? 7.392 -13.899 -19.483 1.00 85.38 829 ALA A O 1
ATOM 6584 N N . LYS A 1 830 ? 6.082 -12.639 -20.813 1.00 83.00 830 LYS A N 1
ATOM 6585 C CA . LYS A 1 830 ? 6.939 -12.728 -22.007 1.00 83.00 830 LYS A CA 1
ATOM 6586 C C . LYS A 1 830 ? 8.301 -12.079 -21.782 1.00 83.00 830 LYS A C 1
ATOM 6588 O O . LYS A 1 830 ? 9.326 -12.650 -22.146 1.00 83.00 830 LYS A O 1
ATOM 6593 N N . TYR A 1 831 ? 8.323 -10.905 -21.153 1.00 80.69 831 TYR A N 1
ATOM 6594 C CA . TYR A 1 831 ? 9.554 -10.182 -20.842 1.00 80.69 831 TYR A CA 1
ATOM 6595 C C . TYR A 1 831 ? 10.467 -10.961 -19.885 1.00 80.69 831 TYR A C 1
ATOM 6597 O O . TYR A 1 831 ? 11.684 -11.000 -20.073 1.00 80.69 831 TYR A O 1
ATOM 6605 N N . LEU A 1 832 ? 9.877 -11.625 -18.891 1.00 79.75 832 LEU A N 1
ATOM 6606 C CA . LEU A 1 832 ? 10.576 -12.487 -17.940 1.00 79.75 832 LEU A CA 1
ATOM 6607 C C . LEU A 1 832 ? 10.946 -13.859 -18.521 1.00 79.75 832 LEU A C 1
ATOM 6609 O O . LEU A 1 832 ? 11.622 -14.627 -17.843 1.00 79.75 832 LEU A O 1
ATOM 6613 N N . ARG A 1 833 ? 10.557 -14.145 -19.773 1.00 81.94 833 ARG A N 1
ATOM 6614 C CA . ARG A 1 833 ? 10.788 -15.420 -20.470 1.00 81.94 833 ARG A CA 1
ATOM 6615 C C . ARG A 1 833 ? 10.218 -16.620 -19.706 1.00 81.94 833 ARG A C 1
ATOM 6617 O O . ARG A 1 833 ? 10.845 -17.674 -19.644 1.00 81.94 833 ARG A O 1
ATOM 6624 N N . MET A 1 834 ? 9.041 -16.447 -19.106 1.00 80.88 834 MET A N 1
ATOM 6625 C CA . MET A 1 834 ? 8.340 -17.547 -18.443 1.00 80.88 834 MET A CA 1
ATOM 6626 C C . MET A 1 834 ? 7.831 -18.561 -19.479 1.00 80.88 834 MET A C 1
ATOM 6628 O O . MET A 1 834 ? 7.430 -18.144 -20.569 1.00 80.88 834 MET A O 1
ATOM 6632 N N . PRO A 1 835 ? 7.803 -19.869 -19.155 1.00 81.44 835 PRO A N 1
ATOM 6633 C CA . PRO A 1 835 ? 7.173 -20.870 -20.010 1.00 81.44 835 PRO A CA 1
ATOM 6634 C C . PRO A 1 835 ? 5.719 -20.493 -20.301 1.00 81.44 835 PRO A C 1
ATOM 6636 O O . PRO A 1 835 ? 5.007 -20.053 -19.397 1.00 81.44 835 PRO A O 1
ATOM 6639 N N . ASP A 1 836 ? 5.250 -20.689 -21.536 1.00 79.06 836 ASP A N 1
ATOM 6640 C CA . ASP A 1 836 ? 3.905 -20.246 -21.931 1.00 79.06 836 ASP A CA 1
ATOM 6641 C C . ASP A 1 836 ? 2.804 -20.852 -21.055 1.00 79.06 836 ASP A C 1
ATOM 6643 O O . ASP A 1 836 ? 1.871 -20.142 -20.687 1.00 79.06 836 ASP A O 1
ATOM 6647 N N . VAL A 1 837 ? 2.957 -22.116 -20.645 1.00 77.56 837 VAL A N 1
ATOM 6648 C CA . VAL A 1 837 ? 2.024 -22.822 -19.751 1.00 77.56 837 VAL A CA 1
ATOM 6649 C C . VAL A 1 837 ? 1.843 -22.090 -18.416 1.00 77.56 837 VAL A C 1
ATOM 6651 O O . VAL A 1 837 ? 0.717 -21.950 -17.951 1.00 77.56 837 VAL A O 1
ATOM 6654 N N . GLU A 1 838 ? 2.923 -21.582 -17.818 1.00 74.75 838 GLU A N 1
ATOM 6655 C CA . GLU A 1 838 ? 2.890 -20.878 -16.525 1.00 74.75 838 GLU A CA 1
ATOM 6656 C C . GLU A 1 838 ? 2.601 -19.374 -16.678 1.00 74.75 838 GLU A C 1
ATOM 6658 O O . GLU A 1 838 ? 2.018 -18.750 -15.791 1.00 74.75 838 GLU A O 1
ATOM 6663 N N . GLY A 1 839 ? 2.984 -18.792 -17.818 1.00 82.19 839 GLY A N 1
ATOM 6664 C CA . GLY A 1 839 ? 2.830 -17.377 -18.140 1.00 82.19 839 GLY A CA 1
ATOM 6665 C C . GLY A 1 839 ? 1.629 -17.095 -19.043 1.00 82.19 839 GLY A C 1
ATOM 6666 O O . GLY A 1 839 ? 0.490 -16.973 -18.585 1.00 82.19 839 GLY A O 1
ATOM 6667 N N . SER A 1 840 ? 1.894 -16.917 -20.342 1.00 82.62 840 SER A N 1
ATOM 6668 C CA . SER A 1 840 ? 0.927 -16.403 -21.323 1.00 82.62 840 SER A CA 1
ATOM 6669 C C . SER A 1 840 ? -0.361 -17.232 -21.409 1.00 82.62 840 SER A C 1
ATOM 6671 O O . SER A 1 840 ? -1.451 -16.660 -21.344 1.00 82.62 840 SER A O 1
ATOM 6673 N N . SER A 1 841 ? -0.252 -18.558 -21.537 1.00 80.94 841 SER A N 1
ATOM 6674 C CA . SER A 1 841 ? -1.383 -19.482 -21.685 1.00 80.94 841 SER A CA 1
ATOM 6675 C C . SER A 1 841 ? -2.284 -19.462 -20.457 1.00 80.94 841 SER A C 1
ATOM 6677 O O . SER A 1 841 ? -3.498 -19.301 -20.587 1.00 80.94 841 SER A O 1
ATOM 6679 N N . ARG A 1 842 ? -1.702 -19.536 -19.254 1.00 83.94 842 ARG A N 1
ATOM 6680 C CA . ARG A 1 842 ? -2.456 -19.454 -17.997 1.00 83.94 842 ARG A CA 1
ATOM 6681 C C . ARG A 1 842 ? -3.199 -18.124 -17.870 1.00 83.94 842 ARG A C 1
ATOM 6683 O O . ARG A 1 842 ? -4.389 -18.108 -17.555 1.00 83.94 842 ARG A O 1
ATOM 6690 N N . ILE A 1 843 ? -2.533 -16.999 -18.140 1.00 84.06 843 ILE A N 1
ATOM 6691 C CA . ILE A 1 843 ? -3.164 -15.670 -18.069 1.00 84.06 843 ILE A CA 1
ATOM 6692 C C . ILE A 1 843 ? -4.313 -15.553 -19.081 1.00 84.06 843 ILE A C 1
ATOM 6694 O O . ILE A 1 843 ? -5.365 -14.990 -18.764 1.00 84.06 843 ILE A O 1
ATOM 6698 N N . LEU A 1 844 ? -4.142 -16.104 -20.286 1.00 81.31 844 LEU A N 1
ATOM 6699 C CA . LEU A 1 844 ? -5.194 -16.147 -21.299 1.00 81.31 844 LEU A CA 1
ATOM 6700 C C . LEU A 1 844 ? -6.370 -17.038 -20.879 1.00 81.31 844 LEU A C 1
ATOM 6702 O O . LEU A 1 844 ? -7.515 -16.653 -21.111 1.00 81.31 844 LEU A O 1
ATOM 6706 N N . ALA A 1 845 ? -6.120 -18.166 -20.209 1.00 78.44 845 ALA A N 1
ATOM 6707 C CA . ALA A 1 845 ? -7.175 -19.004 -19.642 1.00 78.44 845 ALA A CA 1
ATOM 6708 C C . ALA A 1 845 ? -8.001 -18.230 -18.600 1.00 78.44 845 ALA A C 1
ATOM 6710 O O . ALA A 1 845 ? -9.230 -18.206 -18.672 1.00 78.44 845 ALA A O 1
ATOM 6711 N N . HIS A 1 846 ? -7.346 -17.495 -17.691 1.00 79.19 846 HIS A N 1
ATOM 6712 C CA . HIS A 1 846 ? -8.041 -16.615 -16.743 1.00 79.19 846 HIS A CA 1
ATOM 6713 C C . HIS A 1 846 ? -8.837 -15.504 -17.439 1.00 79.19 846 HIS A C 1
ATOM 6715 O O . HIS A 1 846 ? -9.968 -15.217 -17.040 1.00 79.19 846 HIS A O 1
ATOM 6721 N N . TRP A 1 847 ? -8.280 -14.894 -18.489 1.00 84.81 847 TRP A N 1
ATOM 6722 C CA . TRP A 1 847 ? -8.991 -13.914 -19.313 1.00 84.81 847 TRP A CA 1
ATOM 6723 C C . TRP A 1 847 ? -10.231 -14.522 -19.981 1.00 84.81 847 TRP A C 1
ATOM 6725 O O . TRP A 1 847 ? -11.280 -13.881 -19.998 1.00 84.81 847 TRP A O 1
ATOM 6735 N N . ALA A 1 848 ? -10.139 -15.748 -20.499 1.00 78.88 848 ALA A N 1
ATOM 6736 C CA . ALA A 1 848 ? -11.251 -16.440 -21.140 1.00 78.88 848 ALA A CA 1
ATOM 6737 C C . ALA A 1 848 ? -12.356 -16.787 -20.135 1.00 78.88 848 ALA A C 1
ATOM 6739 O O . ALA A 1 848 ? -13.524 -16.480 -20.385 1.00 78.88 848 ALA A O 1
ATOM 6740 N N . CYS A 1 849 ? -11.987 -17.308 -18.959 1.00 75.31 849 CYS A N 1
ATOM 6741 C CA . CYS A 1 849 ? -12.903 -17.485 -17.832 1.00 75.31 849 CYS A CA 1
ATOM 6742 C C . CYS A 1 849 ? -13.602 -16.164 -17.494 1.00 75.31 849 CYS A C 1
ATOM 6744 O O . CYS A 1 849 ? -14.827 -16.107 -17.438 1.00 75.31 849 CYS A O 1
ATOM 6746 N N . TYR A 1 850 ? -12.853 -15.070 -17.358 1.00 75.50 850 TYR A N 1
ATOM 6747 C CA . TYR A 1 850 ? -13.424 -13.755 -17.076 1.00 75.50 850 TYR A CA 1
ATOM 6748 C C . TYR A 1 850 ? -14.371 -13.258 -18.183 1.00 75.50 850 TYR A C 1
ATOM 6750 O O . TYR A 1 850 ? -15.480 -12.804 -17.893 1.00 75.50 850 TYR A O 1
ATOM 6758 N N . LYS A 1 851 ? -13.982 -13.385 -19.458 1.00 74.12 851 LYS A N 1
ATOM 6759 C CA . LYS A 1 851 ? -14.811 -12.994 -20.608 1.00 74.12 851 LYS A CA 1
ATOM 6760 C C . LYS A 1 851 ? -16.111 -13.800 -20.663 1.00 74.12 851 LYS A C 1
ATOM 6762 O O . LYS A 1 851 ? -17.161 -13.221 -20.930 1.00 74.12 851 LYS A O 1
ATOM 6767 N N . SER A 1 852 ? -16.057 -15.092 -20.333 1.00 69.50 852 SER A N 1
ATOM 6768 C CA . SER A 1 852 ? -17.240 -15.957 -20.263 1.00 69.50 852 SER A CA 1
ATOM 6769 C C . SER A 1 852 ? -18.233 -15.533 -19.170 1.00 69.50 852 SER A C 1
ATOM 6771 O O . SER A 1 852 ? -19.436 -15.717 -19.337 1.00 69.50 852 SER A O 1
ATOM 6773 N N . VAL A 1 853 ? -17.757 -14.894 -18.092 1.00 65.06 853 VAL A N 1
ATOM 6774 C CA . VAL A 1 853 ? -18.580 -14.384 -16.979 1.00 65.06 853 VAL A CA 1
ATOM 6775 C C . VAL A 1 853 ? -19.126 -12.975 -17.255 1.00 65.06 853 VAL A C 1
ATOM 6777 O O . VAL A 1 853 ? -20.243 -12.656 -16.843 1.00 65.06 853 VAL A O 1
ATOM 6780 N N . LEU A 1 854 ? -18.396 -12.136 -17.997 1.00 60.41 854 LEU A N 1
ATOM 6781 C CA . LEU A 1 854 ? -18.745 -10.728 -18.237 1.00 60.41 854 LEU A CA 1
ATOM 6782 C C . LEU A 1 854 ? -19.915 -10.471 -19.190 1.00 60.41 854 LEU A C 1
ATOM 6784 O O . LEU A 1 854 ? -20.570 -9.445 -19.044 1.00 60.41 854 LEU A O 1
ATOM 6788 N N . SER A 1 855 ? -20.205 -11.352 -20.150 1.00 54.22 855 SER A N 1
ATOM 6789 C CA . SER A 1 855 ? -21.388 -11.207 -21.033 1.00 54.22 855 SER A CA 1
ATOM 6790 C C . SER A 1 855 ? -22.734 -11.453 -20.307 1.00 54.22 855 SER A C 1
ATOM 6792 O O . SER A 1 855 ? -23.698 -11.949 -20.880 1.00 54.22 855 SER A O 1
ATOM 6794 N N . THR A 1 856 ? -22.774 -11.200 -18.993 1.00 45.16 856 THR A N 1
ATOM 6795 C CA . THR A 1 856 ? -23.958 -11.329 -18.155 1.00 45.16 856 THR A CA 1
ATOM 6796 C C . THR A 1 856 ? -24.683 -9.998 -18.278 1.00 45.16 856 THR A C 1
ATOM 6798 O O . THR A 1 856 ? -24.044 -8.948 -18.149 1.00 45.16 856 THR A O 1
ATOM 6801 N N . PRO A 1 857 ? -26.005 -9.975 -18.500 1.00 41.12 857 PRO A N 1
ATOM 6802 C CA . PRO A 1 857 ? -26.752 -8.772 -18.189 1.00 41.12 857 PRO A CA 1
ATOM 6803 C C . PRO A 1 857 ? -26.535 -8.500 -16.697 1.00 41.12 857 PRO A C 1
ATOM 6805 O O . PRO A 1 857 ? -26.869 -9.330 -15.848 1.00 41.12 857 PRO A O 1
ATOM 6808 N N . ARG A 1 858 ? -25.901 -7.367 -16.371 1.00 38.69 858 ARG A N 1
ATOM 6809 C CA . ARG A 1 858 ? -25.807 -6.903 -14.984 1.00 38.69 858 ARG A CA 1
ATOM 6810 C C . ARG A 1 858 ? -27.223 -6.900 -14.418 1.00 38.69 858 ARG A C 1
ATOM 6812 O O . ARG A 1 858 ? -28.146 -6.431 -15.082 1.00 38.69 858 ARG A O 1
ATOM 6819 N N . ILE A 1 859 ? -27.388 -7.414 -13.203 1.00 35.75 859 ILE A N 1
ATOM 6820 C CA . ILE A 1 859 ? -28.635 -7.312 -12.444 1.00 35.75 859 ILE A CA 1
ATOM 6821 C C . ILE A 1 859 ? -28.833 -5.827 -12.102 1.00 35.75 859 ILE A C 1
ATOM 6823 O O . ILE A 1 859 ? -28.493 -5.347 -11.029 1.00 35.75 859 ILE A O 1
ATOM 6827 N N . SER A 1 860 ? -29.331 -5.074 -13.072 1.00 30.88 860 SER A N 1
ATOM 6828 C CA . SER A 1 860 ? -29.876 -3.734 -12.935 1.00 30.88 860 SER A CA 1
ATOM 6829 C C . SER A 1 860 ? -31.173 -3.731 -13.729 1.00 30.88 860 SER A C 1
ATOM 6831 O O . SER A 1 860 ? -31.173 -3.345 -14.890 1.00 30.88 860 SER A O 1
ATOM 6833 N N . SER A 1 861 ? -32.217 -4.309 -13.126 1.00 29.31 861 SER A N 1
ATOM 6834 C CA . SER A 1 861 ? -33.661 -4.037 -13.286 1.00 29.31 861 SER A CA 1
ATOM 6835 C C . SER A 1 861 ? -34.236 -3.551 -14.632 1.00 29.31 861 SER A C 1
ATOM 6837 O O . SER A 1 861 ? -35.309 -2.958 -14.648 1.00 29.31 861 SER A O 1
ATOM 6839 N N . VAL A 1 862 ? -33.608 -3.824 -15.770 1.00 28.83 862 VAL A N 1
ATOM 6840 C CA . VAL A 1 862 ? -34.160 -3.547 -17.093 1.00 28.83 862 VAL A CA 1
ATOM 6841 C C . VAL A 1 862 ? -34.061 -4.835 -17.887 1.00 28.83 862 VAL A C 1
ATOM 6843 O O . VAL A 1 862 ? -32.993 -5.235 -18.346 1.00 28.83 862 VAL A O 1
ATOM 6846 N N . GLN A 1 863 ? -35.204 -5.510 -17.998 1.00 29.33 863 GLN A N 1
ATOM 6847 C CA . GLN A 1 863 ? -35.415 -6.606 -18.931 1.00 29.33 863 GLN A CA 1
ATOM 6848 C C . GLN A 1 863 ? -35.152 -6.096 -20.353 1.00 29.33 863 GLN A C 1
ATOM 6850 O O . GLN A 1 863 ? -36.031 -5.522 -20.990 1.00 29.33 863 GLN A O 1
ATOM 6855 N N . VAL A 1 864 ? -33.947 -6.322 -20.869 1.00 31.94 864 VAL A N 1
ATOM 6856 C CA . VAL A 1 864 ? -33.709 -6.298 -22.311 1.00 31.94 864 VAL A CA 1
ATOM 6857 C C . VAL A 1 864 ? -33.783 -7.742 -22.784 1.00 31.94 864 VAL A C 1
ATOM 6859 O O . VAL A 1 864 ? -32.994 -8.585 -22.364 1.00 31.94 864 VAL A O 1
ATOM 6862 N N . LYS A 1 865 ? -34.776 -8.033 -23.629 1.00 33.06 865 LYS A N 1
ATOM 6863 C CA . LYS A 1 865 ? -34.926 -9.308 -24.340 1.00 33.06 865 LYS A CA 1
ATOM 6864 C C . LYS A 1 865 ? -33.601 -9.642 -25.036 1.00 33.06 865 LYS A C 1
ATOM 6866 O O . LYS A 1 865 ? -33.227 -8.973 -25.995 1.00 33.06 865 LYS A O 1
ATOM 6871 N N . GLN A 1 866 ? -32.878 -10.641 -24.538 1.00 38.41 866 GLN A N 1
ATOM 6872 C CA . GLN A 1 866 ? -31.551 -10.980 -25.041 1.00 38.41 866 GLN A CA 1
ATOM 6873 C C . GLN A 1 866 ? -31.676 -11.796 -26.335 1.00 38.41 866 GLN A C 1
ATOM 6875 O O . GLN A 1 866 ? -32.185 -12.916 -26.352 1.00 38.41 866 GLN A O 1
ATOM 6880 N N . THR A 1 867 ? -31.240 -11.197 -27.439 1.00 37.91 867 THR A N 1
ATOM 6881 C CA . THR A 1 867 ? -31.099 -11.821 -28.758 1.00 37.91 867 THR A CA 1
ATOM 6882 C C . THR A 1 867 ? -30.063 -12.946 -28.714 1.00 37.91 867 THR A C 1
ATOM 6884 O O . THR A 1 867 ? -28.972 -12.765 -28.180 1.00 37.91 867 THR A O 1
ATOM 6887 N N . GLN A 1 868 ? -30.367 -14.094 -29.325 1.00 42.56 868 GLN A N 1
ATOM 6888 C CA . GLN A 1 868 ? -29.550 -15.320 -29.317 1.00 42.56 868 GLN A CA 1
ATOM 6889 C C . GLN A 1 868 ? -28.122 -15.213 -29.911 1.00 42.56 868 GLN A C 1
ATOM 6891 O O . GLN A 1 868 ? -27.371 -16.184 -29.856 1.00 42.56 868 GLN A O 1
ATOM 6896 N N . LEU A 1 869 ? -27.725 -14.055 -30.444 1.00 46.31 869 LEU A N 1
ATOM 6897 C CA . LEU A 1 869 ? -26.478 -13.837 -31.192 1.00 46.31 869 LEU A CA 1
ATOM 6898 C C . LEU A 1 869 ? -25.210 -13.662 -30.321 1.00 46.31 869 LEU A C 1
ATOM 6900 O O . LEU A 1 869 ? -24.104 -13.765 -30.840 1.00 46.31 869 LEU A O 1
ATOM 6904 N N . ASP A 1 870 ? -25.338 -13.433 -29.010 1.00 67.44 870 ASP A N 1
ATOM 6905 C CA . ASP A 1 870 ? -24.202 -13.076 -28.131 1.00 67.44 870 ASP A CA 1
ATOM 6906 C C . ASP A 1 870 ? -23.312 -14.287 -27.751 1.00 67.44 870 ASP A C 1
ATOM 6908 O O . ASP A 1 870 ? -22.085 -14.210 -27.719 1.00 67.44 870 ASP A O 1
ATOM 6912 N N . ARG A 1 871 ? -23.902 -15.472 -27.534 1.00 68.94 871 ARG A N 1
ATOM 6913 C CA . ARG A 1 871 ? -23.170 -16.643 -26.995 1.00 68.94 871 ARG A CA 1
ATOM 6914 C C . ARG A 1 871 ? -22.188 -17.289 -27.976 1.00 68.94 871 ARG A C 1
ATOM 6916 O O . ARG A 1 871 ? -21.098 -17.680 -27.572 1.00 68.94 871 ARG A O 1
ATOM 6923 N N . GLU A 1 872 ? -22.552 -17.392 -29.253 1.00 75.00 872 GLU A N 1
ATOM 6924 C CA . GLU A 1 872 ? -21.671 -17.997 -30.259 1.00 75.00 872 GLU A CA 1
ATOM 6925 C C . GLU A 1 872 ? -20.507 -17.077 -30.609 1.00 75.00 872 GLU A C 1
ATOM 6927 O O . GLU A 1 872 ? -19.391 -17.547 -30.805 1.00 75.00 872 GLU A O 1
ATOM 6932 N N . GLN A 1 873 ? -20.749 -15.764 -30.638 1.00 78.69 873 GLN A N 1
ATOM 6933 C CA . GLN A 1 873 ? -19.688 -14.793 -30.869 1.00 78.69 873 GLN A CA 1
ATOM 6934 C C . GLN A 1 873 ? -18.672 -14.805 -29.724 1.00 78.69 873 GLN A C 1
ATOM 6936 O O . GLN A 1 873 ? -17.473 -14.811 -29.975 1.00 78.69 873 GLN A O 1
ATOM 6941 N N . VAL A 1 874 ? -19.131 -14.887 -28.469 1.00 78.25 874 VAL A N 1
ATOM 6942 C CA . VAL A 1 874 ? -18.237 -14.993 -27.305 1.00 78.25 874 VAL A CA 1
ATOM 6943 C C . VAL A 1 874 ? -17.399 -16.272 -27.355 1.00 78.25 874 VAL A C 1
ATOM 6945 O O . VAL A 1 874 ? -16.201 -16.206 -27.081 1.00 78.25 874 VAL A O 1
ATOM 6948 N N . ALA A 1 875 ? -17.997 -17.413 -27.715 1.00 82.31 875 ALA A N 1
ATOM 6949 C CA . ALA A 1 875 ? -17.272 -18.676 -27.853 1.00 82.31 875 ALA A CA 1
ATOM 6950 C C . ALA A 1 875 ? -16.220 -18.612 -28.974 1.00 82.31 875 ALA A C 1
ATOM 6952 O O . ALA A 1 875 ? -15.064 -18.956 -28.729 1.00 82.31 875 ALA A O 1
ATOM 6953 N N . ARG A 1 876 ? -16.587 -18.080 -30.152 1.00 83.38 876 ARG A N 1
ATOM 6954 C CA . ARG A 1 876 ? -15.655 -17.858 -31.269 1.00 83.38 876 ARG A CA 1
ATOM 6955 C C . ARG A 1 876 ? -14.505 -16.939 -30.881 1.00 83.38 876 ARG A C 1
ATOM 6957 O O . ARG A 1 876 ? -13.360 -17.323 -31.038 1.00 83.38 876 ARG A O 1
ATOM 6964 N N . ASP A 1 877 ? -14.780 -15.786 -30.276 1.00 80.94 877 ASP A N 1
ATOM 6965 C CA . ASP A 1 877 ? -13.718 -14.858 -29.880 1.00 80.94 877 ASP A CA 1
ATOM 6966 C C . ASP A 1 877 ? -12.741 -15.460 -28.851 1.00 80.94 877 ASP A C 1
ATOM 6968 O O . ASP A 1 877 ? -11.573 -15.067 -28.786 1.00 80.94 877 ASP A O 1
ATOM 6972 N N . ILE A 1 878 ? -13.242 -16.317 -27.951 1.00 82.25 878 ILE A N 1
ATOM 6973 C CA . ILE A 1 878 ? -12.405 -17.027 -26.979 1.00 82.25 878 ILE A CA 1
ATOM 6974 C C . ILE A 1 878 ? -11.528 -18.033 -27.726 1.00 82.25 878 ILE A C 1
ATOM 6976 O O . ILE A 1 878 ? -10.317 -18.036 -27.508 1.00 82.25 878 ILE A O 1
ATOM 6980 N N . ALA A 1 879 ? -12.117 -18.816 -28.630 1.00 84.19 879 ALA A N 1
ATOM 6981 C CA . ALA A 1 879 ? -11.410 -19.801 -29.437 1.00 84.19 879 ALA A CA 1
ATOM 6982 C C . ALA A 1 879 ? -10.359 -19.172 -30.364 1.00 84.19 879 ALA A C 1
ATOM 6984 O O . ALA A 1 879 ? -9.222 -19.629 -30.389 1.00 84.19 879 ALA A O 1
ATOM 6985 N N . ASP A 1 880 ? -10.686 -18.072 -31.044 1.00 83.75 880 ASP A N 1
ATOM 6986 C CA . ASP A 1 880 ? -9.777 -17.357 -31.947 1.00 83.75 880 ASP A CA 1
ATOM 6987 C C . ASP A 1 880 ? -8.545 -16.819 -31.210 1.00 83.75 880 ASP A C 1
ATOM 6989 O O . ASP A 1 880 ? -7.446 -16.757 -31.762 1.00 83.75 880 ASP A O 1
ATOM 6993 N N . LYS A 1 881 ? -8.712 -16.421 -29.942 1.00 80.44 881 LYS A N 1
ATOM 6994 C CA . LYS A 1 881 ? -7.625 -15.845 -29.143 1.00 80.44 881 LYS A CA 1
ATOM 6995 C C . LYS A 1 881 ? -6.814 -16.886 -28.374 1.00 80.44 881 LYS A C 1
ATOM 6997 O O . LYS A 1 881 ? -5.629 -16.657 -28.136 1.00 80.44 881 LYS A O 1
ATOM 7002 N N . LEU A 1 882 ? -7.443 -17.977 -27.941 1.00 81.25 882 LEU A N 1
ATOM 7003 C CA . LEU A 1 882 ? -6.769 -19.076 -27.250 1.00 81.25 882 LEU A CA 1
ATOM 7004 C C . LEU A 1 882 ? -6.098 -20.043 -28.226 1.00 81.25 882 LEU A C 1
ATOM 7006 O O . LEU A 1 882 ? -5.005 -20.521 -27.936 1.00 81.25 882 LEU A O 1
ATOM 7010 N N . GLY A 1 883 ? -6.728 -20.333 -29.366 1.00 78.94 883 GLY A N 1
ATOM 7011 C CA . GLY A 1 883 ? -6.269 -21.344 -30.315 1.00 78.94 883 GLY A CA 1
ATOM 7012 C C . GLY A 1 883 ? -5.951 -22.675 -29.623 1.00 78.94 883 GLY A C 1
ATOM 7013 O O . GLY A 1 883 ? -6.683 -23.108 -28.729 1.00 78.94 883 GLY A O 1
ATOM 7014 N N . TYR A 1 884 ? -4.824 -23.286 -30.007 1.00 72.56 884 TYR A N 1
ATOM 7015 C CA . TYR A 1 884 ? -4.197 -24.418 -29.312 1.00 72.56 884 TYR A CA 1
ATOM 7016 C C . TYR A 1 884 ? -3.086 -23.919 -28.370 1.00 72.56 884 TYR A C 1
ATOM 7018 O O . TYR A 1 884 ? -1.903 -24.206 -28.557 1.00 72.56 884 TYR A O 1
ATOM 7026 N N . ALA A 1 885 ? -3.439 -23.092 -27.385 1.00 74.75 885 ALA A N 1
ATOM 7027 C CA . ALA A 1 885 ? -2.481 -22.659 -26.373 1.00 74.75 885 ALA A CA 1
ATOM 7028 C C . ALA A 1 885 ? -2.099 -23.846 -25.462 1.00 74.75 885 ALA A C 1
ATOM 7030 O O . ALA A 1 885 ? -2.982 -24.455 -24.847 1.00 74.75 885 ALA A O 1
ATOM 7031 N N . PRO A 1 886 ? -0.801 -24.183 -25.325 1.00 66.38 886 PRO A N 1
ATOM 7032 C CA . PRO A 1 886 ? -0.372 -25.307 -24.502 1.00 66.38 886 PRO A CA 1
ATOM 7033 C C . PRO A 1 886 ? -0.743 -25.065 -23.035 1.00 66.38 886 PRO A C 1
ATOM 7035 O O . PRO A 1 886 ? -0.479 -23.992 -22.489 1.00 66.38 886 PRO A O 1
ATOM 7038 N N . GLY A 1 887 ? -1.361 -26.069 -22.407 1.00 70.56 887 GLY A N 1
ATOM 7039 C CA . GLY A 1 887 ? -1.786 -26.028 -21.004 1.00 70.56 887 GLY A CA 1
ATOM 7040 C C . GLY A 1 887 ? -3.162 -25.404 -20.741 1.00 70.56 887 GLY A C 1
ATOM 7041 O O . GLY A 1 887 ? -3.603 -25.423 -19.596 1.00 70.56 887 GLY A O 1
ATOM 7042 N N . VAL A 1 888 ? -3.866 -24.887 -21.757 1.00 79.50 888 VAL A N 1
ATOM 7043 C CA . VAL A 1 888 ? -5.234 -24.363 -21.588 1.00 79.50 888 VAL A CA 1
ATOM 7044 C C . VAL A 1 888 ? -6.268 -25.462 -21.823 1.00 79.50 888 VAL A C 1
ATOM 7046 O O . VAL A 1 888 ? -6.212 -26.177 -22.819 1.00 79.50 888 VAL A O 1
ATOM 7049 N N . SER A 1 889 ? -7.235 -25.576 -20.911 1.00 83.38 889 SER A N 1
ATOM 7050 C CA . SER A 1 889 ? -8.362 -26.506 -21.010 1.00 83.38 889 SER A CA 1
ATOM 7051 C C . SER A 1 889 ? -9.655 -25.742 -21.295 1.00 83.38 889 SER A C 1
ATOM 7053 O O . SER A 1 889 ? -10.134 -24.985 -20.446 1.00 83.38 889 SER A O 1
ATOM 7055 N N . TYR A 1 890 ? -10.253 -25.949 -22.472 1.00 86.31 890 TYR A N 1
ATOM 7056 C CA . TYR A 1 890 ? -11.572 -25.389 -22.787 1.00 86.31 890 TYR A CA 1
ATOM 7057 C C . TYR A 1 890 ? -12.648 -25.989 -21.880 1.00 86.31 890 TYR A C 1
ATOM 7059 O O . TYR A 1 890 ? -13.588 -25.286 -21.515 1.00 86.31 890 TYR A O 1
ATOM 7067 N N . SER A 1 891 ? -12.469 -27.238 -21.430 1.00 85.44 891 SER A N 1
ATOM 7068 C CA . SER A 1 891 ? -13.343 -27.866 -20.430 1.00 85.44 891 SER A CA 1
ATOM 7069 C C . SER A 1 891 ? -13.367 -27.100 -19.099 1.00 85.44 891 SER A C 1
ATOM 7071 O O . SER A 1 891 ? -14.433 -26.910 -18.515 1.00 85.44 891 SER A O 1
ATOM 7073 N N . GLU A 1 892 ? -12.233 -26.560 -18.638 1.00 83.44 892 GLU A N 1
ATOM 7074 C CA . GLU A 1 892 ? -12.195 -25.750 -17.407 1.00 83.44 892 GLU A CA 1
ATOM 7075 C C . GLU A 1 892 ? -12.921 -24.408 -17.571 1.00 83.44 892 GLU A C 1
ATOM 7077 O O . GLU A 1 892 ? -13.670 -23.989 -16.684 1.00 83.44 892 GLU A O 1
ATOM 7082 N N . ILE A 1 893 ? -12.748 -23.757 -18.724 1.00 84.38 893 ILE A N 1
ATOM 7083 C CA . ILE A 1 893 ? -13.424 -22.494 -19.052 1.00 84.38 893 ILE A CA 1
ATOM 7084 C C . ILE A 1 893 ? -14.938 -22.728 -19.183 1.00 84.38 893 ILE A C 1
ATOM 7086 O O . ILE A 1 893 ? -15.735 -21.972 -18.624 1.00 84.38 893 ILE A O 1
ATOM 7090 N N . ALA A 1 894 ? -15.341 -23.801 -19.868 1.00 85.56 894 ALA A N 1
ATOM 7091 C CA . ALA A 1 894 ? -16.733 -24.208 -20.022 1.00 85.56 894 ALA A CA 1
ATOM 7092 C C . ALA A 1 894 ? -17.376 -24.538 -18.670 1.00 85.56 894 ALA A C 1
ATOM 7094 O O . ALA A 1 894 ? -18.467 -24.053 -18.375 1.00 85.56 894 ALA A O 1
ATOM 7095 N N . LYS A 1 895 ? -16.676 -25.281 -17.803 1.00 84.56 895 LYS A N 1
ATOM 7096 C CA . LYS A 1 895 ? -17.131 -25.556 -16.436 1.00 84.56 895 LYS A CA 1
ATOM 7097 C C . LYS A 1 895 ? -17.360 -24.262 -15.660 1.00 84.56 895 LYS A C 1
ATOM 7099 O O . LYS A 1 895 ? -18.410 -24.107 -15.048 1.00 84.56 895 LYS A O 1
ATOM 7104 N N . LYS A 1 896 ? -16.438 -23.295 -15.742 1.00 79.06 896 LYS A N 1
ATOM 7105 C CA . LYS A 1 896 ? -16.613 -22.002 -15.067 1.00 79.06 896 LYS A CA 1
ATOM 7106 C C . LYS A 1 896 ? -17.820 -21.225 -15.599 1.00 79.06 896 LYS A C 1
ATOM 7108 O O . LYS A 1 896 ? -18.540 -20.613 -14.814 1.00 79.06 896 LYS A O 1
ATOM 7113 N N . ALA A 1 897 ? -18.070 -21.270 -16.908 1.00 79.88 897 ALA A N 1
ATOM 7114 C CA . ALA A 1 897 ? -19.264 -20.677 -17.506 1.00 79.88 897 ALA A CA 1
ATOM 7115 C C . ALA A 1 897 ? -20.556 -21.369 -17.025 1.00 79.88 897 ALA A C 1
ATOM 7117 O O . ALA A 1 897 ? -21.544 -20.688 -16.741 1.00 79.88 897 ALA A O 1
ATOM 7118 N N . ALA A 1 898 ? -20.538 -22.699 -16.887 1.00 80.56 898 ALA A N 1
ATOM 7119 C CA . ALA A 1 898 ? -21.652 -23.481 -16.356 1.00 80.56 898 ALA A CA 1
ATOM 7120 C C . ALA A 1 898 ? -21.931 -23.179 -14.875 1.00 80.56 898 ALA A C 1
ATOM 7122 O O . ALA A 1 898 ? -23.081 -22.925 -14.526 1.00 80.56 898 ALA A O 1
ATOM 7123 N N . ASP A 1 899 ? -20.891 -23.100 -14.037 1.00 75.31 899 ASP A N 1
ATOM 7124 C CA . ASP A 1 899 ? -20.997 -22.718 -12.619 1.00 75.31 899 ASP A CA 1
ATOM 7125 C C . ASP A 1 899 ? -21.616 -21.315 -12.451 1.00 75.31 899 ASP A C 1
ATOM 7127 O O . ASP A 1 899 ? -22.274 -21.023 -11.455 1.00 75.31 899 ASP A O 1
ATOM 7131 N N . CYS A 1 900 ? -21.439 -20.438 -13.445 1.00 67.12 900 CYS A N 1
ATOM 7132 C CA . CYS A 1 900 ? -22.061 -19.114 -13.509 1.00 67.12 900 CYS A CA 1
ATOM 7133 C C . CYS A 1 900 ? -23.461 -19.108 -14.160 1.00 67.12 900 CYS A C 1
ATOM 7135 O O . CYS A 1 900 ? -23.961 -18.042 -14.524 1.00 67.12 900 CYS A O 1
ATOM 7137 N N . GLY A 1 901 ? -24.090 -20.274 -14.339 1.00 72.38 901 GLY A N 1
ATOM 7138 C CA . GLY A 1 901 ? -25.446 -20.422 -14.875 1.00 72.38 901 GLY A CA 1
ATOM 7139 C C . GLY A 1 901 ? -25.559 -20.304 -16.398 1.00 72.38 901 GLY A C 1
ATOM 7140 O O . GLY A 1 901 ? -26.665 -20.162 -16.918 1.00 72.38 901 GLY A O 1
ATOM 7141 N N . ARG A 1 902 ? -24.445 -20.350 -17.146 1.00 75.62 902 ARG A N 1
ATOM 7142 C CA . ARG A 1 902 ? -24.441 -20.260 -18.618 1.00 75.62 902 ARG A CA 1
ATOM 7143 C C . ARG A 1 902 ? -24.194 -21.596 -19.302 1.00 75.62 902 ARG A C 1
ATOM 7145 O O . ARG A 1 902 ? -23.281 -21.726 -20.119 1.00 75.62 902 ARG A O 1
ATOM 7152 N N . THR A 1 903 ? -25.064 -22.559 -19.036 1.00 80.69 903 THR A N 1
ATOM 7153 C CA . THR A 1 903 ? -25.014 -23.908 -19.619 1.00 80.69 903 THR A CA 1
ATOM 7154 C C . THR A 1 903 ? -24.861 -23.881 -21.143 1.00 80.69 903 THR A C 1
ATOM 7156 O O . THR A 1 903 ? -24.000 -24.552 -21.692 1.00 80.69 903 THR A O 1
ATOM 7159 N N . GLN A 1 904 ? -25.592 -23.004 -21.839 1.00 80.94 904 GLN A N 1
ATOM 7160 C CA . GLN A 1 904 ? -25.547 -22.913 -23.306 1.00 80.94 904 GLN A CA 1
ATOM 7161 C C . GLN A 1 904 ? -24.228 -22.350 -23.869 1.00 80.94 904 GLN A C 1
ATOM 7163 O O . GLN A 1 904 ? -23.799 -22.749 -24.949 1.00 80.94 904 GLN A O 1
ATOM 7168 N N . LEU A 1 905 ? -23.557 -21.435 -23.156 1.00 82.62 905 LEU A N 1
ATOM 7169 C CA . LEU A 1 905 ? -22.213 -20.980 -23.539 1.00 82.62 905 LEU A CA 1
ATOM 7170 C C . LEU A 1 905 ? -21.174 -22.066 -23.236 1.00 82.62 905 LEU A C 1
ATOM 7172 O O . LEU A 1 905 ? -20.265 -22.271 -24.034 1.00 82.62 905 LEU A O 1
ATOM 7176 N N . ALA A 1 906 ? -21.325 -22.770 -22.109 1.00 85.12 906 ALA A N 1
ATOM 7177 C CA . ALA A 1 906 ? -20.459 -23.881 -21.732 1.00 85.12 906 ALA A CA 1
ATOM 7178 C C . ALA A 1 906 ? -20.485 -25.004 -22.780 1.00 85.12 906 ALA A C 1
ATOM 7180 O O . ALA A 1 906 ? -19.424 -25.466 -23.188 1.00 85.12 906 ALA A O 1
ATOM 7181 N N . ILE A 1 907 ? -21.673 -25.360 -23.286 1.00 86.12 907 ILE A N 1
ATOM 7182 C CA . ILE A 1 907 ? -21.832 -26.337 -24.372 1.00 86.12 907 ILE A CA 1
ATOM 7183 C C . ILE A 1 907 ? -21.098 -25.869 -25.635 1.00 86.12 907 ILE A C 1
ATOM 7185 O O . ILE A 1 907 ? -20.368 -26.638 -26.236 1.00 86.12 907 ILE A O 1
ATOM 7189 N N . LYS A 1 908 ? -21.193 -24.591 -26.022 1.00 87.62 908 LYS A N 1
ATOM 7190 C CA . LYS A 1 908 ? -20.452 -24.095 -27.198 1.00 87.62 908 LYS A CA 1
ATOM 7191 C C . LYS A 1 908 ? -18.939 -24.028 -26.995 1.00 87.62 908 LYS A C 1
ATOM 7193 O O . LYS A 1 908 ? -18.192 -24.193 -27.949 1.00 87.62 908 LYS A O 1
ATOM 7198 N N . LEU A 1 909 ? -18.471 -23.774 -25.775 1.00 86.56 909 LEU A N 1
ATOM 7199 C CA . LEU A 1 909 ? -17.040 -23.766 -25.463 1.00 86.56 909 LEU A CA 1
ATOM 7200 C C . LEU A 1 909 ? -16.447 -25.180 -25.440 1.00 86.56 909 LEU A C 1
ATOM 7202 O O . LEU A 1 909 ? -15.281 -25.339 -25.793 1.00 86.56 909 LEU A O 1
ATOM 7206 N N . ILE A 1 910 ? -17.233 -26.195 -25.060 1.00 89.38 910 ILE A N 1
ATOM 7207 C CA . ILE A 1 910 ? -16.759 -27.584 -24.997 1.00 89.38 910 ILE A CA 1
ATOM 7208 C C . ILE A 1 910 ? -16.460 -28.160 -26.382 1.00 89.38 910 ILE A C 1
ATOM 7210 O O . ILE A 1 910 ? -15.576 -29.005 -26.496 1.00 89.38 910 ILE A O 1
ATOM 7214 N N . ASP A 1 911 ? -17.115 -27.656 -27.434 1.00 87.31 911 ASP A N 1
ATOM 7215 C CA . ASP A 1 911 ? -16.871 -28.058 -28.825 1.00 87.31 911 ASP A CA 1
ATOM 7216 C C . ASP A 1 911 ? -15.425 -27.777 -29.271 1.00 87.31 911 ASP A C 1
ATOM 7218 O O . ASP A 1 911 ? -14.907 -28.464 -30.150 1.00 87.31 911 ASP A O 1
ATOM 7222 N N . TYR A 1 912 ? -14.756 -26.806 -28.637 1.00 87.19 912 TYR A N 1
ATOM 7223 C CA . TYR A 1 912 ? -13.358 -26.453 -28.901 1.00 87.19 912 TYR A CA 1
ATOM 7224 C C . TYR A 1 912 ? -12.345 -27.279 -28.087 1.00 87.19 912 TYR A C 1
ATOM 7226 O O . TYR A 1 912 ? -11.143 -27.156 -28.313 1.00 87.19 912 TYR A O 1
ATOM 7234 N N . GLU A 1 913 ? -12.789 -28.119 -27.144 1.00 88.81 913 GLU A N 1
ATOM 7235 C CA . GLU A 1 913 ? -11.900 -29.002 -26.380 1.00 88.81 913 GLU A CA 1
ATOM 7236 C C . GLU A 1 913 ? -11.518 -30.236 -27.220 1.00 88.81 913 GLU A C 1
ATOM 7238 O O . GLU A 1 913 ? -12.385 -31.038 -27.545 1.00 88.81 913 GLU A O 1
ATOM 7243 N N . PRO A 1 914 ? -10.236 -30.465 -27.546 1.00 84.88 914 PRO A N 1
ATOM 7244 C CA . PRO A 1 914 ? -9.849 -31.615 -28.368 1.00 84.88 914 PRO A CA 1
ATOM 7245 C C . PRO A 1 914 ? -9.926 -32.961 -27.626 1.00 84.88 914 PRO A C 1
ATOM 7247 O O . PRO A 1 914 ? -9.961 -34.013 -28.260 1.00 84.88 914 PRO A O 1
ATOM 7250 N N . ARG A 1 915 ? -9.912 -32.963 -26.286 1.00 88.25 915 ARG A N 1
ATOM 7251 C CA . ARG A 1 915 ? -9.854 -34.187 -25.469 1.00 88.25 915 ARG A CA 1
ATOM 7252 C C . ARG A 1 915 ? -11.254 -34.686 -25.111 1.00 88.25 915 ARG A C 1
ATOM 7254 O O . ARG A 1 915 ? -11.885 -34.157 -24.194 1.00 88.25 915 ARG A O 1
ATOM 7261 N N . ALA A 1 916 ? -11.696 -35.768 -25.754 1.00 87.06 916 ALA A N 1
ATOM 7262 C CA . ALA A 1 916 ? -12.994 -36.395 -25.483 1.00 87.06 916 ALA A CA 1
ATOM 7263 C C . ALA A 1 916 ? -13.183 -36.797 -24.006 1.00 87.06 916 ALA A C 1
ATOM 7265 O O . ALA A 1 916 ? -14.266 -36.618 -23.448 1.00 87.06 916 ALA A O 1
ATOM 7266 N N . SER A 1 917 ? -12.109 -37.231 -23.335 1.00 88.50 917 SER A N 1
ATOM 7267 C CA . SER A 1 917 ? -12.107 -37.582 -21.906 1.00 88.50 917 SER A CA 1
ATOM 7268 C C . SER A 1 917 ? -12.447 -36.420 -20.965 1.00 88.50 917 SER A C 1
ATOM 7270 O O . SER A 1 917 ? -12.849 -36.654 -19.829 1.00 88.50 917 SER A O 1
ATOM 7272 N N . LEU A 1 918 ? -12.333 -35.168 -21.425 1.00 87.88 918 LEU A N 1
ATOM 7273 C CA . LEU A 1 918 ? -12.757 -33.973 -20.685 1.00 87.88 918 LEU A CA 1
ATOM 7274 C C . LEU A 1 918 ? -14.073 -33.378 -21.198 1.00 87.88 918 LEU A C 1
ATOM 7276 O O . LEU A 1 918 ? -14.738 -32.659 -20.447 1.00 87.88 918 LEU A O 1
ATOM 7280 N N . GLN A 1 919 ? -14.446 -33.656 -22.451 1.00 89.38 919 GLN A N 1
ATOM 7281 C CA . GLN A 1 919 ? -15.724 -33.239 -23.032 1.00 89.38 919 GLN A CA 1
ATOM 7282 C C . GLN A 1 919 ? -16.890 -34.030 -22.438 1.00 89.38 919 GLN A C 1
ATOM 7284 O O . GLN A 1 919 ? -17.835 -33.442 -21.910 1.00 89.38 919 GLN A O 1
ATOM 7289 N N . VAL A 1 920 ? -16.804 -35.362 -22.495 1.00 89.69 920 VAL A N 1
ATOM 7290 C CA . VAL A 1 920 ? -17.906 -36.277 -22.166 1.00 89.69 920 VAL A CA 1
ATOM 7291 C C . VAL A 1 920 ? -18.375 -36.122 -20.710 1.00 89.69 920 VAL A C 1
ATOM 7293 O O . VAL A 1 920 ? -19.570 -35.899 -20.506 1.00 89.69 920 VAL A O 1
ATOM 7296 N N . PRO A 1 921 ? -17.495 -36.113 -19.682 1.00 89.62 921 PRO A N 1
ATOM 7297 C CA . PRO A 1 921 ? -17.945 -35.958 -18.297 1.00 89.62 921 PRO A CA 1
ATOM 7298 C C . PRO A 1 921 ? -18.592 -34.602 -18.003 1.00 89.62 921 PRO A C 1
ATOM 7300 O O . PRO A 1 921 ? -19.428 -34.503 -17.104 1.00 89.62 921 PRO A O 1
ATOM 7303 N N . LEU A 1 922 ? -18.190 -33.541 -18.714 1.00 86.81 922 LEU A N 1
ATOM 7304 C CA . LEU A 1 922 ? -18.798 -32.225 -18.543 1.00 86.81 922 LEU A CA 1
ATOM 7305 C C . LEU A 1 922 ? -20.165 -32.161 -19.232 1.00 86.81 922 LEU A C 1
ATOM 7307 O O . LEU A 1 922 ? -21.100 -31.678 -18.609 1.00 86.81 922 LEU A O 1
ATOM 7311 N N . LEU A 1 923 ? -20.308 -32.689 -20.453 1.00 88.88 923 LEU A N 1
ATOM 7312 C CA . LEU A 1 923 ? -21.595 -32.751 -21.162 1.00 88.88 923 LEU A CA 1
ATOM 7313 C C . LEU A 1 923 ? -22.661 -33.508 -20.357 1.00 88.88 923 LEU A C 1
ATOM 7315 O O . LEU A 1 923 ? -23.762 -32.988 -20.185 1.00 88.88 923 LEU A O 1
ATOM 7319 N N . LEU A 1 924 ? -22.300 -34.652 -19.765 1.00 88.06 924 LEU A N 1
ATOM 7320 C CA . LEU A 1 924 ? -23.179 -35.397 -18.853 1.00 88.06 924 LEU A CA 1
ATOM 7321 C C . LEU A 1 924 ? -23.617 -34.544 -17.651 1.00 88.06 924 LEU A C 1
ATOM 7323 O O . LEU A 1 924 ? -24.793 -34.487 -17.311 1.00 88.06 924 LEU A O 1
ATOM 7327 N N . LYS A 1 925 ? -22.688 -33.802 -17.027 1.00 86.12 925 LYS A N 1
ATOM 7328 C CA . LYS A 1 925 ? -23.021 -32.886 -15.918 1.00 86.12 925 LYS A CA 1
ATOM 7329 C C . LYS A 1 925 ? -23.941 -31.734 -16.328 1.00 86.12 925 LYS A C 1
ATOM 7331 O O . LYS A 1 925 ? -24.619 -31.185 -15.464 1.00 86.12 925 LYS A O 1
ATOM 7336 N N . LEU A 1 926 ? -23.930 -31.340 -17.601 1.00 85.31 926 LEU A N 1
ATOM 7337 C CA . LEU A 1 926 ? -24.797 -30.293 -18.143 1.00 85.31 926 LEU A CA 1
ATOM 7338 C C . LEU A 1 926 ? -26.160 -30.828 -18.618 1.00 85.31 926 LEU A C 1
ATOM 7340 O O . LEU A 1 926 ? -26.996 -30.016 -19.008 1.00 85.31 926 LEU A O 1
ATOM 7344 N N . GLY A 1 927 ? -26.395 -32.146 -18.551 1.00 84.56 927 GLY A N 1
ATOM 7345 C CA . GLY A 1 927 ? -27.629 -32.799 -19.003 1.00 84.56 927 GLY A CA 1
ATOM 7346 C C . GLY A 1 927 ? -27.701 -33.035 -20.516 1.00 84.56 927 GLY A C 1
ATOM 7347 O O . GLY A 1 927 ? -28.783 -33.259 -21.049 1.00 84.56 927 GLY A O 1
ATOM 7348 N N . GLU A 1 928 ? -26.568 -32.960 -21.222 1.00 87.56 928 GLU A N 1
ATOM 7349 C CA . GLU A 1 928 ? -26.479 -33.177 -22.673 1.00 87.56 928 GLU A CA 1
ATOM 7350 C C . GLU A 1 928 ? -26.116 -34.639 -22.982 1.00 87.56 928 GLU A C 1
ATOM 7352 O O . GLU A 1 928 ? -25.033 -34.964 -23.478 1.00 87.56 928 GLU A O 1
ATOM 7357 N N . ASP A 1 929 ? -27.063 -35.523 -22.680 1.00 84.31 929 ASP A N 1
ATOM 7358 C CA . ASP A 1 929 ? -26.935 -36.980 -22.742 1.00 84.31 929 ASP A CA 1
ATOM 7359 C C . ASP A 1 929 ? -26.607 -37.507 -24.148 1.00 84.31 929 ASP A C 1
ATOM 7361 O O . ASP A 1 929 ? -25.607 -38.202 -24.345 1.00 84.31 929 ASP A O 1
ATOM 7365 N N . ILE A 1 930 ? -27.404 -37.138 -25.155 1.00 83.75 930 ILE A N 1
ATOM 7366 C CA . ILE A 1 930 ? -27.219 -37.612 -26.537 1.00 83.75 930 ILE A CA 1
ATOM 7367 C C . ILE A 1 930 ? -25.905 -37.082 -27.143 1.00 83.75 930 ILE A C 1
ATOM 7369 O O . ILE A 1 930 ? -25.134 -37.894 -27.663 1.00 83.75 930 ILE A O 1
ATOM 7373 N N . PRO A 1 931 ? -25.578 -35.772 -27.063 1.00 85.81 931 PRO A N 1
ATOM 7374 C CA . PRO A 1 931 ? -24.284 -35.269 -27.528 1.00 85.81 931 PRO A CA 1
ATOM 7375 C C . PRO A 1 931 ? -23.090 -35.936 -26.837 1.00 85.81 931 PRO A C 1
ATOM 7377 O O . PRO A 1 931 ? -22.079 -36.192 -27.492 1.00 85.81 931 PRO A O 1
ATOM 7380 N N . SER A 1 932 ? -23.199 -36.252 -25.540 1.00 86.06 932 SER A N 1
ATOM 7381 C CA . SER A 1 932 ? -22.129 -36.937 -24.808 1.00 86.06 932 SER A CA 1
ATOM 7382 C C . SER A 1 932 ? -21.873 -38.355 -25.332 1.00 86.06 932 SER A C 1
ATOM 7384 O O . SER A 1 932 ? -20.714 -38.736 -25.491 1.00 86.06 932 SER A O 1
ATOM 7386 N N . LEU A 1 933 ? -22.932 -39.101 -25.681 1.00 85.94 933 LEU A N 1
ATOM 7387 C CA . LEU A 1 933 ? -22.823 -40.447 -26.248 1.00 85.94 933 LEU A CA 1
ATOM 7388 C C . LEU A 1 933 ? -22.176 -40.416 -27.633 1.00 85.94 933 LEU A C 1
ATOM 7390 O O . LEU A 1 933 ? -21.260 -41.191 -27.891 1.00 85.94 933 LEU A O 1
ATOM 7394 N N . VAL A 1 934 ? -22.595 -39.486 -28.497 1.00 87.75 934 VAL A N 1
ATOM 7395 C CA . VAL A 1 934 ? -21.999 -39.316 -29.833 1.00 87.75 934 VAL A CA 1
ATOM 7396 C C . VAL A 1 934 ? -20.502 -39.016 -29.719 1.00 87.75 934 VAL A C 1
ATOM 7398 O O . VAL A 1 934 ? -19.694 -39.686 -30.352 1.00 87.75 934 VAL A O 1
ATOM 7401 N N . LYS A 1 935 ? -20.110 -38.083 -28.840 1.00 86.81 935 LYS A N 1
ATOM 7402 C CA . LYS A 1 935 ? -18.695 -37.739 -28.615 1.00 86.81 935 LYS A CA 1
ATOM 7403 C C . LYS A 1 935 ? -17.876 -38.884 -28.013 1.00 86.81 935 LYS A C 1
ATOM 7405 O O . LYS A 1 935 ? -16.686 -38.981 -28.303 1.00 86.81 935 LYS A O 1
ATOM 7410 N N . ALA A 1 936 ? -18.483 -39.730 -27.180 1.00 87.75 936 ALA A N 1
ATOM 7411 C CA . ALA A 1 936 ? -17.829 -40.917 -26.633 1.00 87.75 936 ALA A CA 1
ATOM 7412 C C . ALA A 1 936 ? -17.621 -42.005 -27.699 1.00 87.75 936 ALA A C 1
ATOM 7414 O O . ALA A 1 936 ? -16.578 -42.646 -27.714 1.00 87.75 936 ALA A O 1
ATOM 7415 N N . ILE A 1 937 ? -18.576 -42.187 -28.615 1.00 87.38 937 ILE A N 1
ATOM 7416 C CA . ILE A 1 937 ? -18.435 -43.125 -29.738 1.00 87.38 937 ILE A CA 1
ATOM 7417 C C . ILE A 1 937 ? -17.372 -42.619 -30.721 1.00 87.38 937 ILE A C 1
ATOM 7419 O O . ILE A 1 937 ? -16.478 -43.374 -31.099 1.00 87.38 937 ILE A O 1
ATOM 7423 N N . ASP A 1 938 ? -17.422 -41.333 -31.079 1.00 87.62 938 ASP A N 1
ATOM 7424 C CA . ASP A 1 938 ? -16.474 -40.704 -32.008 1.00 87.62 938 ASP A CA 1
ATOM 7425 C C . ASP A 1 938 ? -15.023 -40.744 -31.499 1.00 87.62 938 ASP A C 1
ATOM 7427 O O . ASP A 1 938 ? -14.086 -40.725 -32.298 1.00 87.62 938 ASP A O 1
ATOM 7431 N N . SER A 1 939 ? -14.814 -40.793 -30.177 1.00 88.00 939 SER A N 1
ATOM 7432 C CA . SER A 1 939 ? -13.474 -40.879 -29.588 1.00 88.00 939 SER A CA 1
ATOM 7433 C C . SER A 1 939 ? -12.847 -42.272 -29.695 1.00 88.00 939 SER A C 1
ATOM 7435 O O . SER A 1 939 ? -11.629 -42.394 -29.569 1.00 88.00 939 SER A O 1
ATOM 7437 N N . GLY A 1 940 ? -13.660 -43.314 -29.911 1.00 85.81 940 GLY A N 1
ATOM 7438 C CA . GLY A 1 940 ? -13.227 -44.713 -29.909 1.00 85.81 940 GLY A CA 1
ATOM 7439 C C . GLY A 1 940 ? -12.817 -45.255 -28.532 1.00 85.81 940 GLY A C 1
ATOM 7440 O O . GLY A 1 940 ? -12.289 -46.362 -28.454 1.00 85.81 940 GLY A O 1
ATOM 7441 N N . ASP A 1 941 ? -13.041 -44.498 -27.454 1.00 87.62 941 ASP A N 1
ATOM 7442 C CA . ASP A 1 941 ? -12.705 -44.895 -26.085 1.00 87.62 941 ASP A CA 1
ATOM 7443 C C . ASP A 1 941 ? -13.864 -45.690 -25.462 1.00 87.62 941 ASP A C 1
ATOM 7445 O O . ASP A 1 941 ? -14.910 -45.142 -25.094 1.00 87.62 941 ASP A O 1
ATOM 7449 N N . THR A 1 942 ? -13.675 -47.007 -25.342 1.00 87.56 942 THR A N 1
ATOM 7450 C CA . THR A 1 942 ? -14.683 -47.928 -24.801 1.00 87.56 942 THR A CA 1
ATOM 7451 C C . THR A 1 942 ? -15.078 -47.603 -23.364 1.00 87.56 942 THR A C 1
ATOM 7453 O O . THR A 1 942 ? -16.235 -47.814 -22.992 1.00 87.56 942 THR A O 1
ATOM 7456 N N . ASP A 1 943 ? -14.155 -47.057 -22.567 1.00 88.19 943 ASP A N 1
ATOM 7457 C CA . ASP A 1 943 ? -14.418 -46.719 -21.170 1.00 88.19 943 ASP A CA 1
ATOM 7458 C C . ASP A 1 943 ? -15.341 -45.499 -21.084 1.00 88.19 943 ASP A C 1
ATOM 7460 O O . ASP A 1 943 ? -16.291 -45.495 -20.297 1.00 88.19 943 ASP A O 1
ATOM 7464 N N . LEU A 1 944 ? -15.137 -44.491 -21.942 1.00 88.06 944 LEU A N 1
ATOM 7465 C CA . LEU A 1 944 ? -16.027 -43.326 -22.022 1.00 88.06 944 LEU A CA 1
ATOM 7466 C C . LEU A 1 944 ? -17.435 -43.709 -22.486 1.00 88.06 944 LEU A C 1
ATOM 7468 O O . LEU A 1 944 ? -18.412 -43.222 -21.913 1.00 88.06 944 LEU A O 1
ATOM 7472 N N . VAL A 1 945 ? -17.557 -44.600 -23.475 1.00 86.31 945 VAL A N 1
ATOM 7473 C CA . VAL A 1 945 ? -18.864 -45.112 -23.928 1.00 86.31 945 VAL A CA 1
ATOM 7474 C C . VAL A 1 945 ? -19.577 -45.835 -22.786 1.00 86.31 945 VAL A C 1
ATOM 7476 O O . VAL A 1 945 ? -20.756 -45.583 -22.531 1.00 86.31 945 VAL A O 1
ATOM 7479 N N . TYR A 1 946 ? -18.860 -46.687 -22.048 1.00 86.56 946 TYR A N 1
ATOM 7480 C CA . TYR A 1 946 ? -19.422 -47.406 -20.908 1.00 86.56 946 TYR A CA 1
ATOM 7481 C C . TYR A 1 946 ? -19.875 -46.457 -19.788 1.00 86.56 946 TYR A C 1
ATOM 7483 O O . TYR A 1 946 ? -20.969 -46.626 -19.248 1.00 86.56 946 TYR A O 1
ATOM 7491 N N . ILE A 1 947 ? -19.089 -45.418 -19.483 1.00 86.75 947 ILE A N 1
ATOM 7492 C CA . ILE A 1 947 ? -19.449 -44.377 -18.506 1.00 86.75 947 ILE A CA 1
ATOM 7493 C C . ILE A 1 947 ? -20.757 -43.679 -18.896 1.00 86.75 947 ILE A C 1
ATOM 7495 O O . ILE A 1 947 ? -21.629 -43.505 -18.040 1.00 86.75 947 ILE A O 1
ATOM 7499 N N . VAL A 1 948 ? -20.918 -43.301 -20.169 1.00 85.94 948 VAL A N 1
ATOM 7500 C CA . VAL A 1 948 ? -22.152 -42.665 -20.654 1.00 85.94 948 VAL A CA 1
ATOM 7501 C C . VAL A 1 948 ? -23.330 -43.631 -20.545 1.00 85.94 948 VAL A C 1
ATOM 7503 O O . VAL A 1 948 ? -24.358 -43.271 -19.982 1.00 85.94 948 VAL A O 1
ATOM 7506 N N . LEU A 1 949 ? -23.188 -44.877 -21.007 1.00 84.94 949 LEU A N 1
ATOM 7507 C CA . LEU A 1 949 ? -24.269 -45.867 -20.951 1.00 84.94 949 LEU A CA 1
ATOM 7508 C C . LEU A 1 949 ? -24.713 -46.184 -19.515 1.00 84.94 949 LEU A C 1
ATOM 7510 O O . LEU A 1 949 ? -25.911 -46.311 -19.268 1.00 84.94 949 LEU A O 1
ATOM 7514 N N . LEU A 1 950 ? -23.779 -46.273 -18.562 1.00 85.50 950 LEU A N 1
ATOM 7515 C CA . LEU A 1 950 ? -24.107 -46.424 -17.142 1.00 85.50 950 LEU A CA 1
ATOM 7516 C C . LEU A 1 950 ? -24.893 -45.220 -16.613 1.00 85.50 950 LEU A C 1
ATOM 7518 O O . LEU A 1 950 ? -25.904 -45.401 -15.940 1.00 85.50 950 LEU A O 1
ATOM 7522 N N . HIS A 1 951 ? -24.460 -44.004 -16.954 1.00 84.62 951 HIS A N 1
ATOM 7523 C CA . HIS A 1 951 ? -25.154 -42.781 -16.558 1.00 84.62 951 HIS A CA 1
ATOM 7524 C C . HIS A 1 951 ? -26.588 -42.731 -17.105 1.00 84.62 951 HIS A C 1
ATOM 7526 O O . HIS A 1 951 ? -27.519 -42.431 -16.360 1.00 84.62 951 HIS A O 1
ATOM 7532 N N . LEU A 1 952 ? -26.775 -43.073 -18.385 1.00 83.69 952 LEU A N 1
ATOM 7533 C CA . LEU A 1 952 ? -28.093 -43.114 -19.023 1.00 83.69 952 LEU A CA 1
ATOM 7534 C C . LEU A 1 952 ? -28.989 -44.186 -18.398 1.00 83.69 952 LEU A C 1
ATOM 7536 O O . LEU A 1 952 ? -30.165 -43.935 -18.162 1.00 83.69 952 LEU A O 1
ATOM 7540 N N . ARG A 1 953 ? -28.444 -45.368 -18.086 1.00 82.00 953 ARG A N 1
ATOM 7541 C CA . ARG A 1 953 ? -29.197 -46.444 -17.427 1.00 82.00 953 ARG A CA 1
ATOM 7542 C C . ARG A 1 953 ? -29.713 -46.017 -16.051 1.00 82.00 953 ARG A C 1
ATOM 7544 O O . ARG A 1 953 ? -30.828 -46.378 -15.688 1.00 82.00 953 ARG A O 1
ATOM 7551 N N . ASP A 1 954 ? -28.898 -45.292 -15.289 1.00 82.56 954 ASP A N 1
ATOM 7552 C CA . ASP A 1 954 ? -29.217 -44.932 -13.906 1.00 82.56 954 ASP A CA 1
ATOM 7553 C C . ASP A 1 954 ? -30.160 -43.711 -13.814 1.00 82.56 954 ASP A C 1
ATOM 7555 O O . ASP A 1 954 ? -30.891 -43.589 -12.831 1.00 82.56 954 ASP A O 1
ATOM 7559 N N . ASN A 1 955 ? -30.187 -42.837 -14.833 1.00 79.19 955 ASN A N 1
ATOM 7560 C CA . ASN A 1 955 ? -30.946 -41.575 -14.814 1.00 79.19 955 ASN A CA 1
ATOM 7561 C C . ASN A 1 955 ? -32.128 -41.498 -15.803 1.00 79.19 955 ASN A C 1
ATOM 7563 O O . ASN A 1 955 ? -32.924 -40.564 -15.704 1.00 79.19 955 ASN A O 1
ATOM 7567 N N . MET A 1 956 ? -32.280 -42.453 -16.730 1.00 75.50 956 MET A N 1
ATOM 7568 C CA . MET A 1 956 ? -33.327 -42.441 -17.761 1.00 75.50 956 MET A CA 1
ATOM 7569 C C . MET A 1 956 ? -34.333 -43.595 -17.569 1.00 75.50 956 MET A C 1
ATOM 7571 O O . MET A 1 956 ? -33.940 -44.718 -17.240 1.00 75.50 956 MET A O 1
ATOM 7575 N N . PRO A 1 957 ? -35.645 -43.383 -17.795 1.00 75.56 957 PRO A N 1
ATOM 7576 C CA . PRO A 1 957 ? -36.618 -44.472 -17.782 1.00 75.56 957 PRO A CA 1
ATOM 7577 C C . PRO A 1 957 ? -36.319 -45.510 -18.881 1.00 75.56 957 PRO A C 1
ATOM 7579 O O . PRO A 1 957 ? -35.979 -45.172 -20.014 1.00 75.56 957 PRO A O 1
ATOM 7582 N N . MET A 1 958 ? -36.495 -46.800 -18.564 1.00 63.00 958 MET A N 1
ATOM 7583 C CA . MET A 1 958 ? -36.062 -47.942 -19.396 1.00 63.00 958 MET A CA 1
ATOM 7584 C C . MET A 1 958 ? -36.601 -47.927 -20.845 1.00 63.00 958 MET A C 1
ATOM 7586 O O . MET A 1 958 ? -35.979 -48.497 -21.738 1.00 63.00 958 MET A O 1
ATOM 7590 N N . ALA A 1 959 ? -37.737 -47.270 -21.098 1.00 62.03 959 ALA A N 1
ATOM 7591 C CA . ALA A 1 959 ? -38.304 -47.112 -22.440 1.00 62.03 959 ALA A CA 1
ATOM 7592 C C . ALA A 1 959 ? -37.502 -46.140 -23.331 1.00 62.03 959 ALA A C 1
ATOM 7594 O O . ALA A 1 959 ? -37.402 -46.358 -24.536 1.00 62.03 959 ALA A O 1
ATOM 7595 N N . GLU A 1 960 ? -36.904 -45.100 -22.747 1.00 64.12 960 GLU A N 1
ATOM 7596 C CA . GLU A 1 960 ? -36.092 -44.107 -23.461 1.00 64.12 960 GLU A CA 1
ATOM 7597 C C . GLU A 1 960 ? -34.636 -44.575 -23.604 1.00 64.12 960 GLU A C 1
ATOM 7599 O O . GLU A 1 960 ? -34.026 -44.355 -24.647 1.00 64.12 960 GLU A O 1
ATOM 7604 N N . PHE A 1 961 ? -34.114 -45.339 -22.635 1.00 67.38 961 PHE A N 1
ATOM 7605 C CA . PHE A 1 961 ? -32.762 -45.921 -22.677 1.00 67.38 961 PHE A CA 1
ATOM 7606 C C . PHE A 1 961 ? -32.536 -46.885 -23.860 1.00 67.38 961 PHE A C 1
ATOM 7608 O O . PHE A 1 961 ? -31.433 -46.985 -24.401 1.00 67.38 961 PHE A O 1
ATOM 7615 N N . GLN A 1 962 ? -33.584 -47.586 -24.308 1.00 62.31 962 GLN A N 1
ATOM 7616 C CA . GLN A 1 962 ? -33.492 -48.523 -25.435 1.00 62.31 962 GLN A CA 1
ATOM 7617 C C . GLN A 1 962 ? -33.247 -47.838 -26.790 1.00 62.31 962 GLN A C 1
ATOM 7619 O O . GLN A 1 962 ? -32.856 -48.515 -27.742 1.00 62.31 962 GLN A O 1
ATOM 7624 N N . VAL A 1 963 ? -33.472 -46.522 -26.899 1.00 59.50 963 VAL A N 1
ATOM 7625 C CA . VAL A 1 963 ? -33.303 -45.770 -28.151 1.00 59.50 963 VAL A CA 1
ATOM 7626 C C . VAL A 1 963 ? -31.823 -45.418 -28.406 1.00 59.50 963 VAL A C 1
ATOM 7628 O O . VAL A 1 963 ? -31.329 -45.777 -29.477 1.00 59.50 963 VAL A O 1
ATOM 7631 N N . PRO A 1 964 ? -31.063 -44.833 -27.454 1.00 53.59 964 PRO A N 1
ATOM 7632 C CA . PRO A 1 964 ? -29.616 -44.643 -27.587 1.00 53.59 964 PRO A CA 1
ATOM 7633 C C . PRO A 1 964 ? -28.828 -45.954 -27.684 1.00 53.59 964 PRO A C 1
ATOM 7635 O O . PRO A 1 964 ? -27.894 -46.043 -28.471 1.00 53.59 964 PRO A O 1
ATOM 7638 N N . ALA A 1 965 ? -29.234 -46.998 -26.951 1.00 54.09 965 ALA A N 1
ATOM 7639 C CA . ALA A 1 965 ? -28.560 -48.302 -26.963 1.00 54.09 965 ALA A CA 1
ATOM 7640 C C . ALA A 1 965 ? -28.645 -49.047 -28.317 1.00 54.09 965 ALA A C 1
ATOM 7642 O O . ALA A 1 965 ? -27.976 -50.061 -28.502 1.00 54.09 965 ALA A O 1
ATOM 7643 N N . ARG A 1 966 ? -29.475 -48.567 -29.258 1.00 54.09 966 ARG A N 1
ATOM 7644 C CA . ARG A 1 966 ? -29.630 -49.108 -30.622 1.00 54.09 966 ARG A CA 1
ATOM 7645 C C . ARG A 1 966 ? -28.925 -48.276 -31.704 1.00 54.09 966 ARG A C 1
ATOM 7647 O O . ARG A 1 966 ? -28.976 -48.653 -32.876 1.00 54.09 966 ARG A O 1
ATOM 7654 N N . LEU A 1 967 ? -28.305 -47.147 -31.354 1.00 52.03 967 LEU A N 1
ATOM 7655 C CA . LEU A 1 967 ? -27.574 -46.299 -32.299 1.00 52.03 967 LEU A CA 1
ATOM 7656 C C . LEU A 1 967 ? -26.161 -46.864 -32.545 1.00 52.03 967 LEU A C 1
ATOM 7658 O O . LEU A 1 967 ? -25.221 -46.492 -31.858 1.00 52.03 967 LEU A O 1
ATOM 7662 N N . LYS A 1 968 ? -26.097 -47.727 -33.572 1.00 41.44 968 LYS A N 1
ATOM 7663 C CA . LYS A 1 968 ? -24.943 -48.372 -34.238 1.00 41.44 968 LYS A CA 1
ATOM 7664 C C . LYS A 1 968 ? -24.005 -49.229 -33.391 1.00 41.44 968 LYS A C 1
ATOM 7666 O O . LYS A 1 968 ? -23.100 -48.677 -32.736 1.00 41.44 968 LYS A O 1
#

Radius of gyration: 35.03 Å; chains: 1; bounding box: 105×106×80 Å

InterPro domains:
  IPR001148 Alpha carbonic anhydrase domain [PF00194] (4-204)
  IPR001148 Alpha carbonic anhydrase domain [PS51144] (1-207)
  IPR001148 Alpha carbonic anhydrase domain [SM01057] (2-207)
  IPR006925 Vps16, C-terminal [PF04840] (888-961)
  IPR006926 Vps16, N-terminal [PF04841] (308-730)
  IPR016534 Vacuolar protein sorting-associated protein 16 [PTHR12811] (306-758)
  IPR018338 Carbonic anhydrase, alpha-class, conserved site [PS00162] (43-59)
  IPR036322 WD40-repeat-containing domain superfamily [SSF50978] (309-594)
  IPR036398 Alpha carbonic anhydrase domain superfamily [G3DSA:3.10.200.10] (1-207)
  IPR036398 Alpha carbonic anhydrase domain superfamily [SSF51069] (4-205)

Sequence (968 aa):
MTAVQVALDNPDTPWFIRGGPLNSDYEFEQMHFHWGEDDSVGSEHRVNGAQFSMEAHAVHKKTGLKTMKEAKECLEGIAVVAIFFQVKCKQKCAQIDCKSEKLERLVDYLPQVRRPYSKTEVPSDVLEWFMDRAKPSGYYTYPGSFPLDTSSEVVTWLRSSNRSFDLCQLVTFQVEPFRQLEEGGHLIKRNYASVKPFNNRPILLPVVPGDVVRLPNQKSQALWLNSQGRADLIDIINCFQSVAGEYVTREPWIHPEPSIAIGNHLAPEHCTCDHAMLTTSLLASLSHNTFAMVGCVAWEIANSGRKQKFEIYSMAWQNEINLDNVVLAAASYGGPIAVVRDRKRFIKVQTTGKPVISIYTASGRQMSSIVWTGGQIIHLGWSSTEDLLCVQNDGCVLVYDMFGTYLHTFSMGQVGYSPRVSYLITDDRLEAKDTNIIEAKIFASVNGTGVVVLTSSYRFFLVNNVKEPKVRQLAEVAGLTVPPSSWCVISEDRHTRVLMARGSDLYLLKHSEQHAFPVGLDLRENTKSVVEMAVSHNNRHVALFTDLGHLWIGSADMRKKYCEFDTKCPSRPRQLVWCGTEAVVGHWDTVLLVVNRQGEFINYSYDSPVHLLPEMDGVRVLSAFTHEMIQKVPLVVQQIFRINSTEPGSYLLEASKQFQVSVDLLISSAQKRSHRSDEYIRLVKDQLNVAVRQCIEAAGYEFDPSNQMMLIRAAQFGKSFVPDIDSEPYVKMCRTLRVLNAVRNLRIGVPLTITQYPLYPHIREFTTCASQHHGPSPSCQVTETVSLSPTYGSDCSLAFHTRLQHLSFQVLLDRLVVRRHFYLAIQIAKYLRMPDVEGSSRILAHWACYKSVLSTPRISSVQVKQTQLDREQVARDIADKLGYAPGVSYSEIAKKAADCGRTQLAIKLIDYEPRASLQVPLLLKLGEDIPSLVKAIDSGDTDLVYIVLLHLRDNMPMAEFQVPARLK

Foldseek 3Di:
DDWDKDADDDPPDWDWDDDDPQPAIWTWGMKTKWAALDQQATDQDDDPNGHGGMKMKTKTAGPPDPDVVSLQVDALRIEIEMAGAHEDEADDDPPPPPLLVLCVQVLVCLVQQQEPPGDDDGDPSSCVSVVVLVPALWWKWWQDDPLPDPPTSRYIYTYHDPDPVNHHYDHPSSSVSSQSHDDPRDGCSTDHHHDDDPVPIDIDTPDPPDDDDDDDDDDDDDDDDDDDCVVVVVVLVCLLCSLVVVPPPDDPDDDDDDDDDDDDDDDDDDDDDDDDDDDDDDDDDPDDPDPDDSPDQPWDDDPPFTKGKDFLEFAPLQQVDAPVQWDWEAAFQQGKIKIWGDPVDDDDDPDPAQIKIWIGGLSNHTQEIERDPDAAFQDWYAWLLGWIWTAHFQQKIWTHHSHHHTDDIDGLFDDDDDVPDDDDDPDPRRCSRVWTWNHKDWAAAPQIIKIWTATPVRWIWIARHPVPGDIATKADAPPDPDHFLEKDWQHDHPFIWIWTHDFPWIWIIGRVDNHTHTDDADDDPPFGGFNYKEAANNSFKIWTATLQQKIWIATNSNPGTLDIERPVDSDQFPDWYDFAPFWIWGHDFQKIWIAGSNGTIDIDGHPHGWDWDHHNFGIWIDGSTTTMTIGTDDPLLCQQPPDVRLDLLVLLLVLLVLQVVVVVVCVPPDDDGRPSSVVSCVSNVVPLLVNLVSLLVNLQQDPDVVSNVSSLSSSVVSVVNDPPRDCVSSVVSSLVVSLQNSCSPSVNRRNGGSVCQLVSPFPDDPPDDDDPDDDDDDDDDDDDDDDDDDDDDDDPCPVVVVVSRVRRLLSVLVSCLSVVVLVSQLVSCVSVVPDQLSGVLVSLLSVLLVLLLPVDPPPDPDDDPDDPPPLLVSLVVSCVVNPCRPNHALLVSLVSSVVSVNLVSSLSSLVSGPDLVSSLVSCVVSVVLLVSCVSQVVVVDPVSNVVSLVSCVVPDDPVVSVVSVPPD

Organism: Timema poppense (NCBI:txid170557)